Protein 6TWZ (pdb70)

Organism: Homo sapiens (NCBI:txid9606)

Structure (mmCIF, N/CA/C/O backbone):
data_6TWZ
#
_entry.id   6TWZ
#
_cell.length_a   178.580
_cell.length_b   107.420
_cell.length_c   79.600
_cell.angle_alpha   90.000
_cell.angle_beta   109.289
_cell.angle_gamma   90.000
#
_symmetry.space_group_name_H-M   'C 1 2 1'
#
loop_
_entity.id
_entity.type
_entity.pdbx_description
1 polymer '14-3-3 protein sigma'
2 polymer 'phosphorylated 16E6 peptide'
3 non-polymer 'D(-)-TARTARIC ACID'
4 non-polymer 2-[3-(2-HYDROXY-1,1-DIHYDROXYMETHYL-ETHYLAMINO)-PROPYLAMINO]-2-HYDROXYMETHYL-PROPANE-1,3-DIOL
#
loop_
_atom_site.group_PDB
_atom_site.id
_atom_site.type_symbol
_atom_site.label_atom_id
_atom_site.label_alt_id
_atom_site.label_comp_id
_atom_site.label_asym_id
_atom_site.label_entity_id
_atom_site.label_seq_id
_atom_site.pdbx_PDB_ins_code
_atom_site.Cartn_x
_atom_site.Cartn_y
_atom_site.Cartn_z
_atom_site.occupancy
_atom_site.B_iso_or_equiv
_atom_site.auth_seq_id
_atom_site.auth_comp_id
_atom_site.auth_asym_id
_atom_site.auth_atom_id
_atom_site.pdbx_PDB_model_num
ATOM 1 N N . PRO A 1 2 ? -89.74100 2.59800 1.70700 1.000 161.10667 -1 PRO A N 1
ATOM 2 C CA . PRO A 1 2 ? -89.68300 2.58700 3.17100 1.000 161.87389 -1 PRO A CA 1
ATOM 3 C C . PRO A 1 2 ? -88.40300 1.96400 3.73700 1.000 180.23399 -1 PRO A C 1
ATOM 4 O O . PRO A 1 2 ? -88.20600 2.00100 4.95100 1.000 173.19127 -1 PRO A O 1
ATOM 8 N N . HIS A 1 3 ? -87.55200 1.39900 2.88100 1.000 211.34724 0 HIS A N 1
ATOM 9 C CA . HIS A 1 3 ? -86.26600 0.86800 3.31200 1.000 209.10048 0 HIS A CA 1
ATOM 10 C C . HIS A 1 3 ? -85.10000 1.76400 2.90600 1.000 206.93168 0 HIS A C 1
ATOM 11 O O . HIS A 1 3 ? -83.94400 1.32400 2.94700 1.000 204.77235 0 HIS A O 1
ATOM 13 N N . MET A 1 4 ? -85.38200 3.01700 2.53500 1.000 202.15627 1 MET A N 1
ATOM 14 C CA . MET A 1 4 ? -84.36000 4.02000 2.28600 1.000 186.92991 1 MET A CA 1
ATOM 15 C C . MET A 1 4 ? -84.38200 5.11200 3.34000 1.000 165.91239 1 MET A C 1
ATOM 16 O O . MET A 1 4 ? -83.40000 5.84800 3.47700 1.000 160.72446 1 MET A O 1
ATOM 18 N N . GLU A 1 5 ? -85.49500 5.23700 4.06800 1.000 149.26153 2 GLU A N 1
ATOM 19 C CA . GLU A 1 5 ? -85.55700 6.10300 5.23700 1.000 134.91287 2 GLU A CA 1
ATOM 20 C C . GLU A 1 5 ? -84.79900 5.51400 6.42300 1.000 131.77458 2 GLU A C 1
ATOM 21 O O . GLU A 1 5 ? -84.23200 6.26500 7.22500 1.000 134.34775 2 GLU A O 1
ATOM 27 N N . ARG A 1 6 ? -84.77500 4.18100 6.54900 1.000 121.17597 3 ARG A N 1
ATOM 28 C CA . ARG A 1 6 ? -84.12400 3.55400 7.69800 1.000 114.12620 3 ARG A CA 1
ATOM 29 C C . ARG A 1 6 ? -82.64900 3.93000 7.78700 1.000 112.23279 3 ARG A C 1
ATOM 30 O O . ARG A 1 6 ? -82.12300 4.13700 8.88600 1.000 109.55394 3 ARG A O 1
ATOM 38 N N . ALA A 1 7 ? -81.96300 4.01900 6.64400 1.000 112.63870 4 ALA A N 1
ATOM 39 C CA . ALA A 1 7 ? -80.55700 4.41200 6.66600 1.000 116.18808 4 ALA A CA 1
ATOM 40 C C . ALA A 1 7 ? -80.38200 5.85600 7.11600 1.000 116.16559 4 ALA A C 1
ATOM 41 O O . ALA A 1 7 ? -79.38500 6.18300 7.76900 1.000 119.80451 4 ALA A O 1
ATOM 43 N N . SER A 1 8 ? -81.33200 6.73100 6.77500 1.000 114.86436 5 SER A N 1
ATOM 44 C CA . SER A 1 8 ? -81.25100 8.12300 7.20300 1.000 114.64368 5 SER A CA 1
ATOM 45 C C . SER A 1 8 ? -81.50000 8.27200 8.69800 1.000 108.09675 5 SER A C 1
ATOM 46 O O . SER A 1 8 ? -80.92300 9.16000 9.33500 1.000 102.13433 5 SER A O 1
ATOM 49 N N . LEU A 1 9 ? -82.35700 7.42500 9.27200 1.000 105.69532 6 LEU A N 1
ATOM 50 C CA . LEU A 1 9 ? -82.63700 7.50800 10.70200 1.000 101.74916 6 LEU A CA 1
ATOM 51 C C . LEU A 1 9 ? -81.41900 7.12200 11.53200 1.000 91.06540 6 LEU A C 1
ATOM 52 O O . LEU A 1 9 ? -81.14500 7.73900 12.56800 1.000 97.49247 6 LEU A O 1
ATOM 57 N N . ILE A 1 10 ? -80.67700 6.10500 11.09400 1.000 90.23405 7 ILE A N 1
ATOM 58 C CA . ILE A 1 10 ? -79.46600 5.71800 11.80500 1.000 93.29866 7 ILE A CA 1
ATOM 59 C C . ILE A 1 10 ? -78.38900 6.78100 11.62400 1.000 95.72452 7 ILE A C 1
ATOM 60 O O . ILE A 1 10 ? -77.60200 7.04300 12.54200 1.000 94.18479 7 ILE A O 1
ATOM 65 N N . GLN A 1 11 ? -78.34500 7.42300 10.45500 1.000 91.79736 8 GLN A N 1
ATOM 66 C CA . GLN A 1 11 ? -77.37300 8.48700 10.22600 1.000 102.24476 8 GLN A CA 1
ATOM 67 C C . GLN A 1 11 ? -77.62400 9.67000 11.15500 1.000 90.66859 8 GLN A C 1
ATOM 68 O O . GLN A 1 11 ? -76.68100 10.24600 11.71300 1.000 89.47545 8 GLN A O 1
ATOM 74 N N . LYS A 1 12 ? -78.89200 10.05100 11.32800 1.000 90.62954 9 LYS A N 1
ATOM 75 C CA . LYS A 1 12 ? -79.20800 11.17800 12.19900 1.000 96.48385 9 LYS A CA 1
ATOM 76 C C . LYS A 1 12 ? -79.04300 10.82000 13.66800 1.000 94.34565 9 LYS A C 1
ATOM 77 O O . LYS A 1 12 ? -78.80500 11.70700 14.49400 1.000 96.38022 9 LYS A O 1
ATOM 83 N N . ALA A 1 13 ? -79.16500 9.53700 14.01000 1.000 92.54681 10 ALA A N 1
ATOM 84 C CA . ALA A 1 13 ? -78.91200 9.11400 15.38300 1.000 90.64283 10 ALA A CA 1
ATOM 85 C C . ALA A 1 13 ? -77.43900 9.26300 15.74000 1.000 100.60253 10 ALA A C 1
ATOM 86 O O . ALA A 1 13 ? -77.10300 9.68000 16.85500 1.000 104.03549 10 ALA A O 1
ATOM 88 N N . LYS A 1 14 ? -76.54700 8.92500 14.80500 1.000 98.47715 11 LYS A N 1
ATOM 89 C CA . LYS A 1 14 ? -75.12000 9.11800 15.04000 1.000 99.99486 11 LYS A CA 1
ATOM 90 C C . LYS A 1 14 ? -74.77600 10.59800 15.15300 1.000 95.07983 11 LYS A C 1
ATOM 91 O O . LYS A 1 14 ? -73.93300 10.98600 15.97000 1.000 87.47466 11 LYS A O 1
ATOM 97 N N . LEU A 1 15 ? -75.42400 11.43800 14.34200 1.000 97.12140 12 LEU A N 1
ATOM 98 C CA . LEU A 1 15 ? -75.20400 12.87700 14.43300 1.000 85.58836 12 LEU A CA 1
ATOM 99 C C . LEU A 1 15 ? -75.71600 13.43000 15.75600 1.000 83.37960 12 LEU A C 1
ATOM 100 O O . LEU A 1 15 ? -75.05900 14.27000 16.38100 1.000 83.58914 12 LEU A O 1
ATOM 105 N N . ALA A 1 16 ? -76.89400 12.97600 16.19300 1.000 86.68309 13 ALA A N 1
ATOM 106 C CA . ALA A 1 16 ? -77.42900 13.41600 17.47700 1.000 79.43899 13 ALA A CA 1
ATOM 107 C C . ALA A 1 16 ? -76.53800 12.98100 18.63100 1.000 79.22168 13 ALA A C 1
ATOM 108 O O . ALA A 1 16 ? -76.45600 13.67900 19.64900 1.000 76.70906 13 ALA A O 1
ATOM 110 N N . GLU A 1 17 ? -75.86100 11.83900 18.49400 1.000 79.79252 14 GLU A N 1
ATOM 111 C CA . GLU A 1 17 ? -74.94700 11.39800 19.54200 1.000 87.54474 14 GLU A CA 1
ATOM 112 C C . GLU A 1 17 ? -73.71400 12.29100 19.60400 1.000 93.30476 14 GLU A C 1
ATOM 113 O O . GLU A 1 17 ? -73.23000 12.61500 20.69500 1.000 92.18158 14 GLU A O 1
ATOM 119 N N . GLN A 1 18 ? -73.19100 12.69800 18.44400 1.000 93.25880 15 GLN A N 1
ATOM 120 C CA . GLN A 1 18 ? -72.07700 13.64100 18.42900 1.000 91.21890 15 GLN A CA 1
ATOM 121 C C . GLN A 1 18 ? -72.48900 14.98000 19.02600 1.000 90.57439 15 GLN A C 1
ATOM 122 O O . GLN A 1 18 ? -71.69100 15.64200 19.69900 1.000 95.94461 15 GLN A O 1
ATOM 128 N N . ALA A 1 19 ? -73.73200 15.39400 18.79000 1.000 84.37807 16 ALA A N 1
ATOM 129 C CA . ALA A 1 19 ? -74.25800 16.64100 19.32600 1.000 87.04569 16 ALA A CA 1
ATOM 130 C C . ALA A 1 19 ? -74.86000 16.47500 20.71400 1.000 81.65481 16 ALA A C 1
ATOM 131 O O . ALA A 1 19 ? -75.40300 17.44300 21.25700 1.000 74.43938 16 ALA A O 1
ATOM 133 N N . GLU A 1 20 ? -74.78400 15.27300 21.28900 1.000 77.83478 17 GLU A N 1
ATOM 134 C CA . GLU A 1 20 ? -75.31100 14.98600 22.62400 1.000 80.30337 17 GLU A CA 1
ATOM 135 C C . GLU A 1 20 ? -76.79300 15.34200 22.73300 1.000 79.76812 17 GLU A C 1
ATOM 136 O O . GLU A 1 20 ? -77.26000 15.83800 23.76000 1.000 83.30373 17 GLU A O 1
ATOM 142 N N . ARG A 1 21 ? -77.54000 15.08800 21.65700 1.000 74.77784 18 ARG A N 1
ATOM 143 C CA . ARG A 1 21 ? -78.99100 15.27300 21.64000 1.000 72.61781 18 ARG A CA 1
ATOM 144 C C . ARG A 1 21 ? -79.63900 13.89500 21.74400 1.000 72.60207 18 ARG A C 1
ATOM 145 O O . ARG A 1 21 ? -80.08900 13.30800 20.76000 1.000 73.04874 18 ARG A O 1
ATOM 153 N N . TYR A 1 22 ? -79.69000 13.38100 22.97300 1.000 73.86065 19 TYR A N 1
ATOM 154 C CA . TYR A 1 22 ? -80.07300 11.99000 23.18500 1.000 60.67617 19 TYR A CA 1
ATOM 155 C C . TYR A 1 22 ? -81.57700 11.76900 23.08400 1.000 64.05203 19 TYR A C 1
ATOM 156 O O . TYR A 1 22 ? -82.00900 10.65700 22.76300 1.000 77.78579 19 TYR A O 1
ATOM 165 N N . GLU A 1 23 ? -82.38900 12.79400 23.35500 1.000 63.69915 20 GLU A N 1
ATOM 166 C CA . GLU A 1 23 ? -83.82400 12.65500 23.12400 1.000 75.43934 20 GLU A CA 1
ATOM 167 C C . GLU A 1 23 ? -84.13100 12.57200 21.63300 1.000 75.47381 20 GLU A C 1
ATOM 168 O O . GLU A 1 23 ? -84.98900 11.78700 21.21300 1.000 67.61839 20 GLU A O 1
ATOM 174 N N . ASP A 1 24 ? -83.43700 13.37000 20.81900 1.000 73.31505 21 ASP A N 1
ATOM 175 C CA . ASP A 1 24 ? -83.53700 13.21000 19.37300 1.000 80.34381 21 ASP A CA 1
ATOM 176 C C . ASP A 1 24 ? -82.94700 11.87700 18.93200 1.000 86.92427 21 ASP A C 1
ATOM 177 O O . ASP A 1 24 ? -83.51800 11.19100 18.07600 1.000 97.75730 21 ASP A O 1
ATOM 182 N N . MET A 1 25 ? -81.79800 11.50400 19.50400 1.000 83.95950 22 MET A N 1
ATOM 183 C CA . MET A 1 25 ? -81.17500 10.22500 19.17800 1.000 74.30284 22 MET A CA 1
ATOM 184 C C . MET A 1 25 ? -82.12000 9.06500 19.46300 1.000 79.62457 22 MET A C 1
ATOM 185 O O . MET A 1 25 ? -82.23700 8.13600 18.65600 1.000 90.89961 22 MET A O 1
ATOM 190 N N . ALA A 1 26 ? -82.79900 9.09900 20.61300 1.000 73.62908 23 ALA A N 1
ATOM 191 C CA . ALA A 1 26 ? -83.75500 8.04600 20.93800 1.000 64.85748 23 ALA A CA 1
ATOM 192 C C . ALA A 1 26 ? -84.91800 8.04100 19.95500 1.000 83.48925 23 ALA A C 1
ATOM 193 O O . ALA A 1 26 ? -85.38800 6.97400 19.54300 1.000 85.21986 23 ALA A O 1
ATOM 195 N N . ALA A 1 27 ? -85.40500 9.22600 19.57800 1.000 83.20705 24 ALA A N 1
ATOM 196 C CA . ALA A 1 27 ? -86.48200 9.30600 18.59600 1.000 87.73658 24 ALA A CA 1
ATOM 197 C C . ALA A 1 27 ? -86.03700 8.75000 17.24800 1.000 86.66930 24 ALA A C 1
ATOM 198 O O . ALA A 1 27 ? -86.80700 8.06300 16.56600 1.000 87.89696 24 ALA A O 1
ATOM 200 N N . PHE A 1 28 ? -84.79800 9.04500 16.84200 1.000 78.80160 25 PHE A N 1
ATOM 201 C CA . PHE A 1 28 ? -84.28100 8.50200 15.58900 1.000 92.63627 25 PHE A CA 1
ATOM 202 C C . PHE A 1 28 ? -84.14800 6.98600 15.65600 1.000 100.78761 25 PHE A C 1
ATOM 203 O O . PHE A 1 28 ? -84.50100 6.28300 14.70200 1.000 85.00019 25 PHE A O 1
ATOM 211 N N . MET A 1 29 ? -83.64400 6.46300 16.77600 1.000 93.86722 26 MET A N 1
ATOM 212 C CA . MET A 1 29 ? -83.50300 5.01800 16.91500 1.000 91.94056 26 MET A CA 1
ATOM 213 C C . MET A 1 29 ? -84.85500 4.33100 17.04900 1.000 92.06088 26 MET A C 1
ATOM 214 O O . MET A 1 29 ? -85.02000 3.20100 16.57700 1.000 99.12571 26 MET A O 1
ATOM 219 N N . LYS A 1 30 ? -85.82200 4.98200 17.70000 1.000 76.71889 27 LYS A N 1
ATOM 220 C CA . LYS A 1 30 ? -87.17000 4.42600 17.75900 1.000 79.06052 27 LYS A CA 1
ATOM 221 C C . LYS A 1 30 ? -87.75500 4.25700 16.36300 1.000 100.22569 27 LYS A C 1
ATOM 222 O O . LYS A 1 30 ? -88.36200 3.22500 16.05500 1.000 110.86270 27 LYS A O 1
ATOM 228 N N . GLY A 1 31 ? -87.57800 5.26200 15.50100 1.000 94.27914 28 GLY A N 1
ATOM 229 C CA . GLY A 1 31 ? -88.04700 5.14500 14.13200 1.000 97.86394 28 GLY A CA 1
ATOM 230 C C . GLY A 1 31 ? -87.30200 4.10000 13.32600 1.000 106.14680 28 GLY A C 1
ATOM 231 O O . GLY A 1 31 ? -87.87600 3.48400 12.42200 1.000 116.88555 28 GLY A O 1
ATOM 232 N N . ALA A 1 32 ? -86.02000 3.89000 13.63000 1.000 104.70295 29 ALA A N 1
ATOM 233 C CA . ALA A 1 32 ? -85.25100 2.87000 12.92400 1.000 105.67378 29 ALA A CA 1
ATOM 234 C C . ALA A 1 32 ? -85.71200 1.46800 13.30200 1.000 105.91884 29 ALA A C 1
ATOM 235 O O . ALA A 1 32 ? -85.78300 0.57900 12.44500 1.000 112.91264 29 ALA A O 1
ATOM 237 N N . VAL A 1 33 ? -86.02200 1.25000 14.58200 1.000 98.02780 30 VAL A N 1
ATOM 238 C CA . VAL A 1 33 ? -86.51900 -0.05200 15.01800 1.000 94.30094 30 VAL A CA 1
ATOM 239 C C . VAL A 1 33 ? -87.88300 -0.34000 14.40400 1.000 101.17237 30 VAL A C 1
ATOM 240 O O . VAL A 1 33 ? -88.14700 -1.45600 13.93900 1.000 105.42861 30 VAL A O 1
ATOM 244 N N . GLU A 1 34 ? -88.76500 0.66100 14.38100 1.000 100.20739 31 GLU A N 1
ATOM 245 C CA . GLU A 1 34 ? -90.10700 0.48700 13.83700 1.000 111.25561 31 GLU A CA 1
ATOM 246 C C . GLU A 1 34 ? -90.11100 0.14500 12.35100 1.000 125.18338 31 GLU A C 1
ATOM 247 O O . GLU A 1 34 ? -91.16400 -0.23500 11.82600 1.000 127.52641 31 GLU A O 1
ATOM 253 N N . LYS A 1 35 ? -88.97400 0.27500 11.66000 1.000 132.28617 32 LYS A N 1
ATOM 254 C CA . LYS A 1 35 ? -88.90000 -0.14100 10.26400 1.000 135.47725 32 LYS A CA 1
ATOM 255 C C . LYS A 1 35 ? -89.07100 -1.64500 10.09700 1.000 132.45162 32 LYS A C 1
ATOM 256 O O . LYS A 1 35 ? -89.42700 -2.09700 9.00400 1.000 132.53866 32 LYS A O 1
ATOM 262 N N . GLY A 1 36 ? -88.82800 -2.42800 11.14900 1.000 129.22908 33 GLY A N 1
ATOM 263 C CA . GLY A 1 36 ? -89.05900 -3.85300 11.13500 1.000 120.85469 33 GLY A CA 1
ATOM 264 C C . GLY A 1 36 ? -87.81200 -4.70400 11.00000 1.000 119.66018 33 GLY A C 1
ATOM 265 O O . GLY A 1 36 ? -87.87300 -5.90900 11.27200 1.000 123.23545 33 GLY A O 1
ATOM 266 N N . GLU A 1 37 ? -86.69000 -4.11900 10.59100 1.000 118.49157 34 GLU A N 1
ATOM 267 C CA . GLU A 1 37 ? -85.47000 -4.89000 10.41900 1.000 116.90694 34 GLU A CA 1
ATOM 268 C C . GLU A 1 37 ? -84.75200 -5.07800 11.75100 1.000 101.70471 34 GLU A C 1
ATOM 269 O O . GLU A 1 37 ? -84.93400 -4.31400 12.70400 1.000 99.18941 34 GLU A O 1
ATOM 275 N N . GLU A 1 38 ? -83.92800 -6.12100 11.80700 1.000 101.30467 35 GLU A N 1
ATOM 276 C CA . GLU A 1 38 ? -83.12700 -6.39400 12.98900 1.000 95.90012 35 GLU A CA 1
ATOM 277 C C . GLU A 1 38 ? -82.05000 -5.32600 13.16100 1.000 104.34143 35 GLU A C 1
ATOM 278 O O . GLU A 1 38 ? -81.62900 -4.66800 12.20600 1.000 108.81420 35 GLU A O 1
ATOM 284 N N . LEU A 1 39 ? -81.60100 -5.16300 14.40200 1.000 93.56870 36 LEU A N 1
ATOM 285 C CA . LEU A 1 39 ? -80.52000 -4.24300 14.72100 1.000 91.88823 36 LEU A CA 1
ATOM 286 C C . LEU A 1 39 ? -79.20700 -5.00300 14.84300 1.000 88.12768 36 LEU A C 1
ATOM 287 O O . LEU A 1 39 ? -79.16500 -6.10700 15.39500 1.000 95.84561 36 LEU A O 1
ATOM 292 N N . SER A 1 40 ? -78.13600 -4.40200 14.33500 1.000 84.48131 37 SER A N 1
ATOM 293 C CA . SER A 1 40 ? -76.80500 -4.96100 14.50200 1.000 84.15539 37 SER A CA 1
ATOM 294 C C . SER A 1 40 ? -76.27800 -4.61400 15.89200 1.000 92.34850 37 SER A C 1
ATOM 295 O O . SER A 1 40 ? -76.95500 -3.97300 16.70100 1.000 98.31423 37 SER A O 1
ATOM 298 N N . CYS A 1 41 ? -75.05000 -5.05100 16.18100 1.000 94.07906 38 CYS A N 1
ATOM 299 C CA . CYS A 1 41 ? -74.43400 -4.71400 17.46100 1.000 99.17878 38 CYS A CA 1
ATOM 300 C C . CYS A 1 41 ? -74.27700 -3.20500 17.61500 1.000 100.10532 38 CYS A C 1
ATOM 301 O O . CYS A 1 41 ? -74.51100 -2.65600 18.69800 1.000 99.02823 38 CYS A O 1
ATOM 304 N N . GLU A 1 42 ? -73.87700 -2.51900 16.54100 1.000 97.17474 39 GLU A N 1
ATOM 305 C CA . GLU A 1 42 ? -73.80200 -1.06200 16.57300 1.000 99.45626 39 GLU A CA 1
ATOM 306 C C . GLU A 1 42 ? -75.17800 -0.44600 16.79600 1.000 103.78048 39 GLU A C 1
ATOM 307 O O . GLU A 1 42 ? -75.35500 0.40800 17.67200 1.000 105.46563 39 GLU A O 1
ATOM 313 N N . GLU A 1 43 ? -76.17000 -0.86800 16.00400 1.000 100.15276 40 GLU A N 1
ATOM 314 C CA . GLU A 1 43 ? -77.50600 -0.29400 16.12600 1.000 94.83451 40 GLU A CA 1
ATOM 315 C C . GLU A 1 43 ? -78.15300 -0.64600 17.45900 1.000 98.85023 40 GLU A C 1
ATOM 316 O O . GLU A 1 43 ? -78.98400 0.11900 17.96200 1.000 94.62276 40 GLU A O 1
ATOM 322 N N . ARG A 1 44 ? -77.79900 -1.79500 18.04000 1.000 92.85051 41 ARG A N 1
ATOM 323 C CA . ARG A 1 44 ? -78.28200 -2.12100 19.37700 1.000 78.36060 41 ARG A CA 1
ATOM 324 C C . ARG A 1 44 ? -77.76300 -1.12200 20.40200 1.000 74.27901 41 ARG A C 1
ATOM 325 O O . ARG A 1 44 ? -78.51000 -0.67300 21.28000 1.000 73.49396 41 ARG A O 1
ATOM 333 N N . ASN A 1 45 ? -76.48200 -0.76100 20.30400 1.000 76.49098 42 ASN A N 1
ATOM 334 C CA . ASN A 1 45 ? -75.89500 0.15500 21.27500 1.000 83.98226 42 ASN A CA 1
ATOM 335 C C . ASN A 1 45 ? -76.40000 1.57800 21.07500 1.000 82.72469 42 ASN A C 1
ATOM 336 O O . ASN A 1 45 ? -76.61000 2.30500 22.05100 1.000 87.59079 42 ASN A O 1
ATOM 341 N N . LEU A 1 46 ? -76.60300 1.99200 19.82100 1.000 74.63344 43 LEU A N 1
ATOM 342 C CA . LEU A 1 46 ? -77.17100 3.31300 19.57000 1.000 66.66560 43 LEU A CA 1
ATOM 343 C C . LEU A 1 46 ? -78.54200 3.45100 20.21900 1.000 62.59267 43 LEU A C 1
ATOM 344 O O . LEU A 1 46 ? -78.85500 4.48700 20.81600 1.000 87.57289 43 LEU A O 1
ATOM 349 N N . LEU A 1 47 ? -79.37200 2.41200 20.11300 1.000 73.10105 44 LEU A N 1
ATOM 350 C CA . LEU A 1 47 ? -80.67700 2.43300 20.76400 1.000 74.60990 44 LEU A CA 1
ATOM 351 C C . LEU A 1 47 ? -80.54500 2.46900 22.28100 1.000 72.49840 44 LEU A C 1
ATOM 352 O O . LEU A 1 47 ? -81.25800 3.22000 22.95700 1.000 73.46356 44 LEU A O 1
ATOM 357 N N . SER A 1 48 ? -79.64300 1.65900 22.83700 1.000 68.72483 45 SER A N 1
ATOM 358 C CA . SER A 1 48 ? -79.52200 1.57500 24.28800 1.000 70.85850 45 SER A CA 1
ATOM 359 C C . SER A 1 48 ? -78.87400 2.82800 24.86800 1.000 69.21122 45 SER A C 1
ATOM 360 O O . SER A 1 48 ? -79.33700 3.36400 25.88200 1.000 67.05223 45 SER A O 1
ATOM 363 N N . VAL A 1 49 ? -77.79200 3.30400 24.24300 1.000 62.48701 46 VAL A N 1
ATOM 364 C CA . VAL A 1 49 ? -77.11500 4.50800 24.72400 1.000 62.58475 46 VAL A CA 1
ATOM 365 C C . VAL A 1 49 ? -78.06800 5.69700 24.71800 1.000 66.64312 46 VAL A C 1
ATOM 366 O O . VAL A 1 49 ? -78.08900 6.50100 25.65800 1.000 62.30259 46 VAL A O 1
ATOM 370 N N . ALA A 1 50 ? -78.86700 5.82800 23.65600 1.000 67.82713 47 ALA A N 1
ATOM 371 C CA . ALA A 1 50 ? -79.78400 6.95800 23.54000 1.000 71.20375 47 ALA A CA 1
ATOM 372 C C . ALA A 1 50 ? -80.76100 7.00200 24.70900 1.000 77.42903 47 ALA A C 1
ATOM 373 O O . ALA A 1 50 ? -80.87000 8.01900 25.40400 1.000 78.52636 47 ALA A O 1
ATOM 375 N N . TYR A 1 51 ? -81.48100 5.90200 24.94200 1.000 53.91949 48 TYR A N 1
ATOM 376 C CA . TYR A 1 51 ? -82.51900 5.91500 25.96600 1.000 61.23748 48 TYR A CA 1
ATOM 377 C C . TYR A 1 51 ? -81.93900 5.88900 27.37500 1.000 62.11578 48 TYR A C 1
ATOM 378 O O . TYR A 1 51 ? -82.57500 6.39200 28.30700 1.000 77.76902 48 TYR A O 1
ATOM 387 N N . LYS A 1 52 ? -80.74300 5.32200 27.55600 1.000 51.49989 49 LYS A N 1
ATOM 388 C CA . LYS A 1 52 ? -80.14300 5.31200 28.88800 1.000 61.97114 49 LYS A CA 1
ATOM 389 C C . LYS A 1 52 ? -79.78500 6.72300 29.34100 1.000 67.43631 49 LYS A C 1
ATOM 390 O O . LYS A 1 52 ? -79.93500 7.05800 30.52200 1.000 63.29364 49 LYS A O 1
ATOM 396 N N . ASN A 1 53 ? -79.30700 7.56300 28.42000 1.000 61.25239 50 ASN A N 1
ATOM 397 C CA . ASN A 1 53 ? -79.02700 8.95200 28.76900 1.000 58.03226 50 ASN A CA 1
ATOM 398 C C . ASN A 1 53 ? -80.31000 9.70900 29.08200 1.000 65.85291 50 ASN A C 1
ATOM 399 O O . ASN A 1 53 ? -80.35200 10.50600 30.02700 1.000 71.78711 50 ASN A O 1
ATOM 404 N N . VAL A 1 54 ? -81.36600 9.47400 28.29900 1.000 63.40848 51 VAL A N 1
ATOM 405 C CA . VAL A 1 54 ? -82.62700 10.17700 28.51600 1.000 62.42602 51 VAL A CA 1
ATOM 406 C C . VAL A 1 54 ? -83.21500 9.80400 29.87100 1.000 75.07836 51 VAL A C 1
ATOM 407 O O . VAL A 1 54 ? -83.50500 10.67200 30.70300 1.000 81.03457 51 VAL A O 1
ATOM 411 N N . VAL A 1 55 ? -83.39700 8.50400 30.11600 1.000 73.77383 52 VAL A N 1
ATOM 412 C CA . VAL A 1 55 ? -83.96100 8.08500 31.39400 1.000 74.49713 52 VAL A CA 1
ATOM 413 C C . VAL A 1 55 ? -82.96000 8.31200 32.52000 1.000 64.66625 52 VAL A C 1
ATOM 414 O O . VAL A 1 55 ? -83.35200 8.50600 33.67700 1.000 68.03507 52 VAL A O 1
ATOM 418 N N . GLY A 1 56 ? -81.66200 8.31300 32.20800 1.000 60.72814 53 GLY A N 1
ATOM 419 C CA . GLY A 1 56 ? -80.66300 8.53600 33.24000 1.000 65.51911 53 GLY A CA 1
ATOM 420 C C . GLY A 1 56 ? -80.74200 9.92900 33.83500 1.000 65.85100 53 GLY A C 1
ATOM 421 O O . GLY A 1 56 ? -80.60200 10.10400 35.04900 1.000 72.62959 53 GLY A O 1
ATOM 422 N N . GLY A 1 57 ? -80.96600 10.93700 32.99200 1.000 62.64050 54 GLY A N 1
ATOM 423 C CA . GLY A 1 57 ? -81.14700 12.28400 33.50000 1.000 57.96103 54 GLY A CA 1
ATOM 424 C C . GLY A 1 57 ? -82.46500 12.46700 34.22100 1.000 64.45608 54 GLY A C 1
ATOM 425 O O . GLY A 1 57 ? -82.55600 13.25900 35.16400 1.000 67.05054 54 GLY A O 1
ATOM 426 N N . GLN A 1 58 ? -83.50200 11.74400 33.79300 1.000 57.60013 55 GLN A N 1
ATOM 427 C CA . GLN A 1 58 ? -84.78600 11.81800 34.48200 1.000 57.41035 55 GLN A CA 1
ATOM 428 C C . GLN A 1 58 ? -84.72400 11.13000 35.83900 1.000 60.66507 55 GLN A C 1
ATOM 429 O O . GLN A 1 58 ? -85.34300 11.59400 36.80400 1.000 72.19708 55 GLN A O 1
ATOM 435 N N . ARG A 1 59 ? -83.98600 10.02100 35.93400 1.000 66.14156 56 ARG A N 1
ATOM 436 C CA . ARG A 1 59 ? -83.82000 9.35500 37.22200 1.000 75.03968 56 ARG A CA 1
ATOM 437 C C . ARG A 1 59 ? -83.05000 10.23100 38.20100 1.000 69.32277 56 ARG A C 1
ATOM 438 O O . ARG A 1 59 ? -83.42200 10.33400 39.37600 1.000 75.07165 56 ARG A O 1
ATOM 446 N N . ALA A 1 60 ? -81.97300 10.86900 37.73500 1.000 62.47514 57 ALA A N 1
ATOM 447 C CA . ALA A 1 60 ? -81.19800 11.74200 38.60900 1.000 51.27396 57 ALA A CA 1
ATOM 448 C C . ALA A 1 60 ? -82.03800 12.91500 39.09600 1.000 60.43693 57 ALA A C 1
ATOM 449 O O . ALA A 1 60 ? -81.92800 13.32800 40.25700 1.000 65.66120 57 ALA A O 1
ATOM 451 N N . ALA A 1 61 ? -82.89100 13.45800 38.22500 1.000 57.84608 58 ALA A N 1
ATOM 452 C CA . ALA A 1 61 ? -83.79100 14.52700 38.64200 1.000 58.72893 58 ALA A CA 1
ATOM 453 C C . ALA A 1 61 ? -84.83000 14.01600 39.63100 1.000 60.62758 58 ALA A C 1
ATOM 454 O O . ALA A 1 61 ? -85.16400 14.70600 40.60100 1.000 73.47679 58 ALA A O 1
ATOM 456 N N . TRP A 1 62 ? -85.35600 12.81100 39.39800 1.000 52.80544 59 TRP A N 1
ATOM 457 C CA . TRP A 1 62 ? -86.34500 12.24300 40.30900 1.000 58.50560 59 TRP A CA 1
ATOM 458 C C . TRP A 1 62 ? -85.75000 12.02000 41.69400 1.000 64.58509 59 TRP A C 1
ATOM 459 O O . TRP A 1 62 ? -86.41600 12.25500 42.70900 1.000 66.56846 59 TRP A O 1
ATOM 470 N N . ARG A 1 63 ? -84.49800 11.55600 41.75700 1.000 70.03527 60 ARG A N 1
ATOM 471 C CA . ARG A 1 63 ? -83.85900 11.32700 43.04900 1.000 69.67117 60 ARG A CA 1
ATOM 472 C C . ARG A 1 63 ? -83.63700 12.63600 43.79800 1.000 76.04094 60 ARG A C 1
ATOM 473 O O . ARG A 1 63 ? -83.78100 12.68700 45.02500 1.000 82.95526 60 ARG A O 1
ATOM 481 N N . VAL A 1 64 ? -83.28500 13.70400 43.07800 1.000 81.76446 61 VAL A N 1
ATOM 482 C CA . VAL A 1 64 ? -83.08600 15.00300 43.71500 1.000 64.48133 61 VAL A CA 1
ATOM 483 C C . VAL A 1 64 ? -84.39900 15.52500 44.28600 1.000 66.15553 61 VAL A C 1
ATOM 484 O O . VAL A 1 64 ? -84.46200 15.96900 45.43800 1.000 77.53725 61 VAL A O 1
ATOM 488 N N . LEU A 1 65 ? -85.46800 15.47700 43.48800 1.000 63.11699 62 LEU A N 1
ATOM 489 C CA . LEU A 1 65 ? -86.76100 15.97300 43.94900 1.000 66.98024 62 LEU A CA 1
ATOM 490 C C . LEU A 1 65 ? -87.34000 15.11300 45.06600 1.000 76.72671 62 LEU A C 1
ATOM 491 O O . LEU A 1 65 ? -88.03300 15.63400 45.94700 1.000 84.09339 62 LEU A O 1
ATOM 496 N N . SER A 1 66 ? -87.06900 13.80500 45.05200 1.000 86.65517 63 SER A N 1
ATOM 497 C CA . SER A 1 66 ? -87.60000 12.93200 46.09500 1.000 89.94547 63 SER A CA 1
ATOM 498 C C . SER A 1 66 ? -86.91200 13.18000 47.43200 1.000 91.33322 63 SER A C 1
ATOM 499 O O . SER A 1 66 ? -87.56300 13.15700 48.48300 1.000 90.01068 63 SER A O 1
ATOM 502 N N . SER A 1 67 ? -85.59600 13.40300 47.41500 1.000 90.65371 64 SER A N 1
ATOM 503 C CA . SER A 1 67 ? -84.88500 13.71900 48.64900 1.000 96.54095 64 SER A CA 1
ATOM 504 C C . SER A 1 67 ? -85.37000 15.03800 49.23800 1.000 105.80460 64 SER A C 1
ATOM 505 O O . SER A 1 67 ? -85.50500 15.16900 50.46100 1.000 115.61572 64 SER A O 1
ATOM 508 N N . ILE A 1 68 ? -85.63400 16.02700 48.38200 1.000 100.78486 65 ILE A N 1
ATOM 509 C CA . ILE A 1 68 ? -86.17900 17.29600 48.85300 1.000 94.94661 65 ILE A CA 1
ATOM 510 C C . ILE A 1 68 ? -87.57800 17.09500 49.42200 1.000 97.32897 65 ILE A C 1
ATOM 511 O O . ILE A 1 68 ? -87.94700 17.70900 50.43200 1.000 106.82545 65 ILE A O 1
ATOM 516 N N . GLU A 1 69 ? -88.37500 16.22800 48.79100 1.000 95.70686 66 GLU A N 1
ATOM 517 C CA . GLU A 1 69 ? -89.72700 15.97400 49.27800 1.000 107.97180 66 GLU A CA 1
ATOM 518 C C . GLU A 1 69 ? -89.70200 15.29100 50.64000 1.000 122.56722 66 GLU A C 1
ATOM 519 O O . GLU A 1 69 ? -90.56700 15.54800 51.48500 1.000 129.82899 66 GLU A O 1
ATOM 525 N N . GLN A 1 70 ? -88.72400 14.41000 50.86600 1.000 128.53169 67 GLN A N 1
ATOM 526 C CA . GLN A 1 70 ? -88.60800 13.75500 52.16400 1.000 138.88326 67 GLN A CA 1
ATOM 527 C C . GLN A 1 70 ? -88.26900 14.76100 53.25600 1.000 141.06900 67 GLN A C 1
ATOM 528 O O . GLN A 1 70 ? -88.81500 14.69300 54.36300 1.000 151.58166 67 GLN A O 1
ATOM 534 N N . LYS A 1 71 ? -87.36500 15.69700 52.96300 1.000 137.48167 68 LYS A N 1
ATOM 535 C CA . LYS A 1 71 ? -87.01100 16.71900 53.94200 1.000 136.54029 68 LYS A CA 1
ATOM 536 C C . LYS A 1 71 ? -88.15400 17.70400 54.15400 1.000 145.30350 68 LYS A C 1
ATOM 537 O O . LYS A 1 71 ? -88.38300 18.16100 55.28000 1.000 149.46607 68 LYS A O 1
ATOM 543 N N . SER A 1 72 ? -88.88100 18.04700 53.08600 1.000 156.62492 69 SER A N 1
ATOM 544 C CA . SER A 1 72 ? -89.97400 19.00400 53.22500 1.000 170.95500 69 SER A CA 1
ATOM 545 C C . SER A 1 72 ? -91.14100 18.42300 54.01100 1.000 182.29174 69 SER A C 1
ATOM 546 O O . SER A 1 72 ? -91.90100 19.17800 54.63000 1.000 193.22601 69 SER A O 1
ATOM 549 N N . ASN A 1 73 ? -91.30900 17.10100 54.00200 1.000 167.30869 70 ASN A N 1
ATOM 550 C CA . ASN A 1 73 ? -92.34800 16.47100 54.80500 1.000 158.86417 70 ASN A CA 1
ATOM 551 C C . ASN A 1 73 ? -91.83200 16.05100 56.17200 1.000 159.56172 70 ASN A C 1
ATOM 552 O O . ASN A 1 73 ? -92.58100 15.45700 56.95500 1.000 157.63840 70 ASN A O 1
ATOM 557 N N . GLU A 1 74 ? -90.56700 16.34900 56.46100 1.000 160.80131 71 GLU A N 1
ATOM 558 C CA . GLU A 1 74 ? -89.91400 16.11900 57.74200 1.000 168.05853 71 GLU A CA 1
ATOM 559 C C . GLU A 1 74 ? -89.69700 17.40600 58.51900 1.000 173.96808 71 GLU A C 1
ATOM 560 O O . GLU A 1 74 ? -90.02100 17.48500 59.70800 1.000 178.63435 71 GLU A O 1
ATOM 566 N N . GLU A 1 75 ? -89.13100 18.41400 57.85000 1.000 174.01417 72 GLU A N 1
ATOM 567 C CA . GLU A 1 75 ? -88.73700 19.66000 58.49900 1.000 175.39348 72 GLU A CA 1
ATOM 568 C C . GLU A 1 75 ? -89.93700 20.39600 59.08400 1.000 179.00954 72 GLU A C 1
ATOM 569 O O . GLU A 1 75 ? -89.92400 20.79800 60.25400 1.000 172.43410 72 GLU A O 1
ATOM 575 N N . GLY A 1 76 ? -90.98100 20.59100 58.28300 1.000 182.85858 73 GLY A N 1
ATOM 576 C CA . GLY A 1 76 ? -92.14500 21.33700 58.72000 1.000 193.92135 73 GLY A CA 1
ATOM 577 C C . GLY A 1 76 ? -92.66400 22.26100 57.63900 1.000 196.18568 73 GLY A C 1
ATOM 578 O O . GLY A 1 76 ? -93.60900 23.02500 57.85700 1.000 199.22420 73 GLY A O 1
ATOM 579 N N . SER A 1 77 ? -92.04500 22.19500 56.46200 1.000 200.76797 74 SER A N 1
ATOM 580 C CA . SER A 1 77 ? -92.46100 23.00800 55.32400 1.000 203.71996 74 SER A CA 1
ATOM 581 C C . SER A 1 77 ? -93.80600 22.51100 54.80700 1.000 206.28402 74 SER A C 1
ATOM 582 O O . SER A 1 77 ? -93.90000 21.40700 54.26000 1.000 204.06618 74 SER A O 1
ATOM 584 N N . GLU A 1 78 ? -94.84900 23.32400 54.98000 1.000 204.34746 75 GLU A N 1
ATOM 585 C CA . GLU A 1 78 ? -96.19600 22.99900 54.52300 1.000 196.88678 75 GLU A CA 1
ATOM 586 C C . GLU A 1 78 ? -96.48900 23.54800 53.13200 1.000 199.26568 75 GLU A C 1
ATOM 587 O O . GLU A 1 78 ? -96.95000 22.80700 52.25900 1.000 189.83316 75 GLU A O 1
ATOM 589 N N . GLU A 1 79 ? -96.22900 24.83800 52.90600 1.000 219.73618 76 GLU A N 1
ATOM 590 C CA . GLU A 1 79 ? -96.46100 25.42500 51.59200 1.000 221.70481 76 GLU A CA 1
ATOM 591 C C . GLU A 1 79 ? -95.43800 24.96700 50.55800 1.000 217.11664 76 GLU A C 1
ATOM 592 O O . GLU A 1 79 ? -95.70700 25.07000 49.35700 1.000 224.15067 76 GLU A O 1
ATOM 594 N N . LYS A 1 80 ? -94.27300 24.47600 50.99300 1.000 203.09425 77 LYS A N 1
ATOM 595 C CA . LYS A 1 80 ? -93.28300 23.94500 50.05900 1.000 185.48462 77 LYS A CA 1
ATOM 596 C C . LYS A 1 80 ? -93.69800 22.58600 49.51400 1.000 188.37665 77 LYS A C 1
ATOM 597 O O . LYS A 1 80 ? -93.21400 22.17600 48.45100 1.000 179.80347 77 LYS A O 1
ATOM 599 N N . GLY A 1 81 ? -94.59000 21.90100 50.23100 1.000 206.18370 78 GLY A N 1
ATOM 600 C CA . GLY A 1 81 ? -95.06500 20.56600 49.94200 1.000 205.29222 78 GLY A CA 1
ATOM 601 C C . GLY A 1 81 ? -95.71800 20.40200 48.58000 1.000 196.45500 78 GLY A C 1
ATOM 602 O O . GLY A 1 81 ? -95.41100 19.46200 47.83800 1.000 197.79306 78 GLY A O 1
ATOM 603 N N . PRO A 1 82 ? -96.66400 21.28700 48.23700 1.000 153.67101 79 PRO A N 1
ATOM 604 C CA . PRO A 1 82 ? -97.35100 21.12800 46.94300 1.000 135.24501 79 PRO A CA 1
ATOM 605 C C . PRO A 1 82 ? -96.44000 21.33800 45.74500 1.000 131.90724 79 PRO A C 1
ATOM 606 O O . PRO A 1 82 ? -96.53500 20.57400 44.77600 1.000 124.44566 79 PRO A O 1
ATOM 610 N N . GLU A 1 83 ? -95.57400 22.35700 45.76000 1.000 123.08987 80 GLU A N 1
ATOM 611 C CA . GLU A 1 83 ? -94.70200 22.57800 44.60900 1.000 120.13053 80 GLU A CA 1
ATOM 612 C C . GLU A 1 83 ? -93.80400 21.37200 44.35700 1.000 105.26955 80 GLU A C 1
ATOM 613 O O . GLU A 1 83 ? -93.63500 20.94200 43.20900 1.000 108.58719 80 GLU A O 1
ATOM 619 N N . VAL A 1 84 ? -93.22000 20.81400 45.42100 1.000 98.01547 81 VAL A N 1
ATOM 620 C CA . VAL A 1 84 ? -92.31100 19.68100 45.27000 1.000 85.86750 81 VAL A CA 1
ATOM 621 C C . VAL A 1 84 ? -93.06500 18.43600 44.82400 1.000 77.04147 81 VAL A C 1
ATOM 622 O O . VAL A 1 84 ? -92.61400 17.70900 43.93000 1.000 73.94279 81 VAL A O 1
ATOM 626 N N . ARG A 1 85 ? -94.22300 18.16900 45.43500 1.000 84.10116 82 ARG A N 1
ATOM 627 C CA . ARG A 1 85 ? -94.99500 16.98700 45.06500 1.000 87.00319 82 ARG A CA 1
ATOM 628 C C . ARG A 1 85 ? -95.45900 17.06200 43.61600 1.000 93.59683 82 ARG A C 1
ATOM 629 O O . ARG A 1 85 ? -95.38500 16.07100 42.88100 1.000 103.42700 82 ARG A O 1
ATOM 637 N N . GLU A 1 86 ? -95.93800 18.23200 43.18700 1.000 93.34200 83 GLU A N 1
ATOM 638 C CA . GLU A 1 86 ? -96.41000 18.38100 41.81400 1.000 97.68167 83 GLU A CA 1
ATOM 639 C C . GLU A 1 86 ? -95.27300 18.21900 40.81300 1.000 90.10845 83 GLU A C 1
ATOM 640 O O . GLU A 1 86 ? -95.42700 17.53200 39.79600 1.000 92.00059 83 GLU A O 1
ATOM 646 N N . TYR A 1 87 ? -94.12300 18.83900 41.08600 1.000 84.12761 84 TYR A N 1
ATOM 647 C CA . TYR A 1 87 ? -93.01700 18.79800 40.13500 1.000 80.77666 84 TYR A CA 1
ATOM 648 C C . TYR A 1 87 ? -92.34800 17.42900 40.11000 1.000 88.04457 84 TYR A C 1
ATOM 649 O O . TYR A 1 87 ? -91.93300 16.95700 39.04500 1.000 96.54438 84 TYR A O 1
ATOM 658 N N . ARG A 1 88 ? -92.23200 16.77700 41.26800 1.000 85.81030 85 ARG A N 1
ATOM 659 C CA . ARG A 1 88 ? -91.68700 15.42400 41.29100 1.000 76.96212 85 ARG A CA 1
ATOM 660 C C . ARG A 1 88 ? -92.60100 14.45800 40.54800 1.000 71.83510 85 ARG A C 1
ATOM 661 O O . ARG A 1 88 ? -92.12800 13.55600 39.84800 1.000 65.58536 85 ARG A O 1
ATOM 669 N N . GLU A 1 89 ? -93.91700 14.63900 40.68300 1.000 72.19655 86 GLU A N 1
ATOM 670 C CA . GLU A 1 89 ? -94.86100 13.77700 39.98100 1.000 77.01677 86 GLU A CA 1
ATOM 671 C C . GLU A 1 89 ? -94.82700 14.00900 38.47600 1.000 87.82930 86 GLU A C 1
ATOM 672 O O . GLU A 1 89 ? -95.04400 13.06800 37.70300 1.000 92.37643 86 GLU A O 1
ATOM 678 N N . LYS A 1 90 ? -94.56700 15.24300 38.03900 1.000 97.32215 87 LYS A N 1
ATOM 679 C CA . LYS A 1 90 ? -94.45700 15.50100 36.60600 1.000 96.67692 87 LYS A CA 1
ATOM 680 C C . LYS A 1 90 ? -93.21600 14.83400 36.02700 1.000 93.60352 87 LYS A C 1
ATOM 681 O O . LYS A 1 90 ? -93.27100 14.23800 34.94400 1.000 91.79040 87 LYS A O 1
ATOM 687 N N . VAL A 1 91 ? -92.08700 14.92600 36.73400 1.000 75.36076 88 VAL A N 1
ATOM 688 C CA . VAL A 1 91 ? -90.88100 14.22400 36.31000 1.000 75.66340 88 VAL A CA 1
ATOM 689 C C . VAL A 1 91 ? -91.08800 12.71700 36.39100 1.000 78.39067 88 VAL A C 1
ATOM 690 O O . VAL A 1 91 ? -90.60500 11.96200 35.53800 1.000 80.34300 88 VAL A O 1
ATOM 694 N N . GLU A 1 92 ? -91.81600 12.25800 37.41200 1.000 75.26696 89 GLU A N 1
ATOM 695 C CA . GLU A 1 92 ? -92.11800 10.83500 37.53300 1.000 72.11797 89 GLU A CA 1
ATOM 696 C C . GLU A 1 92 ? -92.94300 10.34400 36.34900 1.000 81.70398 89 GLU A C 1
ATOM 697 O O . GLU A 1 92 ? -92.77400 9.20700 35.89400 1.000 92.23277 89 GLU A O 1
ATOM 703 N N . THR A 1 93 ? -93.83500 11.19200 35.83200 1.000 81.83815 90 THR A N 1
ATOM 704 C CA . THR A 1 93 ? -94.65400 10.80200 34.68800 1.000 81.70430 90 THR A CA 1
ATOM 705 C C . THR A 1 93 ? -93.82400 10.72900 33.41300 1.000 86.19009 90 THR A C 1
ATOM 706 O O . THR A 1 93 ? -93.98900 9.80300 32.61000 1.000 93.34684 90 THR A O 1
ATOM 710 N N . GLU A 1 94 ? -92.92900 11.69900 33.20800 1.000 84.63866 91 GLU A N 1
ATOM 711 C CA . GLU A 1 94 ? -92.06700 11.67200 32.03100 1.000 81.49940 91 GLU A CA 1
ATOM 712 C C . GLU A 1 94 ? -91.17500 10.43700 32.03100 1.000 77.63644 91 GLU A C 1
ATOM 713 O O . GLU A 1 94 ? -90.96800 9.81100 30.98500 1.000 77.31748 91 GLU A O 1
ATOM 719 N N . LEU A 1 95 ? -90.63900 10.07300 33.19800 1.000 74.48015 92 LEU A N 1
ATOM 720 C CA . LEU A 1 95 ? -89.79900 8.88400 33.29700 1.000 73.16667 92 LEU A CA 1
ATOM 721 C C . LEU A 1 95 ? -90.59200 7.62600 32.96600 1.000 72.08155 92 LEU A C 1
ATOM 722 O O . LEU A 1 95 ? -90.12200 6.75700 32.22200 1.000 76.55338 92 LEU A O 1
ATOM 727 N N . GLN A 1 96 ? -91.80300 7.51300 33.51500 1.000 66.46186 93 GLN A N 1
ATOM 728 C CA . GLN A 1 96 ? -92.64400 6.35600 33.23200 1.000 64.86250 93 GLN A CA 1
ATOM 729 C C . GLN A 1 96 ? -93.03700 6.30600 31.76200 1.000 82.55868 93 GLN A C 1
ATOM 730 O O . GLN A 1 96 ? -93.15100 5.22100 31.17800 1.000 86.86296 93 GLN A O 1
ATOM 736 N N . GLY A 1 97 ? -93.25800 7.46900 31.14700 1.000 87.22723 94 GLY A N 1
ATOM 737 C CA . GLY A 1 97 ? -93.58000 7.49500 29.73000 1.000 94.49777 94 GLY A CA 1
ATOM 738 C C . GLY A 1 97 ? -92.43900 7.00400 28.85900 1.000 89.11803 94 GLY A C 1
ATOM 739 O O . GLY A 1 97 ? -92.66400 6.33000 27.84900 1.000 98.70816 94 GLY A O 1
ATOM 740 N N . VAL A 1 98 ? -91.20200 7.33500 29.23300 1.000 81.28270 95 VAL A N 1
ATOM 741 C CA . VAL A 1 98 ? -90.04500 6.88100 28.46700 1.000 80.08739 95 VAL A CA 1
ATOM 742 C C . VAL A 1 98 ? -89.86400 5.37400 28.60400 1.000 81.49550 95 VAL A C 1
ATOM 743 O O . VAL A 1 98 ? -89.59400 4.67600 27.61800 1.000 83.32043 95 VAL A O 1
ATOM 747 N N . CYS A 1 99 ? -90.00900 4.84700 29.82200 1.000 75.16363 96 CYS A N 1
ATOM 748 C CA . CYS A 1 99 ? -89.85900 3.41000 30.03300 1.000 64.33878 96 CYS A CA 1
ATOM 749 C C . CYS A 1 99 ? -90.91600 2.62500 29.26700 1.000 70.21670 96 CYS A C 1
ATOM 750 O O . CYS A 1 99 ? -90.63200 1.54900 28.72800 1.000 77.72497 96 CYS A O 1
ATOM 753 N N . ASP A 1 100 ? -92.14500 3.14500 29.21100 1.000 72.15671 97 ASP A N 1
ATOM 754 C CA . ASP A 1 100 ? -93.19000 2.48000 28.44100 1.000 71.72974 97 ASP A CA 1
ATOM 755 C C . ASP A 1 100 ? -92.85100 2.44600 26.95700 1.000 79.35325 97 ASP A C 1
ATOM 756 O O . ASP A 1 100 ? -93.21500 1.49300 26.25900 1.000 99.73898 97 ASP A O 1
ATOM 761 N N . THR A 1 101 ? -92.16300 3.47500 26.45700 1.000 71.41426 98 THR A N 1
ATOM 762 C CA . THR A 1 101 ? -91.74300 3.47100 25.06000 1.000 81.00932 98 THR A CA 1
ATOM 763 C C . THR A 1 101 ? -90.66800 2.42000 24.81100 1.000 89.89722 98 THR A C 1
ATOM 764 O O . THR A 1 101 ? -90.72400 1.69200 23.81100 1.000 101.57535 98 THR A O 1
ATOM 768 N N . VAL A 1 102 ? -89.68200 2.32600 25.70600 1.000 77.37978 99 VAL A N 1
ATOM 769 C CA . VAL A 1 102 ? -88.62600 1.32600 25.55600 1.000 71.96523 99 VAL A CA 1
ATOM 770 C C . VAL A 1 102 ? -89.20900 -0.07900 25.64500 1.000 77.24156 99 VAL A C 1
ATOM 771 O O . VAL A 1 102 ? -88.97000 -0.92600 24.77600 1.000 86.65175 99 VAL A O 1
ATOM 775 N N . LEU A 1 103 ? -89.97600 -0.34700 26.70400 1.000 74.74955 100 LEU A N 1
ATOM 776 C CA . LEU A 1 103 ? -90.59800 -1.65800 26.85900 1.000 70.11080 100 LEU A CA 1
ATOM 777 C C . LEU A 1 103 ? -91.56000 -1.96300 25.71800 1.000 79.54898 100 LEU A C 1
ATOM 778 O O . LEU A 1 103 ? -91.76600 -3.13300 25.37600 1.000 90.21560 100 LEU A O 1
ATOM 783 N N . GLY A 1 104 ? -92.15800 -0.93000 25.11900 1.000 77.19077 101 GLY A N 1
ATOM 784 C CA . GLY A 1 104 ? -93.00800 -1.15300 23.96100 1.000 80.99925 101 GLY A CA 1
ATOM 785 C C . GLY A 1 104 ? -92.23000 -1.61100 22.74100 1.000 93.03270 101 GLY A C 1
ATOM 786 O O . GLY A 1 104 ? -92.66400 -2.51600 22.02200 1.000 104.63824 101 GLY A O 1
ATOM 787 N N . LEU A 1 105 ? -91.07600 -0.99000 22.48600 1.000 95.23679 102 LEU A N 1
ATOM 788 C CA . LEU A 1 105 ? -90.24000 -1.41000 21.36500 1.000 99.03856 102 LEU A CA 1
ATOM 789 C C . LEU A 1 105 ? -89.69000 -2.81500 21.58000 1.000 101.48552 102 LEU A C 1
ATOM 790 O O . LEU A 1 105 ? -89.54400 -3.58500 20.62300 1.000 103.90913 102 LEU A O 1
ATOM 795 N N . LEU A 1 106 ? -89.37300 -3.16200 22.82900 1.000 91.80424 103 LEU A N 1
ATOM 796 C CA . LEU A 1 106 ? -88.79700 -4.47100 23.11600 1.000 84.12547 103 LEU A CA 1
ATOM 797 C C . LEU A 1 106 ? -89.80700 -5.58600 22.86600 1.000 89.55301 103 LEU A C 1
ATOM 798 O O . LEU A 1 106 ? -89.50200 -6.57500 22.19000 1.000 82.36997 103 LEU A O 1
ATOM 803 N N . ASP A 1 107 ? -91.02000 -5.43900 23.40100 1.000 88.89291 104 ASP A N 1
ATOM 804 C CA . ASP A 1 107 ? -92.00500 -6.51000 23.31700 1.000 94.67875 104 ASP A CA 1
ATOM 805 C C . ASP A 1 107 ? -92.62000 -6.63200 21.92800 1.000 107.17131 104 ASP A C 1
ATOM 806 O O . ASP A 1 107 ? -93.07800 -7.71700 21.55500 1.000 128.78985 104 ASP A O 1
ATOM 811 N N . SER A 1 108 ? -92.63900 -5.55000 21.14900 1.000 98.61741 105 SER A N 1
ATOM 812 C CA . SER A 1 108 ? -93.33900 -5.54400 19.87200 1.000 107.42210 105 SER A CA 1
ATOM 813 C C . SER A 1 108 ? -92.42400 -5.66800 18.65900 1.000 111.32467 105 SER A C 1
ATOM 814 O O . SER A 1 108 ? -92.93000 -5.84600 17.54500 1.000 108.19474 105 SER A O 1
ATOM 817 N N . HIS A 1 109 ? -91.10500 -5.58400 18.83200 1.000 110.63415 106 HIS A N 1
ATOM 818 C CA . HIS A 1 109 ? -90.21100 -5.62800 17.67900 1.000 110.07986 106 HIS A CA 1
ATOM 819 C C . HIS A 1 109 ? -89.02800 -6.50700 18.07100 1.000 102.83095 106 HIS A C 1
ATOM 820 O O . HIS A 1 109 ? -88.84200 -7.59400 17.51300 1.000 107.50169 106 HIS A O 1
ATOM 827 N N . LEU A 1 110 ? -88.22200 -6.04100 19.02400 1.000 99.63033 107 LEU A N 1
ATOM 828 C CA . LEU A 1 110 ? -86.83800 -6.47200 19.19500 1.000 87.87709 107 LEU A CA 1
ATOM 829 C C . LEU A 1 110 ? -86.74100 -7.88800 19.75000 1.000 92.66266 107 LEU A C 1
ATOM 830 O O . LEU A 1 110 ? -86.06400 -8.74400 19.17000 1.000 98.88516 107 LEU A O 1
ATOM 835 N N . ILE A 1 111 ? -87.40100 -8.14600 20.88100 1.000 93.36784 108 ILE A N 1
ATOM 836 C CA . ILE A 1 111 ? -87.26100 -9.43600 21.55100 1.000 101.98017 108 ILE A CA 1
ATOM 837 C C . ILE A 1 111 ? -87.79300 -10.56300 20.67400 1.000 116.33177 108 ILE A C 1
ATOM 838 O O . ILE A 1 111 ? -87.22200 -11.66100 20.63800 1.000 126.57621 108 ILE A O 1
ATOM 843 N N . LYS A 1 112 ? -88.88600 -10.31200 19.94900 1.000 123.87698 109 LYS A N 1
ATOM 844 C CA . LYS A 1 112 ? -89.48200 -11.35200 19.11400 1.000 135.29082 109 LYS A CA 1
ATOM 845 C C . LYS A 1 112 ? -88.52700 -11.80800 18.01600 1.000 127.05255 109 LYS A C 1
ATOM 846 O O . LYS A 1 112 ? -88.10800 -12.97100 17.98400 1.000 108.20689 109 LYS A O 1
ATOM 852 N N . GLU A 1 113 ? -88.16000 -10.89900 17.11100 1.000 121.19574 110 GLU A N 1
ATOM 853 C CA . GLU A 1 113 ? -87.28400 -11.23900 15.98900 1.000 127.18761 110 GLU A CA 1
ATOM 854 C C . GLU A 1 113 ? -85.82500 -10.96000 16.36400 1.000 125.57568 110 GLU A C 1
ATOM 855 O O . GLU A 1 113 ? -85.15400 -10.07500 15.82700 1.000 122.39477 110 GLU A O 1
ATOM 861 N N . ALA A 1 114 ? -85.33700 -11.74200 17.32200 1.000 136.51050 111 ALA A N 1
ATOM 862 C CA . ALA A 1 114 ? -83.94200 -11.69700 17.74600 1.000 130.93709 111 ALA A CA 1
ATOM 863 C C . ALA A 1 114 ? -83.25000 -12.94600 17.21800 1.000 140.29343 111 ALA A C 1
ATOM 864 O O . ALA A 1 114 ? -83.60200 -14.06600 17.60400 1.000 142.52884 111 ALA A O 1
ATOM 866 N N . GLY A 1 115 ? -82.26500 -12.75100 16.34400 1.000 133.74643 112 GLY A N 1
ATOM 867 C CA . GLY A 1 115 ? -81.63600 -13.85700 15.65000 1.000 133.06970 112 GLY A CA 1
ATOM 868 C C . GLY A 1 115 ? -80.74200 -14.74000 16.49500 1.000 124.34228 112 GLY A C 1
ATOM 869 O O . GLY A 1 115 ? -80.96000 -15.95300 16.56900 1.000 126.36307 112 GLY A O 1
ATOM 870 N N . ASP A 1 116 ? -79.73900 -14.15500 17.13900 1.000 111.78514 113 ASP A N 1
ATOM 871 C CA . ASP A 1 116 ? -78.76800 -14.92200 17.90300 1.000 106.43374 113 ASP A CA 1
ATOM 872 C C . ASP A 1 116 ? -79.02700 -14.78600 19.40000 1.000 101.25517 113 ASP A C 1
ATOM 873 O O . ASP A 1 116 ? -79.87100 -14.00600 19.84700 1.000 100.82771 113 ASP A O 1
ATOM 878 N N . ALA A 1 117 ? -78.28000 -15.57100 20.17900 1.000 96.82659 114 ALA A N 1
ATOM 879 C CA . ALA A 1 117 ? -78.41700 -15.51900 21.63000 1.000 84.93928 114 ALA A CA 1
ATOM 880 C C . ALA A 1 117 ? -77.89600 -14.20900 22.19800 1.000 80.64665 114 ALA A C 1
ATOM 881 O O . ALA A 1 117 ? -78.42900 -13.71300 23.19600 1.000 78.08095 114 ALA A O 1
ATOM 883 N N . GLU A 1 118 ? -76.85300 -13.64800 21.58500 1.000 84.99071 115 GLU A N 1
ATOM 884 C CA . GLU A 1 118 ? -76.24900 -12.42500 22.10100 1.000 76.69234 115 GLU A CA 1
ATOM 885 C C . GLU A 1 118 ? -77.24900 -11.27400 22.09900 1.000 74.37662 115 GLU A C 1
ATOM 886 O O . GLU A 1 118 ? -77.36400 -10.53600 23.08400 1.000 71.32033 115 GLU A O 1
ATOM 892 N N . SER A 1 119 ? -77.98400 -11.10700 20.99700 1.000 76.24730 116 SER A N 1
ATOM 893 C CA . SER A 1 119 ? -78.98700 -10.04700 20.93000 1.000 76.99232 116 SER A CA 1
ATOM 894 C C . SER A 1 119 ? -80.16200 -10.32300 21.86100 1.000 75.67771 116 SER A C 1
ATOM 895 O O . SER A 1 119 ? -80.70800 -9.39400 22.46700 1.000 84.42834 116 SER A O 1
ATOM 898 N N . ARG A 1 120 ? -80.57000 -11.58900 21.98700 1.000 76.67593 117 ARG A N 1
ATOM 899 C CA . ARG A 1 120 ? -81.71000 -11.90800 22.84200 1.000 84.41462 117 ARG A CA 1
ATOM 900 C C . ARG A 1 120 ? -81.39300 -11.64000 24.30800 1.000 83.36397 117 ARG A C 1
ATOM 901 O O . ARG A 1 120 ? -82.26300 -11.19300 25.06400 1.000 88.85821 117 ARG A O 1
ATOM 909 N N . VAL A 1 121 ? -80.15600 -11.90900 24.73000 1.000 82.08826 118 VAL A N 1
ATOM 910 C CA . VAL A 1 121 ? -79.75000 -11.56700 26.09000 1.000 83.94976 118 VAL A CA 1
ATOM 911 C C . VAL A 1 121 ? -79.67500 -10.05400 26.25500 1.000 86.15830 118 VAL A C 1
ATOM 912 O O . VAL A 1 121 ? -80.05700 -9.50900 27.29800 1.000 87.18256 118 VAL A O 1
ATOM 916 N N . PHE A 1 122 ? -79.18400 -9.35400 25.23000 1.000 84.64778 119 PHE A N 1
ATOM 917 C CA . PHE A 1 122 ? -79.10200 -7.89800 25.28400 1.000 68.19433 119 PHE A CA 1
ATOM 918 C C . PHE A 1 122 ? -80.48300 -7.27700 25.46400 1.000 66.75467 119 PHE A C 1
ATOM 919 O O . PHE A 1 122 ? -80.67800 -6.39900 26.31200 1.000 61.14289 119 PHE A O 1
ATOM 927 N N . TYR A 1 123 ? -81.45700 -7.72100 24.66600 1.000 68.61113 120 TYR A N 1
ATOM 928 C CA . TYR A 1 123 ? -82.79500 -7.14000 24.73600 1.000 66.17989 120 TYR A CA 1
ATOM 929 C C . TYR A 1 123 ? -83.50900 -7.52400 26.02600 1.000 65.93786 120 TYR A C 1
ATOM 930 O O . TYR A 1 123 ? -84.19000 -6.68900 26.63400 1.000 73.26970 120 TYR A O 1
ATOM 939 N N . LEU A 1 124 ? -83.37100 -8.77900 26.46000 1.000 67.48364 121 LEU A N 1
ATOM 940 C CA . LEU A 1 124 ? -84.00100 -9.19200 27.71000 1.000 67.84411 121 LEU A CA 1
ATOM 941 C C . LEU A 1 124 ? -83.38800 -8.48100 28.90900 1.000 64.92440 121 LEU A C 1
ATOM 942 O O . LEU A 1 124 ? -84.09000 -8.20200 29.88700 1.000 67.41293 121 LEU A O 1
ATOM 947 N N . LYS A 1 125 ? -82.09000 -8.17500 28.85200 1.000 63.01518 122 LYS A N 1
ATOM 948 C CA . LYS A 1 125 ? -81.47900 -7.38100 29.91200 1.000 68.85625 122 LYS A CA 1
ATOM 949 C C . LYS A 1 125 ? -82.05200 -5.96800 29.93300 1.000 73.76783 122 LYS A C 1
ATOM 950 O O . LYS A 1 125 ? -82.26700 -5.39500 31.00800 1.000 70.02824 122 LYS A O 1
ATOM 956 N N . MET A 1 126 ? -82.29900 -5.38700 28.75500 1.000 70.50048 123 MET A N 1
ATOM 957 C CA . MET A 1 126 ? -82.94700 -4.08100 28.69400 1.000 62.86258 123 MET A CA 1
ATOM 958 C C . MET A 1 126 ? -84.34500 -4.12500 29.29700 1.000 64.24638 123 MET A C 1
ATOM 959 O O . MET A 1 126 ? -84.73800 -3.21400 30.03400 1.000 67.63663 123 MET A O 1
ATOM 964 N N . LYS A 1 127 ? -85.11500 -5.17100 28.98400 1.000 66.39862 124 LYS A N 1
ATOM 965 C CA . LYS A 1 127 ? -86.46700 -5.28100 29.52400 1.000 67.10461 124 LYS A CA 1
ATOM 966 C C . LYS A 1 127 ? -86.44700 -5.32200 31.04600 1.000 73.17269 124 LYS A C 1
ATOM 967 O O . LYS A 1 127 ? -87.27400 -4.68000 31.70300 1.000 78.93028 124 LYS A O 1
ATOM 973 N N . GLY A 1 128 ? -85.51200 -6.07600 31.62600 1.000 69.28544 125 GLY A N 1
ATOM 974 C CA . GLY A 1 128 ? -85.37800 -6.07800 33.07300 1.000 70.82233 125 GLY A CA 1
ATOM 975 C C . GLY A 1 128 ? -84.91900 -4.73800 33.61500 1.000 67.66772 125 GLY A C 1
ATOM 976 O O . GLY A 1 128 ? -85.33900 -4.32000 34.69800 1.000 70.27650 125 GLY A O 1
ATOM 977 N N . ASP A 1 129 ? -84.05100 -4.04600 32.87400 1.000 58.23727 126 ASP A N 1
ATOM 978 C CA . ASP A 1 129 ? -83.54600 -2.75500 33.33200 1.000 61.27219 126 ASP A CA 1
ATOM 979 C C . ASP A 1 129 ? -84.65900 -1.71600 33.39900 1.000 61.95190 126 ASP A C 1
ATOM 980 O O . ASP A 1 129 ? -84.80500 -1.01300 34.40600 1.000 59.75688 126 ASP A O 1
ATOM 985 N N . TYR A 1 130 ? -85.45200 -1.59800 32.33400 1.000 66.58812 127 TYR A N 1
ATOM 986 C CA . TYR A 1 130 ? -86.47500 -0.56300 32.28500 1.000 70.53406 127 TYR A CA 1
ATOM 987 C C . TYR A 1 130 ? -87.71800 -0.91700 33.09000 1.000 75.23374 127 TYR A C 1
ATOM 988 O O . TYR A 1 130 ? -88.49000 -0.01700 33.43500 1.000 78.04292 127 TYR A O 1
ATOM 997 N N . TYR A 1 131 ? -87.93100 -2.19700 33.40100 1.000 75.68993 128 TYR A N 1
ATOM 998 C CA . TYR A 1 131 ? -88.90300 -2.53300 34.43600 1.000 79.82784 128 TYR A CA 1
ATOM 999 C C . TYR A 1 131 ? -88.36700 -2.17300 35.81600 1.000 84.61910 128 TYR A C 1
ATOM 1000 O O . TYR A 1 131 ? -89.12100 -1.71500 36.68200 1.000 86.79123 128 TYR A O 1
ATOM 1009 N N . ARG A 1 132 ? -87.06200 -2.36000 36.03200 1.000 60.00524 129 ARG A N 1
ATOM 1010 C CA . ARG A 1 132 ? -86.46100 -1.97300 37.30300 1.000 59.37477 129 ARG A CA 1
ATOM 1011 C C . ARG A 1 132 ? -86.53800 -0.46600 37.50900 1.000 71.59197 129 ARG A C 1
ATOM 1012 O O . ARG A 1 132 ? -86.74600 0.00600 38.63400 1.000 77.70031 129 ARG A O 1
ATOM 1020 N N . TYR A 1 133 ? -86.37600 0.30800 36.43300 1.000 73.90133 130 TYR A N 1
ATOM 1021 C CA . TYR A 1 133 ? -86.50300 1.75900 36.54000 1.000 76.22078 130 TYR A CA 1
ATOM 1022 C C . TYR A 1 133 ? -87.93100 2.16400 36.88800 1.000 78.98032 130 TYR A C 1
ATOM 1023 O O . TYR A 1 133 ? -88.14400 3.13800 37.61900 1.000 84.46358 130 TYR A O 1
ATOM 1032 N N . LEU A 1 134 ? -88.92200 1.43100 36.37400 1.000 72.98005 131 LEU A N 1
ATOM 1033 C CA . LEU A 1 134 ? -90.30500 1.69700 36.75600 1.000 68.27351 131 LEU A CA 1
ATOM 1034 C C . LEU A 1 134 ? -90.54900 1.35200 38.21900 1.000 81.41127 131 LEU A C 1
ATOM 1035 O O . LEU A 1 134 ? -91.27600 2.06600 38.91900 1.000 87.00590 131 LEU A O 1
ATOM 1040 N N . ALA A 1 135 ? -89.95200 0.25800 38.69700 1.000 77.73828 132 ALA A N 1
ATOM 1041 C CA . ALA A 1 135 ? -90.10800 -0.13200 40.09300 1.000 75.14366 132 ALA A CA 1
ATOM 1042 C C . ALA A 1 135 ? -89.45500 0.85900 41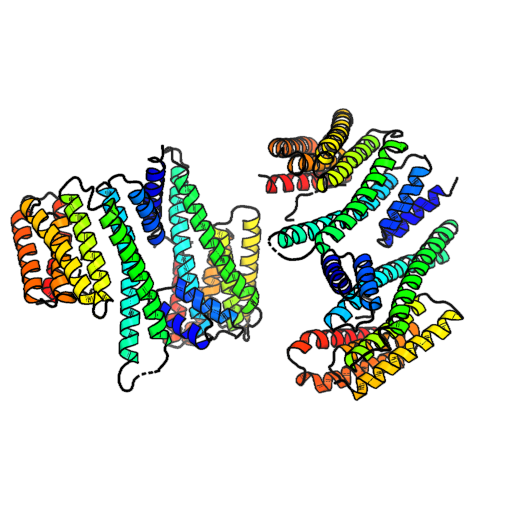.04600 1.000 79.68486 132 ALA A C 1
ATOM 1043 O O . ALA A 1 135 ? -89.84200 0.91900 42.21800 1.000 85.62674 132 ALA A O 1
ATOM 1045 N N . GLU A 1 136 ? -88.47000 1.62700 40.57400 1.000 85.04235 133 GLU A N 1
ATOM 1046 C CA . GLU A 1 136 ? -87.84400 2.63600 41.42200 1.000 79.20740 133 GLU A CA 1
ATOM 1047 C C . GLU A 1 136 ? -88.82400 3.73700 41.80500 1.000 76.53697 133 GLU A C 1
ATOM 1048 O O . GLU A 1 136 ? -88.69000 4.34200 42.87500 1.000 78.27100 133 GLU A O 1
ATOM 1054 N N . VAL A 1 137 ? -89.81000 4.01400 40.95200 1.000 78.95585 134 VAL A N 1
ATOM 1055 C CA . VAL A 1 137 ? -90.79500 5.05800 41.21800 1.000 80.94915 134 VAL A CA 1
ATOM 1056 C C . VAL A 1 137 ? -92.18400 4.50400 41.50000 1.000 87.38734 134 VAL A C 1
ATOM 1057 O O . VAL A 1 137 ? -93.05600 5.26800 41.94500 1.000 97.10223 134 VAL A O 1
ATOM 1061 N N . ALA A 1 138 ? -92.42300 3.21800 41.25700 1.000 88.87522 135 ALA A N 1
ATOM 1062 C CA . ALA A 1 138 ? -93.73300 2.63400 41.50000 1.000 96.04365 135 ALA A CA 1
ATOM 1063 C C . ALA A 1 138 ? -94.00700 2.53500 43.00000 1.000 99.40559 135 ALA A C 1
ATOM 1064 O O . ALA A 1 138 ? -93.09400 2.55800 43.83000 1.000 96.52741 135 ALA A O 1
ATOM 1066 N N . THR A 1 139 ? -95.29200 2.41400 43.34400 1.000 106.96797 136 THR A N 1
ATOM 1067 C CA . THR A 1 139 ? -95.71100 2.48700 44.74000 1.000 117.13747 136 THR A CA 1
ATOM 1068 C C . THR A 1 139 ? -96.34500 1.19100 45.23400 1.000 115.49759 136 THR A C 1
ATOM 1069 O O . THR A 1 139 ? -95.70400 0.42500 45.96200 1.000 116.26972 136 THR A O 1
ATOM 1073 N N . GLY A 1 140 ? -97.59200 0.92700 44.85000 1.000 115.81970 137 GLY A N 1
ATOM 1074 C CA . GLY A 1 140 ? -98.33000 -0.16500 45.45600 1.000 120.88925 137 GLY A CA 1
ATOM 1075 C C . GLY A 1 140 ? -98.66800 -1.32700 44.54600 1.000 131.37555 137 GLY A C 1
ATOM 1076 O O . GLY A 1 140 ? -97.80500 -2.15700 44.24400 1.000 122.88587 137 GLY A O 1
ATOM 1077 N N . ASP A 1 141 ? -99.93200 -1.39800 44.11400 1.000 150.73631 138 ASP A N 1
ATOM 1078 C CA . ASP A 1 141 ? -100.38700 -2.52200 43.30000 1.000 154.84811 138 ASP A CA 1
ATOM 1079 C C . ASP A 1 141 ? -99.56200 -2.66200 42.02800 1.000 146.71812 138 ASP A C 1
ATOM 1080 O O . ASP A 1 141 ? -99.19500 -3.77600 41.63500 1.000 142.20707 138 ASP A O 1
ATOM 1085 N N . ASP A 1 142 ? -99.26600 -1.54200 41.36700 1.000 146.98143 139 ASP A N 1
ATOM 1086 C CA . ASP A 1 142 ? -98.46800 -1.59600 40.14800 1.000 134.54464 139 ASP A CA 1
ATOM 1087 C C . ASP A 1 142 ? -97.05600 -2.09200 40.44100 1.000 118.11494 139 ASP A C 1
ATOM 1088 O O . ASP A 1 142 ? -96.48300 -2.85600 39.65500 1.000 118.94603 139 ASP A O 1
ATOM 1093 N N . LYS A 1 143 ? -96.47900 -1.65600 41.56400 1.000 105.43976 140 LYS A N 1
ATOM 1094 C CA . LYS A 1 143 ? -95.09400 -1.99000 41.88800 1.000 91.60331 140 LYS A CA 1
ATOM 1095 C C . LYS A 1 143 ? -94.88100 -3.49600 41.97000 1.000 100.71731 140 LYS A C 1
ATOM 1096 O O . LYS A 1 143 ? -93.92700 -4.03200 41.39700 1.000 99.61040 140 LYS A O 1
ATOM 1102 N N . LYS A 1 144 ? -95.75900 -4.19300 42.69700 1.000 116.51893 141 LYS A N 1
ATOM 1103 C CA . LYS A 1 144 ? -95.54900 -5.61400 42.95600 1.000 110.59101 141 LYS A CA 1
ATOM 1104 C C . LYS A 1 144 ? -95.56000 -6.42400 41.66400 1.000 102.21712 141 LYS A C 1
ATOM 1105 O O . LYS A 1 144 ? -94.80200 -7.39200 41.52400 1.000 98.39065 141 LYS A O 1
ATOM 1111 N N . ARG A 1 145 ? -96.41000 -6.04400 40.70500 1.000 102.81578 142 ARG A N 1
ATOM 1112 C CA . ARG A 1 145 ? -96.41700 -6.72600 39.41300 1.000 92.05971 142 ARG A CA 1
ATOM 1113 C C . ARG A 1 145 ? -95.19900 -6.36300 38.57400 1.000 86.19587 142 ARG A C 1
ATOM 1114 O O . ARG A 1 145 ? -94.72100 -7.18900 37.79000 1.000 84.14550 142 ARG A O 1
ATOM 1122 N N . ILE A 1 146 ? -94.68500 -5.14200 38.72600 1.000 91.74862 143 ILE A N 1
ATOM 1123 C CA . ILE A 1 146 ? -93.52700 -4.71600 37.94700 1.000 79.05801 143 ILE A CA 1
ATOM 1124 C C . ILE A 1 146 ? -92.27500 -5.45500 38.39900 1.000 79.07656 143 ILE A C 1
ATOM 1125 O O . ILE A 1 146 ? -91.43700 -5.84700 37.57700 1.000 72.60678 143 ILE A O 1
ATOM 1130 N N . ILE A 1 147 ? -92.12600 -5.65800 39.70900 1.000 83.68235 144 ILE A N 1
ATOM 1131 C CA . ILE A 1 147 ? -90.96300 -6.37700 40.22300 1.000 81.83297 144 ILE A CA 1
ATOM 1132 C C . ILE A 1 147 ? -90.94100 -7.80000 39.67800 1.000 83.79277 144 ILE A C 1
ATOM 1133 O O . ILE A 1 147 ? -89.87500 -8.35000 39.37300 1.000 79.83596 144 ILE A O 1
ATOM 1138 N N . ASP A 1 148 ? -92.11900 -8.41400 39.53800 1.000 92.40917 145 ASP A N 1
ATOM 1139 C CA . ASP A 1 148 ? -92.19800 -9.75800 38.97500 1.000 95.73426 145 ASP A CA 1
ATOM 1140 C C . ASP A 1 148 ? -91.83300 -9.76300 37.49400 1.000 87.94655 145 ASP A C 1
ATOM 1141 O O . ASP A 1 148 ? -91.22000 -10.71800 37.00400 1.000 93.98742 145 ASP A O 1
ATOM 1146 N N . SER A 1 149 ? -92.20800 -8.70800 36.76600 1.000 78.36979 146 SER A N 1
ATOM 1147 C CA . SER A 1 149 ? -91.88600 -8.63700 35.34300 1.000 73.86964 146 SER A CA 1
ATOM 1148 C C . SER A 1 149 ? -90.39100 -8.45100 35.11700 1.000 77.65738 146 SER A C 1
ATOM 1149 O O . SER A 1 149 ? -89.83300 -8.99200 34.15500 1.000 84.17126 146 SER A O 1
ATOM 1152 N N . ALA A 1 150 ? -89.72700 -7.69000 35.98900 1.000 83.07934 147 ALA A N 1
ATOM 1153 C CA . ALA A 1 150 ? -88.28500 -7.50800 35.85400 1.000 73.45391 147 ALA A CA 1
ATOM 1154 C C . ALA A 1 150 ? -87.53500 -8.80000 36.14800 1.000 72.47875 147 ALA A C 1
ATOM 1155 O O . ALA A 1 150 ? -86.58700 -9.14900 35.43400 1.000 79.00451 147 ALA A O 1
ATOM 1157 N N . ARG A 1 151 ? -87.94300 -9.52400 37.19400 1.000 67.54163 148 ARG A N 1
ATOM 1158 C CA . ARG A 1 151 ? -87.29000 -10.78900 37.51600 1.000 71.74618 148 ARG A CA 1
ATOM 1159 C C . ARG A 1 151 ? -87.45200 -11.79700 36.38500 1.000 78.46840 148 ARG A C 1
ATOM 1160 O O . ARG A 1 151 ? -86.51300 -12.53400 36.06300 1.000 82.03354 148 ARG A O 1
ATOM 1168 N N . SER A 1 152 ? -88.63400 -11.83700 35.76500 1.000 82.32497 149 SER A N 1
ATOM 1169 C CA . SER A 1 152 ? -88.86000 -12.77000 34.66500 1.000 73.91367 149 SER A CA 1
ATOM 1170 C C . SER A 1 152 ? -87.96300 -12.44900 33.47700 1.000 74.28105 149 SER A C 1
ATOM 1171 O O . SER A 1 152 ? -87.37800 -13.35300 32.86900 1.000 70.99659 149 SER A O 1
ATOM 1174 N N . ALA A 1 153 ? -87.85000 -11.16600 33.12500 1.000 80.27726 150 ALA A N 1
ATOM 1175 C CA . ALA A 1 153 ? -86.98000 -10.77600 32.02000 1.000 74.57091 150 ALA A CA 1
ATOM 1176 C C . ALA A 1 153 ? -85.51400 -11.02000 32.35900 1.000 75.58282 150 ALA A C 1
ATOM 1177 O O . ALA A 1 153 ? -84.75100 -11.51400 31.52100 1.000 78.46717 150 ALA A O 1
ATOM 1179 N N . TYR A 1 154 ? -85.10400 -10.67300 33.58200 1.000 71.69361 151 TYR A N 1
ATOM 1180 C CA . TYR A 1 154 ? -83.72600 -10.90500 34.00600 1.000 66.33950 151 TYR A CA 1
ATOM 1181 C C . TYR A 1 154 ? -83.39500 -12.39200 34.03400 1.000 67.28812 151 TYR A C 1
ATOM 1182 O O . TYR A 1 154 ? -82.33600 -12.81400 33.55500 1.000 66.71436 151 TYR A O 1
ATOM 1191 N N . GLN A 1 155 ? -84.29100 -13.20400 34.60100 1.000 65.05448 152 GLN A N 1
ATOM 1192 C CA . GLN A 1 155 ? -84.00800 -14.62900 34.75000 1.000 70.29086 152 GLN A CA 1
ATOM 1193 C C . GLN A 1 155 ? -83.89800 -15.32200 33.39800 1.000 76.49735 152 GLN A C 1
ATOM 1194 O O . GLN A 1 155 ? -83.03500 -16.18800 33.21000 1.000 88.81754 152 GLN A O 1
ATOM 1200 N N . GLU A 1 156 ? -84.76500 -14.96400 32.44700 1.000 74.81423 153 GLU A N 1
ATOM 1201 C CA . GLU A 1 156 ? -84.69500 -15.57500 31.12400 1.000 71.53237 153 GLU A CA 1
ATOM 1202 C C . GLU A 1 156 ? -83.37100 -15.26200 30.44200 1.000 75.26389 153 GLU A C 1
ATOM 1203 O O . GLU A 1 156 ? -82.81700 -16.10500 29.72700 1.000 77.68004 153 GLU A O 1
ATOM 1209 N N . ALA A 1 157 ? -82.84200 -14.05500 30.65600 1.000 76.17668 154 ALA A N 1
ATOM 1210 C CA . ALA A 1 157 ? -81.54400 -13.71100 30.08700 1.000 77.91504 154 ALA A CA 1
ATOM 1211 C C . ALA A 1 157 ? -80.41500 -14.44000 30.80600 1.000 76.49752 154 ALA A C 1
ATOM 1212 O O . ALA A 1 157 ? -79.41500 -14.81500 30.18100 1.000 79.07633 154 ALA A O 1
ATOM 1214 N N . MET A 1 158 ? -80.55200 -14.64500 32.11800 1.000 74.18553 155 MET A N 1
ATOM 1215 C CA . MET A 1 158 ? -79.54400 -15.39500 32.86100 1.000 64.13881 155 MET A CA 1
ATOM 1216 C C . MET A 1 158 ? -79.44800 -16.83200 32.36400 1.000 77.63516 155 MET A C 1
ATOM 1217 O O . MET A 1 158 ? -78.34700 -17.37800 32.22700 1.000 73.41460 155 MET A O 1
ATOM 1222 N N . ASP A 1 159 ? -80.59300 -17.46000 32.08400 1.000 79.07114 156 ASP A N 1
ATOM 1223 C CA . ASP A 1 159 ? -80.58800 -18.84600 31.62700 1.000 74.31748 156 ASP A CA 1
ATOM 1224 C C . ASP A 1 159 ? -79.95700 -18.97300 30.24700 1.000 74.03934 156 ASP A C 1
ATOM 1225 O O . ASP A 1 159 ? -79.19900 -19.91500 29.99000 1.000 78.72187 156 ASP A O 1
ATOM 1230 N N . ILE A 1 160 ? -80.26700 -18.04300 29.34200 1.000 75.98832 157 ILE A N 1
ATOM 1231 C CA . ILE A 1 160 ? -79.69400 -18.09600 28.00000 1.000 73.30441 157 ILE A CA 1
ATOM 1232 C C . ILE A 1 160 ? -78.19100 -17.85100 28.05200 1.000 70.62336 157 ILE A C 1
ATOM 1233 O O . ILE A 1 160 ? -77.40700 -18.57300 27.42700 1.000 76.66697 157 ILE A O 1
ATOM 1238 N N . SER A 1 161 ? -77.76600 -16.83300 28.80500 1.000 69.24933 158 SER A N 1
ATOM 1239 C CA . SER A 1 161 ? -76.34400 -16.51300 28.87500 1.000 76.79743 158 SER A CA 1
ATOM 1240 C C . SER A 1 161 ? -75.54100 -17.62300 29.54500 1.000 68.93555 158 SER A C 1
ATOM 1241 O O . SER A 1 161 ? -74.38700 -17.86000 29.17100 1.000 68.28742 158 SER A O 1
ATOM 1244 N N . ALA A 1 162 ? -76.12900 -18.31900 30.52100 1.000 66.78006 159 ALA A N 1
ATOM 1245 C CA . ALA A 1 162 ? -75.39500 -19.37000 31.21900 1.000 72.45134 159 ALA A CA 1
ATOM 1246 C C . ALA A 1 162 ? -75.06300 -20.53300 30.29200 1.000 78.11629 159 ALA A C 1
ATOM 1247 O O . ALA A 1 162 ? -74.00300 -21.15600 30.42300 1.000 84.77655 159 ALA A O 1
ATOM 1249 N N . ALA A 1 163 ? -75.95500 -20.84300 29.35200 1.000 67.98599 160 ALA A N 1
ATOM 1250 C CA . ALA A 1 163 ? -75.76200 -21.96000 28.43800 1.000 71.35719 160 ALA A CA 1
ATOM 1251 C C . ALA A 1 163 ? -75.12700 -21.55800 27.11300 1.000 84.10213 160 ALA A C 1
ATOM 1252 O O . ALA A 1 163 ? -74.72200 -22.44100 26.34900 1.000 83.92713 160 ALA A O 1
ATOM 1254 N N . ALA A 1 164 ? -75.03400 -20.26100 26.81700 1.000 76.99560 161 ALA A N 1
ATOM 1255 C CA . ALA A 1 164 ? -74.60100 -19.80300 25.50600 1.000 67.45258 161 ALA A CA 1
ATOM 1256 C C . ALA A 1 164 ? -73.42000 -18.84600 25.53300 1.000 73.38642 161 ALA A C 1
ATOM 1257 O O . ALA A 1 164 ? -72.91100 -18.49700 24.46100 1.000 70.52886 161 ALA A O 1
ATOM 1259 N N . MET A 1 165 ? -72.96500 -18.42100 26.70400 1.000 79.84095 162 MET A N 1
ATOM 1260 C CA . MET A 1 165 ? -71.93700 -17.40000 26.80400 1.000 75.87689 162 MET A CA 1
ATOM 1261 C C . MET A 1 165 ? -70.87900 -17.82600 27.80800 1.000 71.73569 162 MET A C 1
ATOM 1262 O O . MET A 1 165 ? -71.19000 -18.48500 28.80600 1.000 74.80681 162 MET A O 1
ATOM 1267 N N . PRO A 1 166 ? -69.61600 -17.47000 27.56500 1.000 70.78876 163 PRO A N 1
ATOM 1268 C CA . PRO A 1 166 ? -68.59100 -17.71300 28.57300 1.000 64.69585 163 PRO A CA 1
ATOM 1269 C C . PRO A 1 166 ? -68.78600 -16.78400 29.75800 1.000 72.21203 163 PRO A C 1
ATOM 1270 O O . PRO A 1 166 ? -69.37400 -15.69800 29.62100 1.000 82.97877 163 PRO A O 1
ATOM 1274 N N . PRO A 1 167 ? -68.31100 -17.17000 30.94600 1.000 73.15849 164 PRO A N 1
ATOM 1275 C CA . PRO A 1 167 ? -68.51500 -16.31800 32.13100 1.000 73.26367 164 PRO A CA 1
ATOM 1276 C C . PRO A 1 167 ? -67.77900 -14.99000 32.07100 1.000 78.07918 164 PRO A C 1
ATOM 1277 O O . PRO A 1 167 ? -68.01400 -14.13700 32.93700 1.000 75.64135 164 PRO A O 1
ATOM 1281 N N . THR A 1 168 ? -66.89900 -14.78900 31.09400 1.000 83.82731 165 THR A N 1
ATOM 1282 C CA . THR A 1 168 ? -66.20600 -13.52200 30.91300 1.000 79.72801 165 THR A CA 1
ATOM 1283 C C . THR A 1 168 ? -66.90000 -12.59900 29.91800 1.000 80.49761 165 THR A C 1
ATOM 1284 O O . THR A 1 168 ? -66.43800 -11.47000 29.72200 1.000 84.94301 165 THR A O 1
ATOM 1288 N N . ASN A 1 169 ? -67.97300 -13.05500 29.27900 1.000 73.61121 166 ASN A N 1
ATOM 1289 C CA . ASN A 1 169 ? -68.68200 -12.25100 28.29100 1.000 75.66313 166 ASN A CA 1
ATOM 1290 C C . ASN A 1 169 ? -69.21600 -10.98000 28.94300 1.000 79.18228 166 ASN A C 1
ATOM 1291 O O . ASN A 1 169 ? -69.94600 -11.06700 29.94200 1.000 87.46177 166 ASN A O 1
ATOM 1296 N N . PRO A 1 170 ? -68.88100 -9.79400 28.42600 1.000 77.98574 167 PRO A N 1
ATOM 1297 C CA . PRO A 1 170 ? -69.31900 -8.55400 29.09000 1.000 71.08986 167 PRO A CA 1
ATOM 1298 C C . PRO A 1 170 ? -70.82600 -8.40800 29.19000 1.000 65.67009 167 PRO A C 1
ATOM 1299 O O . PRO A 1 170 ? -71.31400 -7.77600 30.13600 1.000 67.73621 167 PRO A O 1
ATOM 1303 N N . ILE A 1 171 ? -71.58300 -8.97200 28.24700 1.000 55.46135 168 ILE A N 1
ATOM 1304 C CA . ILE A 1 171 ? -73.03700 -8.89500 28.33000 1.000 55.09837 168 ILE A CA 1
ATOM 1305 C C . ILE A 1 171 ? -73.55300 -9.75100 29.47800 1.000 58.98378 168 ILE A C 1
ATOM 1306 O O . ILE A 1 171 ? -74.45100 -9.34000 30.22300 1.000 61.70197 168 ILE A O 1
ATOM 1311 N N . ARG A 1 172 ? -72.98800 -10.94800 29.64900 1.000 66.63573 169 ARG A N 1
ATOM 1312 C CA . ARG A 1 172 ? -73.37700 -11.79200 30.77300 1.000 58.90647 169 ARG A CA 1
ATOM 1313 C C . ARG A 1 172 ? -72.97600 -11.15900 32.10000 1.000 61.84039 169 ARG A C 1
ATOM 1314 O O . ARG A 1 172 ? -73.72400 -11.23800 33.08200 1.000 59.64999 169 ARG A O 1
ATOM 1322 N N . LEU A 1 173 ? -71.80400 -10.51900 32.14500 1.000 63.63114 170 LEU A N 1
ATOM 1323 C CA . LEU A 1 173 ? -71.35700 -9.86400 33.37100 1.000 63.04823 170 LEU A CA 1
ATOM 1324 C C . LEU A 1 173 ? -72.25100 -8.68100 33.72100 1.000 65.32679 170 LEU A C 1
ATOM 1325 O O . LEU A 1 173 ? -72.74000 -8.57300 34.85200 1.000 65.49291 170 LEU A O 1
ATOM 1330 N N . GLY A 1 174 ? -72.47300 -7.77900 32.76100 1.000 57.48139 171 GLY A N 1
ATOM 1331 C CA . GLY A 1 174 ? -73.33800 -6.63900 33.01100 1.000 53.31324 171 GLY A CA 1
ATOM 1332 C C . GLY A 1 174 ? -74.76200 -7.03600 33.34000 1.000 58.00395 171 GLY A C 1
ATOM 1333 O O . GLY A 1 174 ? -75.44000 -6.35200 34.11200 1.000 61.34099 171 GLY A O 1
ATOM 1334 N N . LEU A 1 175 ? -75.23900 -8.13700 32.75600 1.000 56.11025 172 LEU A N 1
ATOM 1335 C CA . LEU A 1 175 ? -76.56100 -8.64900 33.10200 1.000 52.68720 172 LEU A CA 1
ATOM 1336 C C . LEU A 1 175 ? -76.62400 -9.04700 34.57100 1.000 59.99176 172 LEU A C 1
ATOM 1337 O O . LEU A 1 175 ? -77.54800 -8.65800 35.29500 1.000 67.85849 172 LEU A O 1
ATOM 1342 N N . ALA A 1 176 ? -75.64800 -9.83600 35.02700 1.000 58.51965 173 ALA A N 1
ATOM 1343 C CA . ALA A 1 176 ? -75.62400 -10.25100 36.42500 1.000 61.12291 173 ALA A CA 1
ATOM 1344 C C . ALA A 1 176 ? -75.39100 -9.07100 37.36100 1.000 63.72842 173 ALA A C 1
ATOM 1345 O O . ALA A 1 176 ? -75.91700 -9.05800 38.48000 1.000 62.12436 173 ALA A O 1
ATOM 1347 N N . LEU A 1 177 ? -74.60500 -8.08200 36.93100 1.000 64.04447 174 LEU A N 1
ATOM 1348 C CA . LEU A 1 177 ? -74.40300 -6.89200 37.74900 1.000 60.27693 174 LEU A CA 1
ATOM 1349 C C . LEU A 1 177 ? -75.72200 -6.16700 37.98800 1.000 64.10906 174 LEU A C 1
ATOM 1350 O O . LEU A 1 177 ? -76.06100 -5.82700 39.12700 1.000 72.96236 174 LEU A O 1
ATOM 1355 N N . ASN A 1 178 ? -76.48400 -5.92700 36.91800 1.000 52.90099 175 ASN A N 1
ATOM 1356 C CA . ASN A 1 178 ? -77.76800 -5.25100 37.06400 1.000 51.16528 175 ASN A CA 1
ATOM 1357 C C . ASN A 1 178 ? -78.78700 -6.12500 37.78300 1.000 63.51044 175 ASN A C 1
ATOM 1358 O O . ASN A 1 178 ? -79.63500 -5.60600 38.51900 1.000 76.05043 175 ASN A O 1
ATOM 1363 N N . PHE A 1 179 ? -78.72100 -7.44500 37.59000 1.000 59.89230 176 PHE A N 1
ATOM 1364 C CA . PHE A 1 179 ? -79.64200 -8.33800 38.28600 1.000 63.15658 176 PHE A CA 1
ATOM 1365 C C . PHE A 1 179 ? -79.36400 -8.35400 39.78400 1.000 69.53819 176 PHE A C 1
ATOM 1366 O O . PHE A 1 179 ? -80.29900 -8.38700 40.59300 1.000 72.17328 176 PHE A O 1
ATOM 1374 N N . SER A 1 180 ? -78.08800 -8.33000 40.17400 1.000 68.69358 177 SER A N 1
ATOM 1375 C CA . SER A 1 180 ? -77.76000 -8.29000 41.59600 1.000 77.04466 177 SER A CA 1
ATOM 1376 C C . SER A 1 180 ? -78.24100 -6.99000 42.22900 1.000 79.43405 177 SER A C 1
ATOM 1377 O O . SER A 1 180 ? -78.71900 -6.98500 43.36900 1.000 79.68958 177 SER A O 1
ATOM 1380 N N . VAL A 1 181 ? -78.14100 -5.87900 41.49800 1.000 58.08561 178 VAL A N 1
ATOM 1381 C CA . VAL A 1 181 ? -78.68600 -4.62100 41.99900 1.000 74.53925 178 VAL A CA 1
ATOM 1382 C C . VAL A 1 181 ? -80.20100 -4.72000 42.13200 1.000 80.63289 178 VAL A C 1
ATOM 1383 O O . VAL A 1 181 ? -80.79100 -4.20200 43.08800 1.000 83.26247 178 VAL A O 1
ATOM 1387 N N . PHE A 1 182 ? -80.85300 -5.39900 41.18300 1.000 76.29655 179 PHE A N 1
ATOM 1388 C CA . PHE A 1 182 ? -82.28900 -5.64000 41.29300 1.000 72.77367 179 PHE A CA 1
ATOM 1389 C C . PHE A 1 182 ? -82.62700 -6.39400 42.57300 1.000 82.47587 179 PHE A C 1
ATOM 1390 O O . PHE A 1 182 ? -83.58600 -6.04600 43.27300 1.000 89.73523 179 PHE A O 1
ATOM 1398 N N . HIS A 1 183 ? -81.85400 -7.43500 42.89200 1.000 75.87088 180 HIS A N 1
ATOM 1399 C CA . HIS A 1 183 ? -82.08100 -8.17700 44.12900 1.000 73.40205 180 HIS A CA 1
ATOM 1400 C C . HIS A 1 183 ? -81.87700 -7.29200 45.35300 1.000 81.24530 180 HIS A C 1
ATOM 1401 O O . HIS A 1 183 ? -82.65800 -7.35300 46.31000 1.000 80.46518 180 HIS A O 1
ATOM 1408 N N . TYR A 1 184 ? -80.82700 -6.46800 45.34400 1.000 81.60476 181 TYR A N 1
ATOM 1409 C CA . TYR A 1 184 ? -80.50000 -5.66700 46.52000 1.000 88.28371 181 TYR A CA 1
ATOM 1410 C C . TYR A 1 184 ? -81.49200 -4.52500 46.71300 1.000 90.55439 181 TYR A C 1
ATOM 1411 O O . TYR A 1 184 ? -82.05500 -4.35600 47.80100 1.000 100.17428 181 TYR A O 1
ATOM 1420 N N . GLU A 1 185 ? -81.71900 -3.72700 45.66800 1.000 82.13516 182 GLU A N 1
ATOM 1421 C CA . GLU A 1 185 ? -82.52300 -2.51800 45.81400 1.000 86.17718 182 GLU A CA 1
ATOM 1422 C C . GLU A 1 185 ? -84.01600 -2.80800 45.72300 1.000 99.09985 182 GLU A C 1
ATOM 1423 O O . GLU A 1 185 ? -84.79500 -2.35600 46.56900 1.000 113.69762 182 GLU A O 1
ATOM 1429 N N . ILE A 1 186 ? -84.43200 -3.55500 44.70500 1.000 94.66218 183 ILE A N 1
ATOM 1430 C CA . ILE A 1 186 ? -85.85100 -3.67400 44.38300 1.000 87.39199 183 ILE A CA 1
ATOM 1431 C C . ILE A 1 186 ? -86.48100 -4.87800 45.06800 1.000 93.79941 183 ILE A C 1
ATOM 1432 O O . ILE A 1 186 ? -87.49700 -4.75200 45.75800 1.000 92.43245 183 ILE A O 1
ATOM 1437 N N . ALA A 1 187 ? -85.89400 -6.06100 44.89500 1.000 97.60110 184 ALA A N 1
ATOM 1438 C CA . ALA A 1 187 ? -86.46200 -7.27700 45.46100 1.000 104.47817 184 ALA A CA 1
ATOM 1439 C C . ALA A 1 187 ? -86.19100 -7.42600 46.95100 1.000 114.71284 184 ALA A C 1
ATOM 1440 O O . ALA A 1 187 ? -86.74400 -8.34200 47.57100 1.000 117.17147 184 ALA A O 1
ATOM 1442 N N . ASN A 1 188 ? -85.36000 -6.55700 47.53300 1.000 126.33626 185 ASN A N 1
ATOM 1443 C CA . ASN A 1 188 ? -85.04200 -6.59600 48.96100 1.000 126.39753 185 ASN A CA 1
ATOM 1444 C C . ASN A 1 188 ? -84.44100 -7.94400 49.35300 1.000 118.66703 185 ASN A C 1
ATOM 1445 O O . ASN A 1 188 ? -84.77200 -8.51600 50.39300 1.000 128.04489 185 ASN A O 1
ATOM 1450 N N . SER A 1 189 ? -83.54500 -8.45700 48.50500 1.000 101.23314 186 SER A N 1
ATOM 1451 C CA . SER A 1 189 ? -82.86700 -9.73200 48.72400 1.000 96.60961 186 SER A CA 1
ATOM 1452 C C . SER A 1 189 ? -81.36300 -9.48500 48.70900 1.000 92.36072 186 SER A C 1
ATOM 1453 O O . SER A 1 189 ? -80.68200 -9.79200 47.71800 1.000 89.34181 186 SER A O 1
ATOM 1456 N N . PRO A 1 190 ? -80.80800 -8.92900 49.79000 1.000 98.94639 187 PRO A N 1
ATOM 1457 C CA . PRO A 1 190 ? -79.36400 -8.65200 49.79800 1.000 106.44148 187 PRO A CA 1
ATOM 1458 C C . PRO A 1 190 ? -78.51300 -9.90800 49.77400 1.000 109.11482 187 PRO A C 1
ATOM 1459 O O . PRO A 1 190 ? -77.39900 -9.87300 49.23600 1.000 82.08408 187 PRO A O 1
ATOM 1463 N N . GLU A 1 191 ? -78.99700 -11.01500 50.34600 1.000 136.43086 188 GLU A N 1
ATOM 1464 C CA . GLU A 1 191 ? -78.22800 -12.25600 50.31600 1.000 144.54322 188 GLU A CA 1
ATOM 1465 C C . GLU A 1 191 ? -78.15300 -12.82700 48.90400 1.000 128.59475 188 GLU A C 1
ATOM 1466 O O . GLU A 1 191 ? -77.10400 -13.33400 48.49100 1.000 128.52660 188 GLU A O 1
ATOM 1472 N N . GLU A 1 192 ? -79.25100 -12.75300 48.14700 1.000 98.57684 189 GLU A N 1
ATOM 1473 C CA . GLU A 1 192 ? -79.21200 -13.17400 46.75100 1.000 91.26566 189 GLU A CA 1
ATOM 1474 C C . GLU A 1 192 ? -78.39900 -12.20700 45.90300 1.000 91.07337 189 GLU A C 1
ATOM 1475 O O . GLU A 1 192 ? -77.72600 -12.62800 44.95500 1.000 91.02194 189 GLU A O 1
ATOM 1481 N N . ALA A 1 193 ? -78.44500 -10.91400 46.23200 1.000 87.89028 190 ALA A N 1
ATOM 1482 C CA . ALA A 1 193 ? -77.66800 -9.92400 45.49600 1.000 78.99680 190 ALA A CA 1
ATOM 1483 C C . ALA A 1 193 ? -76.17400 -10.16600 45.66300 1.000 86.95983 190 ALA A C 1
ATOM 1484 O O . ALA A 1 193 ? -75.41200 -10.13800 44.69000 1.000 82.08935 190 ALA A O 1
ATOM 1486 N N . ILE A 1 194 ? -75.73800 -10.40100 46.90100 1.000 94.42202 191 ILE A N 1
ATOM 1487 C CA . ILE A 1 194 ? -74.32400 -10.64500 47.15800 1.000 93.64308 191 ILE A CA 1
ATOM 1488 C C . ILE A 1 194 ? -73.90500 -11.99800 46.59500 1.000 102.68898 191 ILE A C 1
ATOM 1489 O O . ILE A 1 194 ? -72.81900 -12.13500 46.02100 1.000 107.31526 191 ILE A O 1
ATOM 1494 N N . SER A 1 195 ? -74.76100 -13.01400 46.74100 1.000 96.99874 192 SER A N 1
ATOM 1495 C CA . SER A 1 195 ? -74.44800 -14.33500 46.20300 1.000 98.71383 192 SER A CA 1
ATOM 1496 C C . SER A 1 195 ? -74.29000 -14.29400 44.68800 1.000 95.77935 192 SER A C 1
ATOM 1497 O O . SER A 1 195 ? -73.35800 -14.89200 44.13800 1.000 102.26320 192 SER A O 1
ATOM 1500 N N . LEU A 1 196 ? -75.19500 -13.59800 43.99400 1.000 86.39755 193 LEU A N 1
ATOM 1501 C CA . LEU A 1 196 ? -75.07400 -13.48100 42.54400 1.000 76.24323 193 LEU A CA 1
ATOM 1502 C C . LEU A 1 196 ? -73.82200 -12.70400 42.16300 1.000 77.64190 193 LEU A C 1
ATOM 1503 O O . LEU A 1 196 ? -73.10800 -13.08200 41.22700 1.000 83.31331 193 LEU A O 1
ATOM 1508 N N . ALA A 1 197 ? -73.53700 -11.61500 42.88000 1.000 72.49277 194 ALA A N 1
ATOM 1509 C CA . ALA A 1 197 ? -72.34300 -10.83300 42.58300 1.000 77.60383 194 ALA A CA 1
ATOM 1510 C C . ALA A 1 197 ? -71.08300 -11.62600 42.90400 1.000 83.80137 194 ALA A C 1
ATOM 1511 O O . ALA A 1 197 ? -70.08800 -11.54500 42.17500 1.000 89.06078 194 ALA A O 1
ATOM 1513 N N . LYS A 1 198 ? -71.11000 -12.39800 43.99400 1.000 87.03023 195 LYS A N 1
ATOM 1514 C CA . LYS A 1 198 ? -69.97200 -13.24700 44.33000 1.000 91.70256 195 LYS A CA 1
ATOM 1515 C C . LYS A 1 198 ? -69.75100 -14.30500 43.25700 1.000 89.53009 195 LYS A C 1
ATOM 1516 O O . LYS A 1 198 ? -68.64300 -14.44800 42.72700 1.000 74.69069 195 LYS A O 1
ATOM 1522 N N . THR A 1 199 ? -70.80600 -15.05400 42.91900 1.000 92.60286 196 THR A N 1
ATOM 1523 C CA . THR A 1 199 ? -70.69000 -16.10400 41.91100 1.000 94.17961 196 THR A CA 1
ATOM 1524 C C . THR A 1 199 ? -70.27100 -15.53800 40.56000 1.000 92.91583 196 THR A C 1
ATOM 1525 O O . THR A 1 199 ? -69.42700 -16.12200 39.86900 1.000 85.25173 196 THR A O 1
ATOM 1529 N N . THR A 1 200 ? -70.85400 -14.40300 40.16400 1.000 91.82619 197 THR A N 1
ATOM 1530 C CA . THR A 1 200 ? -70.48800 -13.79400 38.88900 1.000 91.05106 197 THR A CA 1
ATOM 1531 C C . THR A 1 200 ? -69.01600 -13.40800 38.87300 1.000 93.59656 197 THR A C 1
ATOM 1532 O O . THR A 1 200 ? -68.31600 -13.63700 37.88000 1.000 94.18891 197 THR A O 1
ATOM 1536 N N . PHE A 1 201 ? -68.52900 -12.82100 39.96700 1.000 92.07010 198 PHE A N 1
ATOM 1537 C CA . PHE A 1 201 ? -67.11600 -12.47300 40.03700 1.000 101.05621 198 PHE A CA 1
ATOM 1538 C C . PHE A 1 201 ? -66.24600 -13.72500 40.07900 1.000 112.45960 198 PHE A C 1
ATOM 1539 O O . PHE A 1 201 ? -65.22000 -13.79200 39.39500 1.000 117.64434 198 PHE A O 1
ATOM 1547 N N . ASP A 1 202 ? -66.65300 -14.69800 40.89900 1.000 108.85568 199 ASP A N 1
ATOM 1548 C CA . ASP A 1 202 ? -65.88500 -15.95900 41.09300 1.000 115.57381 199 ASP A CA 1
ATOM 1549 C C . ASP A 1 202 ? -65.71600 -16.71400 39.76900 1.000 104.50741 199 ASP A C 1
ATOM 1550 O O . ASP A 1 202 ? -64.56600 -17.05400 39.42900 1.000 110.66770 199 ASP A O 1
ATOM 1555 N N . GLU A 1 203 ? -66.81900 -16.96300 39.05600 1.000 87.35281 200 GLU A N 1
ATOM 1556 C CA . GLU A 1 203 ? -66.78000 -17.72600 37.81400 1.000 80.98989 200 GLU A CA 1
ATOM 1557 C C . GLU A 1 203 ? -66.04000 -16.96300 36.72400 1.000 82.71127 200 GLU A C 1
ATOM 1558 O O . GLU A 1 203 ? -65.31000 -17.56000 35.92400 1.000 93.90207 200 GLU A O 1
ATOM 1564 N N . ALA A 1 204 ? -66.21100 -15.64000 36.67600 1.000 88.36683 201 ALA A N 1
ATOM 1565 C CA . ALA A 1 204 ? -65.43700 -14.84300 35.73200 1.000 99.13215 201 ALA A CA 1
ATOM 1566 C C . ALA A 1 204 ? -63.96900 -14.78500 36.13200 1.000 93.14406 201 ALA A C 1
ATOM 1567 O O . ALA A 1 204 ? -63.09300 -14.73000 35.26100 1.000 91.15775 201 ALA A O 1
ATOM 1569 N N . MET A 1 205 ? -63.68400 -14.79100 37.43700 1.000 91.32579 202 MET A N 1
ATOM 1570 C CA . MET A 1 205 ? -62.29900 -14.74000 37.89500 1.000 98.29979 202 MET A CA 1
ATOM 1571 C C . MET A 1 205 ? -61.54200 -16.00200 37.50300 1.000 106.99920 202 MET A C 1
ATOM 1572 O O . MET A 1 205 ? -60.35800 -15.93900 37.15400 1.000 113.18071 202 MET A O 1
ATOM 1577 N N . ALA A 1 206 ? -62.20700 -17.15900 37.56600 1.000 107.27472 203 ALA A N 1
ATOM 1578 C CA . ALA A 1 206 ? -61.53500 -18.41500 37.25200 1.000 102.15669 203 ALA A CA 1
ATOM 1579 C C . ALA A 1 206 ? -61.06200 -18.43400 35.80700 1.000 95.96285 203 ALA A C 1
ATOM 1580 O O . ALA A 1 206 ? -60.03700 -19.05100 35.49500 1.000 92.43911 203 ALA A O 1
ATOM 1582 N N . ASP A 1 207 ? -61.79800 -17.77300 34.91300 1.000 89.14767 204 ASP A N 1
ATOM 1583 C CA . ASP A 1 207 ? -61.50100 -17.76000 33.48900 1.000 97.10257 204 ASP A CA 1
ATOM 1584 C C . ASP A 1 207 ? -60.89000 -16.43900 33.02600 1.000 111.68542 204 ASP A C 1
ATOM 1585 O O . ASP A 1 207 ? -60.94600 -16.13000 31.83100 1.000 119.31151 204 ASP A O 1
ATOM 1590 N N . LEU A 1 208 ? -60.31200 -15.64800 33.94000 1.000 117.52759 205 LEU A N 1
ATOM 1591 C CA . LEU A 1 208 ? -59.77600 -14.35300 33.52500 1.000 118.76110 205 LEU A CA 1
ATOM 1592 C C . LEU A 1 208 ? -58.54900 -14.48900 32.63700 1.000 127.85635 205 LEU A C 1
ATOM 1593 O O . LEU A 1 208 ? -58.36700 -13.68200 31.72000 1.000 130.58263 205 LEU A O 1
ATOM 1598 N N . HIS A 1 209 ? -57.70900 -15.49900 32.86800 1.000 121.96387 206 HIS A N 1
ATOM 1599 C CA . HIS A 1 209 ? -56.50200 -15.62400 32.06000 1.000 112.92674 206 HIS A CA 1
ATOM 1600 C C . HIS A 1 209 ? -56.82200 -16.03800 30.63100 1.000 120.99566 206 HIS A C 1
ATOM 1601 O O . HIS A 1 209 ? -56.00200 -15.82100 29.73200 1.000 122.06941 206 HIS A O 1
ATOM 1608 N N . THR A 1 210 ? -58.00000 -16.61800 30.41200 1.000 126.77807 207 THR A N 1
ATOM 1609 C CA . THR A 1 210 ? -58.47400 -17.09000 29.11800 1.000 125.81339 207 THR A CA 1
ATOM 1610 C C . THR A 1 210 ? -59.16700 -16.00800 28.29600 1.000 125.74307 207 THR A C 1
ATOM 1611 O O . THR A 1 210 ? -59.60400 -16.29400 27.17700 1.000 131.03997 207 THR A O 1
ATOM 1615 N N . LEU A 1 211 ? -59.28500 -14.78800 28.81600 1.000 124.62016 208 LEU A N 1
ATOM 1616 C CA . LEU A 1 211 ? -60.05300 -13.75000 28.14300 1.000 114.07257 208 LEU A CA 1
ATOM 1617 C C . LEU A 1 211 ? -59.39100 -13.37600 26.82100 1.000 121.47365 208 LEU A C 1
ATOM 1618 O O . LEU A 1 211 ? -58.19000 -13.57000 26.62000 1.000 131.45830 208 LEU A O 1
ATOM 1623 N N . SER A 1 212 ? -60.18900 -12.82700 25.90800 1.000 120.78593 209 SER A N 1
ATOM 1624 C CA . SER A 1 212 ? -59.61700 -12.37300 24.65100 1.000 136.52489 209 SER A CA 1
ATOM 1625 C C . SER A 1 212 ? -59.09600 -10.94500 24.78600 1.000 146.28439 209 SER A C 1
ATOM 1626 O O . SER A 1 212 ? -59.50500 -10.18500 25.66700 1.000 150.25431 209 SER A O 1
ATOM 1629 N N . GLU A 1 213 ? -58.18500 -10.58900 23.87600 1.000 144.41508 210 GLU A N 1
ATOM 1630 C CA . GLU A 1 213 ? -57.45400 -9.32800 23.98700 1.000 136.9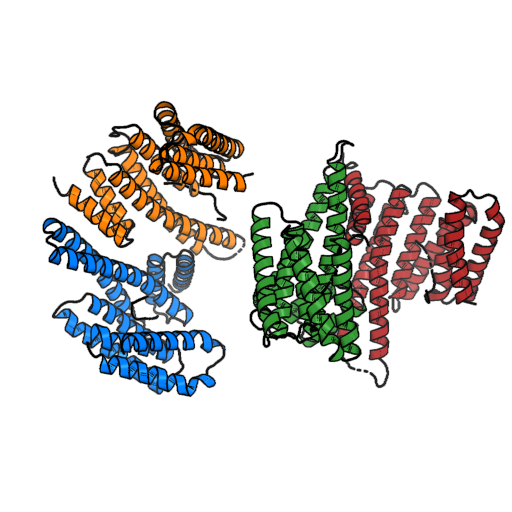9889 210 GLU A CA 1
ATOM 1631 C C . GLU A 1 213 ? -58.37200 -8.11100 23.94700 1.000 136.20818 210 GLU A C 1
ATOM 1632 O O . GLU A 1 213 ? -58.23500 -7.19100 24.76200 1.000 130.10308 210 GLU A O 1
ATOM 1638 N N . ASP A 1 214 ? -59.31700 -8.08500 23.00900 1.000 139.88014 211 ASP A N 1
ATOM 1639 C CA . ASP A 1 214 ? -60.22100 -6.94900 22.87100 1.000 140.16753 211 ASP A CA 1
ATOM 1640 C C . ASP A 1 214 ? -61.34900 -6.95700 23.89300 1.000 132.52437 211 ASP A C 1
ATOM 1641 O O . ASP A 1 214 ? -62.04900 -5.94900 24.03100 1.000 137.42138 211 ASP A O 1
ATOM 1646 N N . SER A 1 215 ? -61.54500 -8.06600 24.59500 1.000 125.55954 212 SER A N 1
ATOM 1647 C CA . SER A 1 215 ? -62.53400 -8.16700 25.65600 1.000 115.96992 212 SER A CA 1
ATOM 1648 C C . SER A 1 215 ? -61.98800 -7.75000 27.01800 1.000 108.61517 212 SER A C 1
ATOM 1649 O O . SER A 1 215 ? -62.77300 -7.62600 27.96500 1.000 101.87519 212 SER A O 1
ATOM 1652 N N . TYR A 1 216 ? -60.67000 -7.54500 27.14100 1.000 102.32858 213 TYR A N 1
ATOM 1653 C CA . TYR A 1 216 ? -60.08200 -7.13700 28.41600 1.000 97.29189 213 TYR A CA 1
ATOM 1654 C C . TYR A 1 216 ? -60.74200 -5.88200 28.97600 1.000 108.14455 213 TYR A C 1
ATOM 1655 O O . TYR A 1 216 ? -61.18900 -5.86400 30.12900 1.000 110.99505 213 TYR A O 1
ATOM 1664 N N . LYS A 1 217 ? -60.81200 -4.81800 28.17000 1.000 111.75739 214 LYS A N 1
ATOM 1665 C CA . LYS A 1 217 ? -61.23300 -3.52100 28.69500 1.000 119.94740 214 LYS A CA 1
ATOM 1666 C C . LYS A 1 217 ? -62.68200 -3.52900 29.17000 1.000 113.89070 214 LYS A C 1
ATOM 1667 O O . LYS A 1 217 ? -63.00900 -2.90600 30.18700 1.000 106.05054 214 LYS A O 1
ATOM 1673 N N . ASP A 1 218 ? -63.56700 -4.22400 28.45500 1.000 112.96517 215 ASP A N 1
ATOM 1674 C CA . ASP A 1 218 ? -64.97200 -4.22900 28.85300 1.000 109.09260 215 ASP A CA 1
ATOM 1675 C C . ASP A 1 218 ? -65.23600 -5.16700 30.02600 1.000 99.32124 215 ASP A C 1
ATOM 1676 O O . ASP A 1 218 ? -66.04700 -4.85100 30.90400 1.000 90.96081 215 ASP A O 1
ATOM 1681 N N . SER A 1 219 ? -64.56000 -6.31700 30.06200 1.000 102.32020 216 SER A N 1
ATOM 1682 C CA . SER A 1 219 ? -64.82700 -7.30000 31.10800 1.000 92.81791 216 SER A CA 1
ATOM 1683 C C . SER A 1 219 ? -64.25400 -6.86200 32.45100 1.000 83.59606 216 SER A C 1
ATOM 1684 O O . SER A 1 219 ? -64.94200 -6.92300 33.47700 1.000 84.86923 216 SER A O 1
ATOM 1687 N N . THR A 1 220 ? -62.99300 -6.42200 32.47000 1.000 77.32964 217 THR A N 1
ATOM 1688 C CA . THR A 1 220 ? -62.38800 -6.02200 33.73600 1.000 74.38838 217 THR A CA 1
ATOM 1689 C C . THR A 1 220 ? -63.08100 -4.80300 34.32800 1.000 82.54685 217 THR A C 1
ATOM 1690 O O . THR A 1 220 ? -63.05100 -4.60600 35.54700 1.000 89.12444 217 THR A O 1
ATOM 1694 N N . LEU A 1 221 ? -63.71200 -3.98000 33.48900 1.000 87.07806 218 LEU A N 1
ATOM 1695 C CA . LEU A 1 221 ? -64.47400 -2.84500 33.99800 1.000 94.33255 218 LEU A CA 1
ATOM 1696 C C . LEU A 1 221 ? -65.67800 -3.30800 34.80800 1.000 89.80322 218 LEU A C 1
ATOM 1697 O O . LEU A 1 221 ? -65.92400 -2.81300 35.91400 1.000 97.70625 218 LEU A O 1
ATOM 1702 N N . ILE A 1 222 ? -66.43400 -4.27200 34.27600 1.000 74.55541 219 ILE A N 1
ATOM 1703 C CA . ILE A 1 222 ? -67.62800 -4.74100 34.97000 1.000 74.33064 219 ILE A CA 1
ATOM 1704 C C . ILE A 1 222 ? -67.26300 -5.52400 36.22300 1.000 75.49966 219 ILE A C 1
ATOM 1705 O O . ILE A 1 222 ? -67.97600 -5.45900 37.23200 1.000 74.09048 219 ILE A O 1
ATOM 1710 N N . MET A 1 223 ? -66.15700 -6.27000 36.19200 1.000 77.92840 220 MET A N 1
ATOM 1711 C CA . MET A 1 223 ? -65.71500 -6.96900 37.39300 1.000 82.25235 220 MET A CA 1
ATOM 1712 C C . MET A 1 223 ? -65.36300 -5.98800 38.50500 1.000 87.41899 220 MET A C 1
ATOM 1713 O O . MET A 1 223 ? -65.54800 -6.29800 39.68800 1.000 96.96414 220 MET A O 1
ATOM 1718 N N . GLN A 1 224 ? -64.84800 -4.80700 38.14800 1.000 82.46400 221 GLN A N 1
ATOM 1719 C CA . GLN A 1 224 ? -64.60100 -3.77700 39.15200 1.000 84.78949 221 GLN A CA 1
ATOM 1720 C C . GLN A 1 224 ? -65.90700 -3.28100 39.75300 1.000 78.09090 221 GLN A C 1
ATOM 1721 O O . GLN A 1 224 ? -65.99200 -3.03900 40.96300 1.000 71.33411 221 GLN A O 1
ATOM 1727 N N . LEU A 1 225 ? -66.93800 -3.12900 38.91800 1.000 69.54699 222 LEU A N 1
ATOM 1728 C CA . LEU A 1 225 ? -68.24500 -2.70700 39.40800 1.000 67.83384 222 LEU A CA 1
ATOM 1729 C C . LEU A 1 225 ? -68.85400 -3.76200 40.32300 1.000 77.45849 222 LEU A C 1
ATOM 1730 O O . LEU A 1 225 ? -69.48100 -3.42800 41.33500 1.000 77.81395 222 LEU A O 1
ATOM 1735 N N . LEU A 1 226 ? -68.68800 -5.04000 39.97400 1.000 76.87260 223 LEU A N 1
ATOM 1736 C CA . LEU A 1 226 ? -69.11200 -6.12000 40.86000 1.000 75.17312 223 LEU A CA 1
ATOM 1737 C C . LEU A 1 226 ? -68.40000 -6.03500 42.20500 1.000 87.07528 223 LEU A C 1
ATOM 1738 O O . LEU A 1 226 ? -69.02600 -6.17500 43.26300 1.000 91.54677 223 LEU A O 1
ATOM 1743 N N . ARG A 1 227 ? -67.08400 -5.80700 42.18300 1.000 84.46736 224 ARG A N 1
ATOM 1744 C CA . ARG A 1 227 ? -66.33600 -5.68600 43.43000 1.000 87.29310 224 ARG A CA 1
ATOM 1745 C C . ARG A 1 227 ? -66.71600 -4.42600 44.19500 1.000 91.89977 224 ARG A C 1
ATOM 1746 O O . ARG A 1 227 ? -66.72800 -4.43300 45.43100 1.000 96.92277 224 ARG A O 1
ATOM 1754 N N . ASP A 1 228 ? -67.04000 -3.34400 43.48400 1.000 88.23169 225 ASP A N 1
ATOM 1755 C CA . ASP A 1 228 ? -67.43700 -2.11100 44.15400 1.000 87.00093 225 ASP A CA 1
ATOM 1756 C C . ASP A 1 228 ? -68.74900 -2.29300 44.90700 1.000 87.07213 225 ASP A C 1
ATOM 1757 O O . ASP A 1 228 ? -68.87900 -1.86400 46.06000 1.000 100.41858 225 ASP A O 1
ATOM 1762 N N . ASN A 1 229 ? -69.73700 -2.92900 44.27200 1.000 80.45142 226 ASN A N 1
ATOM 1763 C CA . ASN A 1 229 ? -71.00800 -3.16700 44.95000 1.000 84.98899 226 ASN A CA 1
ATOM 1764 C C . ASN A 1 229 ? -70.84000 -4.14800 46.10400 1.000 93.94789 226 ASN A C 1
ATOM 1765 O O . ASN A 1 229 ? -71.44000 -3.96700 47.17100 1.000 95.54106 226 ASN A O 1
ATOM 1770 N N . LEU A 1 230 ? -70.02700 -5.19000 45.91200 1.000 92.31119 227 LEU A N 1
ATOM 1771 C CA . LEU A 1 230 ? -69.75300 -6.12400 47.00000 1.000 93.00575 227 LEU A CA 1
ATOM 1772 C C . LEU A 1 230 ? -69.07100 -5.42000 48.16600 1.000 97.89738 227 LEU A C 1
ATOM 1773 O O . LEU A 1 230 ? -69.36500 -5.70800 49.33200 1.000 102.72469 227 LEU A O 1
ATOM 1778 N N . THR A 1 231 ? -68.15500 -4.49500 47.87000 1.000 95.11606 228 THR A N 1
ATOM 1779 C CA . THR A 1 231 ? -67.53400 -3.70500 48.92700 1.000 99.22613 228 THR A CA 1
ATOM 1780 C C . THR A 1 231 ? -68.56600 -2.83700 49.63600 1.000 95.63133 228 THR A C 1
ATOM 1781 O O . THR A 1 231 ? -68.48900 -2.63100 50.85300 1.000 99.22744 228 THR A O 1
ATOM 1785 N N . LEU A 1 232 ? -69.54800 -2.32800 48.89000 1.000 93.96296 229 LEU A N 1
ATOM 1786 C CA . LEU A 1 232 ? -70.57700 -1.47700 49.47600 1.000 96.98188 229 LEU A CA 1
ATOM 1787 C C . LEU A 1 232 ? -71.59700 -2.28700 50.27000 1.000 104.36990 229 LEU A C 1
ATOM 1788 O O . LEU A 1 232 ? -72.08400 -1.82800 51.30900 1.000 106.31363 229 LEU A O 1
ATOM 1793 N N . TRP A 1 233 ? -71.92900 -3.49000 49.80000 1.000 114.19268 230 TRP A N 1
ATOM 1794 C CA . TRP A 1 233 ? -72.98200 -4.29100 50.41100 1.000 116.06317 230 TRP A CA 1
ATOM 1795 C C . TRP A 1 233 ? -72.49300 -5.16100 51.56000 1.000 119.18019 230 TRP A C 1
ATOM 1796 O O . TRP A 1 233 ? -73.31700 -5.63500 52.35100 1.000 110.61422 230 TRP A O 1
ATOM 1807 N N . THR A 1 234 ? -71.18800 -5.38100 51.67600 1.000 126.21008 231 THR A N 1
ATOM 1808 C CA . THR A 1 234 ? -70.65000 -6.22900 52.73400 1.000 132.36165 231 THR A CA 1
ATOM 1809 C C . THR A 1 234 ? -69.76300 -5.43100 53.68300 1.000 146.52039 231 THR A C 1
ATOM 1810 O O . THR A 1 234 ? -69.47400 -5.86800 54.79700 1.000 154.64948 231 THR A O 1
ATOM 1815 N N . HIS B 1 3 ? -102.09600 35.45400 42.11700 1.000 142.29415 0 HIS B N 1
ATOM 1816 C CA . HIS B 1 3 ? -102.05700 35.86500 43.51600 1.000 147.17612 0 HIS B CA 1
ATOM 1817 C C . HIS B 1 3 ? -100.80000 35.32900 44.18800 1.000 143.46177 0 HIS B C 1
ATOM 1818 O O . HIS B 1 3 ? -99.76700 35.99700 44.20400 1.000 134.39299 0 HIS B O 1
ATOM 1825 N N . MET B 1 4 ? -100.87800 34.12100 44.74500 1.000 139.87885 1 MET B N 1
ATOM 1826 C CA . MET B 1 4 ? -99.69300 33.48700 45.30000 1.000 127.53336 1 MET B CA 1
ATOM 1827 C C . MET B 1 4 ? -99.25900 32.26800 44.49800 1.000 127.07387 1 MET B C 1
ATOM 1828 O O . MET B 1 4 ? -98.54900 31.40500 45.02600 1.000 118.60767 1 MET B O 1
ATOM 1830 N N . GLU B 1 5 ? -99.66900 32.17700 43.23100 1.000 127.36290 2 GLU B N 1
ATOM 1831 C CA . GLU B 1 5 ? -99.09300 31.16700 42.35600 1.000 124.18381 2 GLU B CA 1
ATOM 1832 C C . GLU B 1 5 ? -97.71600 31.59700 41.86200 1.000 115.34148 2 GLU B C 1
ATOM 1833 O O . GLU B 1 5 ? -96.87100 30.74600 41.56200 1.000 124.08874 2 GLU B O 1
ATOM 1839 N N . ARG B 1 6 ? -97.47600 32.91300 41.78100 1.000 104.41001 3 ARG B N 1
ATOM 1840 C CA . ARG B 1 6 ? -96.18300 33.41600 41.32500 1.000 94.84121 3 ARG B CA 1
ATOM 1841 C C . ARG B 1 6 ? -95.04800 32.90000 42.19600 1.000 89.93093 3 ARG B C 1
ATOM 1842 O O . ARG B 1 6 ? -93.96300 32.58600 41.69300 1.000 83.96096 3 ARG B O 1
ATOM 1850 N N . ALA B 1 7 ? -95.27700 32.80700 43.50800 1.000 88.16966 4 ALA B N 1
ATOM 1851 C CA . ALA B 1 7 ? -94.25400 32.26800 44.39400 1.000 98.25747 4 ALA B CA 1
ATOM 1852 C C . ALA B 1 7 ? -94.00000 30.79200 44.11500 1.000 99.64927 4 ALA B C 1
ATOM 1853 O O . ALA B 1 7 ? -92.86600 30.32100 44.25900 1.000 96.87310 4 ALA B O 1
ATOM 1855 N N . SER B 1 8 ? -95.03700 30.05300 43.71000 1.000 99.72354 5 SER B N 1
ATOM 1856 C CA . SER B 1 8 ? -94.86200 28.64200 43.38700 1.000 89.87725 5 SER B CA 1
ATOM 1857 C C . SER B 1 8 ? -94.05900 28.45200 42.10600 1.000 84.60565 5 SER B C 1
ATOM 1858 O O . SER B 1 8 ? -93.29800 27.48400 41.99300 1.000 78.02974 5 SER B O 1
ATOM 1861 N N . LEU B 1 9 ? -94.21300 29.35700 41.13600 1.000 84.24629 6 LEU B N 1
ATOM 1862 C CA . LEU B 1 9 ? -93.45700 29.24500 39.89300 1.000 81.56927 6 LEU B CA 1
ATOM 1863 C C . LEU B 1 9 ? -91.97100 29.48300 40.13000 1.000 90.51992 6 LEU B C 1
ATOM 1864 O O . LEU B 1 9 ? -91.12400 28.80400 39.53800 1.000 91.68814 6 LEU B O 1
ATOM 1869 N N . ILE B 1 10 ? -91.63700 30.44500 40.99200 1.000 96.14131 7 ILE B N 1
ATOM 1870 C CA . ILE B 1 10 ? -90.23600 30.70300 41.30800 1.000 84.12528 7 ILE B CA 1
ATOM 1871 C C . ILE B 1 10 ? -89.66400 29.57400 42.15600 1.000 90.78080 7 ILE B C 1
ATOM 1872 O O . ILE B 1 10 ? -88.49900 29.18800 41.99900 1.000 79.49916 7 ILE B O 1
ATOM 1877 N N . GLN B 1 11 ? -90.48000 29.01100 43.05000 1.000 70.62752 8 GLN B N 1
ATOM 1878 C CA . GLN B 1 11 ? -90.02200 27.89200 43.86500 1.000 71.51486 8 GLN B CA 1
ATOM 1879 C C . GLN B 1 11 ? -89.72100 26.67100 43.00600 1.000 76.65594 8 GLN B C 1
ATOM 1880 O O . GLN B 1 11 ? -88.71700 25.98200 43.22200 1.000 71.87285 8 GLN B O 1
ATOM 1886 N N . LYS B 1 12 ? -90.58100 26.38500 42.02300 1.000 65.77268 9 LYS B N 1
ATOM 1887 C CA . LYS B 1 12 ? -90.33600 25.23800 41.15500 1.000 79.25124 9 LYS B CA 1
ATOM 1888 C C . LYS B 1 12 ? -89.16900 25.49200 40.21200 1.000 76.10466 9 LYS B C 1
ATOM 1889 O O . LYS B 1 12 ? -88.52400 24.54100 39.75900 1.000 81.87436 9 LYS B O 1
ATOM 1895 N N . ALA B 1 13 ? -88.88100 26.75800 39.90800 1.000 72.67775 10 ALA B N 1
ATOM 1896 C CA . ALA B 1 13 ? -87.70200 27.06200 39.10600 1.000 68.41636 10 ALA B CA 1
ATOM 1897 C C . ALA B 1 13 ? -86.42700 26.73500 39.87400 1.000 70.98111 10 ALA B C 1
ATOM 1898 O O . ALA B 1 13 ? -85.46700 26.20800 39.30000 1.000 68.98623 10 ALA B O 1
ATOM 1900 N N . LYS B 1 14 ? -86.40800 27.03100 41.17700 1.000 74.15360 11 LYS B N 1
ATOM 1901 C CA . LYS B 1 14 ? -85.26100 26.67200 42.00500 1.000 73.19002 11 LYS B CA 1
ATOM 1902 C C . LYS B 1 14 ? -85.10700 25.16000 42.11000 1.000 72.86441 11 LYS B C 1
ATOM 1903 O O . LYS B 1 14 ? -83.98200 24.64700 42.13900 1.000 77.94462 11 LYS B O 1
ATOM 1909 N N . LEU B 1 15 ? -86.22400 24.43100 42.17600 1.000 66.04573 12 LEU B N 1
ATOM 1910 C CA . LEU B 1 15 ? -86.15200 22.97300 42.18700 1.000 74.27884 12 LEU B CA 1
ATOM 1911 C C . LEU B 1 15 ? -85.61500 22.44000 40.86600 1.000 74.85711 12 LEU B C 1
ATOM 1912 O O . LEU B 1 15 ? -84.79900 21.51200 40.85100 1.000 69.51425 12 LEU B O 1
ATOM 1917 N N . ALA B 1 16 ? -86.07000 23.01000 39.74800 1.000 79.22560 13 ALA B N 1
ATOM 1918 C CA . ALA B 1 16 ? -85.56000 22.59300 38.44700 1.000 73.47947 13 ALA B CA 1
ATOM 1919 C C . ALA B 1 16 ? -84.07400 22.89000 38.31300 1.000 69.66123 13 ALA B C 1
ATOM 1920 O O . ALA B 1 16 ? -83.35100 22.14700 37.63900 1.000 72.10212 13 ALA B O 1
ATOM 1922 N N . GLU B 1 17 ? -83.59900 23.96000 38.95300 1.000 69.95591 14 GLU B N 1
ATOM 1923 C CA . GLU B 1 17 ? -82.17300 24.26600 38.91600 1.000 70.29677 14 GLU B CA 1
ATOM 1924 C C . GLU B 1 17 ? -81.37400 23.25600 39.72800 1.000 70.07760 14 GLU B C 1
ATOM 1925 O O . GLU B 1 17 ? -80.28100 22.84700 39.31800 1.000 73.46746 14 GLU B O 1
ATOM 1931 N N . GLN B 1 18 ? -81.90100 22.84800 40.88500 1.000 70.07176 15 GLN B N 1
ATOM 1932 C CA . GLN B 1 18 ? -81.23600 21.82200 41.68100 1.000 73.57671 15 GLN B CA 1
ATOM 1933 C C . GLN B 1 18 ? -81.18000 20.49600 40.93300 1.000 72.01756 15 GLN B C 1
ATOM 1934 O O . GLN B 1 18 ? -80.19500 19.75500 41.03600 1.000 79.36769 15 GLN B O 1
ATOM 1940 N N . ALA B 1 19 ? -82.22700 20.17900 40.17600 1.000 73.54009 16 ALA B N 1
ATOM 1941 C CA . ALA B 1 19 ? -82.29100 18.94800 39.40000 1.000 71.82843 16 ALA B CA 1
ATOM 1942 C C . ALA B 1 19 ? -81.68700 19.09000 38.00900 1.000 73.82966 16 ALA B C 1
ATOM 1943 O O . ALA B 1 19 ? -81.74200 18.13300 37.22800 1.000 72.97279 16 ALA B O 1
ATOM 1945 N N . GLU B 1 20 ? -81.11900 20.25300 37.68500 1.000 67.22761 17 GLU B N 1
ATOM 1946 C CA . GLU B 1 20 ? -80.51900 20.51000 36.37400 1.000 65.70193 17 GLU B CA 1
ATOM 1947 C C . GLU B 1 20 ? -81.52100 20.27500 35.24500 1.000 66.92719 17 GLU B C 1
ATOM 1948 O O . GLU B 1 20 ? -81.17800 19.75800 34.18000 1.000 65.19674 17 GLU B O 1
ATOM 1954 N N . ARG B 1 21 ? -82.77600 20.65300 35.48900 1.000 66.71295 18 ARG B N 1
ATOM 1955 C CA . ARG B 1 21 ? -83.82600 20.61700 34.47300 1.000 59.60914 18 ARG B CA 1
ATOM 1956 C C . ARG B 1 21 ? -84.04800 22.05200 34.00600 1.000 60.37805 18 ARG B C 1
ATOM 1957 O O . ARG B 1 21 ? -84.99000 22.73400 34.41000 1.000 61.28556 18 ARG B O 1
ATOM 1965 N N . TYR B 1 22 ? -83.15300 22.51100 33.12900 1.000 58.93272 19 TYR B N 1
ATOM 1966 C CA . TYR B 1 22 ? -83.11300 23.92800 32.78400 1.000 56.19822 19 TYR B CA 1
ATOM 1967 C C . TYR B 1 22 ? -84.21400 24.32700 31.81100 1.000 69.43244 19 TYR B C 1
ATOM 1968 O O . TYR B 1 22 ? -84.62100 25.49400 31.79500 1.000 82.64858 19 TYR B O 1
ATOM 1977 N N . GLU B 1 23 ? -84.70800 23.39400 30.99400 1.000 76.71727 20 GLU B N 1
ATOM 1978 C CA . GLU B 1 23 ? -85.86800 23.70600 30.16500 1.000 71.59334 20 GLU B CA 1
ATOM 1979 C C . GLU B 1 23 ? -87.11900 23.87100 31.01800 1.000 68.18827 20 GLU B C 1
ATOM 1980 O O . GLU B 1 23 ? -87.94800 24.74900 30.75200 1.000 64.05301 20 GLU B O 1
ATOM 1986 N N . ASP B 1 24 ? -87.26800 23.04000 32.05400 1.000 79.79447 21 ASP B N 1
ATOM 1987 C CA . ASP B 1 24 ? -88.34400 23.24100 33.01900 1.000 80.94929 21 ASP B CA 1
ATOM 1988 C C . ASP B 1 24 ? -88.15300 24.54600 33.78000 1.000 81.23307 21 ASP B C 1
ATOM 1989 O O . ASP B 1 24 ? -89.11700 25.28200 34.02200 1.000 83.50120 21 ASP B O 1
ATOM 1994 N N . MET B 1 25 ? -86.91200 24.83800 34.17900 1.000 84.04048 22 MET B N 1
ATOM 1995 C CA . MET B 1 25 ? -86.61300 26.07700 34.89100 1.000 81.39524 22 MET B CA 1
ATOM 1996 C C . MET B 1 25 ? -87.01700 27.30100 34.07700 1.000 82.29673 22 MET B C 1
ATOM 1997 O O . MET B 1 25 ? -87.59400 28.25200 34.61700 1.000 75.33229 22 MET B O 1
ATOM 2002 N N . ALA B 1 26 ? -86.71100 27.29900 32.77600 1.000 86.64086 23 ALA B N 1
ATOM 2003 C CA . ALA B 1 26 ? -87.07000 28.43000 31.92600 1.000 80.38333 23 ALA B CA 1
ATOM 2004 C C . ALA B 1 26 ? -88.58200 28.59400 31.82400 1.000 91.28569 23 ALA B C 1
ATOM 2005 O O . ALA B 1 26 ? -89.09200 29.72000 31.84100 1.000 98.00321 23 ALA B O 1
ATOM 2007 N N . ALA B 1 27 ? -89.31500 27.48300 31.70200 1.000 86.94050 24 ALA B N 1
ATOM 2008 C CA . ALA B 1 27 ? -90.77100 27.56400 31.63600 1.000 76.09080 24 ALA B CA 1
ATOM 2009 C C . ALA B 1 27 ? -91.34900 28.1450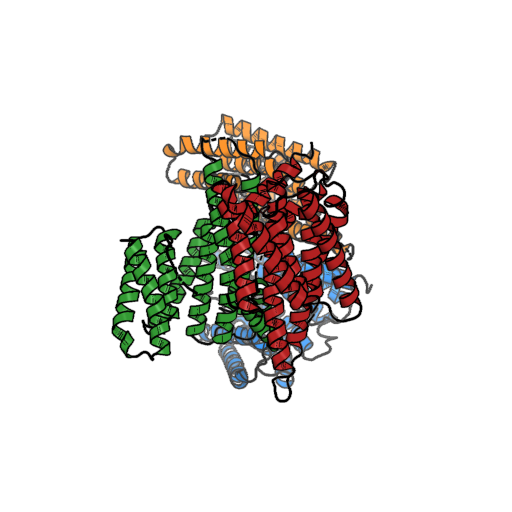0 32.92100 1.000 80.17118 24 ALA B C 1
ATOM 2010 O O . ALA B 1 27 ? -92.29500 28.94100 32.88000 1.000 79.67761 24 ALA B O 1
ATOM 2012 N N . PHE B 1 28 ? -90.79700 27.75500 34.07200 1.000 72.68074 25 PHE B N 1
ATOM 2013 C CA . PHE B 1 28 ? -91.26300 28.30800 35.33900 1.000 78.17330 25 PHE B CA 1
ATOM 2014 C C . PHE B 1 28 ? -90.97500 29.80100 35.42600 1.000 73.14574 25 PHE B C 1
ATOM 2015 O O . PHE B 1 28 ? -91.82500 30.58000 35.87300 1.000 71.90451 25 PHE B O 1
ATOM 2023 N N . MET B 1 29 ? -89.78200 30.21900 34.99900 1.000 71.38353 26 MET B N 1
ATOM 2024 C CA . MET B 1 29 ? -89.44800 31.63900 35.03200 1.000 81.32725 26 MET B CA 1
ATOM 2025 C C . MET B 1 29 ? -90.24700 32.41700 33.99500 1.000 83.29726 26 MET B C 1
ATOM 2026 O O . MET B 1 29 ? -90.61900 33.57300 34.23300 1.000 78.99723 26 MET B O 1
ATOM 2031 N N . LYS B 1 30 ? -90.51500 31.80600 32.83800 1.000 68.58763 27 LYS B N 1
ATOM 2032 C CA . LYS B 1 30 ? -91.37500 32.45100 31.85100 1.000 70.50485 27 LYS B CA 1
ATOM 2033 C C . LYS B 1 30 ? -92.75900 32.71200 32.42900 1.000 72.79031 27 LYS B C 1
ATOM 2034 O O . LYS B 1 30 ? -93.32900 33.79100 32.23500 1.000 77.93923 27 LYS B O 1
ATOM 2040 N N . GLY B 1 31 ? -93.31300 31.73600 33.15300 1.000 81.25525 28 GLY B N 1
ATOM 2041 C CA . GLY B 1 31 ? -94.59600 31.94200 33.80100 1.000 79.53145 28 GLY B CA 1
ATOM 2042 C C . GLY B 1 31 ? -94.54600 32.97800 34.90600 1.000 82.62098 28 GLY B C 1
ATOM 2043 O O . GLY B 1 31 ? -95.53500 33.67300 35.15300 1.000 91.62106 28 GLY B O 1
ATOM 2044 N N . ALA B 1 32 ? -93.40400 33.09300 35.58900 1.000 81.21905 29 ALA B N 1
ATOM 2045 C CA . ALA B 1 32 ? -93.26900 34.11100 36.62600 1.000 83.35564 29 ALA B CA 1
ATOM 2046 C C . ALA B 1 32 ? -93.20600 35.50700 36.01900 1.000 91.84172 29 ALA B C 1
ATOM 2047 O O . ALA B 1 32 ? -93.79400 36.45200 36.55800 1.000 93.91975 29 ALA B O 1
ATOM 2049 N N . VAL B 1 33 ? -92.49400 35.65600 34.90000 1.000 86.83086 30 VAL B N 1
ATOM 2050 C CA . VAL B 1 33 ? -92.43600 36.94700 34.22200 1.000 85.25097 30 VAL B CA 1
ATOM 2051 C C . VAL B 1 33 ? -93.80300 37.32000 33.66300 1.000 95.77655 30 VAL B C 1
ATOM 2052 O O . VAL B 1 33 ? -94.24100 38.47200 33.77300 1.000 110.91834 30 VAL B O 1
ATOM 2056 N N . GLU B 1 34 ? -94.50300 36.35500 33.06000 1.000 88.27661 31 GLU B N 1
ATOM 2057 C CA . GLU B 1 34 ? -95.81700 36.62200 32.48700 1.000 88.16033 31 GLU B CA 1
ATOM 2058 C C . GLU B 1 34 ? -96.84600 37.04000 33.53000 1.000 88.60929 31 GLU B C 1
ATOM 2059 O O . GLU B 1 34 ? -97.91500 37.53300 33.15400 1.000 90.86083 31 GLU B O 1
ATOM 2065 N N . LYS B 1 35 ? -96.55900 36.85500 34.82200 1.000 89.57859 32 LYS B N 1
ATOM 2066 C CA . LYS B 1 35 ? -97.46600 37.33400 35.85900 1.000 95.80360 32 LYS B CA 1
ATOM 2067 C C . LYS B 1 35 ? -97.54500 38.85400 35.89900 1.000 106.27604 32 LYS B C 1
ATOM 2068 O O . LYS B 1 35 ? -98.52400 39.39600 36.42300 1.000 112.03290 32 LYS B O 1
ATOM 2074 N N . GLY B 1 36 ? -96.54100 39.55200 35.36700 1.000 109.38252 33 GLY B N 1
ATOM 2075 C CA . GLY B 1 36 ? -96.56900 40.99100 35.24300 1.000 112.72216 33 GLY B CA 1
ATOM 2076 C C . GLY B 1 36 ? -95.74100 41.74300 36.26400 1.000 113.70842 33 GLY B C 1
ATOM 2077 O O . GLY B 1 36 ? -95.46700 42.93200 36.06000 1.000 121.03814 33 GLY B O 1
ATOM 2078 N N . GLU B 1 37 ? -95.33300 41.09300 37.35000 1.000 115.25253 34 GLU B N 1
ATOM 2079 C CA . GLU B 1 37 ? -94.57000 41.78300 38.37700 1.000 118.40320 34 GLU B CA 1
ATOM 2080 C C . GLU B 1 37 ? -93.09200 41.85200 38.00100 1.000 113.56183 34 GLU B C 1
ATOM 2081 O O . GLU B 1 37 ? -92.58100 41.04600 37.21800 1.000 103.10660 34 GLU B O 1
ATOM 2087 N N . GLU B 1 38 ? -92.40500 42.83800 38.57400 1.000 109.61950 35 GLU B N 1
ATOM 2088 C CA . GLU B 1 38 ? -90.97600 42.98900 38.34800 1.000 98.20041 35 GLU B CA 1
ATOM 2089 C C . GLU B 1 38 ? -90.20500 41.85000 39.00800 1.000 93.24143 35 GLU B C 1
ATOM 2090 O O . GLU B 1 38 ? -90.65300 41.23900 39.98200 1.000 90.47814 35 GLU B O 1
ATOM 2096 N N . LEU B 1 39 ? -89.01700 41.58400 38.47200 1.000 90.52409 36 LEU B N 1
ATOM 2097 C CA . LEU B 1 39 ? -88.12200 40.56700 39.00500 1.000 77.28343 36 LEU B CA 1
ATOM 2098 C C . LEU B 1 39 ? -87.05700 41.20700 39.88300 1.000 78.86047 36 LEU B C 1
ATOM 2099 O O . LEU B 1 39 ? -86.56300 42.29800 39.58400 1.000 82.90662 36 LEU B O 1
ATOM 2104 N N . SER B 1 40 ? -86.70800 40.52300 40.96900 1.000 80.51020 37 SER B N 1
ATOM 2105 C CA . SER B 1 40 ? -85.61700 40.96100 41.82300 1.000 84.35979 37 SER B CA 1
ATOM 2106 C C . SER B 1 40 ? -84.28100 40.56700 41.19700 1.000 84.20396 37 SER B C 1
ATOM 2107 O O . SER B 1 40 ? -84.22000 39.97900 40.11300 1.000 88.11761 37 SER B O 1
ATOM 2110 N N . CYS B 1 41 ? -83.18800 40.90200 41.88700 1.000 93.36551 38 CYS B N 1
ATOM 2111 C CA . CYS B 1 41 ? -81.86600 40.51200 41.40600 1.000 92.78128 38 CYS B CA 1
ATOM 2112 C C . CYS B 1 41 ? -81.73000 38.99600 41.33700 1.000 86.87078 38 CYS B C 1
ATOM 2113 O O . CYS B 1 41 ? -81.16100 38.45800 40.37900 1.000 79.54799 38 CYS B O 1
ATOM 2116 N N . GLU B 1 42 ? -82.24500 38.29100 42.34600 1.000 79.16904 39 GLU B N 1
ATOM 2117 C CA . GLU B 1 42 ? -82.25100 36.83200 42.31200 1.000 63.24286 39 GLU B CA 1
ATOM 2118 C C . GLU B 1 42 ? -83.08100 36.32000 41.14200 1.000 62.64120 39 GLU B C 1
ATOM 2119 O O . GLU B 1 42 ? -82.62700 35.47200 40.36500 1.000 69.21213 39 GLU B O 1
ATOM 2125 N N . GLU B 1 43 ? -84.30800 36.82800 41.00400 1.000 65.08895 40 GLU B N 1
ATOM 2126 C CA . GLU B 1 43 ? -85.19300 36.36400 39.94100 1.000 64.90858 40 GLU B CA 1
ATOM 2127 C C . GLU B 1 43 ? -84.66800 36.74200 38.56000 1.000 68.86186 40 GLU B C 1
ATOM 2128 O O . GLU B 1 43 ? -84.94000 36.03600 37.58300 1.000 63.31472 40 GLU B O 1
ATOM 2134 N N . ARG B 1 44 ? -83.91800 37.84300 38.45600 1.000 75.39266 41 ARG B N 1
ATOM 2135 C CA . ARG B 1 44 ? -83.27400 38.18000 37.19000 1.000 74.74754 41 ARG B CA 1
ATOM 2136 C C . ARG B 1 44 ? -82.27100 37.10800 36.78000 1.000 79.18938 41 ARG B C 1
ATOM 2137 O O . ARG B 1 44 ? -82.21400 36.71300 35.60900 1.000 70.80523 41 ARG B O 1
ATOM 2145 N N . ASN B 1 45 ? -81.47500 36.62100 37.73300 1.000 81.84077 42 ASN B N 1
ATOM 2146 C CA . ASN B 1 45 ? -80.46600 35.61900 37.40900 1.000 74.72469 42 ASN B CA 1
ATOM 2147 C C . ASN B 1 45 ? -81.09400 34.25600 37.14300 1.000 75.50454 42 ASN B C 1
ATOM 2148 O O . ASN B 1 45 ? -80.62500 33.51400 36.27400 1.000 74.57153 42 ASN B O 1
ATOM 2153 N N . LEU B 1 46 ? -82.15300 33.90800 37.88100 1.000 71.87468 43 LEU B N 1
ATOM 2154 C CA . LEU B 1 46 ? -82.84500 32.64700 37.62600 1.000 64.71743 43 LEU B CA 1
ATOM 2155 C C . LEU B 1 46 ? -83.37900 32.58500 36.20100 1.000 67.54226 43 LEU B C 1
ATOM 2156 O O . LEU B 1 46 ? -83.26200 31.55300 35.53000 1.000 82.04781 43 LEU B O 1
ATOM 2161 N N . LEU B 1 47 ? -83.97000 33.68200 35.72100 1.000 62.12647 44 LEU B N 1
ATOM 2162 C CA . LEU B 1 47 ? -84.45200 33.71700 34.34500 1.000 71.63690 44 LEU B CA 1
ATOM 2163 C C . LEU B 1 47 ? -83.30300 33.61200 33.35100 1.000 72.14561 44 LEU B C 1
ATOM 2164 O O . LEU B 1 47 ? -83.39500 32.88200 32.35600 1.000 72.42657 44 LEU B O 1
ATOM 2169 N N . SER B 1 48 ? -82.20800 34.33000 33.60500 1.000 67.03356 45 SER B N 1
ATOM 2170 C CA . SER B 1 48 ? -81.09700 34.33400 32.66000 1.000 69.66142 45 SER B CA 1
ATOM 2171 C C . SER B 1 48 ? -80.36000 33.00000 32.66200 1.000 61.05368 45 SER B C 1
ATOM 2172 O O . SER B 1 48 ? -80.03000 32.46800 31.59600 1.000 59.24317 45 SER B O 1
ATOM 2175 N N . VAL B 1 49 ? -80.09300 32.44600 33.84800 1.000 61.59477 46 VAL B N 1
ATOM 2176 C CA . VAL B 1 49 ? -79.39600 31.16400 33.93700 1.000 60.99636 46 VAL B CA 1
ATOM 2177 C C . VAL B 1 49 ? -80.17400 30.07600 33.20600 1.000 63.41000 46 VAL B C 1
ATOM 2178 O O . VAL B 1 49 ? -79.59400 29.25000 32.49000 1.000 60.26325 46 VAL B O 1
ATOM 2182 N N . ALA B 1 50 ? -81.49800 30.05800 33.37500 1.000 62.18863 47 ALA B N 1
ATOM 2183 C CA . ALA B 1 50 ? -82.32300 29.03000 32.74700 1.000 54.23140 47 ALA B CA 1
ATOM 2184 C C . ALA B 1 50 ? -82.17900 29.05500 31.23000 1.000 56.10567 47 ALA B C 1
ATOM 2185 O O . ALA B 1 50 ? -81.84200 28.04200 30.60600 1.000 64.41290 47 ALA B O 1
ATOM 2187 N N . TYR B 1 51 ? -82.42600 30.21200 30.61400 1.000 59.07236 48 TYR B N 1
ATOM 2188 C CA . TYR B 1 51 ? -82.41700 30.26900 29.15600 1.000 63.81462 48 TYR B CA 1
ATOM 2189 C C . TYR B 1 51 ? -81.00400 30.21700 28.58800 1.000 69.55104 48 TYR B C 1
ATOM 2190 O O . TYR B 1 51 ? -80.81700 29.75800 27.45600 1.000 76.30009 48 TYR B O 1
ATOM 2199 N N . LYS B 1 52 ? -80.00100 30.67400 29.34300 1.000 61.85780 49 LYS B N 1
ATOM 2200 C CA . LYS B 1 52 ? -78.62900 30.57700 28.85400 1.000 64.15585 49 LYS B CA 1
ATOM 2201 C C . LYS B 1 52 ? -78.19300 29.12200 28.74900 1.000 69.25464 49 LYS B C 1
ATOM 2202 O O . LYS B 1 52 ? -77.47500 28.74800 27.81400 1.000 70.31753 49 LYS B O 1
ATOM 2208 N N . ASN B 1 53 ? -78.61100 28.28900 29.70500 1.000 56.25833 50 ASN B N 1
ATOM 2209 C CA . ASN B 1 53 ? -78.31300 26.86400 29.62700 1.000 54.52918 50 ASN B CA 1
ATOM 2210 C C . ASN B 1 53 ? -79.05900 26.20900 28.47100 1.000 63.90477 50 ASN B C 1
ATOM 2211 O O . ASN B 1 53 ? -78.49400 25.37400 27.75400 1.000 64.35952 50 ASN B O 1
ATOM 2216 N N . VAL B 1 54 ? -80.32800 26.57800 28.27300 1.000 66.06958 51 VAL B N 1
ATOM 2217 C CA . VAL B 1 54 ? -81.12800 25.97400 27.21000 1.000 50.73590 51 VAL B CA 1
ATOM 2218 C C . VAL B 1 54 ? -80.54400 26.31400 25.84400 1.000 58.37080 51 VAL B C 1
ATOM 2219 O O . VAL B 1 54 ? -80.26900 25.42600 25.02900 1.000 70.81110 51 VAL B O 1
ATOM 2223 N N . VAL B 1 55 ? -80.35300 27.60700 25.57100 1.000 56.34941 52 VAL B N 1
ATOM 2224 C CA . VAL B 1 55 ? -79.81000 28.00800 24.27700 1.000 52.76024 52 VAL B CA 1
ATOM 2225 C C . VAL B 1 55 ? -78.34400 27.60900 24.16100 1.000 60.85596 52 VAL B C 1
ATOM 2226 O O . VAL B 1 55 ? -77.83500 27.41100 23.05100 1.000 59.57825 52 VAL B O 1
ATOM 2230 N N . GLY B 1 56 ? -77.64500 27.47100 25.29200 1.000 58.67801 53 GLY B N 1
ATOM 2231 C CA . GLY B 1 56 ? -76.24000 27.09700 25.24300 1.000 65.68188 53 GLY B CA 1
ATOM 2232 C C . GLY B 1 56 ? -76.02000 25.70700 24.68000 1.000 67.35824 53 GLY B C 1
ATOM 2233 O O . GLY B 1 56 ? -75.08600 25.48000 23.90700 1.000 82.98088 53 GLY B O 1
ATOM 2234 N N . GLY B 1 57 ? -76.87500 24.75500 25.06000 1.000 66.01506 54 GLY B N 1
ATOM 2235 C CA . GLY B 1 57 ? -76.77900 23.42200 24.49300 1.000 67.29970 54 GLY B CA 1
ATOM 2236 C C . GLY B 1 57 ? -77.21200 23.36700 23.04300 1.000 87.37995 54 GLY B C 1
ATOM 2237 O O . GLY B 1 57 ? -76.69100 22.56000 22.26700 1.000 94.73099 54 GLY B O 1
ATOM 2238 N N . GLN B 1 58 ? -78.16300 24.21900 22.65700 1.000 87.12365 55 GLN B N 1
ATOM 2239 C CA . GLN B 1 58 ? -78.59000 24.27000 21.26300 1.000 87.43804 55 GLN B CA 1
ATOM 2240 C C . GLN B 1 58 ? -77.51100 24.88300 20.38000 1.000 88.79677 55 GLN B C 1
ATOM 2241 O O . GLN B 1 58 ? -77.32200 24.45600 19.23400 1.000 102.71805 55 GLN B O 1
ATOM 2247 N N . ARG B 1 59 ? -76.79500 25.88700 20.89200 1.000 77.05179 56 ARG B N 1
ATOM 2248 C CA . ARG B 1 59 ? -75.68600 26.46400 20.14000 1.000 69.49268 56 ARG B CA 1
ATOM 2249 C C . ARG B 1 59 ? -74.55800 25.45400 19.96200 1.000 73.59391 56 ARG B C 1
ATOM 2250 O O . ARG B 1 59 ? -73.99100 25.33400 18.87000 1.000 75.43919 56 ARG B O 1
ATOM 2258 N N . ALA B 1 60 ? -74.21800 24.72300 21.02700 1.000 74.14669 57 ALA B N 1
ATOM 2259 C CA . ALA B 1 60 ? -73.16200 23.72000 20.93300 1.000 76.83941 57 ALA B CA 1
ATOM 2260 C C . ALA B 1 60 ? -73.54000 22.60700 19.96300 1.000 81.35118 57 ALA B C 1
ATOM 2261 O O . ALA B 1 60 ? -72.69200 22.11600 19.20800 1.000 69.05224 57 ALA B O 1
ATOM 2263 N N . ALA B 1 61 ? -74.81200 22.20000 19.96500 1.000 85.15041 58 ALA B N 1
ATOM 2264 C CA . ALA B 1 61 ? -75.26800 21.19400 19.01200 1.000 88.51178 58 ALA B CA 1
ATOM 2265 C C . ALA B 1 61 ? -75.24500 21.73500 17.58800 1.000 95.03606 58 ALA B C 1
ATOM 2266 O O . ALA B 1 61 ? -74.88500 21.01400 16.65000 1.000 100.62575 58 ALA B O 1
ATOM 2268 N N . TRP B 1 62 ? -75.63500 23.00000 17.40900 1.000 87.10158 59 TRP B N 1
ATOM 2269 C CA . TRP B 1 62 ? -75.62400 23.60300 16.08000 1.000 79.65623 59 TRP B CA 1
ATOM 2270 C C . TRP B 1 62 ? -74.21100 23.66700 15.51400 1.000 83.28082 59 TRP B C 1
ATOM 2271 O O . TRP B 1 62 ? -73.99800 23.40800 14.32400 1.000 83.05512 59 TRP B O 1
ATOM 2282 N N . ARG B 1 63 ? -73.23000 24.01100 16.35300 1.000 78.02746 60 ARG B N 1
ATOM 2283 C CA . ARG B 1 63 ? -71.84800 24.08700 15.88800 1.000 75.39482 60 ARG B CA 1
ATOM 2284 C C . ARG B 1 63 ? -71.31500 22.71300 15.50000 1.000 86.61774 60 ARG B C 1
ATOM 2285 O O . ARG B 1 63 ? -70.55300 22.58800 14.53400 1.000 96.25300 60 ARG B O 1
ATOM 2293 N N . VAL B 1 64 ? -71.69700 21.67100 16.24300 1.000 91.37643 61 VAL B N 1
ATOM 2294 C CA . VAL B 1 64 ? -71.26500 20.31700 15.90300 1.000 81.53541 61 VAL B CA 1
ATOM 2295 C C . VAL B 1 64 ? -71.85400 19.90000 14.56100 1.000 86.62698 61 VAL B C 1
ATOM 2296 O O . VAL B 1 64 ? -71.15100 19.37900 13.68700 1.000 89.99083 61 VAL B O 1
ATOM 2300 N N . LEU B 1 65 ? -73.15700 20.12400 14.37900 1.000 84.92425 62 LEU B N 1
ATOM 2301 C CA . LEU B 1 65 ? -73.80300 19.76400 13.12200 1.000 89.48775 62 LEU B CA 1
ATOM 2302 C C . LEU B 1 65 ? -73.30900 20.62600 11.96700 1.000 105.64868 62 LEU B C 1
ATOM 2303 O O . LEU B 1 65 ? -73.24500 20.15100 10.82700 1.000 110.64011 62 LEU B O 1
ATOM 2308 N N . SER B 1 66 ? -72.95600 21.88600 12.23600 1.000 103.12001 63 SER B N 1
ATOM 2309 C CA . SER B 1 66 ? -72.47300 22.75900 11.17000 1.000 91.97953 63 SER B CA 1
ATOM 2310 C C . SER B 1 66 ? -71.08600 22.34500 10.69700 1.000 97.91327 63 SER B C 1
ATOM 2311 O O . SER B 1 66 ? -70.80100 22.37500 9.49400 1.000 105.92224 63 SER B O 1
ATOM 2314 N N . SER B 1 67 ? -70.20600 21.96400 11.62700 1.000 93.06475 64 SER B N 1
ATOM 2315 C CA . SER B 1 67 ? -68.88600 21.48200 11.23300 1.000 96.71240 64 SER B CA 1
ATOM 2316 C C . SER B 1 67 ? -68.99300 20.19200 10.43000 1.000 106.60533 64 SER B C 1
ATOM 2317 O O . SER B 1 67 ? -68.25100 19.99000 9.46100 1.000 112.51301 64 SER B O 1
ATOM 2320 N N . ILE B 1 68 ? -69.90800 19.30300 10.82400 1.000 105.18804 65 ILE B N 1
ATOM 2321 C CA . ILE B 1 68 ? -70.13300 18.07600 10.06800 1.000 112.95376 65 ILE B CA 1
ATOM 2322 C C . ILE B 1 68 ? -70.69800 18.39600 8.68900 1.000 117.98938 65 ILE B C 1
ATOM 2323 O O . ILE B 1 68 ? -70.33400 17.76300 7.69100 1.000 120.46385 65 ILE B O 1
ATOM 2328 N N . GLU B 1 69 ? -71.58600 19.39100 8.60800 1.000 126.14292 66 GLU B N 1
ATOM 2329 C CA . GLU B 1 69 ? -72.17000 19.76500 7.32300 1.000 131.68786 66 GLU B CA 1
ATOM 2330 C C . GLU B 1 69 ? -71.11600 20.34000 6.38500 1.000 133.26044 66 GLU B C 1
ATOM 2331 O O . GLU B 1 69 ? -71.18000 20.13100 5.16800 1.000 141.07628 66 GLU B O 1
ATOM 2337 N N . GLN B 1 70 ? -70.14800 21.08000 6.93000 1.000 130.09345 67 GLN B N 1
ATOM 2338 C CA . GLN B 1 70 ? -69.07300 21.61900 6.10400 1.000 138.13580 67 GLN B CA 1
ATOM 2339 C C . GLN B 1 70 ? -68.21300 20.50000 5.53100 1.000 146.73289 67 GLN B C 1
ATOM 2340 O O . GLN B 1 70 ? -67.80300 20.55700 4.36500 1.000 164.94031 67 GLN B O 1
ATOM 2346 N N . LYS B 1 71 ? -67.92500 19.47800 6.33900 1.000 138.04806 68 LYS B N 1
ATOM 2347 C CA . LYS B 1 71 ? -67.13500 18.34800 5.86300 1.000 147.49832 68 LYS B CA 1
ATOM 2348 C C . LYS B 1 71 ? -67.91400 17.52200 4.84600 1.000 158.90502 68 LYS B C 1
ATOM 2349 O O . LYS B 1 71 ? -67.34000 17.01900 3.87300 1.000 167.05769 68 LYS B O 1
ATOM 2355 N N . SER B 1 72 ? -69.22400 17.37000 5.05900 1.000 160.28721 69 SER B N 1
ATOM 2356 C CA . SER B 1 72 ? -70.06300 16.59800 4.14900 1.000 172.15288 69 SER B CA 1
ATOM 2357 C C . SER B 1 72 ? -70.25100 17.28100 2.80000 1.000 181.26819 69 SER B C 1
ATOM 2358 O O . SER B 1 72 ? -70.57900 16.60300 1.82000 1.000 183.26490 69 SER B O 1
ATOM 2361 N N . ASN B 1 73 ? -70.05500 18.59600 2.72300 1.000 134.64731 70 ASN B N 1
ATOM 2362 C CA . ASN B 1 73 ? -70.21400 19.33000 1.47600 1.000 136.45591 70 ASN B CA 1
ATOM 2363 C C . ASN B 1 73 ? -68.93900 19.36400 0.64500 1.000 144.79947 70 ASN B C 1
ATOM 2364 O O . ASN B 1 73 ? -68.88800 20.07600 -0.36300 1.000 142.73547 70 ASN B O 1
ATOM 2369 N N . GLU B 1 74 ? -67.91300 18.62200 1.04500 1.000 156.62177 71 GLU B N 1
ATOM 2370 C CA . GLU B 1 74 ? -66.67800 18.54700 0.27600 1.000 163.24165 71 GLU B CA 1
ATOM 2371 C C . GLU B 1 74 ? -66.58000 17.22400 -0.47900 1.000 163.68301 71 GLU B C 1
ATOM 2372 O O . GLU B 1 74 ? -65.54700 16.90700 -1.06900 1.000 167.19885 71 GLU B O 1
ATOM 2378 N N . GLU B 1 79 ? -69.35300 12.81500 -0.44300 1.000 135.43780 76 GLU B N 1
ATOM 2379 C CA . GLU B 1 79 ? -70.64100 12.99300 -1.10300 1.000 132.58325 76 GLU B CA 1
ATOM 2380 C C . GLU B 1 79 ? -71.73700 12.18000 -0.42800 1.000 139.60809 76 GLU B C 1
ATOM 2381 O O . GLU B 1 79 ? -72.06800 11.07400 -0.86200 1.000 142.82297 76 GLU B O 1
ATOM 2387 N N . LYS B 1 80 ? -72.30300 12.74200 0.63300 1.000 140.02990 77 LYS B N 1
ATOM 2388 C CA . LYS B 1 80 ? -73.43400 12.14500 1.31800 1.000 141.83782 77 LYS B CA 1
ATOM 2389 C C . LYS B 1 80 ? -74.72700 12.87400 0.94000 1.000 137.20921 77 LYS B C 1
ATOM 2390 O O . LYS B 1 80 ? -74.79400 13.57400 -0.08100 1.000 134.67342 77 LYS B O 1
ATOM 2392 N N . GLY B 1 81 ? -75.78000 12.65100 1.72300 1.000 132.13411 78 GLY B N 1
ATOM 2393 C CA . GLY B 1 81 ? -77.10200 13.14800 1.42100 1.000 118.91052 78 GLY B CA 1
ATOM 2394 C C . GLY B 1 81 ? -77.56900 14.38500 2.17200 1.000 113.41139 78 GLY B C 1
ATOM 2395 O O . GLY B 1 81 ? -76.79000 15.16200 2.73600 1.000 115.77110 78 GLY B O 1
ATOM 2396 N N . PRO B 1 82 ? -78.89200 14.57400 2.18000 1.000 104.61809 79 PRO B N 1
ATOM 2397 C CA . PRO B 1 82 ? -79.49500 15.70600 2.89600 1.000 99.22328 79 PRO B CA 1
ATOM 2398 C C . PRO B 1 82 ? -79.51300 15.58000 4.41000 1.000 96.65243 79 PRO B C 1
ATOM 2399 O O . PRO B 1 82 ? -79.75500 16.59000 5.08400 1.000 102.95568 79 PRO B O 1
ATOM 2403 N N . GLU B 1 83 ? -79.28900 14.38100 4.95400 1.000 127.45190 80 GLU B N 1
ATOM 2404 C CA . GLU B 1 83 ? -79.55900 14.10900 6.36500 1.000 117.34812 80 GLU B CA 1
ATOM 2405 C C . GLU B 1 83 ? -78.91500 15.12000 7.30200 1.000 111.07712 80 GLU B C 1
ATOM 2406 O O . GLU B 1 83 ? -79.53400 15.54400 8.28700 1.000 102.84116 80 GLU B O 1
ATOM 2412 N N . VAL B 1 84 ? -77.66300 15.49200 7.03500 1.000 110.58311 81 VAL B N 1
ATOM 2413 C CA . VAL B 1 84 ? -76.97000 16.41100 7.93200 1.000 105.36692 81 VAL B CA 1
ATOM 2414 C C . VAL B 1 84 ? -77.62100 17.78500 7.89500 1.000 109.09033 81 VAL B C 1
ATOM 2415 O O . VAL B 1 84 ? -77.82400 18.41800 8.93800 1.000 109.45827 81 VAL B O 1
ATOM 2419 N N . ARG B 1 85 ? -77.94900 18.27200 6.69600 1.000 110.16782 82 ARG B N 1
ATOM 2420 C CA . ARG B 1 85 ? -78.57700 19.58200 6.57700 1.000 118.93083 82 ARG B CA 1
ATOM 2421 C C . ARG B 1 85 ? -79.94700 19.60000 7.24000 1.000 121.28464 82 ARG B C 1
ATOM 2422 O O . ARG B 1 85 ? -80.30800 20.57400 7.91000 1.000 116.61915 82 ARG B O 1
ATOM 2430 N N . GLU B 1 86 ? -80.72900 18.53400 7.04900 1.000 122.57938 83 GLU B N 1
ATOM 2431 C CA . GLU B 1 86 ? -82.08200 18.49400 7.59500 1.000 115.93588 83 GLU B CA 1
ATOM 2432 C C . GLU B 1 86 ? -82.06900 18.54600 9.11700 1.000 117.57661 83 GLU B C 1
ATOM 2433 O O . GLU B 1 86 ? -82.86700 19.26900 9.72600 1.000 99.29243 83 GLU B O 1
ATOM 2439 N N . TYR B 1 87 ? -81.17300 17.78800 9.75100 1.000 118.66246 84 TYR B N 1
ATOM 2440 C CA . TYR B 1 87 ? -81.13600 17.77300 11.20900 1.000 108.79540 84 TYR B CA 1
ATOM 2441 C C . TYR B 1 87 ? -80.55700 19.07100 11.75700 1.000 106.05982 84 TYR B C 1
ATOM 2442 O O . TYR B 1 87 ? -80.98200 19.54800 12.81600 1.000 108.39983 84 TYR B O 1
ATOM 2451 N N . ARG B 1 88 ? -79.58300 19.65200 11.05400 1.000 101.50915 85 ARG B N 1
ATOM 2452 C CA . ARG B 1 88 ? -79.03900 20.93900 11.47300 1.000 90.09318 85 ARG B CA 1
ATOM 2453 C C . ARG B 1 88 ? -80.10600 22.02600 11.41800 1.000 90.91709 85 ARG B C 1
ATOM 2454 O O . ARG B 1 88 ? -80.15100 22.90900 12.28200 1.000 90.39137 85 ARG B O 1
ATOM 2462 N N . GLU B 1 89 ? -80.97500 21.97800 10.40500 1.000 95.10405 86 GLU B N 1
ATOM 2463 C CA . GLU B 1 89 ? -82.04800 22.96100 10.29900 1.000 96.78389 86 GLU B CA 1
ATOM 2464 C C . GLU B 1 89 ? -83.09300 22.78100 11.39400 1.000 103.04886 86 GLU B C 1
ATOM 2465 O O . GLU B 1 89 ? -83.68400 23.76800 11.84800 1.000 103.16312 86 GLU B O 1
ATOM 2471 N N . LYS B 1 90 ? -83.33900 21.54200 11.82800 1.000 99.20741 87 LYS B N 1
ATOM 2472 C CA . LYS B 1 90 ? -84.29900 21.31900 12.90500 1.000 101.55419 87 LYS B CA 1
ATOM 2473 C C . LYS B 1 90 ? -83.78100 21.87000 14.22800 1.000 103.57364 87 LYS B C 1
ATOM 2474 O O . LYS B 1 90 ? -84.53500 22.49400 14.98400 1.000 115.40448 87 LYS B O 1
ATOM 2480 N N . VAL B 1 91 ? -82.50000 21.64500 14.52800 1.000 94.82674 88 VAL B N 1
ATOM 2481 C CA . VAL B 1 91 ? -81.90200 22.23300 15.72300 1.000 89.38736 88 VAL B CA 1
ATOM 2482 C C . VAL B 1 91 ? -81.87100 23.75100 15.60000 1.000 79.21487 88 VAL B C 1
ATOM 2483 O O . VAL B 1 91 ? -82.07600 24.47600 16.58100 1.000 79.79458 88 VAL B O 1
ATOM 2487 N N . GLU B 1 92 ? -81.62900 24.25400 14.38700 1.000 82.77244 89 GLU B N 1
ATOM 2488 C CA . GLU B 1 92 ? -81.64700 25.69400 14.15400 1.000 97.42059 89 GLU B CA 1
ATOM 2489 C C . GLU B 1 92 ? -83.01600 26.29200 14.45100 1.000 101.47860 89 GLU B C 1
ATOM 2490 O O . GLU B 1 92 ? -83.10600 27.42900 14.92800 1.000 112.49310 89 GLU B O 1
ATOM 2496 N N . THR B 1 93 ? -84.08900 25.54400 14.18300 1.000 96.41136 90 THR B N 1
ATOM 2497 C CA . THR B 1 93 ? -85.43200 26.05000 14.44900 1.000 87.81874 90 THR B CA 1
ATOM 2498 C C . THR B 1 93 ? -85.71700 26.11300 15.94400 1.000 83.43277 90 THR B C 1
ATOM 2499 O O . THR B 1 93 ? -86.30100 27.09000 16.42800 1.000 103.08493 90 THR B O 1
ATOM 2503 N N . GLU B 1 94 ? -85.31900 25.08000 16.69200 1.000 92.79875 91 GLU B N 1
ATOM 2504 C CA . GLU B 1 94 ? -85.51600 25.10000 18.13800 1.000 92.42823 91 GLU B CA 1
ATOM 2505 C C . GLU B 1 94 ? -84.74600 26.24400 18.78200 1.000 94.36096 91 GLU B C 1
ATOM 2506 O O . GLU B 1 94 ? -85.24900 26.90100 19.70100 1.000 103.06630 91 GLU B O 1
ATOM 2512 N N . LEU B 1 95 ? -83.52000 26.49400 18.31400 1.000 95.02930 92 LEU B N 1
ATOM 2513 C CA . LEU B 1 95 ? -82.73200 27.60000 18.84800 1.000 90.93826 92 LEU B CA 1
ATOM 2514 C C . LEU B 1 95 ? -83.41300 28.93400 18.57600 1.000 86.05498 92 LEU B C 1
ATOM 2515 O O . LEU B 1 95 ? -83.48200 29.79800 19.45900 1.000 82.34358 92 LEU B O 1
ATOM 2520 N N . GLN B 1 96 ? -83.92200 29.11900 17.35700 1.000 78.56810 93 GLN B N 1
ATOM 2521 C CA . GLN B 1 96 ? -84.61900 30.35500 17.02400 1.000 84.12985 93 GLN B CA 1
ATOM 2522 C C . GLN B 1 96 ? -85.88700 30.51400 17.85300 1.000 82.61960 93 GLN B C 1
ATOM 2523 O O . GLN B 1 96 ? -86.24100 31.63000 18.25000 1.000 92.98675 93 GLN B O 1
ATOM 2529 N N . GLY B 1 97 ? -86.58000 29.40900 18.13000 1.000 82.41448 94 GLY B N 1
ATOM 2530 C CA . GLY B 1 97 ? -87.76800 29.48500 18.96500 1.000 79.83763 94 GLY B CA 1
ATOM 2531 C C . GLY B 1 97 ? -87.45600 29.91400 20.38500 1.000 85.66918 94 GLY B C 1
ATOM 2532 O O . GLY B 1 97 ? -88.22100 30.66000 21.00100 1.000 89.52696 94 GLY B O 1
ATOM 2533 N N . VAL B 1 98 ? -86.32700 29.44800 20.92600 1.000 73.10929 95 VAL B N 1
ATOM 2534 C CA . VAL B 1 98 ? -85.93200 29.85000 22.27200 1.000 79.21286 95 VAL B CA 1
ATOM 2535 C C . VAL B 1 98 ? -85.54900 31.32400 22.29500 1.000 86.73984 95 VAL B C 1
ATOM 2536 O O . VAL B 1 98 ? -85.94600 32.06900 23.19900 1.000 89.16287 95 VAL B O 1
ATOM 2540 N N . CYS B 1 99 ? -84.77600 31.76900 21.30100 1.000 77.81162 96 CYS B N 1
ATOM 2541 C CA . CYS B 1 99 ? -84.39200 33.17500 21.23900 1.000 76.82056 96 CYS B CA 1
ATOM 2542 C C . CYS B 1 99 ? -85.60700 34.07000 21.03600 1.000 93.44153 96 CYS B C 1
ATOM 2543 O O . CYS B 1 99 ? -85.69700 35.15100 21.63000 1.000 100.00204 96 CYS B O 1
ATOM 2546 N N . ASP B 1 100 ? -86.55500 33.63700 20.19900 1.000 96.19836 97 ASP B N 1
ATOM 2547 C CA . ASP B 1 100 ? -87.77300 34.41500 20.00000 1.000 89.82138 97 ASP B CA 1
ATOM 2548 C C . ASP B 1 100 ? -88.59800 34.49600 21.27600 1.000 92.50713 97 ASP B C 1
ATOM 2549 O O . ASP B 1 100 ? -89.26600 35.50700 21.52100 1.000 97.91427 97 ASP B O 1
ATOM 2554 N N . THR B 1 101 ? -88.57100 33.44300 22.09500 1.000 88.57444 98 THR B N 1
ATOM 2555 C CA . THR B 1 101 ? -89.28300 33.47700 23.36700 1.000 83.22209 98 THR B CA 1
ATOM 2556 C C . THR B 1 101 ? -88.62800 34.45400 24.33700 1.000 85.02842 98 THR B C 1
ATOM 2557 O O . THR B 1 101 ? -89.31900 35.23600 25.00200 1.000 88.25087 98 THR B O 1
ATOM 2561 N N . VAL B 1 102 ? -87.29500 34.42600 24.42800 1.000 77.16194 99 VAL B N 1
ATOM 2562 C CA . VAL B 1 102 ? -86.58400 35.33900 25.32100 1.000 67.13627 99 VAL B CA 1
ATOM 2563 C C . VAL B 1 102 ? -86.78900 36.78300 24.88000 1.000 75.21706 99 VAL B C 1
ATOM 2564 O O . VAL B 1 102 ? -87.17700 37.64500 25.67800 1.000 90.68715 99 VAL B O 1
ATOM 2568 N N . LEU B 1 103 ? -86.52500 37.06900 23.60200 1.000 73.75337 100 LEU B N 1
ATOM 2569 C CA . LEU B 1 103 ? -86.72000 38.42300 23.09200 1.000 77.83352 100 LEU B CA 1
ATOM 2570 C C . LEU B 1 103 ? -88.17500 38.86000 23.20400 1.000 86.65796 100 LEU B C 1
ATOM 2571 O O . LEU B 1 103 ? -88.45400 40.05700 23.34100 1.000 101.05303 100 LEU B O 1
ATOM 2576 N N . GLY B 1 104 ? -89.11200 37.91200 23.15400 1.000 80.96579 101 GLY B N 1
ATOM 2577 C CA . GLY B 1 104 ? -90.50800 38.25900 23.36000 1.000 92.30325 101 GLY B CA 1
ATOM 2578 C C . GLY B 1 104 ? -90.79200 38.69900 24.78300 1.000 99.80774 101 GLY B C 1
ATOM 2579 O O . GLY B 1 104 ? -91.52000 39.66900 25.01000 1.000 114.35540 101 GLY B O 1
ATOM 2580 N N . LEU B 1 105 ? -90.22300 37.99300 25.76300 1.000 98.84218 102 LEU B N 1
ATOM 2581 C CA . LEU B 1 105 ? -90.40600 38.37900 27.15800 1.000 99.69246 102 LEU B CA 1
ATOM 2582 C C . LEU B 1 105 ? -89.75600 39.72600 27.45100 1.000 92.26715 102 LEU B C 1
ATOM 2583 O O . LEU B 1 105 ? -90.28200 40.51500 28.24400 1.000 101.28222 102 LEU B O 1
ATOM 2588 N N . LEU B 1 106 ? -88.61200 40.00400 26.82300 1.000 79.82256 103 LEU B N 1
ATOM 2589 C CA . LEU B 1 106 ? -87.89900 41.25000 27.09100 1.000 82.08342 103 LEU B CA 1
ATOM 2590 C C . LEU B 1 106 ? -88.67300 42.45900 26.57700 1.000 87.55476 103 LEU B C 1
ATOM 2591 O O . LEU B 1 106 ? -88.86000 43.44200 27.30300 1.000 91.42552 103 LEU B O 1
ATOM 2596 N N . ASP B 1 107 ? -89.13500 42.40500 25.32500 1.000 87.34191 104 ASP B N 1
ATOM 2597 C CA . ASP B 1 107 ? -89.76800 43.57500 24.72500 1.000 103.52070 104 ASP B CA 1
ATOM 2598 C C . ASP B 1 107 ? -91.17200 43.81200 25.26500 1.000 107.85337 104 ASP B C 1
ATOM 2599 O O . ASP B 1 107 ? -91.65500 44.95000 25.24300 1.000 124.01141 104 ASP B O 1
ATOM 2604 N N . SER B 1 108 ? -91.84100 42.76900 25.75200 1.000 93.67782 105 SER B N 1
ATOM 2605 C CA . SER B 1 108 ? -93.23400 42.88400 26.16000 1.000 99.36521 105 SER B CA 1
ATOM 2606 C C . SER B 1 108 ? -93.42700 42.96700 27.66900 1.000 101.14588 105 SER B C 1
ATOM 2607 O O . SER B 1 108 ? -94.54700 43.23800 28.11500 1.000 106.26610 105 SER B O 1
ATOM 2610 N N . HIS B 1 109 ? -92.37900 42.75000 28.46500 1.000 99.02336 106 HIS B N 1
ATOM 2611 C CA . HIS B 1 109 ? -92.53900 42.75400 29.91500 1.000 100.27883 106 HIS B CA 1
ATOM 2612 C C . HIS B 1 109 ? -91.34800 43.46200 30.55300 1.000 95.86801 106 HIS B C 1
ATOM 2613 O O . HIS B 1 109 ? -91.51300 44.48700 31.22100 1.000 109.67065 106 HIS B O 1
ATOM 2620 N N . LEU B 1 110 ? -90.14500 42.92000 30.35600 1.000 86.55366 107 LEU B N 1
ATOM 2621 C CA . LEU B 1 110 ? -89.01100 43.21200 31.22700 1.000 88.94286 107 LEU B CA 1
ATOM 2622 C C . LEU B 1 110 ? -88.41300 44.58900 30.95900 1.000 91.70079 107 LEU B C 1
ATOM 2623 O O . LEU B 1 110 ? -88.26900 45.39700 31.88300 1.000 87.40526 107 LEU B O 1
ATOM 2628 N N . ILE B 1 111 ? -88.04800 44.87100 29.70500 1.000 97.12163 108 ILE B N 1
ATOM 2629 C CA . ILE B 1 111 ? -87.35900 46.12300 29.40000 1.000 89.97324 108 ILE B CA 1
ATOM 2630 C C . ILE B 1 111 ? -88.26200 47.31400 29.69400 1.000 98.32307 108 ILE B C 1
ATOM 2631 O O . ILE B 1 111 ? -87.80900 48.34400 30.20900 1.000 99.66651 108 ILE B O 1
ATOM 2636 N N . LYS B 1 112 ? -89.55300 47.19000 29.37900 1.000 112.99650 109 LYS B N 1
ATOM 2637 C CA . LYS B 1 112 ? -90.50000 48.27100 29.64000 1.000 121.25541 109 LYS B CA 1
ATOM 2638 C C . LYS B 1 112 ? -90.61700 48.54500 31.13500 1.000 110.08134 109 LYS B C 1
ATOM 2639 O O . LYS B 1 112 ? -90.36400 49.66400 31.59700 1.000 102.19156 109 LYS B O 1
ATOM 2645 N N . GLU B 1 113 ? -90.98900 47.52600 31.90800 1.000 117.34069 110 GLU B N 1
ATOM 2646 C CA . GLU B 1 113 ? -91.15700 47.67000 33.35400 1.000 125.62398 110 GLU B CA 1
ATOM 2647 C C . GLU B 1 113 ? -89.82800 47.38500 34.06000 1.000 130.85283 110 GLU B C 1
ATOM 2648 O O . GLU B 1 113 ? -89.67200 46.43100 34.82400 1.000 150.35706 110 GLU B O 1
ATOM 2654 N N . ALA B 1 114 ? -88.84700 48.23800 33.77500 1.000 117.40316 111 ALA B N 1
ATOM 2655 C CA . ALA B 1 114 ? -87.53600 48.18100 34.41200 1.000 109.24287 111 ALA B CA 1
ATOM 2656 C C . ALA B 1 114 ? -87.38500 49.37500 35.34600 1.000 105.73753 111 ALA B C 1
ATOM 2657 O O . ALA B 1 114 ? -87.36500 50.52400 34.89100 1.000 110.70502 111 ALA B O 1
ATOM 2659 N N . GLY B 1 115 ? -87.27400 49.10200 36.64300 1.000 102.03047 112 GLY B N 1
ATOM 2660 C CA . GLY B 1 115 ? -87.23200 50.15500 37.63800 1.000 93.02720 112 GLY B CA 1
ATOM 2661 C C . GLY B 1 115 ? -85.92900 50.92600 37.70400 1.000 86.89867 112 GLY B C 1
ATOM 2662 O O . GLY B 1 115 ? -85.91700 52.15100 37.55600 1.000 87.95168 112 GLY B O 1
ATOM 2663 N N . ASP B 1 116 ? -84.82600 50.21900 37.92700 1.000 75.56211 113 ASP B N 1
ATOM 2664 C CA . ASP B 1 116 ? -83.51600 50.82100 38.12300 1.000 73.14606 113 ASP B CA 1
ATOM 2665 C C . ASP B 1 116 ? -82.64300 50.63000 36.88900 1.000 85.02643 113 ASP B C 1
ATOM 2666 O O . ASP B 1 116 ? -83.01000 49.94400 35.93200 1.000 82.80977 113 ASP B O 1
ATOM 2671 N N . ALA B 1 117 ? -81.46400 51.25800 36.92600 1.000 68.55860 114 ALA B N 1
ATOM 2672 C CA . ALA B 1 117 ? -80.51700 51.12200 35.82500 1.000 72.77883 114 ALA B CA 1
ATOM 2673 C C . ALA B 1 117 ? -79.93000 49.72100 35.75500 1.000 78.80458 114 ALA B C 1
ATOM 2674 O O . ALA B 1 117 ? -79.64500 49.22500 34.65900 1.000 78.72059 114 ALA B O 1
ATOM 2676 N N . GLU B 1 118 ? -79.72600 49.07800 36.90600 1.000 80.67480 115 GLU B N 1
ATOM 2677 C CA . GLU B 1 118 ? -79.11700 47.75200 36.92000 1.000 80.83408 115 GLU B CA 1
ATOM 2678 C C . GLU B 1 118 ? -79.97400 46.74500 36.16300 1.000 80.10756 115 GLU B C 1
ATOM 2679 O O . GLU B 1 118 ? -79.46300 45.96600 35.35000 1.000 87.18808 115 GLU B O 1
ATOM 2685 N N . SER B 1 119 ? -81.28400 46.74400 36.41500 1.000 76.48730 116 SER B N 1
ATOM 2686 C CA . SER B 1 119 ? -82.16300 45.83900 35.68200 1.000 67.02207 116 SER B CA 1
ATOM 2687 C C . SER B 1 119 ? -82.28300 46.24600 34.21700 1.000 67.59270 116 SER B C 1
ATOM 2688 O O . SER B 1 119 ? -82.34400 45.38300 33.33300 1.000 78.42723 116 SER B O 1
ATOM 2691 N N . ARG B 1 120 ? -82.31400 47.55300 33.93800 1.000 64.36844 117 ARG B N 1
ATOM 2692 C CA . ARG B 1 120 ? -82.47700 48.01000 32.56000 1.000 71.00903 117 ARG B CA 1
ATOM 2693 C C . ARG B 1 120 ? -81.25900 47.67900 31.70300 1.000 70.11996 117 ARG B C 1
ATOM 2694 O O . ARG B 1 120 ? -81.40400 47.31800 30.52900 1.000 66.37219 117 ARG B O 1
ATOM 2702 N N . VAL B 1 121 ? -80.05400 47.79900 32.26200 1.000 72.14072 118 VAL B N 1
ATOM 2703 C CA . VAL B 1 121 ? -78.86200 47.39100 31.52400 1.000 69.16835 118 VAL B CA 1
ATOM 2704 C C . VAL B 1 121 ? -78.82600 45.87500 31.37400 1.000 74.28642 118 VAL B C 1
ATOM 2705 O O . VAL B 1 121 ? -78.43900 45.34800 30.32400 1.000 74.60501 118 VAL B O 1
ATOM 2709 N N . PHE B 1 122 ? -79.23400 45.15300 32.42100 1.000 74.39322 119 PHE B N 1
ATOM 2710 C CA . PHE B 1 122 ? -79.26300 43.69400 32.36500 1.000 69.44885 119 PHE B CA 1
ATOM 2711 C C . PHE B 1 122 ? -80.17900 43.20500 31.24900 1.000 69.45847 119 PHE B C 1
ATOM 2712 O O . PHE B 1 122 ? -79.80500 42.32800 30.46100 1.000 73.73703 119 PHE B O 1
ATOM 2720 N N . TYR B 1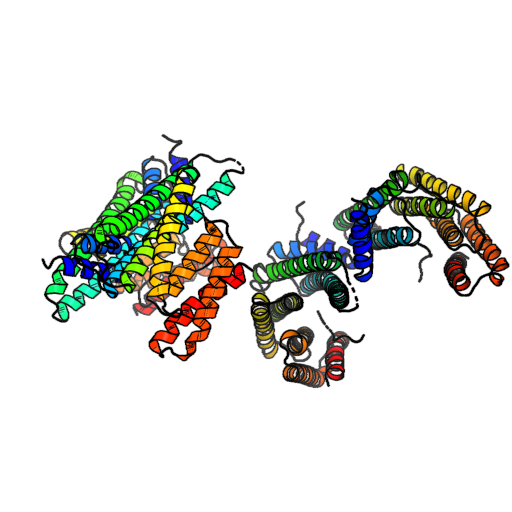 123 ? -81.39000 43.76400 31.16500 1.000 66.54853 120 TYR B N 1
ATOM 2721 C CA . TYR B 1 123 ? -82.34800 43.30600 30.16400 1.000 62.14005 120 TYR B CA 1
ATOM 2722 C C . TYR B 1 123 ? -81.91200 43.69600 28.75600 1.000 64.97785 120 TYR B C 1
ATOM 2723 O O . TYR B 1 123 ? -82.06200 42.90800 27.81500 1.000 59.61220 120 TYR B O 1
ATOM 2732 N N . LEU B 1 124 ? -81.38000 44.90900 28.58800 1.000 73.17999 121 LEU B N 1
ATOM 2733 C CA . LEU B 1 124 ? -80.88900 45.31600 27.27600 1.000 69.13527 121 LEU B CA 1
ATOM 2734 C C . LEU B 1 124 ? -79.67900 44.49500 26.85200 1.000 69.05075 121 LEU B C 1
ATOM 2735 O O . LEU B 1 124 ? -79.49500 44.24000 25.65600 1.000 71.24353 121 LEU B O 1
ATOM 2740 N N . LYS B 1 125 ? -78.84400 44.07600 27.80700 1.000 54.80321 122 LYS B N 1
ATOM 2741 C CA . LYS B 1 125 ? -77.74400 43.17700 27.47600 1.000 54.97573 122 LYS B CA 1
ATOM 2742 C C . LYS B 1 125 ? -78.26900 41.82300 27.01800 1.000 61.15507 122 LYS B C 1
ATOM 2743 O O . LYS B 1 125 ? -77.72600 41.22400 26.08200 1.000 67.57923 122 LYS B O 1
ATOM 2749 N N . MET B 1 126 ? -79.32700 41.32700 27.66700 1.000 58.24373 123 MET B N 1
ATOM 2750 C CA . MET B 1 126 ? -79.95500 40.08600 27.22500 1.000 64.81218 123 MET B CA 1
ATOM 2751 C C . MET B 1 126 ? -80.49500 40.22100 25.80900 1.000 68.04791 123 MET B C 1
ATOM 2752 O O . MET B 1 126 ? -80.35500 39.30200 24.99200 1.000 73.47836 123 MET B O 1
ATOM 2757 N N . LYS B 1 127 ? -81.12800 41.35700 25.50400 1.000 59.60141 124 LYS B N 1
ATOM 2758 C CA . LYS B 1 127 ? -81.65600 41.57400 24.16300 1.000 63.76826 124 LYS B CA 1
ATOM 2759 C C . LYS B 1 127 ? -80.54400 41.51100 23.12300 1.000 67.76741 124 LYS B C 1
ATOM 2760 O O . LYS B 1 127 ? -80.70500 40.88600 22.06800 1.000 75.72845 124 LYS B O 1
ATOM 2766 N N . GLY B 1 128 ? -79.40200 42.13700 23.41100 1.000 67.18041 125 GLY B N 1
ATOM 2767 C CA . GLY B 1 128 ? -78.27200 42.04800 22.50000 1.000 73.36665 125 GLY B CA 1
ATOM 2768 C C . GLY B 1 128 ? -77.69100 40.64800 22.41000 1.000 79.19929 125 GLY B C 1
ATOM 2769 O O . GLY B 1 128 ? -77.25100 40.21800 21.34100 1.000 87.02196 125 GLY B O 1
ATOM 2770 N N . ASP B 1 129 ? -77.67400 39.92100 23.53100 1.000 70.82098 126 ASP B N 1
ATOM 2771 C CA . ASP B 1 129 ? -77.11400 38.57200 23.53500 1.000 72.44113 126 ASP B CA 1
ATOM 2772 C C . ASP B 1 129 ? -77.93400 37.62200 22.67000 1.000 78.90614 126 ASP B C 1
ATOM 2773 O O . ASP B 1 129 ? -77.38300 36.89300 21.83700 1.000 63.98677 126 ASP B O 1
ATOM 2778 N N . TYR B 1 130 ? -79.25400 37.61000 22.85500 1.000 62.27891 127 TYR B N 1
ATOM 2779 C CA . TYR B 1 130 ? -80.08500 36.65800 22.13200 1.000 64.50059 127 TYR B CA 1
ATOM 2780 C C . TYR B 1 130 ? -80.35000 37.07500 20.69200 1.000 73.74784 127 TYR B C 1
ATOM 2781 O O . TYR B 1 130 ? -80.71700 36.22400 19.87500 1.000 86.24602 127 TYR B O 1
ATOM 2790 N N . TYR B 1 131 ? -80.17000 38.35400 20.35700 1.000 79.73467 128 TYR B N 1
ATOM 2791 C CA . TYR B 1 131 ? -80.09100 38.72100 18.94700 1.000 85.51971 128 TYR B CA 1
ATOM 2792 C C . TYR B 1 131 ? -78.77500 38.24500 18.34700 1.000 81.46457 128 TYR B C 1
ATOM 2793 O O . TYR B 1 131 ? -78.72900 37.82300 17.18600 1.000 80.39256 128 TYR B O 1
ATOM 2802 N N . ARG B 1 132 ? -77.69500 38.30100 19.13100 1.000 76.78255 129 ARG B N 1
ATOM 2803 C CA . ARG B 1 132 ? -76.40800 37.79500 18.66900 1.000 82.35573 129 ARG B CA 1
ATOM 2804 C C . ARG B 1 132 ? -76.46100 36.29100 18.42700 1.000 87.79799 129 ARG B C 1
ATOM 2805 O O . ARG B 1 132 ? -75.84200 35.78400 17.48300 1.000 86.62810 129 ARG B O 1
ATOM 2813 N N . TYR B 1 133 ? -77.19900 35.56000 19.26600 1.000 86.82190 130 TYR B N 1
ATOM 2814 C CA . TYR B 1 133 ? -77.35200 34.12500 19.04600 1.000 88.54542 130 TYR B CA 1
ATOM 2815 C C . TYR B 1 133 ? -78.12300 33.85000 17.76000 1.000 91.96931 130 TYR B C 1
ATOM 2816 O O . TYR B 1 133 ? -77.84000 32.87400 17.05600 1.000 101.90331 130 TYR B O 1
ATOM 2825 N N . LEU B 1 134 ? -79.10100 34.70000 17.43900 1.000 82.58088 131 LEU B N 1
ATOM 2826 C CA . LEU B 1 134 ? -79.80900 34.56900 16.17000 1.000 77.75917 131 LEU B CA 1
ATOM 2827 C C . LEU B 1 134 ? -78.89800 34.89300 14.99400 1.000 88.03105 131 LEU B C 1
ATOM 2828 O O . LEU B 1 134 ? -78.96800 34.23800 13.94800 1.000 106.92622 131 LEU B O 1
ATOM 2833 N N . ALA B 1 135 ? -78.04000 35.90400 15.14500 1.000 81.26214 132 ALA B N 1
ATOM 2834 C CA . ALA B 1 135 ? -77.11500 36.26600 14.07900 1.000 87.37279 132 ALA B CA 1
ATOM 2835 C C . ALA B 1 135 ? -76.07900 35.18100 13.82100 1.000 93.92339 132 ALA B C 1
ATOM 2836 O O . ALA B 1 135 ? -75.52600 35.12000 12.71700 1.000 88.95906 132 ALA B O 1
ATOM 2838 N N . GLU B 1 136 ? -75.80500 34.32700 14.81100 1.000 92.81951 133 GLU B N 1
ATOM 2839 C CA . GLU B 1 136 ? -74.86400 33.23100 14.60500 1.000 88.10930 133 GLU B CA 1
ATOM 2840 C C . GLU B 1 136 ? -75.37500 32.23700 13.57100 1.000 84.69153 133 GLU B C 1
ATOM 2841 O O . GLU B 1 136 ? -74.57600 31.58600 12.88900 1.000 88.75540 133 GLU B O 1
ATOM 2847 N N . VAL B 1 137 ? -76.69400 32.10700 13.43700 1.000 84.62668 134 VAL B N 1
ATOM 2848 C CA . VAL B 1 137 ? -77.28700 31.16800 12.48900 1.000 88.23935 134 VAL B CA 1
ATOM 2849 C C . VAL B 1 137 ? -77.95500 31.85900 11.31100 1.000 95.86788 134 VAL B C 1
ATOM 2850 O O . VAL B 1 137 ? -78.31700 31.17400 10.33900 1.000 95.59823 134 VAL B O 1
ATOM 2854 N N . ALA B 1 138 ? -78.13300 33.17800 11.35800 1.000 101.11898 135 ALA B N 1
ATOM 2855 C CA . ALA B 1 138 ? -78.77400 33.88500 10.26100 1.000 95.17828 135 ALA B CA 1
ATOM 2856 C C . ALA B 1 138 ? -77.86600 33.90000 9.03700 1.000 116.01446 135 ALA B C 1
ATOM 2857 O O . ALA B 1 138 ? -76.64800 33.72200 9.12500 1.000 108.13048 135 ALA B O 1
ATOM 2859 N N . THR B 1 139 ? -78.47800 34.11800 7.88000 1.000 129.36932 136 THR B N 1
ATOM 2860 C CA . THR B 1 139 ? -77.74600 33.97400 6.63100 1.000 138.98799 136 THR B CA 1
ATOM 2861 C C . THR B 1 139 ? -77.67200 35.28100 5.86500 1.000 142.07769 136 THR B C 1
ATOM 2862 O O . THR B 1 139 ? -76.62300 35.92700 5.81400 1.000 147.61138 136 THR B O 1
ATOM 2866 N N . GLY B 1 140 ? -78.77300 35.66500 5.24700 1.000 147.25898 137 GLY B N 1
ATOM 2867 C CA . GLY B 1 140 ? -78.72100 36.76500 4.31500 1.000 157.00659 137 GLY B CA 1
ATOM 2868 C C . GLY B 1 140 ? -79.50500 37.95800 4.79300 1.000 159.17417 137 GLY B C 1
ATOM 2869 O O . GLY B 1 140 ? -79.01800 38.76500 5.59300 1.000 147.65349 137 GLY B O 1
ATOM 2870 N N . ASP B 1 141 ? -80.72200 38.08000 4.25700 1.000 187.87290 138 ASP B N 1
ATOM 2871 C CA . ASP B 1 141 ? -81.56300 39.23300 4.55600 1.000 194.84433 138 ASP B CA 1
ATOM 2872 C C . ASP B 1 141 ? -81.77900 39.38900 6.05300 1.000 188.51858 138 ASP B C 1
ATOM 2873 O O . ASP B 1 141 ? -81.70000 40.50400 6.57800 1.000 193.17130 138 ASP B O 1
ATOM 2875 N N . ASP B 1 142 ? -82.03100 38.28300 6.76100 1.000 164.96426 139 ASP B N 1
ATOM 2876 C CA . ASP B 1 142 ? -82.22900 38.35000 8.20700 1.000 143.28092 139 ASP B CA 1
ATOM 2877 C C . ASP B 1 142 ? -80.97000 38.81300 8.93100 1.000 128.13603 139 ASP B C 1
ATOM 2878 O O . ASP B 1 142 ? -81.05400 39.55700 9.91500 1.000 119.48357 139 ASP B O 1
ATOM 2883 N N . LYS B 1 143 ? -79.79600 38.36000 8.47600 1.000 128.29215 140 LYS B N 1
ATOM 2884 C CA . LYS B 1 143 ? -78.56100 38.57100 9.23300 1.000 128.76947 140 LYS B CA 1
ATOM 2885 C C . LYS B 1 143 ? -78.30000 40.04800 9.50600 1.000 131.56619 140 LYS B C 1
ATOM 2886 O O . LYS B 1 143 ? -78.13700 40.45400 10.66200 1.000 130.98760 140 LYS B O 1
ATOM 2892 N N . LYS B 1 144 ? -78.27900 40.87200 8.45900 1.000 133.50965 141 LYS B N 1
ATOM 2893 C CA . LYS B 1 144 ? -78.00500 42.29000 8.66600 1.000 131.29935 141 LYS B CA 1
ATOM 2894 C C . LYS B 1 144 ? -79.11100 42.96700 9.46200 1.000 117.61419 141 LYS B C 1
ATOM 2895 O O . LYS B 1 144 ? -78.84200 43.90400 10.21900 1.000 99.49034 141 LYS B O 1
ATOM 2901 N N . ARG B 1 145 ? -80.35800 42.52600 9.29700 1.000 113.16997 142 ARG B N 1
ATOM 2902 C CA . ARG B 1 145 ? -81.43600 43.11700 10.07500 1.000 102.83939 142 ARG B CA 1
ATOM 2903 C C . ARG B 1 145 ? -81.34500 42.70200 11.54100 1.000 106.26585 142 ARG B C 1
ATOM 2904 O O . ARG B 1 145 ? -81.69600 43.48700 12.43300 1.000 99.15244 142 ARG B O 1
ATOM 2912 N N . ILE B 1 146 ? -80.87400 41.47800 11.80700 1.000 95.24127 143 ILE B N 1
ATOM 2913 C CA . ILE B 1 146 ? -80.71100 41.00300 13.17700 1.000 88.44719 143 ILE B CA 1
ATOM 2914 C C . ILE B 1 146 ? -79.51400 41.67300 13.84200 1.000 90.15014 143 ILE B C 1
ATOM 2915 O O . ILE B 1 146 ? -79.56600 42.03800 15.02200 1.000 90.59121 143 ILE B O 1
ATOM 2920 N N . ILE B 1 147 ? -78.41300 41.83600 13.10200 1.000 86.57571 144 ILE B N 1
ATOM 2921 C CA . ILE B 1 147 ? -77.21600 42.45600 13.66800 1.000 89.93291 144 ILE B CA 1
ATOM 2922 C C . ILE B 1 147 ? -77.50500 43.88600 14.10400 1.000 102.58262 144 ILE B C 1
ATOM 2923 O O . ILE B 1 147 ? -76.99200 44.35500 15.12800 1.000 110.45595 144 ILE B O 1
ATOM 2928 N N . ASP B 1 148 ? -78.34800 44.59600 13.35100 1.000 108.42550 145 ASP B N 1
ATOM 2929 C CA . ASP B 1 148 ? -78.69200 45.96400 13.72700 1.000 110.37850 145 ASP B CA 1
ATOM 2930 C C . ASP B 1 148 ? -79.48600 45.99700 15.02600 1.000 101.81011 145 ASP B C 1
ATOM 2931 O O . ASP B 1 148 ? -79.33500 46.92700 15.82700 1.000 102.15211 145 ASP B O 1
ATOM 2936 N N . SER B 1 149 ? -80.34100 44.99800 15.25000 1.000 93.74258 146 SER B N 1
ATOM 2937 C CA . SER B 1 149 ? -81.10900 44.95200 16.49000 1.000 85.32869 146 SER B CA 1
ATOM 2938 C C . SER B 1 149 ? -80.21100 44.66400 17.68600 1.000 85.82705 146 SER B C 1
ATOM 2939 O O . SER B 1 149 ? -80.43700 45.19200 18.78100 1.000 84.82795 146 SER B O 1
ATOM 2942 N N . ALA B 1 150 ? -79.18800 43.82700 17.49700 1.000 88.81777 147 ALA B N 1
ATOM 2943 C CA . ALA B 1 150 ? -78.25000 43.54600 18.57900 1.000 89.36532 147 ALA B CA 1
ATOM 2944 C C . ALA B 1 150 ? -77.39300 44.76400 18.90200 1.000 88.65623 147 ALA B C 1
ATOM 2945 O O . ALA B 1 150 ? -77.15000 45.06400 20.07700 1.000 80.68911 147 ALA B O 1
ATOM 2947 N N . ARG B 1 151 ? -76.91400 45.46800 17.87200 1.000 90.95848 148 ARG B N 1
ATOM 2948 C CA . ARG B 1 151 ? -76.10200 46.65900 18.10200 1.000 85.45831 148 ARG B CA 1
ATOM 2949 C C . ARG B 1 151 ? -76.89600 47.73800 18.82800 1.000 83.51932 148 ARG B C 1
ATOM 2950 O O . ARG B 1 151 ? -76.36800 48.41300 19.72000 1.000 73.93698 148 ARG B O 1
ATOM 2958 N N . SER B 1 152 ? -78.16600 47.91700 18.45800 1.000 85.81811 149 SER B N 1
ATOM 2959 C CA . SER B 1 152 ? -79.00100 48.91100 19.12700 1.000 83.69402 149 SER B CA 1
ATOM 2960 C C . SER B 1 152 ? -79.24400 48.53800 20.58500 1.000 85.92362 149 SER B C 1
ATOM 2961 O O . SER B 1 152 ? -79.18000 49.40000 21.47000 1.000 91.31062 149 SER B O 1
ATOM 2964 N N . ALA B 1 153 ? -79.53100 47.26200 20.85300 1.000 83.67973 150 ALA B N 1
ATOM 2965 C CA . ALA B 1 153 ? -79.75300 46.82700 22.22800 1.000 80.14016 150 ALA B CA 1
ATOM 2966 C C . ALA B 1 153 ? -78.48100 46.94700 23.05800 1.000 84.57186 150 ALA B C 1
ATOM 2967 O O . ALA B 1 153 ? -78.52600 47.39200 24.21100 1.000 86.94587 150 ALA B O 1
ATOM 2969 N N . TYR B 1 154 ? -77.34000 46.54600 22.49200 1.000 80.12370 151 TYR B N 1
ATOM 2970 C CA . TYR B 1 154 ? -76.07200 46.68600 23.20200 1.000 74.69937 151 TYR B CA 1
ATOM 2971 C C . TYR B 1 154 ? -75.75100 48.15200 23.46200 1.000 76.16839 151 TYR B C 1
ATOM 2972 O O . TYR B 1 154 ? -75.36300 48.52800 24.57400 1.000 69.49206 151 TYR B O 1
ATOM 2981 N N . GLN B 1 155 ? -75.91900 49.00100 22.44400 1.000 82.32974 152 GLN B N 1
ATOM 2982 C CA . GLN B 1 155 ? -75.55200 50.40700 22.58100 1.000 82.72494 152 GLN B CA 1
ATOM 2983 C C . GLN B 1 155 ? -76.42400 51.11400 23.61200 1.000 80.54784 152 GLN B C 1
ATOM 2984 O O . GLN B 1 155 ? -75.92600 51.93600 24.39100 1.000 62.91809 152 GLN B O 1
ATOM 2990 N N . GLU B 1 156 ? -77.72700 50.81900 23.62600 1.000 75.76196 153 GLU B N 1
ATOM 2991 C CA . GLU B 1 156 ? -78.60600 51.44000 24.61200 1.000 77.14994 153 GLU B CA 1
ATOM 2992 C C . GLU B 1 156 ? -78.20200 51.04700 26.02600 1.000 72.20435 153 GLU B C 1
ATOM 2993 O O . GLU B 1 156 ? -78.30100 51.85400 26.95700 1.000 78.68005 153 GLU B O 1
ATOM 2999 N N . ALA B 1 157 ? -77.74000 49.80700 26.20700 1.000 65.58948 154 ALA B N 1
ATOM 3000 C CA . ALA B 1 157 ? -77.24000 49.39600 27.51200 1.000 65.95011 154 ALA B CA 1
ATOM 3001 C C . ALA B 1 157 ? -75.90400 50.05800 27.81900 1.000 68.34442 154 ALA B C 1
ATOM 3002 O O . ALA B 1 157 ? -75.62000 50.37400 28.98000 1.000 67.95101 154 ALA B O 1
ATOM 3004 N N . MET B 1 158 ? -75.07300 50.26700 26.79400 1.000 73.46171 155 MET B N 1
ATOM 3005 C CA . MET B 1 158 ? -73.81200 50.97400 26.98600 1.000 71.04064 155 MET B CA 1
ATOM 3006 C C . MET B 1 158 ? -74.04900 52.40700 27.44600 1.000 80.58090 155 MET B C 1
ATOM 3007 O O . MET B 1 158 ? -73.33800 52.91100 28.32300 1.000 78.03204 155 MET B O 1
ATOM 3012 N N . ASP B 1 159 ? -75.04700 53.08000 26.86400 1.000 74.85319 156 ASP B N 1
ATOM 3013 C CA . ASP B 1 159 ? -75.32200 54.46700 27.22700 1.000 60.58154 156 ASP B CA 1
ATOM 3014 C C . ASP B 1 159 ? -75.83500 54.57800 28.65800 1.000 73.21687 156 ASP B C 1
ATOM 3015 O O . ASP B 1 159 ? -75.42100 55.47400 29.40300 1.000 80.23451 156 ASP B O 1
ATOM 3020 N N . ILE B 1 160 ? -76.73900 53.68100 29.05800 1.000 74.58816 157 ILE B N 1
ATOM 3021 C CA . ILE B 1 160 ? -77.26700 53.72000 30.41900 1.000 69.70978 157 ILE B CA 1
ATOM 3022 C C . ILE B 1 160 ? -76.17600 53.37900 31.42500 1.000 75.56500 157 ILE B C 1
ATOM 3023 O O . ILE B 1 160 ? -76.03800 54.04300 32.45900 1.000 87.19445 157 ILE B O 1
ATOM 3028 N N . SER B 1 161 ? -75.39100 52.33700 31.14700 1.000 66.26115 158 SER B N 1
ATOM 3029 C CA . SER B 1 161 ? -74.32500 51.95300 32.06600 1.000 68.11053 158 SER B CA 1
ATOM 3030 C C . SER B 1 161 ? -73.25500 53.03400 32.16400 1.000 70.89528 158 SER B C 1
ATOM 3031 O O . SER B 1 161 ? -72.65700 53.22100 33.22900 1.000 76.26103 158 SER B O 1
ATOM 3034 N N . ALA B 1 162 ? -72.99600 53.75000 31.06700 1.000 66.85603 159 ALA B N 1
ATOM 3035 C CA . ALA B 1 162 ? -71.98400 54.80100 31.08900 1.000 71.65305 159 ALA B CA 1
ATOM 3036 C C . ALA B 1 162 ? -72.39300 55.96400 31.98300 1.000 72.57755 159 ALA B C 1
ATOM 3037 O O . ALA B 1 162 ? -71.53500 56.59000 32.61600 1.000 71.54405 159 ALA B O 1
ATOM 3039 N N . ALA B 1 163 ? -73.68700 56.27400 32.04100 1.000 63.38618 160 ALA B N 1
ATOM 3040 C CA . ALA B 1 163 ? -74.17500 57.40300 32.81900 1.000 62.22756 160 ALA B CA 1
ATOM 3041 C C . ALA B 1 163 ? -74.62300 57.03000 34.22500 1.000 70.87893 160 ALA B C 1
ATOM 3042 O O . ALA B 1 163 ? -74.81300 57.92700 35.05300 1.000 82.74169 160 ALA B O 1
ATOM 3044 N N . ALA B 1 164 ? -74.79700 55.74300 34.52300 1.000 74.56658 161 ALA B N 1
ATOM 3045 C CA . ALA B 1 164 ? -75.37900 55.32900 35.79000 1.000 76.58929 161 ALA B CA 1
ATOM 3046 C C . ALA B 1 164 ? -74.53600 54.32900 36.56700 1.000 74.47342 161 ALA B C 1
ATOM 3047 O O . ALA B 1 164 ? -74.90000 53.99000 37.69900 1.000 66.90628 161 ALA B O 1
ATOM 3049 N N . MET B 1 165 ? -73.43000 53.85100 36.00900 1.000 77.11554 162 MET B N 1
ATOM 3050 C CA . MET B 1 165 ? -72.68100 52.77100 36.62600 1.000 67.94655 162 MET B CA 1
ATOM 3051 C C . MET B 1 165 ? -71.19300 53.08100 36.64500 1.000 71.08500 162 MET B C 1
ATOM 3052 O O . MET B 1 165 ? -70.67100 53.71900 35.72500 1.000 76.20244 162 MET B O 1
ATOM 3057 N N . PRO B 1 166 ? -70.48600 52.64200 37.68800 1.000 63.74417 163 PRO B N 1
ATOM 3058 C CA . PRO B 1 166 ? -69.03200 52.77300 37.68700 1.000 57.94759 163 PRO B CA 1
ATOM 3059 C C . PRO B 1 166 ? -68.41100 51.81400 36.68900 1.000 65.84807 163 PRO B C 1
ATOM 3060 O O . PRO B 1 166 ? -69.00700 50.77700 36.34900 1.000 66.43073 163 PRO B O 1
ATOM 3064 N N . PRO B 1 167 ? -67.21000 52.11900 36.18500 1.000 67.22472 164 PRO B N 1
ATOM 3065 C CA . PRO B 1 167 ? -66.57800 51.22900 35.19600 1.000 60.11587 164 PRO B CA 1
ATOM 3066 C C . PRO B 1 167 ? -66.18800 49.86700 35.74900 1.000 67.13808 164 PRO B C 1
ATOM 3067 O O . PRO B 1 167 ? -65.80100 48.99200 34.96300 1.000 69.12227 164 PRO B O 1
ATOM 3071 N N . THR B 1 168 ? -66.26500 49.66100 37.06300 1.000 70.88411 165 THR B N 1
ATOM 3072 C CA . THR B 1 168 ? -65.99000 48.36800 37.67500 1.000 74.49296 165 THR B CA 1
ATOM 3073 C C . THR B 1 168 ? -67.24600 47.53000 37.87600 1.000 76.05739 165 THR B C 1
ATOM 3074 O O . THR B 1 168 ? -67.14300 46.38600 38.33000 1.000 95.50217 165 THR B O 1
ATOM 3078 N N . ASN B 1 169 ? -68.41600 48.07400 37.56300 1.000 63.08204 166 ASN B N 1
ATOM 3079 C CA . ASN B 1 169 ? -69.67600 47.37200 37.76000 1.000 53.38750 166 ASN B CA 1
ATOM 3080 C C . ASN B 1 169 ? -69.69900 46.08600 36.94000 1.000 62.06494 166 ASN B C 1
ATOM 3081 O O . ASN B 1 169 ? -69.49400 46.13700 35.71800 1.000 65.75622 166 ASN B O 1
ATOM 3086 N N . PRO B 1 170 ? -69.93100 44.92500 37.56000 1.000 58.67021 167 PRO B N 1
ATOM 3087 C CA . PRO B 1 170 ? -69.89300 43.66500 36.79800 1.000 57.38436 167 PRO B CA 1
ATOM 3088 C C . PRO B 1 170 ? -70.90700 43.60000 35.67000 1.000 54.92431 167 PRO B C 1
ATOM 3089 O O . PRO B 1 170 ? -70.65800 42.91600 34.66800 1.000 65.70882 167 PRO B O 1
ATOM 3093 N N . ILE B 1 171 ? -72.04300 44.28700 35.79600 1.000 48.54302 168 ILE B N 1
ATOM 3094 C CA . ILE B 1 171 ? -73.01600 44.29800 34.70800 1.000 50.05820 168 ILE B CA 1
ATOM 3095 C C . ILE B 1 171 ? -72.47100 45.08300 33.52200 1.000 60.58660 168 ILE B C 1
ATOM 3096 O O . ILE B 1 171 ? -72.61300 44.66800 32.36600 1.000 66.33040 168 ILE B O 1
ATOM 3101 N N . ARG B 1 172 ? -71.83600 46.22600 33.79000 1.000 64.34912 169 ARG B N 1
ATOM 3102 C CA . ARG B 1 172 ? -71.21100 47.00100 32.72400 1.000 61.52292 169 ARG B CA 1
ATOM 3103 C C . ARG B 1 172 ? -70.03200 46.25300 32.11300 1.000 64.42171 169 ARG B C 1
ATOM 3104 O O . ARG B 1 172 ? -69.81300 46.31400 30.89800 1.000 67.71482 169 ARG B O 1
ATOM 3112 N N . LEU B 1 173 ? -69.25800 45.54900 32.94300 1.000 59.97965 170 LEU B N 1
ATOM 3113 C CA . LEU B 1 173 ? -68.12100 44.78500 32.43700 1.000 66.16814 170 LEU B CA 1
ATOM 3114 C C . LEU B 1 173 ? -68.58400 43.63400 31.55100 1.000 64.23625 170 LEU B C 1
ATOM 3115 O O . LEU B 1 173 ? -68.08900 43.46300 30.43000 1.000 60.45243 170 LEU B O 1
ATOM 3120 N N . GLY B 1 174 ? -69.52700 42.82700 32.04300 1.000 61.37627 171 GLY B N 1
ATOM 3121 C CA . GLY B 1 174 ? -70.04400 41.73100 31.24100 1.000 71.97292 171 GLY B CA 1
ATOM 3122 C C . GLY B 1 174 ? -70.72800 42.19800 29.97200 1.000 75.46015 171 GLY B C 1
ATOM 3123 O O . GLY B 1 174 ? -70.68900 41.50500 28.95100 1.000 74.96856 171 GLY B O 1
ATOM 3124 N N . LEU B 1 175 ? -71.36700 43.36900 30.01800 1.000 72.76315 172 LEU B N 1
ATOM 3125 C CA . LEU B 1 175 ? -71.95800 43.94600 28.81500 1.000 60.24767 172 LEU B CA 1
ATOM 3126 C C . LEU B 1 175 ? -70.89000 44.24300 27.77000 1.000 62.05678 172 LEU B C 1
ATOM 3127 O O . LEU B 1 175 ? -71.02700 43.87000 26.59900 1.000 63.49299 172 LEU B O 1
ATOM 3132 N N . ALA B 1 176 ? -69.81700 44.92700 28.17700 1.000 49.66589 173 ALA B N 1
ATOM 3133 C CA . ALA B 1 176 ? -68.74000 45.24200 27.24500 1.000 47.50943 173 ALA B CA 1
ATOM 3134 C C . ALA B 1 176 ? -68.02400 43.98800 26.76400 1.000 60.02085 173 ALA B C 1
ATOM 3135 O O . ALA B 1 176 ? -67.56600 43.94000 25.61700 1.000 59.14260 173 ALA B O 1
ATOM 3137 N N . LEU B 1 177 ? -67.91400 42.97100 27.62300 1.000 59.92048 174 LEU B N 1
ATOM 3138 C CA . LEU B 1 177 ? -67.29800 41.71500 27.20900 1.000 63.89563 174 LEU B CA 1
ATOM 3139 C C . LEU B 1 177 ? -68.07200 41.08000 26.06100 1.000 63.53891 174 LEU B C 1
ATOM 3140 O O . LEU B 1 177 ? -67.49000 40.69900 25.03900 1.000 66.37049 174 LEU B O 1
ATOM 3145 N N . ASN B 1 178 ? -69.39300 40.96500 26.21000 1.000 54.11088 175 ASN B N 1
ATOM 3146 C CA . ASN B 1 178 ? -70.20500 40.39100 25.14400 1.000 54.77667 175 ASN B CA 1
ATOM 3147 C C . ASN B 1 178 ? -70.27100 41.31100 23.93200 1.000 62.18860 175 ASN B C 1
ATOM 3148 O O . ASN B 1 178 ? -70.33800 40.83200 22.79500 1.000 65.15421 175 ASN B O 1
ATOM 3153 N N . PHE B 1 179 ? -70.24600 42.62800 24.15300 1.000 66.42311 176 PHE B N 1
ATOM 3154 C CA . PHE B 1 179 ? -70.28100 43.56300 23.03300 1.000 68.52954 176 PHE B CA 1
ATOM 3155 C C . PHE B 1 179 ? -69.00000 43.48500 22.21100 1.000 70.01280 176 PHE B C 1
ATOM 3156 O O . PHE B 1 179 ? -69.04400 43.55500 20.97700 1.000 64.48247 176 PHE B O 1
ATOM 3164 N N . SER B 1 180 ? -67.84800 43.34000 22.87300 1.000 66.32909 177 SER B N 1
ATOM 3165 C CA . SER B 1 180 ? -66.59500 43.20100 22.13700 1.000 69.45866 177 SER B CA 1
ATOM 3166 C C . SER B 1 180 ? -66.57300 41.90500 21.33600 1.000 72.60647 177 SER B C 1
ATOM 3167 O O . SER B 1 180 ? -66.06600 41.87400 20.20900 1.000 68.43108 177 SER B O 1
ATOM 3170 N N . VAL B 1 181 ? -67.12400 40.82700 21.89900 1.000 72.76772 178 VAL B N 1
ATOM 3171 C CA . VAL B 1 181 ? -67.24600 39.58200 21.14800 1.000 77.50632 178 VAL B CA 1
ATOM 3172 C C . VAL B 1 181 ? -68.19300 39.76800 19.96800 1.000 77.64153 178 VAL B C 1
ATOM 3173 O O . VAL B 1 181 ? -67.96200 39.23300 18.87600 1.000 78.66005 178 VAL B O 1
ATOM 3177 N N . PHE B 1 182 ? -69.26800 40.53700 20.16800 1.000 66.74865 179 PHE B N 1
ATOM 3178 C CA . PHE B 1 182 ? -70.16700 40.86600 19.06600 1.000 69.98766 179 PHE B CA 1
ATOM 3179 C C . PHE B 1 182 ? -69.42400 41.56500 17.93300 1.000 76.72474 179 PHE B C 1
ATOM 3180 O O . PHE B 1 182 ? -69.62100 41.23900 16.75700 1.000 81.35534 179 PHE B O 1
ATOM 3188 N N . HIS B 1 183 ? -68.56600 42.53300 18.26900 1.000 77.85132 180 HIS B N 1
ATOM 3189 C CA . HIS B 1 183 ? -67.78500 43.22200 17.24500 1.000 85.30916 180 HIS B CA 1
ATOM 3190 C C . HIS B 1 183 ? -66.84700 42.26600 16.51800 1.000 89.03435 180 HIS B C 1
ATOM 3191 O O . HIS B 1 183 ? -66.71000 42.33300 15.29100 1.000 108.15669 180 HIS B O 1
ATOM 3198 N N . TYR B 1 184 ? -66.19000 41.37100 17.25900 1.000 76.51297 181 TYR B N 1
ATOM 3199 C CA . TYR B 1 184 ? -65.18500 40.50000 16.65800 1.000 75.91509 181 TYR B CA 1
ATOM 3200 C C . TYR B 1 184 ? -65.82700 39.43800 15.77200 1.000 81.43654 181 TYR B C 1
ATOM 3201 O O . TYR B 1 184 ? -65.43300 39.26000 14.61300 1.000 71.67332 181 TYR B O 1
ATOM 3210 N N . GLU B 1 185 ? -66.81800 38.71700 16.30100 1.000 84.92830 182 GLU B N 1
ATOM 3211 C CA . GLU B 1 185 ? -67.39100 37.58800 15.57400 1.000 86.55182 182 GLU B CA 1
ATOM 3212 C C . GLU B 1 185 ? -68.44600 38.03500 14.57000 1.000 87.55360 182 GLU B C 1
ATOM 3213 O O . GLU B 1 185 ? -68.41400 37.63100 13.40200 1.000 102.11761 182 GLU B O 1
ATOM 3219 N N . ILE B 1 186 ? -69.38900 38.86300 15.00700 1.000 78.20471 183 ILE B N 1
ATOM 3220 C CA . ILE B 1 186 ? -70.58500 39.14400 14.21900 1.000 87.14637 183 ILE B CA 1
ATOM 3221 C C . ILE B 1 186 ? -70.41800 40.39400 13.36400 1.000 103.35326 183 ILE B C 1
ATOM 3222 O O . ILE B 1 186 ? -70.63400 40.36100 12.15000 1.000 103.90543 183 ILE B O 1
ATOM 3227 N N . ALA B 1 187 ? -70.02700 41.51200 13.97600 1.000 110.57607 184 ALA B N 1
ATOM 3228 C CA . ALA B 1 187 ? -69.93600 42.78000 13.26300 1.000 111.15725 184 ALA B CA 1
ATOM 3229 C C . ALA B 1 187 ? -68.69700 42.89800 12.38700 1.000 111.54203 184 ALA B C 1
ATOM 3230 O O . ALA B 1 187 ? -68.59500 43.86700 11.62700 1.000 118.79019 184 ALA B O 1
ATOM 3232 N N . ASN B 1 188 ? -67.76400 41.94800 12.47400 1.000 112.76997 185 ASN B N 1
ATOM 3233 C CA . ASN B 1 188 ? -66.54800 41.95400 11.65800 1.000 115.90527 185 ASN B CA 1
ATOM 3234 C C . ASN B 1 188 ? -65.74200 43.23400 11.87400 1.000 108.80807 185 ASN B C 1
ATOM 3235 O O . ASN B 1 188 ? -65.20500 43.82100 10.93300 1.000 115.30465 185 ASN B O 1
ATOM 3240 N N . SER B 1 189 ? -65.65800 43.67300 13.13300 1.000 96.31328 186 SER B N 1
ATOM 3241 C CA . SER B 1 189 ? -64.91100 44.86800 13.52200 1.000 92.09669 186 SER B CA 1
ATOM 3242 C C . SER B 1 189 ? -63.90600 44.47100 14.59700 1.000 91.41956 186 SER B C 1
ATOM 3243 O O . SER B 1 189 ? -64.11400 44.74900 15.78800 1.000 94.85638 186 SER B O 1
ATOM 3246 N N . PRO B 1 190 ? -62.80400 43.81700 14.21800 1.000 93.83439 187 PRO B N 1
ATOM 3247 C CA . PRO B 1 190 ? -61.83800 43.38300 15.23900 1.000 100.39638 187 PRO B CA 1
ATOM 3248 C C . PRO B 1 190 ? -61.12400 44.53200 15.92900 1.000 106.38084 187 PRO B C 1
ATOM 3249 O O . PRO B 1 190 ? -60.80300 44.41600 17.11800 1.000 82.70329 187 PRO B O 1
ATOM 3253 N N . GLU B 1 191 ? -60.87100 45.64200 15.22900 1.000 132.27425 188 GLU B N 1
ATOM 3254 C CA . GLU B 1 191 ? -60.22900 46.78200 15.87600 1.000 137.34609 188 GLU B CA 1
ATOM 3255 C C . GLU B 1 191 ? -61.16900 47.44100 16.87800 1.000 124.29169 188 GLU B C 1
ATOM 3256 O O . GLU B 1 191 ? -60.73500 47.87800 17.94900 1.000 117.81870 188 GLU B O 1
ATOM 3262 N N . GLU B 1 192 ? -62.46100 47.52000 16.54800 1.000 103.95187 189 GLU B N 1
ATOM 3263 C CA . GLU B 1 192 ? -63.43300 48.03100 17.50600 1.000 91.93148 189 GLU B CA 1
ATOM 3264 C C . GLU B 1 192 ? -63.62000 47.06400 18.66700 1.000 81.79232 189 GLU B C 1
ATOM 3265 O O . GLU B 1 192 ? -63.85600 47.49500 19.80200 1.000 83.58618 189 GLU B O 1
ATOM 3271 N N . ALA B 1 193 ? -63.52100 45.75900 18.40200 1.000 72.64775 190 ALA B N 1
ATOM 3272 C CA . ALA B 1 193 ? -63.62700 44.76900 19.46800 1.000 63.73601 190 ALA B CA 1
ATOM 3273 C C . ALA B 1 193 ? -62.47200 44.90700 20.45100 1.000 80.71118 190 ALA B C 1
ATOM 3274 O O . ALA B 1 193 ? -62.67000 44.89000 21.67200 1.000 81.98930 190 ALA B O 1
ATOM 3276 N N . ILE B 1 194 ? -61.25300 45.04200 19.92800 1.000 88.82979 191 ILE B N 1
ATOM 3277 C CA . ILE B 1 194 ? -60.07900 45.18700 20.78200 1.000 91.77361 191 ILE B CA 1
ATOM 3278 C C . ILE B 1 194 ? -60.08900 46.54100 21.48100 1.000 99.48438 191 ILE B C 1
ATOM 3279 O O . ILE B 1 194 ? -59.73300 46.64700 22.66100 1.000 101.89905 191 ILE B O 1
ATOM 3284 N N . SER B 1 195 ? -60.50000 47.59400 20.76900 1.000 93.64589 192 SER B N 1
ATOM 3285 C CA . SER B 1 195 ? -60.57400 48.92000 21.37800 1.000 91.42822 192 SER B CA 1
ATOM 3286 C C . SER B 1 195 ? -61.54500 48.93400 22.55100 1.000 83.16830 192 SER B C 1
ATOM 3287 O O . SER B 1 195 ? -61.25300 49.51500 23.60300 1.000 88.43554 192 SER B O 1
ATOM 3290 N N . LEU B 1 196 ? -62.71100 48.30600 22.38500 1.000 78.56347 193 LEU B N 1
ATOM 3291 C CA . LEU B 1 196 ? -63.68100 48.24200 23.47300 1.000 80.78561 193 LEU B CA 1
ATOM 3292 C C . LEU B 1 196 ? -63.15000 47.42600 24.64500 1.000 79.62249 193 LEU B C 1
ATOM 3293 O O . LEU B 1 196 ? -63.33200 47.80800 25.80700 1.000 77.82705 193 LEU B O 1
ATOM 3298 N N . ALA B 1 197 ? -62.49300 46.29800 24.36200 1.000 69.04024 194 ALA B N 1
ATOM 3299 C CA . ALA B 1 197 ? -61.98900 45.44900 25.43500 1.000 71.39249 194 ALA B CA 1
ATOM 3300 C C . ALA B 1 197 ? -60.85900 46.12400 26.20500 1.000 81.41149 194 ALA B C 1
ATOM 3301 O O . ALA B 1 197 ? -60.79200 46.01800 27.43500 1.000 90.50883 194 ALA B O 1
ATOM 3303 N N . LYS B 1 198 ? -59.95900 46.82100 25.50500 1.000 83.24905 195 LYS B N 1
ATOM 3304 C CA . LYS B 1 198 ? -58.88800 47.54000 26.19000 1.000 91.04233 195 LYS B CA 1
ATOM 3305 C C . LYS B 1 198 ? -59.44500 48.66200 27.05700 1.000 98.99477 195 LYS B C 1
ATOM 3306 O O . LYS B 1 198 ? -59.09400 48.78300 28.23700 1.000 103.59836 195 LYS B O 1
ATOM 3312 N N . THR B 1 199 ? -60.30700 49.50500 26.48100 1.000 87.60872 196 THR B N 1
ATOM 3313 C CA . THR B 1 199 ? -60.87300 50.61900 27.23500 1.000 71.27077 196 THR B CA 1
ATOM 3314 C C . THR B 1 199 ? -61.64100 50.12600 28.45400 1.000 67.22671 196 THR B C 1
ATOM 3315 O O . THR B 1 199 ? -61.52100 50.69500 29.54600 1.000 64.29935 196 THR B O 1
ATOM 3319 N N . THR B 1 200 ? -62.43700 49.06800 28.28800 1.000 71.53084 197 THR B N 1
ATOM 3320 C CA . THR B 1 200 ? -63.17800 48.51900 29.41900 1.000 77.07475 197 THR B CA 1
ATOM 3321 C C . THR B 1 200 ? -62.23500 47.98100 30.49000 1.000 80.80942 197 THR B C 1
ATOM 3322 O O . THR B 1 200 ? -62.45900 48.19100 31.68800 1.000 88.74223 197 THR B O 1
ATOM 3326 N N . PHE B 1 201 ? -61.17700 47.28200 30.07700 1.000 74.61052 198 PHE B N 1
ATOM 3327 C CA . PHE B 1 201 ? -60.21200 46.75000 31.03500 1.000 76.26942 198 PHE B CA 1
ATOM 3328 C C . PHE B 1 201 ? -59.44800 47.87000 31.73200 1.000 81.45964 198 PHE B C 1
ATOM 3329 O O . PHE B 1 201 ? -59.26800 47.84300 32.95500 1.000 88.86924 198 PHE B O 1
ATOM 3337 N N . ASP B 1 202 ? -58.98400 48.86000 30.96500 1.000 83.62452 199 ASP B N 1
ATOM 3338 C CA . ASP B 1 202 ? -58.17100 49.93100 31.53700 1.000 81.45898 199 ASP B CA 1
ATOM 3339 C C . ASP B 1 202 ? -58.97300 50.77700 32.51900 1.000 88.72424 199 ASP B C 1
ATOM 3340 O O . ASP B 1 202 ? -58.52200 51.03700 33.64100 1.000 87.28921 199 ASP B O 1
ATOM 3345 N N . GLU B 1 203 ? -60.16100 51.22800 32.11000 1.000 87.16771 200 GLU B N 1
ATOM 3346 C CA . GLU B 1 203 ? -60.96500 52.08300 32.97700 1.000 84.63841 200 GLU B CA 1
ATOM 3347 C C . GLU B 1 203 ? -61.38800 51.34800 34.24300 1.000 79.12982 200 GLU B C 1
ATOM 3348 O O . GLU B 1 203 ? -61.44000 51.94200 35.32600 1.000 88.16942 200 GLU B O 1
ATOM 3354 N N . ALA B 1 204 ? -61.69200 50.05300 34.12900 1.000 79.60979 201 ALA B N 1
ATOM 3355 C CA . ALA B 1 204 ? -61.99800 49.27300 35.32300 1.000 85.12586 201 ALA B CA 1
ATOM 3356 C C . ALA B 1 204 ? -60.75900 49.07900 36.18500 1.000 83.84934 201 ALA B C 1
ATOM 3357 O O . ALA B 1 204 ? -60.86100 49.02100 37.41500 1.000 86.68217 201 ALA B O 1
ATOM 3359 N N . MET B 1 205 ? -59.58500 48.97600 35.55700 1.000 78.96725 202 MET B N 1
ATOM 3360 C CA . MET B 1 205 ? -58.34800 48.80400 36.30900 1.000 79.23708 202 MET B CA 1
ATOM 3361 C C . MET B 1 205 ? -58.04500 50.03300 37.15700 1.000 88.46860 202 MET B C 1
ATOM 3362 O O . MET B 1 205 ? -57.53900 49.91400 38.27900 1.000 88.23516 202 MET B O 1
ATOM 3367 N N . ALA B 1 206 ? -58.34600 51.22400 36.63100 1.000 92.49352 203 ALA B N 1
ATOM 3368 C CA . ALA B 1 206 ? -58.01200 52.46100 37.33000 1.000 85.84815 203 ALA B CA 1
ATOM 3369 C C . ALA B 1 206 ? -58.74600 52.58800 38.65800 1.000 88.94208 203 ALA B C 1
ATOM 3370 O O . ALA B 1 206 ? -58.19900 53.15200 39.61200 1.000 92.01983 203 ALA B O 1
ATOM 3372 N N . ASP B 1 207 ? -59.97400 52.07600 38.74600 1.000 79.47603 204 ASP B N 1
ATOM 3373 C CA . ASP B 1 207 ? -60.80200 52.24700 39.93300 1.000 87.35157 204 ASP B CA 1
ATOM 3374 C C . ASP B 1 207 ? -60.88500 50.98400 40.78300 1.000 88.73742 204 ASP B C 1
ATOM 3375 O O . ASP B 1 207 ? -61.80800 50.85000 41.59400 1.000 93.53657 204 ASP B O 1
ATOM 3380 N N . LEU B 1 208 ? -59.93500 50.06000 40.62300 1.000 87.96037 205 LEU B N 1
ATOM 3381 C CA . LEU B 1 208 ? -59.99600 48.80600 41.36600 1.000 79.93032 205 LEU B CA 1
ATOM 3382 C C . LEU B 1 208 ? -59.73300 49.01300 42.85200 1.000 83.14202 205 LEU B C 1
ATOM 3383 O O . LEU B 1 208 ? -60.25300 48.25800 43.68100 1.000 83.52278 205 LEU B O 1
ATOM 3388 N N . HIS B 1 209 ? -58.93600 50.02500 43.20600 1.000 84.95899 206 HIS B N 1
ATOM 3389 C CA . HIS B 1 209 ? -58.56100 50.23500 44.59900 1.000 90.05434 206 HIS B CA 1
ATOM 3390 C C . HIS B 1 209 ? -59.72800 50.69900 45.46100 1.000 90.90695 206 HIS B C 1
ATOM 3391 O O . HIS B 1 209 ? -59.66400 50.57000 46.68900 1.000 96.26376 206 HIS B O 1
ATOM 3398 N N . THR B 1 210 ? -60.78600 51.23300 44.85300 1.000 88.15352 207 THR B N 1
ATOM 3399 C CA . THR B 1 210 ? -61.92900 51.73400 45.60300 1.000 95.38635 207 THR B CA 1
ATOM 3400 C C . THR B 1 210 ? -62.92900 50.64300 45.95800 1.000 97.69616 207 THR B C 1
ATOM 3401 O O . THR B 1 210 ? -63.86400 50.90700 46.72200 1.000 82.11949 207 THR B O 1
ATOM 3405 N N . LEU B 1 211 ? -62.75200 49.43700 45.43000 1.000 112.10722 208 LEU B N 1
ATOM 3406 C CA . LEU B 1 211 ? -63.71700 48.36300 45.59500 1.000 112.31627 208 LEU B CA 1
ATOM 3407 C C . LEU B 1 211 ? -63.61700 47.73300 46.98400 1.000 118.16101 208 LEU B C 1
ATOM 3408 O O . LEU B 1 211 ? -62.57800 47.78400 47.64900 1.000 126.23220 208 LEU B O 1
ATOM 3413 N N . SER B 1 212 ? -64.72300 47.13700 47.42000 1.000 113.20930 209 SER B N 1
ATOM 3414 C CA . SER B 1 212 ? -64.75700 46.35000 48.64400 1.000 113.21706 209 SER B CA 1
ATOM 3415 C C . SER B 1 212 ? -64.43400 44.89000 48.33300 1.000 117.10435 209 SER B C 1
ATOM 3416 O O . SER B 1 212 ? -64.45100 44.45900 47.17800 1.000 118.16359 209 SER B O 1
ATOM 3419 N N . GLU B 1 213 ? -64.12300 44.13100 49.38900 1.000 119.32315 210 GLU B N 1
ATOM 3420 C CA . GLU B 1 213 ? -63.67800 42.75100 49.20700 1.000 130.22426 210 GLU B CA 1
ATOM 3421 C C . GLU B 1 213 ? -64.70900 41.91400 48.45100 1.000 135.19956 210 GLU B C 1
ATOM 3422 O O . GLU B 1 213 ? -64.34600 41.10100 47.59200 1.000 128.58310 210 GLU B O 1
ATOM 3428 N N . ASP B 1 214 ? -65.99800 42.09300 48.75500 1.000 150.59259 211 ASP B N 1
ATOM 3429 C CA . ASP B 1 214 ? -67.03000 41.31300 48.08000 1.000 146.88740 211 ASP B CA 1
ATOM 3430 C C . ASP B 1 214 ? -67.33700 41.81100 46.67200 1.000 129.85581 211 ASP B C 1
ATOM 3431 O O . ASP B 1 214 ? -67.88200 41.04900 45.86700 1.000 134.21515 211 ASP B O 1
ATOM 3436 N N . SER B 1 215 ? -66.99400 43.05600 46.35100 1.000 109.46398 212 SER B N 1
ATOM 3437 C CA . SER B 1 215 ? -67.15200 43.55900 44.99200 1.000 95.62289 212 SER B CA 1
ATOM 3438 C C . SER B 1 215 ? -65.89200 43.39800 44.15500 1.000 102.48698 212 SER B C 1
ATOM 3439 O O . SER B 1 215 ? -65.97800 43.35600 42.92200 1.000 100.31628 212 SER B O 1
ATOM 3442 N N . TYR B 1 216 ? -64.73300 43.31200 44.80800 1.000 105.78495 213 TYR B N 1
ATOM 3443 C CA . TYR B 1 216 ? -63.46500 43.14800 44.10500 1.000 97.50808 213 TYR B CA 1
ATOM 3444 C C . TYR B 1 216 ? -63.45300 41.86400 43.27800 1.000 96.04386 213 TYR B C 1
ATOM 3445 O O . TYR B 1 216 ? -63.08200 41.87400 42.09800 1.000 87.05412 213 TYR B O 1
ATOM 3454 N N . LYS B 1 217 ? -63.85000 40.74200 43.89100 1.000 106.77814 214 LYS B N 1
ATOM 3455 C CA . LYS B 1 217 ? -63.74500 39.43900 43.23800 1.000 109.19067 214 LYS B CA 1
ATOM 3456 C C . LYS B 1 217 ? -64.59900 39.36000 41.97900 1.000 102.14210 214 LYS B C 1
ATOM 3457 O O . LYS B 1 217 ? -64.20900 38.71000 41.00200 1.000 99.43393 214 LYS B O 1
ATOM 3463 N N . ASP B 1 218 ? -65.76100 40.01300 41.98300 1.000 100.81457 215 ASP B N 1
ATOM 3464 C CA . ASP B 1 218 ? -66.66100 39.93100 40.83700 1.000 101.92189 215 ASP B CA 1
ATOM 3465 C C . ASP B 1 218 ? -66.14300 40.75000 39.66200 1.000 95.76294 215 ASP B C 1
ATOM 3466 O O . ASP B 1 218 ? -66.31000 40.35500 38.50200 1.000 96.78452 215 ASP B O 1
ATOM 3471 N N . SER B 1 219 ? -65.51000 41.89100 39.94100 1.000 89.87869 216 SER B N 1
ATOM 3472 C CA . SER B 1 219 ? -65.01600 42.74500 38.86500 1.000 80.02497 216 SER B CA 1
ATOM 3473 C C . SER B 1 219 ? -63.79200 42.13200 38.19600 1.000 76.44628 216 SER B C 1
ATOM 3474 O O . SER B 1 219 ? -63.71200 42.06800 36.96400 1.000 74.88848 216 SER B O 1
ATOM 3477 N N . THR B 1 220 ? -62.82500 41.67400 38.99600 1.000 80.30387 217 THR B N 1
ATOM 3478 C CA . THR B 1 220 ? -61.60900 41.08200 38.44900 1.000 74.52157 217 THR B CA 1
ATOM 3479 C C . THR B 1 220 ? -61.87700 39.78400 37.69800 1.000 74.96089 217 THR B C 1
ATOM 3480 O O . THR B 1 220 ? -61.07100 39.40200 36.84300 1.000 73.21146 217 THR B O 1
ATOM 3484 N N . LEU B 1 221 ? -62.97800 39.09300 38.00300 1.000 80.95925 218 LEU B N 1
ATOM 3485 C CA . LEU B 1 221 ? -63.32000 37.88600 37.25900 1.000 90.79592 218 LEU B CA 1
ATOM 3486 C C . LEU B 1 221 ? -63.60300 38.20900 35.79700 1.000 98.02337 218 LEU B C 1
ATOM 3487 O O . LEU B 1 221 ? -63.08600 37.54700 34.88900 1.000 109.59657 218 LEU B O 1
ATOM 3492 N N . ILE B 1 222 ? -64.42100 39.23400 35.55000 1.000 88.04754 219 ILE B N 1
ATOM 3493 C CA . ILE B 1 222 ? -64.73700 39.61500 34.17800 1.000 78.60492 219 ILE B CA 1
ATOM 3494 C C . ILE B 1 222 ? -63.54300 40.28500 33.50900 1.000 82.37551 219 ILE B C 1
ATOM 3495 O O . ILE B 1 222 ? -63.34100 40.13900 32.29700 1.000 87.86762 219 ILE B O 1
ATOM 3500 N N . MET B 1 223 ? -62.73400 41.02600 34.27300 1.000 78.81914 220 MET B N 1
ATOM 3501 C CA . MET B 1 223 ? -61.54300 41.64600 33.69900 1.000 77.35251 220 MET B CA 1
ATOM 3502 C C . MET B 1 223 ? -60.57500 40.60900 33.14900 1.000 77.01912 220 MET B C 1
ATOM 3503 O O . MET B 1 223 ? -59.89800 40.86200 32.14600 1.000 73.48765 220 MET B O 1
ATOM 3508 N N . GLN B 1 224 ? -60.48800 39.44200 33.79100 1.000 79.72629 221 GLN B N 1
ATOM 3509 C CA . GLN B 1 224 ? -59.65300 38.37600 33.25100 1.000 75.91457 221 GLN B CA 1
ATOM 3510 C C . GLN B 1 224 ? -60.21800 37.84600 31.93900 1.000 69.87367 221 GLN B C 1
ATOM 3511 O O . GLN B 1 224 ? -59.46100 37.55000 31.00700 1.000 84.14723 221 GLN B O 1
ATOM 3517 N N . LEU B 1 225 ? -61.54600 37.73300 31.84000 1.000 62.87987 222 LEU B N 1
ATOM 3518 C CA . LEU B 1 225 ? -62.15700 37.28900 30.59000 1.000 70.28224 222 LEU B CA 1
ATOM 3519 C C . LEU B 1 225 ? -61.93200 38.30000 29.47300 1.000 70.99738 222 LEU B C 1
ATOM 3520 O O . LEU B 1 225 ? -61.66900 37.91700 28.32700 1.000 71.64045 222 LEU B O 1
ATOM 3525 N N . LEU B 1 226 ? -62.03600 39.59500 29.78500 1.000 77.32422 223 LEU B N 1
ATOM 3526 C CA . LEU B 1 226 ? -61.69700 40.62200 28.80500 1.000 72.56260 223 LEU B CA 1
ATOM 3527 C C . LEU B 1 226 ? -60.25400 40.47700 28.34700 1.000 77.07508 223 LEU B C 1
ATOM 3528 O O . LEU B 1 226 ? -59.95600 40.53700 27.14900 1.000 81.56494 223 LEU B O 1
ATOM 3533 N N . ARG B 1 227 ? -59.36800 40.22100 29.30500 1.000 74.81977 224 ARG B N 1
ATOM 3534 C CA . ARG B 1 227 ? -57.91900 40.09400 29.01900 1.000 79.35750 224 ARG B CA 1
ATOM 3535 C C . ARG B 1 227 ? -57.65100 38.79200 28.27700 1.000 83.54224 224 ARG B C 1
ATOM 3536 O O . ARG B 1 227 ? -56.69400 38.74600 27.52500 1.000 92.15177 224 ARG B O 1
ATOM 3544 N N . ASP B 1 228 ? -58.45100 37.76700 28.52500 1.000 79.43514 225 ASP B N 1
ATOM 3545 C CA . ASP B 1 228 ? -58.29100 36.49900 27.82100 1.000 73.11438 225 ASP B CA 1
ATOM 3546 C C . ASP B 1 228 ? -58.62600 36.64600 26.34300 1.000 75.04903 225 ASP B C 1
ATOM 3547 O O . ASP B 1 228 ? -57.90800 36.12700 25.48100 1.000 83.62783 225 ASP B O 1
ATOM 3552 N N . ASN B 1 229 ? -59.71700 37.34900 26.02900 1.000 74.65917 226 ASN B N 1
ATOM 3553 C CA . ASN B 1 229 ? -60.08000 37.55800 24.63200 1.000 81.18623 226 ASN B CA 1
ATOM 3554 C C . ASN B 1 229 ? -59.04800 38.42400 23.91900 1.000 92.23079 226 ASN B C 1
ATOM 3555 O O . ASN B 1 229 ? -58.73100 38.18300 22.74800 1.000 99.63973 226 ASN B O 1
ATOM 3560 N N . LEU B 1 230 ? -58.51800 39.44000 24.60500 1.000 84.89724 227 LEU B N 1
ATOM 3561 C CA . LEU B 1 230 ? -57.47700 40.27500 24.01100 1.000 87.08218 227 LEU B CA 1
ATOM 3562 C C . LEU B 1 230 ? -56.23500 39.45900 23.67300 1.000 90.39537 227 LEU B C 1
ATOM 3563 O O . LEU B 1 230 ? -55.60600 39.67700 22.63100 1.000 98.59715 227 LEU B O 1
ATOM 3568 N N . THR B 1 231 ? -55.86500 38.51600 24.54400 1.000 92.79803 228 THR B N 1
ATOM 3569 C CA . THR B 1 231 ? -54.73900 37.63600 24.24700 1.000 96.67914 228 THR B CA 1
ATOM 3570 C C . THR B 1 231 ? -55.02600 36.77300 23.02400 1.000 102.09220 228 THR B C 1
ATOM 3571 O O . THR B 1 231 ? -54.12600 36.49300 22.22400 1.000 113.44769 228 THR B O 1
ATOM 3575 N N . LEU B 1 232 ? -56.28100 36.35400 22.85800 1.000 92.86993 229 LEU B N 1
ATOM 3576 C CA . LEU B 1 232 ? -56.65400 35.52500 21.71800 1.000 91.27438 229 LEU B CA 1
ATOM 3577 C C . LEU B 1 232 ? -56.74600 36.34600 20.43600 1.000 100.14479 229 LEU B C 1
ATOM 3578 O O . LEU B 1 232 ? -56.40000 35.85600 19.35500 1.000 116.29025 229 LEU B O 1
ATOM 3583 N N . TRP B 1 233 ? -57.20500 37.59400 20.53900 1.000 90.91258 230 TRP B N 1
ATOM 3584 C CA . TRP B 1 233 ? -57.46200 38.42000 19.36800 1.000 93.73670 230 TRP B CA 1
ATOM 3585 C C . TRP B 1 233 ? -56.23700 39.18100 18.87800 1.000 104.44513 230 TRP B C 1
ATOM 3586 O O . TRP B 1 233 ? -56.23600 39.65200 17.73500 1.000 113.28264 230 TRP B O 1
ATOM 3597 N N . THR B 1 234 ? -55.20200 39.31100 19.70100 1.000 112.93175 231 THR B N 1
ATOM 3598 C CA . THR B 1 234 ? -54.00600 40.04500 19.30200 1.000 123.40438 231 THR B CA 1
ATOM 3599 C C . THR B 1 234 ? -52.78900 39.12800 19.24900 1.000 134.25234 231 THR B C 1
ATOM 3600 O O . THR B 1 234 ? -51.77200 39.45900 18.63900 1.000 141.94828 231 THR B O 1
ATOM 3605 N N . PRO C 1 2 ? -46.56200 2.17300 0.19800 1.000 156.48887 -1 PRO C N 1
ATOM 3606 C CA . PRO C 1 2 ? -45.95800 0.83600 0.20000 1.000 154.30252 -1 PRO C CA 1
ATOM 3607 C C . PRO C 1 2 ? -45.77900 0.26300 1.60800 1.000 146.77170 -1 PRO C C 1
ATOM 3608 O O . PRO C 1 2 ? -44.98800 0.78000 2.39900 1.000 144.86214 -1 PRO C O 1
ATOM 3612 N N . HIS C 1 3 ? -46.51400 -0.80400 1.90600 1.000 142.40317 0 HIS C N 1
ATOM 3613 C CA . HIS C 1 3 ? -46.43300 -1.44300 3.21300 1.000 134.23136 0 HIS C CA 1
ATOM 3614 C C . HIS C 1 3 ? -45.07700 -2.11300 3.41600 1.000 135.53830 0 HIS C C 1
ATOM 3615 O O . HIS C 1 3 ? -44.57300 -2.80800 2.53000 1.000 138.06264 0 HIS C O 1
ATOM 3622 N N . MET C 1 4 ? -44.46100 -1.86100 4.57500 1.000 128.86014 1 MET C N 1
ATOM 3623 C CA . MET C 1 4 ? -43.23100 -2.53400 4.97600 1.000 122.79600 1 MET C CA 1
ATOM 3624 C C . MET C 1 4 ? -43.43200 -3.32600 6.26200 1.000 119.83693 1 MET C C 1
ATOM 3625 O O . MET C 1 4 ? -44.23200 -2.94900 7.12300 1.000 127.17284 1 MET C O 1
ATOM 3630 N N . GLU C 1 5 ? -42.70300 -4.43400 6.37900 1.000 106.94025 2 GLU C N 1
ATOM 3631 C CA . GLU C 1 5 ? -42.64600 -5.16700 7.63700 1.000 95.72760 2 GLU C CA 1
ATOM 3632 C C . GLU C 1 5 ? -41.80300 -4.39600 8.65200 1.000 89.49616 2 GLU C C 1
ATOM 3633 O O . GLU C 1 5 ? -40.91100 -3.62400 8.28900 1.000 91.45699 2 GLU C O 1
ATOM 3639 N N . ARG C 1 6 ? -42.10100 -4.60600 9.94100 1.000 84.10310 3 ARG C N 1
ATOM 3640 C CA . ARG C 1 6 ? -41.34200 -3.94300 11.00100 1.000 71.18500 3 ARG C CA 1
ATOM 3641 C C . ARG C 1 6 ? -39.85700 -4.27400 10.91600 1.000 70.39874 3 ARG C C 1
ATOM 3642 O O . ARG C 1 6 ? -39.00600 -3.41200 11.16600 1.000 73.09810 3 ARG C O 1
ATOM 3650 N N . ALA C 1 7 ? -39.52600 -5.52000 10.57000 1.000 74.77845 4 ALA C N 1
ATOM 3651 C CA . ALA C 1 7 ? -38.12300 -5.88900 10.42200 1.000 73.59628 4 ALA C CA 1
ATOM 3652 C C . ALA C 1 7 ? -37.47800 -5.16100 9.25300 1.000 68.04797 4 ALA C C 1
ATOM 3653 O O . ALA C 1 7 ? -36.28800 -4.82900 9.31200 1.000 64.41542 4 ALA C O 1
ATOM 3655 N N . SER C 1 8 ? -38.24000 -4.90600 8.18600 1.000 70.39304 5 SER C N 1
ATOM 3656 C CA . SER C 1 8 ? -37.69800 -4.17000 7.04900 1.000 68.97086 5 SER C CA 1
ATOM 3657 C C . SER C 1 8 ? -37.48900 -2.69600 7.37400 1.000 70.15021 5 SER C C 1
ATOM 3658 O O . SER C 1 8 ? -36.53800 -2.08400 6.87500 1.000 67.19136 5 SER C O 1
ATOM 3661 N N . LEU C 1 9 ? -38.35900 -2.11000 8.20100 1.000 69.85484 6 LEU C N 1
ATOM 3662 C CA . LEU C 1 9 ? -38.19900 -0.70600 8.56700 1.000 55.33776 6 LEU C CA 1
ATOM 3663 C C . LEU C 1 9 ? -36.96500 -0.49800 9.43400 1.000 61.91861 6 LEU C C 1
ATOM 3664 O O . LEU C 1 9 ? -36.23600 0.48600 9.26500 1.000 65.04635 6 LEU C O 1
ATOM 3669 N N . ILE C 1 10 ? -36.71100 -1.41600 10.36700 1.000 66.38602 7 ILE C N 1
ATOM 3670 C CA . ILE C 1 10 ? -35.50800 -1.31800 11.18300 1.000 69.37080 7 ILE C CA 1
ATOM 3671 C C . ILE C 1 10 ? -34.27900 -1.61900 10.33900 1.000 73.20490 7 ILE C C 1
ATOM 3672 O O . ILE C 1 10 ? -33.21300 -1.02500 10.54100 1.000 64.19724 7 ILE C O 1
ATOM 3677 N N . GLN C 1 11 ? -34.41600 -2.51800 9.36200 1.000 83.63629 8 GLN C N 1
ATOM 3678 C CA . GLN C 1 11 ? -33.30400 -2.83600 8.47300 1.000 84.16386 8 GLN C CA 1
ATOM 3679 C C . GLN C 1 11 ? -32.88400 -1.61300 7.66500 1.000 74.73116 8 GLN C C 1
ATOM 3680 O O . GLN C 1 11 ? -31.68700 -1.32600 7.53200 1.000 65.20877 8 GLN C O 1
ATOM 3686 N N . LYS C 1 12 ? -33.85500 -0.87600 7.12100 1.000 66.68459 9 LYS C N 1
ATOM 3687 C CA . LYS C 1 12 ? -33.54600 0.33800 6.37500 1.000 66.24230 9 LYS C CA 1
ATOM 3688 C C . LYS C 1 12 ? -33.15500 1.49800 7.27800 1.000 67.76063 9 LYS C C 1
ATOM 3689 O O . LYS C 1 12 ? -32.44700 2.40300 6.82700 1.000 68.66097 9 LYS C O 1
ATOM 3695 N N . ALA C 1 13 ? -33.59900 1.48900 8.53400 1.000 65.99190 10 ALA C N 1
ATOM 3696 C CA . ALA C 1 13 ? -33.18100 2.52800 9.46800 1.000 57.26749 10 ALA C CA 1
ATOM 3697 C C . ALA C 1 13 ? -31.69400 2.42200 9.78100 1.000 60.89501 10 ALA C C 1
ATOM 3698 O O . ALA C 1 13 ? -31.00100 3.44100 9.88100 1.000 64.65867 10 ALA C O 1
ATOM 3700 N N . LYS C 1 14 ? -31.18700 1.19700 9.93700 1.000 62.58582 11 LYS C N 1
ATOM 3701 C CA . LYS C 1 14 ? -29.75400 1.01600 10.14400 1.000 52.50076 11 LYS C CA 1
ATOM 3702 C C . LYS C 1 14 ? -28.96900 1.44700 8.91400 1.000 58.83991 11 LYS C C 1
ATOM 3703 O O . LYS C 1 14 ? -27.87300 2.00600 9.03400 1.000 71.55155 11 LYS C O 1
ATOM 3709 N N . LEU C 1 15 ? -29.51300 1.19000 7.72200 1.000 59.43512 12 LEU C N 1
ATOM 3710 C CA . LEU C 1 15 ? -28.86800 1.65500 6.49900 1.000 60.57957 12 LEU C CA 1
ATOM 3711 C C . LEU C 1 15 ? -28.87900 3.17500 6.41700 1.000 60.68935 12 LEU C C 1
ATOM 3712 O O . LEU C 1 15 ? -27.88000 3.78900 6.02500 1.000 56.67616 12 LEU C O 1
ATOM 3717 N N . ALA C 1 16 ? -30.00300 3.79800 6.78100 1.000 61.10749 13 ALA C N 1
ATOM 3718 C CA . ALA C 1 16 ? -30.08000 5.25400 6.76800 1.000 57.11053 13 ALA C CA 1
ATOM 3719 C C . ALA C 1 16 ? -29.09500 5.87600 7.74800 1.000 63.21640 13 ALA C C 1
ATOM 3720 O O . ALA C 1 16 ? -28.58400 6.97400 7.50000 1.000 77.34182 13 ALA C O 1
ATOM 3722 N N . GLU C 1 17 ? -28.81200 5.19400 8.85900 1.000 54.44196 14 GLU C N 1
ATOM 3723 C CA . GLU C 1 17 ? -27.82000 5.70500 9.79800 1.000 40.36913 14 GLU C CA 1
ATOM 3724 C C . GLU C 1 17 ? -26.41500 5.60200 9.21900 1.000 62.24617 14 GLU C C 1
ATOM 3725 O O . GLU C 1 17 ? -25.59200 6.50500 9.40900 1.000 71.33824 14 GLU C O 1
ATOM 3731 N N . GLN C 1 18 ? -26.12200 4.50600 8.51400 1.000 59.63277 15 GLN C N 1
ATOM 3732 C CA . GLN C 1 18 ? -24.82500 4.37000 7.85800 1.000 57.27928 15 GLN C CA 1
ATOM 3733 C C . GLN C 1 18 ? -24.63000 5.44400 6.79500 1.000 65.40277 15 GLN C C 1
ATOM 3734 O O . GLN C 1 18 ? -23.51700 5.94600 6.60400 1.000 71.56203 15 GLN C O 1
ATOM 3740 N N . ALA C 1 19 ? -25.70000 5.80600 6.09300 1.000 53.90845 16 ALA C N 1
ATOM 3741 C CA . ALA C 1 19 ? -25.64400 6.83300 5.06400 1.000 56.08294 16 ALA C CA 1
ATOM 3742 C C . ALA C 1 19 ? -25.86500 8.23300 5.61800 1.000 64.31643 16 ALA C C 1
ATOM 3743 O O . ALA C 1 19 ? -25.90900 9.19000 4.83800 1.000 72.21304 16 ALA C O 1
ATOM 3745 N N . GLU C 1 20 ? -26.01000 8.36900 6.93700 1.000 60.67597 17 GLU C N 1
ATOM 3746 C CA . GLU C 1 20 ? -26.23300 9.66300 7.58400 1.000 58.00540 17 GLU C CA 1
ATOM 3747 C C . GLU C 1 20 ? -27.45400 10.37000 7.00000 1.000 60.78369 17 GLU C C 1
ATOM 3748 O O . GLU C 1 20 ? -27.46800 11.58900 6.82500 1.000 72.29417 17 GLU C O 1
ATOM 3754 N N . ARG C 1 21 ? -28.48800 9.58800 6.69000 1.000 53.50423 18 ARG C N 1
ATOM 3755 C CA . ARG C 1 21 ? -29.76700 10.11300 6.22000 1.000 50.03734 18 ARG C CA 1
ATOM 3756 C C . ARG C 1 21 ? -30.73500 10.05400 7.39700 1.000 55.04102 18 ARG C C 1
ATOM 3757 O O . ARG C 1 21 ? -31.57000 9.15600 7.51500 1.000 52.59567 18 ARG C O 1
ATOM 3765 N N . TYR C 1 22 ? -30.60900 11.04200 8.28600 1.000 41.53691 19 TYR C N 1
ATOM 3766 C CA . TYR C 1 22 ? -31.30600 10.98500 9.56400 1.000 45.80449 19 TYR C CA 1
ATOM 3767 C C . TYR C 1 22 ? -32.78200 11.33600 9.43600 1.000 50.44831 19 TYR C C 1
ATOM 3768 O O . TYR C 1 22 ? -33.58900 10.89200 10.26000 1.000 56.83641 19 TYR C O 1
ATOM 3777 N N . GLU C 1 23 ? -33.15800 12.12300 8.42700 1.000 47.57306 20 GLU C N 1
ATOM 3778 C CA . GLU C 1 23 ? -34.58000 12.33000 8.17600 1.000 56.92526 20 GLU C CA 1
ATOM 3779 C C . GLU C 1 23 ? -35.23000 11.04900 7.67000 1.000 60.29093 20 GLU C C 1
ATOM 3780 O O . GLU C 1 23 ? -36.35100 10.71400 8.07200 1.000 63.27140 20 GLU C O 1
ATOM 3786 N N . ASP C 1 24 ? -34.53200 10.31000 6.80300 1.000 58.67778 21 ASP C N 1
ATOM 3787 C CA . ASP C 1 24 ? -35.00900 8.99200 6.39500 1.000 60.34564 21 ASP C CA 1
ATOM 3788 C C . ASP C 1 24 ? -35.00000 8.02000 7.56700 1.000 63.53807 21 ASP C C 1
ATOM 3789 O O . ASP C 1 24 ? -35.95300 7.25300 7.75200 1.000 66.48170 21 ASP C O 1
ATOM 3794 N N . MET C 1 25 ? -33.92800 8.03700 8.36400 1.000 59.09298 22 MET C N 1
ATOM 3795 C CA . MET C 1 25 ? -33.83300 7.15400 9.52200 1.000 51.08976 22 MET C CA 1
ATOM 3796 C C . MET C 1 25 ? -34.98900 7.37600 10.48900 1.000 63.75072 22 MET C C 1
ATOM 3797 O O . MET C 1 25 ? -35.57600 6.41300 10.99600 1.000 79.67827 22 MET C O 1
ATOM 3802 N N . ALA C 1 26 ? -35.33100 8.63900 10.75800 1.000 63.47571 23 ALA C N 1
ATOM 3803 C CA . ALA C 1 26 ? -36.43600 8.92400 11.66700 1.000 61.41305 23 ALA C CA 1
ATOM 3804 C C . ALA C 1 26 ? -37.75800 8.41200 11.11000 1.000 53.79517 23 ALA C C 1
ATOM 3805 O O . ALA C 1 26 ? -38.57300 7.84800 11.85000 1.000 52.28788 23 ALA C O 1
ATOM 3807 N N . ALA C 1 27 ? -37.98500 8.59100 9.80600 1.000 53.79070 24 ALA C N 1
ATOM 3808 C CA . ALA C 1 27 ? -39.22000 8.10700 9.20000 1.000 55.43347 24 ALA C CA 1
ATOM 3809 C C . ALA C 1 27 ? -39.33000 6.59200 9.30200 1.000 61.48883 24 ALA C C 1
ATOM 3810 O O . ALA C 1 27 ? -40.41100 6.05700 9.57600 1.000 68.99552 24 ALA C O 1
ATOM 3812 N N . PHE C 1 28 ? -38.22000 5.88100 9.09000 1.000 57.28396 25 PHE C N 1
ATOM 3813 C CA . PHE C 1 28 ? -38.24000 4.42900 9.22400 1.000 51.15501 25 PHE C CA 1
ATOM 3814 C C . PHE C 1 28 ? -38.52400 4.01200 10.66100 1.000 57.41525 25 PHE C C 1
ATOM 3815 O O . PHE C 1 28 ? -39.32100 3.09800 10.90200 1.000 74.18416 25 PHE C O 1
ATOM 3823 N N . MET C 1 29 ? -37.89300 4.67800 11.63000 1.000 47.51861 26 MET C N 1
ATOM 3824 C CA . MET C 1 29 ? -38.13400 4.34100 13.02900 1.000 50.48185 26 MET C CA 1
ATOM 3825 C C . MET C 1 29 ? -39.53200 4.75000 13.47000 1.000 57.74548 26 MET C C 1
ATOM 3826 O O . MET C 1 29 ? -40.14100 4.06700 14.30000 1.000 63.08403 26 MET C O 1
ATOM 3831 N N . LYS C 1 30 ? -40.04700 5.86300 12.94200 1.000 60.29622 27 LYS C N 1
ATOM 3832 C CA . LYS C 1 30 ? -41.42000 6.25400 13.24300 1.000 59.38349 27 LYS C CA 1
ATOM 3833 C C . LYS C 1 30 ? -42.40400 5.18000 12.79800 1.000 64.27233 27 LYS C C 1
ATOM 3834 O O . LYS C 1 30 ? -43.34200 4.84200 13.53000 1.000 66.05851 27 LYS C O 1
ATOM 3840 N N . GLY C 1 31 ? -42.20200 4.62900 11.59900 1.000 63.59894 28 GLY C N 1
ATOM 3841 C CA . GLY C 1 31 ? -43.04900 3.54300 11.13900 1.000 62.48093 28 GLY C CA 1
ATOM 3842 C C . GLY C 1 31 ? -42.87900 2.27500 11.95000 1.000 67.57702 28 GLY C C 1
ATOM 3843 O O . GLY C 1 31 ? -43.82900 1.50400 12.10700 1.000 74.06629 28 GLY C O 1
ATOM 3844 N N . ALA C 1 32 ? -41.67400 2.04100 12.47700 1.000 70.42057 29 ALA C N 1
ATOM 3845 C CA . ALA C 1 32 ? -41.45300 0.86400 13.31100 1.000 70.49296 29 ALA C CA 1
ATOM 3846 C C . ALA C 1 32 ? -42.17400 0.99400 14.64700 1.000 75.12930 29 ALA C C 1
ATOM 3847 O O . ALA C 1 32 ? -42.73900 0.01600 15.15100 1.000 76.63908 29 ALA C O 1
ATOM 3849 N N . VAL C 1 33 ? -42.16700 2.19300 15.23400 1.000 64.64931 30 VAL C N 1
ATOM 3850 C CA . VAL C 1 33 ? -42.88700 2.40800 16.48500 1.000 64.84562 30 VAL C CA 1
ATOM 3851 C C . VAL C 1 33 ? -44.38600 2.25400 16.26800 1.000 68.75870 30 VAL C C 1
ATOM 3852 O O . VAL C 1 33 ? -45.08600 1.63800 17.08100 1.000 77.88203 30 VAL C O 1
ATOM 3856 N N . GLU C 1 34 ? -44.90300 2.80700 15.16900 1.000 66.66227 31 GLU C N 1
ATOM 3857 C CA . GLU C 1 34 ? -46.32700 2.72100 14.86900 1.000 67.67635 31 GLU C CA 1
ATOM 3858 C C . GLU C 1 34 ? -46.80000 1.29100 14.63400 1.000 65.51891 31 GLU C C 1
ATOM 3859 O O . GLU C 1 34 ? -48.01400 1.05900 14.60800 1.000 66.53514 31 GLU C O 1
ATOM 3865 N N . LYS C 1 35 ? -45.88500 0.33300 14.45800 1.000 67.43866 32 LYS C N 1
ATOM 3866 C CA . LYS C 1 35 ? -46.28200 -1.06500 14.32500 1.000 72.17068 32 LYS C CA 1
ATOM 3867 C C . LYS C 1 35 ? -46.88900 -1.62300 15.60600 1.000 79.84430 32 LYS C C 1
ATOM 3868 O O . LYS C 1 35 ? -47.61200 -2.62300 15.54700 1.000 98.41993 32 LYS C O 1
ATOM 3874 N N . GLY C 1 36 ? -46.61000 -1.01100 16.75800 1.000 75.15341 33 GLY C N 1
ATOM 3875 C CA . GLY C 1 36 ? -47.22300 -1.38800 18.01000 1.000 79.14302 33 GLY C CA 1
ATOM 3876 C C . GLY C 1 36 ? -46.34400 -2.19700 18.94300 1.000 77.15669 33 GLY C C 1
ATOM 3877 O O . GLY C 1 36 ? -46.67600 -2.31800 20.12800 1.000 71.41194 33 GLY C O 1
ATOM 3878 N N . GLU C 1 37 ? -45.24600 -2.76100 18.44800 1.000 80.80645 34 GLU C N 1
ATOM 3879 C CA . GLU C 1 37 ? -44.37400 -3.56200 19.29300 1.000 87.49144 34 GLU C CA 1
ATOM 3880 C C . GLU C 1 37 ? -43.40600 -2.67900 20.07700 1.000 80.93153 34 GLU C C 1
ATOM 3881 O O . GLU C 1 37 ? -43.11800 -1.53700 19.70700 1.000 65.40413 34 GLU C O 1
ATOM 3887 N N . GLU C 1 38 ? -42.90600 -3.23300 21.18000 1.000 83.31456 35 GLU C N 1
ATOM 3888 C CA . GLU C 1 38 ? -41.92900 -2.54800 22.01000 1.000 61.91324 35 GLU C CA 1
ATOM 3889 C C . GLU C 1 38 ? -40.60100 -2.40800 21.27200 1.000 68.54093 35 GLU C C 1
ATOM 3890 O O . GLU C 1 38 ? -40.28600 -3.16500 20.34900 1.000 79.56511 35 GLU C O 1
ATOM 3896 N N . LEU C 1 39 ? -39.81800 -1.41800 21.68700 1.000 62.50274 36 LEU C N 1
ATOM 3897 C CA . LEU C 1 39 ? -38.48400 -1.20500 21.14800 1.000 63.56830 36 LEU C CA 1
ATOM 3898 C C . LEU C 1 39 ? -37.45300 -1.80000 22.09800 1.000 69.06915 36 LEU C C 1
ATOM 3899 O O . LEU C 1 39 ? -37.58900 -1.70100 23.32100 1.000 79.67834 36 LEU C O 1
ATOM 3904 N N . SER C 1 40 ? -36.42300 -2.42000 21.53100 1.000 58.74831 37 SER C N 1
ATOM 3905 C CA . SER C 1 40 ? -35.32100 -2.92400 22.33300 1.000 55.72223 37 SER C CA 1
ATOM 3906 C C . SER C 1 40 ? -34.36800 -1.78400 22.68200 1.000 69.61608 37 SER C C 1
ATOM 3907 O O . SER C 1 40 ? -34.56800 -0.62900 22.29700 1.000 71.74519 37 SER C O 1
ATOM 3910 N N . CYS C 1 41 ? -33.30900 -2.11600 23.42500 1.000 76.15387 38 CYS C N 1
ATOM 3911 C CA . CYS C 1 41 ? -32.29100 -1.12000 23.74100 1.000 76.41628 38 CYS C CA 1
ATOM 3912 C C . CYS C 1 41 ? -31.61900 -0.60200 22.47500 1.000 77.52540 38 CYS C C 1
ATOM 3913 O O . CYS C 1 41 ? -31.36800 0.60100 22.34300 1.000 85.08679 38 CYS C O 1
ATOM 3916 N N . GLU C 1 42 ? -31.31900 -1.50100 21.53600 1.000 71.06629 39 GLU C N 1
ATOM 3917 C CA . GLU C 1 42 ? -30.76700 -1.08900 20.25000 1.000 54.45664 39 GLU C CA 1
ATOM 3918 C C . GLU C 1 42 ? -31.75500 -0.21300 19.48900 1.000 61.06781 39 GLU C C 1
ATOM 3919 O O . GLU C 1 42 ? -31.40400 0.87000 19.00900 1.000 73.74235 39 GLU C O 1
ATOM 3925 N N . GLU C 1 43 ? -33.00200 -0.67500 19.36600 1.000 58.04497 40 GLU C N 1
ATOM 3926 C CA . GLU C 1 43 ? -34.00500 0.07100 18.61200 1.000 60.11730 40 GLU C CA 1
ATOM 3927 C C . GLU C 1 43 ? -34.37300 1.38600 19.29000 1.000 61.63854 40 GLU C C 1
ATOM 3928 O O . GLU C 1 43 ? -34.75700 2.34200 18.60700 1.000 53.80730 40 GLU C O 1
ATOM 3934 N N . ARG C 1 44 ? -34.26800 1.45800 20.62000 1.000 64.60634 41 ARG C N 1
ATOM 3935 C CA . ARG C 1 44 ? -34.51600 2.72200 21.30700 1.000 62.12718 41 ARG C CA 1
ATOM 3936 C C . ARG C 1 44 ? -33.51400 3.78500 20.87600 1.000 66.44289 41 ARG C C 1
ATOM 3937 O O . ARG C 1 44 ? -33.88400 4.94100 20.64000 1.000 60.04531 41 ARG C O 1
ATOM 3945 N N . ASN C 1 45 ? -32.23900 3.41000 20.76600 1.000 62.87232 42 ASN C N 1
ATOM 3946 C CA . ASN C 1 45 ? -31.22200 4.38100 20.38200 1.000 66.43838 42 ASN C CA 1
ATOM 3947 C C . ASN C 1 45 ? -31.34200 4.76500 18.91500 1.000 67.04677 42 ASN C C 1
ATOM 3948 O O . ASN C 1 45 ? -31.08700 5.92000 18.56100 1.000 73.42222 42 ASN C O 1
ATOM 3953 N N . LEU C 1 46 ? -31.72800 3.82000 18.05300 1.000 62.86143 43 LEU C N 1
ATOM 3954 C CA . LEU C 1 46 ? -31.95600 4.15700 16.65100 1.000 57.76315 43 LEU C CA 1
ATOM 3955 C C . LEU C 1 46 ? -33.01200 5.24700 16.51800 1.000 59.96677 43 LEU C C 1
ATOM 3956 O O . LEU C 1 46 ? -32.84200 6.19800 15.74600 1.000 60.59146 43 LEU C O 1
ATOM 3961 N N . LEU C 1 47 ? -34.10400 5.13500 17.27800 1.000 55.35368 44 LEU C N 1
ATOM 3962 C CA . LEU C 1 47 ? -35.12900 6.17400 17.25900 1.000 51.01871 44 LEU C CA 1
ATOM 3963 C C . LEU C 1 47 ? -34.59100 7.48900 17.80700 1.000 58.53222 44 LEU C C 1
ATOM 3964 O O . LEU C 1 47 ? -34.85200 8.55800 17.24300 1.000 51.47064 44 LEU C O 1
ATOM 3969 N N . SER C 1 48 ? -33.83300 7.42900 18.90300 1.000 61.14813 45 SER C N 1
ATOM 3970 C CA . SER C 1 48 ? -33.34700 8.65300 19.52900 1.000 55.02924 45 SER C CA 1
ATOM 3971 C C . SER C 1 48 ? -32.27400 9.32200 18.67900 1.000 56.88684 45 SER C C 1
ATOM 3972 O O . SER C 1 48 ? -32.30100 10.54300 18.49000 1.000 63.05635 45 SER C O 1
ATOM 3975 N N . VAL C 1 49 ? -31.32300 8.54100 18.15700 1.000 50.22863 46 VAL C N 1
ATOM 3976 C CA . VAL C 1 49 ? -30.26600 9.10700 17.31900 1.000 43.08939 46 VAL C CA 1
ATOM 3977 C C . VAL C 1 49 ? -30.86100 9.79700 16.09900 1.000 51.36706 46 VAL C C 1
ATOM 3978 O O . VAL C 1 49 ? -30.43700 10.89700 15.72200 1.000 55.93140 46 VAL C O 1
ATOM 3982 N N . ALA C 1 50 ? -31.85100 9.16500 15.46600 1.000 51.19945 47 ALA C N 1
ATOM 3983 C CA . ALA C 1 50 ? -32.45200 9.72300 14.25900 1.000 50.69988 47 ALA C CA 1
ATOM 3984 C C . ALA C 1 50 ? -33.04600 11.10000 14.52500 1.000 47.15190 47 ALA C C 1
ATOM 3985 O O . ALA C 1 50 ? -32.70600 12.08100 13.85400 1.000 57.05411 47 ALA C O 1
ATOM 3987 N N . TYR C 1 51 ? -33.93900 11.19200 15.51100 1.000 45.41236 48 TYR C N 1
ATOM 3988 C CA . TYR C 1 51 ? -34.63000 12.45100 15.75100 1.000 47.92649 48 TYR C CA 1
ATOM 3989 C C . TYR C 1 51 ? -33.72500 13.47900 16.41500 1.000 61.02620 48 TYR C C 1
ATOM 3990 O O . TYR C 1 51 ? -33.94300 14.68400 16.25100 1.000 70.33601 48 TYR C O 1
ATOM 3999 N N . LYS C 1 52 ? -32.71000 13.03900 17.16100 1.000 56.97939 49 LYS C N 1
ATOM 4000 C CA . LYS C 1 52 ? -31.80000 14.00100 17.77400 1.000 47.74892 49 LYS C CA 1
ATOM 4001 C C . LYS C 1 52 ? -30.99100 14.73500 16.70900 1.000 50.07423 49 LYS C C 1
ATOM 4002 O O . LYS C 1 52 ? -30.72000 15.93300 16.84300 1.000 54.63976 49 LYS C O 1
ATOM 4008 N N . ASN C 1 53 ? -30.58500 14.02500 15.65200 1.000 49.28236 50 ASN C N 1
ATOM 4009 C CA . ASN C 1 53 ? -29.87900 14.67000 14.54700 1.000 44.12887 50 ASN C CA 1
ATOM 4010 C C . ASN C 1 53 ? -30.79200 15.61100 13.77200 1.000 53.64347 50 ASN C C 1
ATOM 4011 O O . ASN C 1 53 ? -30.37400 16.70900 13.38500 1.000 58.56941 50 ASN C O 1
ATOM 4016 N N . VAL C 1 54 ? -32.03500 15.19400 13.52600 1.000 46.56038 51 VAL C N 1
ATOM 4017 C CA . VAL C 1 54 ? -32.95700 16.01500 12.74300 1.000 50.19155 51 VAL C CA 1
ATOM 4018 C C . VAL C 1 54 ? -33.25300 17.32200 13.46800 1.000 59.71712 51 VAL C C 1
ATOM 4019 O O . VAL C 1 54 ? -33.05800 18.41500 12.92300 1.000 58.96562 51 VAL C O 1
ATOM 4023 N N . VAL C 1 55 ? -33.71800 17.22800 14.71500 1.000 58.68647 52 VAL C N 1
ATOM 4024 C CA . VAL C 1 55 ? -34.04200 18.44100 15.45700 1.000 49.10479 52 VAL C CA 1
ATOM 4025 C C . VAL C 1 55 ? -32.77200 19.20200 15.81500 1.000 57.35483 52 VAL C C 1
ATOM 4026 O O . VAL C 1 55 ? -32.80300 20.42700 15.98200 1.000 62.93778 52 VAL C O 1
ATOM 4030 N N . GLY C 1 56 ? -31.63700 18.50600 15.91500 1.000 58.90937 53 GLY C N 1
ATOM 4031 C CA . GLY C 1 56 ? -30.39400 19.18100 16.25200 1.000 49.13302 53 GLY C CA 1
ATOM 4032 C C . GLY C 1 56 ? -29.95800 20.16700 15.18600 1.000 54.40983 53 GLY C C 1
ATOM 4033 O O . GLY C 1 56 ? -29.48300 21.26200 15.49700 1.000 64.97962 53 GLY C O 1
ATOM 4034 N N . GLY C 1 57 ? -30.11100 19.79400 13.91400 1.000 49.40532 54 GLY C N 1
ATOM 4035 C CA . GLY C 1 57 ? -29.79500 20.71800 12.84000 1.000 41.24534 54 GLY C CA 1
ATOM 4036 C C . GLY C 1 57 ? -30.79400 21.85000 12.72000 1.000 50.81513 54 GLY C C 1
ATOM 4037 O O . GLY C 1 57 ? -30.43200 22.96200 12.32600 1.000 52.08641 54 GLY C O 1
ATOM 4038 N N . GLN C 1 58 ? -32.06000 21.58600 13.05200 1.000 55.35922 55 GLN C N 1
ATOM 4039 C CA . GLN C 1 58 ? -33.06300 22.64600 13.03100 1.000 63.61501 55 GLN C CA 1
ATOM 4040 C C . GLN C 1 58 ? -32.83800 23.63400 14.16700 1.000 66.47760 55 GLN C C 1
ATOM 4041 O O . GLN C 1 58 ? -33.04100 24.84200 13.99800 1.000 75.94583 55 GLN C O 1
ATOM 4047 N N . ARG C 1 59 ? -32.41200 23.13900 15.33200 1.000 51.31932 56 ARG C N 1
ATOM 4048 C CA . ARG C 1 59 ? -32.10100 24.02600 16.44700 1.000 49.55853 56 ARG C CA 1
ATOM 4049 C C . ARG C 1 59 ? -30.90900 24.92000 16.12600 1.000 58.17702 56 ARG C C 1
ATOM 4050 O O . ARG C 1 59 ? -30.93100 26.12200 16.41800 1.000 54.36479 56 ARG C O 1
ATOM 4058 N N . ALA C 1 60 ? -29.85500 24.34900 15.53400 1.000 50.38325 57 ALA C N 1
ATOM 4059 C CA . ALA C 1 60 ? -28.69300 25.14900 15.16200 1.000 61.15572 57 ALA C CA 1
ATOM 4060 C C . ALA C 1 60 ? -29.05800 26.19000 14.11100 1.000 69.26169 57 ALA C C 1
ATOM 4061 O O . ALA C 1 60 ? -28.55600 27.32000 14.14300 1.000 71.67116 57 ALA C O 1
ATOM 4063 N N . ALA C 1 61 ? -29.93100 25.82500 13.16900 1.000 58.05728 58 ALA C N 1
ATOM 4064 C CA . ALA C 1 61 ? -30.39600 26.78900 12.17900 1.000 53.05278 58 ALA C CA 1
ATOM 4065 C C . ALA C 1 61 ? -31.24900 27.87100 12.82600 1.000 63.96885 58 ALA C C 1
ATOM 4066 O O . ALA C 1 61 ? -31.14900 29.04900 12.46500 1.000 76.07144 58 ALA C O 1
ATOM 4068 N N . TRP C 1 62 ? -32.09800 27.48800 13.78300 1.000 65.34155 59 TRP C N 1
ATOM 4069 C CA . TRP C 1 62 ? -32.93700 28.46400 14.46900 1.000 63.20170 59 TRP C CA 1
ATOM 4070 C C . TRP C 1 62 ? -32.10100 29.47800 15.24100 1.000 71.47628 59 TRP C C 1
ATOM 4071 O O . TRP C 1 62 ? -32.40700 30.67500 15.23700 1.000 82.72320 59 TRP C O 1
ATOM 4082 N N . ARG C 1 63 ? -31.04000 29.01800 15.91000 1.000 70.97832 60 ARG C N 1
ATOM 4083 C CA . ARG C 1 63 ? -30.20300 29.93200 16.68200 1.000 70.73291 60 ARG C CA 1
ATOM 4084 C C . ARG C 1 63 ? -29.45700 30.91000 15.77900 1.000 71.55492 60 ARG C C 1
ATOM 4085 O O . ARG C 1 63 ? -29.29600 32.08500 16.13100 1.000 73.51103 60 ARG C O 1
ATOM 4093 N N . VAL C 1 64 ? -28.99300 30.44800 14.61700 1.000 58.22869 61 VAL C N 1
ATOM 4094 C CA . VAL C 1 64 ? -28.31100 31.34400 13.68700 1.000 58.64955 61 VAL C CA 1
ATOM 4095 C C . VAL C 1 64 ? -29.27900 32.39500 13.15800 1.000 60.01073 61 VAL C C 1
ATOM 4096 O O . VAL C 1 64 ? -28.97500 33.59300 13.14600 1.000 66.21608 61 VAL C O 1
ATOM 4100 N N . LEU C 1 65 ? -30.46500 31.96200 12.72200 1.000 71.17225 62 LEU C N 1
ATOM 4101 C CA . LEU C 1 65 ? -31.44600 32.90800 12.20200 1.000 69.30422 62 LEU C CA 1
ATOM 4102 C C . LEU C 1 65 ? -31.96600 33.83500 13.29100 1.000 72.48229 62 LEU C C 1
ATOM 4103 O O . LEU C 1 65 ? -32.27800 34.99800 13.01500 1.000 85.72530 62 LEU C O 1
ATOM 4108 N N . SER C 1 66 ? -32.05600 33.34700 14.53000 1.000 65.68313 63 SER C N 1
ATOM 4109 C CA . SER C 1 66 ? -32.53600 34.19100 15.61800 1.000 70.83844 63 SER C CA 1
ATOM 4110 C C . SER C 1 66 ? -31.51300 35.26200 15.97500 1.000 74.91346 63 SER C C 1
ATOM 4111 O O . SER C 1 66 ? -31.87900 36.41000 16.25400 1.000 82.42790 63 SER C O 1
ATOM 4114 N N . SER C 1 67 ? -30.22600 34.90600 15.97300 1.000 73.73667 64 SER C N 1
ATOM 4115 C CA . SER C 1 67 ? -29.18300 35.89100 16.24000 1.000 77.67964 64 SER C CA 1
ATOM 4116 C C . SER C 1 67 ? -29.14800 36.96900 15.16200 1.000 84.18113 64 SER C C 1
ATOM 4117 O O . SER C 1 67 ? -28.94500 38.15100 15.46200 1.000 83.31294 64 SER C O 1
ATOM 4120 N N . ILE C 1 68 ? -29.33900 36.57800 13.90000 1.000 82.77710 65 ILE C N 1
ATOM 4121 C CA . ILE C 1 68 ? -29.38600 37.55100 12.81200 1.000 84.50084 65 ILE C CA 1
ATOM 4122 C C . ILE C 1 68 ? -30.59900 38.46200 12.96100 1.000 87.90357 65 ILE C C 1
ATOM 4123 O O . ILE C 1 68 ? -30.52600 39.66600 12.68600 1.000 87.28219 65 ILE C O 1
ATOM 4128 N N . GLU C 1 69 ? -31.73000 37.90800 13.40500 1.000 86.15344 66 GLU C N 1
ATOM 4129 C CA . GLU C 1 69 ? -32.93900 38.71200 13.55800 1.000 89.83309 66 GLU C CA 1
ATOM 4130 C C . GLU C 1 69 ? -32.77600 39.76500 14.64900 1.000 94.78004 66 GLU C C 1
ATOM 4131 O O . GLU C 1 69 ? -33.30600 40.87600 14.52900 1.000 100.09754 66 GLU C O 1
ATOM 4137 N N . GLN C 1 70 ? -32.05700 39.43400 15.72500 1.000 97.14262 67 GLN C N 1
ATOM 4138 C CA . GLN C 1 70 ? -31.83200 40.40700 16.79000 1.000 108.63780 67 GLN C CA 1
ATOM 4139 C C . GLN C 1 70 ? -30.98000 41.57400 16.30800 1.000 127.38294 67 GLN C C 1
ATOM 4140 O O . GLN C 1 70 ? -31.23700 42.72900 16.66700 1.000 149.08564 67 GLN C O 1
ATOM 4146 N N . LYS C 1 71 ? -29.95600 41.29200 15.50000 1.000 119.86461 68 LYS C N 1
ATOM 4147 C CA . LYS C 1 71 ? -29.10300 42.36000 14.99100 1.000 125.39880 68 LYS C CA 1
ATOM 4148 C C . LYS C 1 71 ? -29.85700 43.25000 14.01000 1.000 120.72438 68 LYS C C 1
ATOM 4149 O O . LYS C 1 71 ? -29.65000 44.46900 13.98500 1.000 107.71210 68 LYS C O 1
ATOM 4155 N N . SER C 1 72 ? -30.73200 42.66100 13.18900 1.000 140.93250 69 SER C N 1
ATOM 4156 C CA . SER C 1 72 ? -31.50500 43.46100 12.24500 1.000 148.62360 69 SER C CA 1
ATOM 4157 C C . SER C 1 72 ? -32.55000 44.31300 12.95500 1.000 155.39514 69 SER C C 1
ATOM 4158 O O . SER C 1 72 ? -32.95300 45.35800 12.43200 1.000 168.02569 69 SER C O 1
ATOM 4161 N N . ASN C 1 73 ? -32.98600 43.89800 14.14200 1.000 128.06266 70 ASN C N 1
ATOM 4162 C CA . ASN C 1 73 ? -33.93200 44.66100 14.94500 1.000 119.67627 70 ASN C CA 1
ATOM 4163 C C . ASN C 1 73 ? -33.22400 45.63700 15.87000 1.000 126.40448 70 ASN C C 1
ATOM 4164 O O . ASN C 1 73 ? -33.85600 46.20900 16.76500 1.000 119.96214 70 ASN C O 1
ATOM 4169 N N . GLU C 1 74 ? -31.93000 45.83700 15.66300 1.000 132.82365 71 GLU C N 1
ATOM 4170 C CA . GLU C 1 74 ? -31.12700 46.76300 16.43900 1.000 140.46546 71 GLU C CA 1
ATOM 4171 C C . GLU C 1 74 ? -30.99400 48.06100 15.64400 1.000 144.41294 71 GLU C C 1
ATOM 4172 O O . GLU C 1 74 ? -31.31800 48.12200 14.45500 1.000 136.30622 71 GLU C O 1
ATOM 4178 N N . GLU C 1 75 ? -30.52500 49.11400 16.31700 1.000 159.97430 72 GLU C N 1
ATOM 4179 C CA . GLU C 1 75 ? -30.54200 50.44100 15.70400 1.000 163.99555 72 GLU C CA 1
ATOM 4180 C C . GLU C 1 75 ? -29.70700 50.47800 14.42900 1.000 163.57352 72 GLU C C 1
ATOM 4181 O O . GLU C 1 75 ? -30.12100 51.07000 13.42500 1.000 160.17720 72 GLU C O 1
ATOM 4187 N N . GLY C 1 76 ? -28.54900 49.82900 14.43800 1.000 168.68338 73 GLY C N 1
ATOM 4188 C CA . GLY C 1 76 ? -27.71900 49.74200 13.25200 1.000 161.51020 73 GLY C CA 1
ATOM 4189 C C . GLY C 1 76 ? -27.49100 48.31200 12.80200 1.000 149.61650 73 GLY C C 1
ATOM 4190 O O . GLY C 1 76 ? -28.17100 47.81800 11.90300 1.000 139.65032 73 GLY C O 1
ATOM 4191 N N . GLU C 1 79 ? -32.44200 49.00600 10.07600 1.000 123.06427 76 GLU C N 1
ATOM 4192 C CA . GLU C 1 79 ? -33.08500 49.07700 8.76900 1.000 127.60130 76 GLU C CA 1
ATOM 4193 C C . GLU C 1 79 ? -32.88600 47.77900 7.99700 1.000 143.64729 76 GLU C C 1
ATOM 4194 O O . GLU C 1 79 ? -31.85000 47.57700 7.36300 1.000 145.61039 76 GLU C O 1
ATOM 4196 N N . LYS C 1 80 ? -33.88400 46.89800 8.05100 1.000 147.40797 77 LYS C N 1
ATOM 4197 C CA . LYS C 1 80 ? -33.79800 45.60700 7.38200 1.000 143.31696 77 LYS C CA 1
ATOM 4198 C C . LYS C 1 80 ? -35.20300 45.11100 7.07400 1.000 135.17457 77 LYS C C 1
ATOM 4199 O O . LYS C 1 80 ? -36.18700 45.58500 7.64500 1.000 135.03319 77 LYS C O 1
ATOM 4201 N N . GLY C 1 81 ? -35.27800 44.14900 6.15600 1.000 126.96177 78 GLY C N 1
ATOM 4202 C CA . GLY C 1 81 ? -36.53800 43.68000 5.62700 1.000 110.41484 78 GLY C CA 1
ATOM 4203 C C . GLY C 1 81 ? -37.15300 42.53400 6.40900 1.000 110.64438 78 GLY C C 1
ATOM 4204 O O . GLY C 1 81 ? -36.56500 42.00100 7.35600 1.000 107.08255 78 GLY C O 1
ATOM 4205 N N . PRO C 1 82 ? -38.36400 42.13000 6.00800 1.000 111.43085 79 PRO C N 1
ATOM 4206 C CA . PRO C 1 82 ? -39.06100 41.02700 6.69400 1.000 107.37618 79 PRO C CA 1
ATOM 4207 C C . PRO C 1 82 ? -38.48000 39.64000 6.43300 1.000 105.44102 79 PRO C C 1
ATOM 4208 O O . PRO C 1 82 ? -38.84600 38.70600 7.15700 1.000 112.22408 79 PRO C O 1
ATOM 4212 N N . GLU C 1 83 ? -37.62200 39.47000 5.41800 1.000 96.87803 80 GLU C N 1
ATOM 4213 C CA . GLU C 1 83 ? -37.17400 38.13700 5.00500 1.000 96.70738 80 GLU C CA 1
ATOM 4214 C C . GLU C 1 83 ? -36.62000 37.30800 6.16200 1.000 100.57288 80 GLU C C 1
ATOM 4215 O O . GLU C 1 83 ? -36.86400 36.09800 6.23500 1.000 102.55616 80 GLU C O 1
ATOM 4221 N N . VAL C 1 84 ? -35.86000 37.93000 7.06600 1.000 99.15282 81 VAL C N 1
ATOM 4222 C CA . VAL C 1 84 ? -35.26000 37.16400 8.15800 1.000 88.62833 81 VAL C CA 1
ATOM 4223 C C . VAL C 1 84 ? -36.33900 36.60400 9.07700 1.000 80.83499 81 VAL C C 1
ATOM 4224 O O . VAL C 1 84 ? -36.27800 35.44000 9.49100 1.000 85.93466 81 VAL C O 1
ATOM 4228 N N . ARG C 1 85 ? -37.34000 37.42000 9.41100 1.000 86.30742 82 ARG C N 1
ATOM 4229 C CA . ARG C 1 85 ? -38.42600 36.95800 10.27000 1.000 85.10734 82 ARG C CA 1
ATOM 4230 C C . ARG C 1 85 ? -39.21600 35.83100 9.61400 1.000 86.04038 82 ARG C C 1
ATOM 4231 O O . ARG C 1 85 ? -39.58200 34.85400 10.27700 1.000 80.98898 82 ARG C O 1
ATOM 4239 N N . GLU C 1 86 ? -39.49100 35.95000 8.31200 1.000 90.05811 83 GLU C N 1
ATOM 4240 C CA . GLU C 1 86 ? -40.26700 34.92300 7.62200 1.000 91.01962 83 GLU C CA 1
ATOM 4241 C C . GLU C 1 86 ? -39.53500 33.58500 7.60500 1.000 82.48082 83 GLU C C 1
ATOM 4242 O O . GLU C 1 86 ? -40.14000 32.53400 7.85100 1.000 73.85525 83 GLU C O 1
ATOM 4248 N N . TYR C 1 87 ? -38.23200 33.60200 7.31900 1.000 81.20605 84 TYR C N 1
ATOM 4249 C CA . TYR C 1 87 ? -37.48700 32.35200 7.21000 1.000 80.61014 84 TYR C CA 1
ATOM 4250 C C . TYR C 1 87 ? -37.25100 31.72000 8.57600 1.000 79.36972 84 TYR C C 1
ATOM 4251 O O . TYR C 1 87 ? -37.26300 30.49000 8.70500 1.000 79.78475 84 TYR C O 1
ATOM 4260 N N . ARG C 1 88 ? -37.02700 32.53900 9.60700 1.000 78.93806 85 ARG C N 1
ATOM 4261 C CA . ARG C 1 88 ? -36.87100 31.99300 10.95200 1.000 75.89564 85 ARG C CA 1
ATOM 4262 C C . ARG C 1 88 ? -38.15900 31.32800 11.42300 1.000 75.63412 85 ARG C C 1
ATOM 4263 O O . ARG C 1 88 ? -38.12100 30.29000 12.09400 1.000 74.03949 85 ARG C O 1
ATOM 4271 N N . GLU C 1 89 ? -39.31000 31.91300 11.08100 1.000 72.76190 86 GLU C N 1
ATOM 4272 C CA . GLU C 1 89 ? -40.58300 31.31400 11.46500 1.000 76.17532 86 GLU C CA 1
ATOM 4273 C C . GLU C 1 89 ? -40.83000 30.00400 10.72800 1.000 83.52343 86 GLU C C 1
ATOM 4274 O O . GLU C 1 89 ? -41.45900 29.09400 11.28000 1.000 84.72099 86 GLU C O 1
ATOM 4280 N N . LYS C 1 90 ? -40.35100 29.88900 9.48600 1.000 83.82968 87 LYS C N 1
ATOM 4281 C CA . LYS C 1 90 ? -40.49800 28.63200 8.75900 1.000 76.34392 87 LYS C CA 1
ATOM 4282 C C . LYS C 1 90 ? -39.65200 27.53400 9.38900 1.000 72.78128 87 LYS C C 1
ATOM 4283 O O . LYS C 1 90 ? -40.11600 26.39900 9.54700 1.000 78.74633 87 LYS C O 1
ATOM 4289 N N . VAL C 1 91 ? -38.40900 27.85400 9.75700 1.000 69.31517 88 VAL C N 1
ATOM 4290 C CA . VAL C 1 91 ? -37.56900 26.89200 10.46200 1.000 59.44390 88 VAL C CA 1
ATOM 4291 C C . VAL C 1 91 ? -38.14700 26.58800 11.83800 1.000 64.17399 88 VAL C C 1
ATOM 4292 O O . VAL C 1 91 ? -38.11800 25.44100 12.30000 1.000 73.50367 88 VAL C O 1
ATOM 4296 N N . GLU C 1 92 ? -38.69600 27.60500 12.50700 1.000 63.12818 89 GLU C N 1
ATOM 4297 C CA . GLU C 1 92 ? -39.33800 27.38100 13.79700 1.000 62.43836 89 GLU C CA 1
ATOM 4298 C C . GLU C 1 92 ? -40.53700 26.45200 13.66900 1.000 73.19783 89 GLU C C 1
ATOM 4299 O O . GLU C 1 92 ? -40.81200 25.66300 14.58000 1.000 81.02475 89 GLU C O 1
ATOM 4305 N N . THR C 1 93 ? -41.25800 26.52600 12.54700 1.000 75.01923 90 THR C N 1
ATOM 4306 C CA . THR C 1 93 ? -42.40900 25.65200 12.35000 1.000 72.80036 90 THR C CA 1
ATOM 4307 C C . THR C 1 93 ? -41.97300 24.21100 12.11500 1.000 80.16046 90 THR C C 1
ATOM 4308 O O . THR C 1 93 ? -42.57800 23.27800 12.65600 1.000 86.36478 90 THR C O 1
ATOM 4312 N N . GLU C 1 94 ? -40.92600 24.01100 11.30900 1.000 75.85281 91 GLU C N 1
ATOM 4313 C CA . GLU C 1 94 ? -40.41900 22.66300 11.07500 1.000 64.85870 91 GLU C CA 1
ATOM 4314 C C . GLU C 1 94 ? -39.91600 22.03500 12.36700 1.000 74.81812 91 GLU C C 1
ATOM 4315 O O . GLU C 1 94 ? -40.13700 20.84400 12.61500 1.000 87.68619 91 GLU C O 1
ATOM 4321 N N . LEU C 1 95 ? -39.23400 22.82200 13.20100 1.000 66.35678 92 LEU C N 1
ATOM 4322 C CA . LEU C 1 95 ? -38.74200 22.31500 14.47800 1.000 65.34725 92 LEU C CA 1
ATOM 4323 C C . LEU C 1 95 ? -39.89700 21.90100 15.38200 1.000 65.08345 92 LEU C C 1
ATOM 4324 O O . LEU C 1 95 ? -39.86400 20.83200 16.00200 1.000 60.41583 92 LEU C O 1
ATOM 4329 N N . GLN C 1 96 ? -40.93000 22.74100 15.47000 1.000 62.75554 93 GLN C N 1
ATOM 4330 C CA . GLN C 1 96 ? -42.08600 22.40500 16.29500 1.000 65.72613 93 GLN C CA 1
ATOM 4331 C C . GLN C 1 96 ? -42.82200 21.18600 15.75300 1.000 68.24147 93 GLN C C 1
ATOM 4332 O O . GLN C 1 96 ? -43.34100 20.37400 16.52800 1.000 69.02506 93 GLN C O 1
ATOM 4338 N N . GLY C 1 97 ? -42.88200 21.04200 14.42900 1.000 74.33005 94 GLY C N 1
ATOM 4339 C CA . GLY C 1 97 ? -43.52200 19.87000 13.85500 1.000 73.91334 94 GLY C CA 1
ATOM 4340 C C . GLY C 1 97 ? -42.78900 18.58400 14.18800 1.000 76.42795 94 GLY C C 1
ATOM 4341 O O . GLY C 1 97 ? -43.41200 17.54800 14.43500 1.000 70.84308 94 GLY C O 1
ATOM 4342 N N . VAL C 1 98 ? -41.45600 18.63400 14.20300 1.000 81.70026 95 VAL C N 1
ATOM 4343 C CA . VAL C 1 98 ? -40.67100 17.45500 14.55300 1.000 66.74311 95 VAL C CA 1
ATOM 4344 C C . VAL C 1 98 ? -40.84300 17.11300 16.02800 1.000 69.67481 95 VAL C C 1
ATOM 4345 O O . VAL C 1 98 ? -41.00900 15.94200 16.39200 1.000 71.02614 95 VAL C O 1
ATOM 4349 N N . CYS C 1 99 ? -40.80600 18.12400 16.90000 1.000 61.80003 96 CYS C N 1
ATOM 4350 C CA . CYS C 1 99 ? -40.97300 17.87200 18.32800 1.000 57.44908 96 CYS C CA 1
ATOM 4351 C C . CYS C 1 99 ? -42.35600 17.31200 18.63300 1.000 61.54795 96 CYS C C 1
ATOM 4352 O O . CYS C 1 99 ? -42.49700 16.40900 19.46600 1.000 74.44445 96 CYS C O 1
ATOM 4355 N N . ASP C 1 100 ? -43.39200 17.83100 17.96700 1.000 58.54575 97 ASP C N 1
ATOM 4356 C CA . ASP C 1 100 ? -44.73100 17.28200 18.15500 1.000 57.87272 97 ASP C CA 1
ATOM 4357 C C . ASP C 1 100 ? -44.81700 15.84600 17.65700 1.000 60.68577 97 ASP C C 1
ATOM 4358 O O . ASP C 1 100 ? -45.56900 15.04000 18.21600 1.000 67.17156 97 ASP C O 1
ATOM 4363 N N . THR C 1 101 ? -44.05000 15.50600 16.61800 1.000 49.90171 98 THR C N 1
ATOM 4364 C CA . THR C 1 101 ? -44.04100 14.13300 16.12800 1.000 55.46239 98 THR C CA 1
ATOM 4365 C C . THR C 1 101 ? -43.42200 13.19200 17.15400 1.000 62.21330 98 THR C C 1
ATOM 4366 O O . THR C 1 101 ? -43.96000 12.11000 17.41800 1.000 71.51031 98 THR C O 1
ATOM 4370 N N . VAL C 1 102 ? -42.29600 13.59300 17.74900 1.000 49.88437 99 VAL C N 1
ATOM 4371 C CA . VAL C 1 102 ? -41.66000 12.77100 18.77600 1.000 45.29239 99 VAL C CA 1
ATOM 4372 C C . VAL C 1 102 ? -42.57500 12.63900 19.98600 1.000 61.32173 99 VAL C C 1
ATOM 4373 O O . VAL C 1 102 ? -42.84500 11.53000 20.46600 1.000 63.12243 99 VAL C O 1
ATOM 4377 N N . LEU C 1 103 ? -43.06900 13.77100 20.49800 1.000 59.18087 100 LEU C N 1
ATOM 4378 C CA . LEU C 1 103 ? -43.97200 13.73400 21.64300 1.000 56.19721 100 LEU C CA 1
ATOM 4379 C C . LEU C 1 103 ? -45.24000 12.95300 21.32800 1.000 61.44378 100 LEU C C 1
ATOM 4380 O O . LEU C 1 103 ? -45.84600 12.36400 22.23000 1.000 63.06829 100 LEU C O 1
ATOM 4385 N N . GLY C 1 104 ? -45.65500 12.93500 20.06000 1.000 62.01254 101 GLY C N 1
ATOM 4386 C CA . GLY C 1 104 ? -46.79200 12.11400 19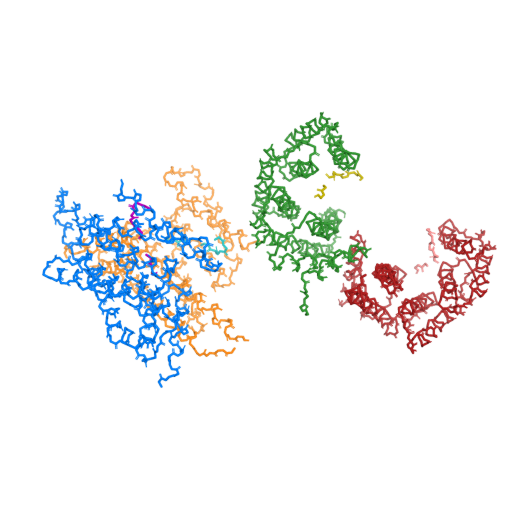.67900 1.000 61.30780 101 GLY C CA 1
ATOM 4387 C C . GLY C 1 104 ? -46.49100 10.63000 19.76800 1.000 65.45042 101 GLY C C 1
ATOM 4388 O O . GLY C 1 104 ? -47.31700 9.84800 20.24600 1.000 72.40112 101 GLY C O 1
ATOM 4389 N N . LEU C 1 105 ? -45.30500 10.22100 19.31000 1.000 65.27661 102 LEU C N 1
ATOM 4390 C CA . LEU C 1 105 ? -44.92200 8.81500 19.40100 1.000 69.41941 102 LEU C CA 1
ATOM 4391 C C . LEU C 1 105 ? -44.76700 8.37500 20.85100 1.000 76.90180 102 LEU C C 1
ATOM 4392 O O . LEU C 1 105 ? -45.11900 7.24300 21.20300 1.000 91.46245 102 LEU C O 1
ATOM 4397 N N . LEU C 1 106 ? -44.24600 9.25700 21.70500 1.000 68.80745 103 LEU C N 1
ATOM 4398 C CA . LEU C 1 106 ? -44.00600 8.89600 23.09800 1.000 67.65737 103 LEU C CA 1
ATOM 4399 C C . LEU C 1 106 ? -45.31400 8.69300 23.85500 1.000 71.40117 103 LEU C C 1
ATOM 4400 O O . LEU C 1 106 ? -45.48900 7.68800 24.55400 1.000 81.40285 103 LEU C O 1
ATOM 4405 N N . ASP C 1 107 ? -46.24800 9.64000 23.72900 1.000 64.43133 104 ASP C N 1
ATOM 4406 C CA . ASP C 1 107 ? -47.47100 9.57600 24.52300 1.000 78.95521 104 ASP C CA 1
ATOM 4407 C C . ASP C 1 107 ? -48.44000 8.51800 24.00800 1.000 82.46649 104 ASP C C 1
ATOM 4408 O O . ASP C 1 107 ? -49.26400 8.01200 24.77800 1.000 88.25478 104 ASP C O 1
ATOM 4413 N N . SER C 1 108 ? -48.36300 8.16800 22.72500 1.000 73.66555 105 SER C N 1
ATOM 4414 C CA . SER C 1 108 ? -49.33800 7.26800 22.12500 1.000 78.76302 105 SER C CA 1
ATOM 4415 C C . SER C 1 108 ? -48.82800 5.84300 21.94300 1.000 81.39018 105 SER C C 1
ATOM 4416 O O . SER C 1 108 ? -49.62400 4.96100 21.60200 1.000 82.61767 105 SER C O 1
ATOM 4419 N N . HIS C 1 109 ? -47.53800 5.58900 22.16100 1.000 78.77093 106 HIS C N 1
ATOM 4420 C CA . HIS C 1 109 ? -47.00200 4.25200 21.93700 1.000 71.25048 106 HIS C CA 1
ATOM 4421 C C . HIS C 1 109 ? -45.96700 3.84500 22.97900 1.000 69.97252 106 HIS C C 1
ATOM 4422 O O . HIS C 1 109 ? -46.09500 2.79300 23.61200 1.000 91.20981 106 HIS C O 1
ATOM 4429 N N . LEU C 1 110 ? -44.93900 4.67400 23.16600 1.000 63.96483 107 LEU C N 1
ATOM 4430 C CA . LEU C 1 110 ? -43.73500 4.22100 23.85500 1.000 63.41884 107 LEU C CA 1
ATOM 4431 C C . LEU C 1 110 ? -43.89500 4.23900 25.37200 1.000 71.38495 107 LEU C C 1
ATOM 4432 O O . LEU C 1 110 ? -43.64300 3.22800 26.03700 1.000 77.02039 107 LEU C O 1
ATOM 4437 N N . ILE C 1 111 ? -44.29500 5.38000 25.93900 1.000 63.74275 108 ILE C N 1
ATOM 4438 C CA . ILE C 1 111 ? -44.35400 5.50000 27.39400 1.000 74.01588 108 ILE C CA 1
ATOM 4439 C C . ILE C 1 111 ? -45.38300 4.53400 27.96900 1.000 85.77333 108 ILE C C 1
ATOM 4440 O O . ILE C 1 111 ? -45.16300 3.92400 29.02400 1.000 86.23797 108 ILE C O 1
ATOM 4445 N N . LYS C 1 112 ? -46.51600 4.37400 27.28400 1.000 96.43694 109 LYS C N 1
ATOM 4446 C CA . LYS C 1 112 ? -47.55500 3.46100 27.75400 1.000 108.89002 109 LYS C CA 1
ATOM 4447 C C . LYS C 1 112 ? -47.06100 2.01800 27.76300 1.000 103.40920 109 LYS C C 1
ATOM 4448 O O . LYS C 1 112 ? -47.05200 1.35700 28.80700 1.000 99.16835 109 LYS C O 1
ATOM 4454 N N . GLU C 1 113 ? -46.64300 1.51100 26.60400 1.000 98.84888 110 GLU C N 1
ATOM 4455 C CA . GLU C 1 113 ? -46.18100 0.12600 26.48400 1.000 101.93485 110 GLU C CA 1
ATOM 4456 C C . GLU C 1 113 ? -44.67300 0.03400 26.73300 1.000 105.15370 110 GLU C C 1
ATOM 4457 O O . GLU C 1 113 ? -43.88200 -0.32400 25.86200 1.000 117.14062 110 GLU C O 1
ATOM 4463 N N . ALA C 1 114 ? -44.28700 0.36600 27.96100 1.000 94.71212 111 ALA C N 1
ATOM 4464 C CA . ALA C 1 114 ? -42.90800 0.26300 28.42400 1.000 79.81992 111 ALA C CA 1
ATOM 4465 C C . ALA C 1 114 ? -42.81100 -0.88600 29.41800 1.000 90.31870 111 ALA C C 1
ATOM 4466 O O . ALA C 1 114 ? -43.45100 -0.85300 30.47400 1.000 98.43189 111 ALA C O 1
ATOM 4468 N N . GLY C 1 115 ? -42.01800 -1.90000 29.07800 1.000 94.90782 112 GLY C N 1
ATOM 4469 C CA . GLY C 1 115 ? -41.94500 -3.09600 29.89400 1.000 96.83483 112 GLY C CA 1
ATOM 4470 C C . GLY C 1 115 ? -41.21700 -2.91300 31.21000 1.000 98.95655 112 GLY C C 1
ATOM 4471 O O . GLY C 1 115 ? -41.78400 -3.16800 32.27600 1.000 113.35717 112 GLY C O 1
ATOM 4472 N N . ASP C 1 116 ? -39.96500 -2.47200 31.15400 1.000 86.53054 113 ASP C N 1
ATOM 4473 C CA . ASP C 1 116 ? -39.13200 -2.32800 32.33800 1.000 84.86184 113 ASP C CA 1
ATOM 4474 C C . ASP C 1 116 ? -38.97800 -0.85800 32.71200 1.000 71.76666 113 ASP C C 1
ATOM 4475 O O . ASP C 1 116 ? -39.41300 0.04600 31.99500 1.000 65.31878 113 ASP C O 1
ATOM 4480 N N . ALA C 1 117 ? -38.34200 -0.63200 33.86400 1.000 66.76126 114 ALA C N 1
ATOM 4481 C CA . ALA C 1 117 ? -38.10000 0.73100 34.32300 1.000 58.88152 114 ALA C CA 1
ATOM 4482 C C . ALA C 1 117 ? -37.07900 1.44800 33.45000 1.000 54.28343 114 ALA C C 1
ATOM 4483 O O . ALA C 1 117 ? -37.17200 2.66600 33.26600 1.000 62.42796 114 ALA C O 1
ATOM 4485 N N . GLU C 1 118 ? -36.09800 0.71400 32.91800 1.000 69.32316 115 GLU C N 1
ATOM 4486 C CA . GLU C 1 118 ? -35.04500 1.33100 32.11600 1.000 65.31727 115 GLU C CA 1
ATOM 4487 C C . GLU C 1 118 ? -35.62000 2.01300 30.87900 1.000 67.39733 115 GLU C C 1
ATOM 4488 O O . GLU C 1 118 ? -35.26000 3.15200 30.55900 1.000 60.11928 115 GLU C O 1
ATOM 4494 N N . SER C 1 119 ? -36.51800 1.32700 30.16800 1.000 66.48367 116 SER C N 1
ATOM 4495 C CA . SER C 1 119 ? -37.13800 1.92800 28.99100 1.000 64.33938 116 SER C CA 1
ATOM 4496 C C . SER C 1 119 ? -38.04700 3.08600 29.37800 1.000 62.33153 116 SER C C 1
ATOM 4497 O O . SER C 1 119 ? -38.13500 4.08200 28.65100 1.000 67.98095 116 SER C O 1
ATOM 4500 N N . ARG C 1 120 ? -38.73600 2.97200 30.51500 1.000 51.64470 117 ARG C N 1
ATOM 4501 C CA . ARG C 1 120 ? -39.63500 4.04000 30.93900 1.000 54.36708 117 ARG C CA 1
ATOM 4502 C C . ARG C 1 120 ? -38.86100 5.30900 31.27600 1.000 61.53522 117 ARG C C 1
ATOM 4503 O O . ARG C 1 120 ? -39.32300 6.41800 30.98400 1.000 60.14572 117 ARG C O 1
ATOM 4511 N N . VAL C 1 121 ? -37.67700 5.16800 31.87700 1.000 64.58326 118 VAL C N 1
ATOM 4512 C CA . VAL C 1 121 ? -36.83200 6.33200 32.12700 1.000 48.68774 118 VAL C CA 1
ATOM 4513 C C . VAL C 1 121 ? -36.31200 6.90200 30.81400 1.000 52.06812 118 VAL C C 1
ATOM 4514 O O . VAL C 1 121 ? -36.23700 8.12400 30.63700 1.000 62.54593 118 VAL C O 1
ATOM 4518 N N . PHE C 1 122 ? -35.95300 6.02800 29.87100 1.000 52.38288 119 PHE C N 1
ATOM 4519 C CA . PHE C 1 122 ? -35.47300 6.48300 28.57000 1.000 49.18360 119 PHE C CA 1
ATOM 4520 C C . PHE C 1 122 ? -36.52900 7.32100 27.85900 1.000 47.24003 119 PHE C C 1
ATOM 4521 O O . PHE C 1 122 ? -36.24200 8.41800 27.36700 1.000 47.27485 119 PHE C O 1
ATOM 4529 N N . TYR C 1 123 ? -37.76600 6.81900 27.80500 1.000 55.66364 120 TYR C N 1
ATOM 4530 C CA . TYR C 1 123 ? -38.82300 7.51700 27.07800 1.000 52.24889 120 TYR C CA 1
ATOM 4531 C C . TYR C 1 123 ? -39.24000 8.79700 27.79000 1.000 60.84091 120 TYR C C 1
ATOM 4532 O O . TYR C 1 123 ? -39.49600 9.81800 27.14000 1.000 59.92210 120 TYR C O 1
ATOM 4541 N N . LEU C 1 124 ? -39.31900 8.76300 29.12300 1.000 66.27872 121 LEU C N 1
ATOM 4542 C CA . LEU C 1 124 ? -39.67100 9.96700 29.86700 1.000 53.07051 121 LEU C CA 1
ATOM 4543 C C . LEU C 1 124 ? -38.60000 11.03900 29.72800 1.000 47.25456 121 LEU C C 1
ATOM 4544 O O . LEU C 1 124 ? -38.91700 12.23300 29.73000 1.000 63.84271 121 LEU C O 1
ATOM 4549 N N . LYS C 1 125 ? -37.33400 10.63700 29.60400 1.000 46.22611 122 LYS C N 1
ATOM 4550 C CA . LYS C 1 125 ? -36.27600 11.60500 29.34000 1.000 49.30375 122 LYS C CA 1
ATOM 4551 C C . LYS C 1 125 ? -36.43700 12.23600 27.96100 1.000 52.34334 122 LYS C C 1
ATOM 4552 O O . LYS C 1 125 ? -36.21700 13.44100 27.79500 1.000 57.12638 122 LYS C O 1
ATOM 4558 N N . MET C 1 126 ? -36.82100 11.43800 26.96100 1.000 45.14735 123 MET C N 1
ATOM 4559 C CA . MET C 1 126 ? -37.07400 11.98900 25.63300 1.000 52.11364 123 MET C CA 1
ATOM 4560 C C . MET C 1 126 ? -38.20200 13.01100 25.66200 1.000 57.72777 123 MET C C 1
ATOM 4561 O O . MET C 1 126 ? -38.10900 14.06500 25.02300 1.000 58.40662 123 MET C O 1
ATOM 4566 N N . LYS C 1 127 ? -39.28000 12.70900 26.39000 1.000 51.95715 124 LYS C N 1
ATOM 4567 C CA . LYS C 1 127 ? -40.40300 13.63700 26.47500 1.000 52.55524 124 LYS C CA 1
ATOM 4568 C C . LYS C 1 127 ? -39.97000 14.97300 27.06800 1.000 56.30336 124 LYS C C 1
ATOM 4569 O O . LYS C 1 127 ? -40.35500 16.03600 26.56800 1.000 53.94169 124 LYS C O 1
ATOM 4575 N N . GLY C 1 128 ? -39.15800 14.93900 28.12500 1.000 56.79307 125 GLY C N 1
ATOM 4576 C CA . GLY C 1 128 ? -38.64700 16.17800 28.68700 1.000 66.91358 125 GLY C CA 1
ATOM 4577 C C . GLY C 1 128 ? -37.71000 16.90700 27.74200 1.000 59.78112 125 GLY C C 1
ATOM 4578 O O . GLY C 1 128 ? -37.69900 18.14000 27.69500 1.000 71.67947 125 GLY C O 1
ATOM 4579 N N . ASP C 1 129 ? -36.91500 16.15800 26.97500 1.000 51.42398 126 ASP C N 1
ATOM 4580 C CA . ASP C 1 129 ? -35.97300 16.78100 26.04900 1.000 62.74919 126 ASP C CA 1
ATOM 4581 C C . ASP C 1 129 ? -36.70100 17.54700 24.95300 1.000 66.67856 126 ASP C C 1
ATOM 4582 O O . ASP C 1 129 ? -36.38200 18.70800 24.67200 1.000 74.34315 126 ASP C O 1
ATOM 4587 N N . TYR C 1 130 ? -37.68700 16.91300 24.32000 1.000 65.41901 127 TYR C N 1
ATOM 4588 C CA . TYR C 1 130 ? -38.36200 17.53900 23.19200 1.000 62.09904 127 TYR C CA 1
ATOM 4589 C C . TYR C 1 130 ? -39.38600 18.58200 23.61900 1.000 58.98583 127 TYR C C 1
ATOM 4590 O O . TYR C 1 130 ? -39.76000 19.42900 22.80100 1.000 59.02089 127 TYR C O 1
ATOM 4599 N N . TYR C 1 131 ? -39.84200 18.55100 24.87400 1.000 55.11353 128 TYR C N 1
ATOM 4600 C CA . TYR C 1 131 ? -40.55000 19.70900 25.41000 1.000 61.90829 128 TYR C CA 1
ATOM 4601 C C . TYR C 1 131 ? -39.58400 20.85800 25.66800 1.000 65.89340 128 TYR C C 1
ATOM 4602 O O . TYR C 1 131 ? -39.92700 22.02600 25.45300 1.000 75.14888 128 TYR C O 1
ATOM 4611 N N . ARG C 1 132 ? -38.36800 20.54300 26.12100 1.000 57.05072 129 ARG C N 1
ATOM 4612 C CA . ARG C 1 132 ? -37.35800 21.57800 26.31300 1.000 62.84158 129 ARG C CA 1
ATOM 4613 C C . ARG C 1 132 ? -36.97700 22.22200 24.98600 1.000 75.00743 129 ARG C C 1
ATOM 4614 O O . ARG C 1 132 ? -36.72200 23.43100 24.92400 1.000 87.85354 129 ARG C O 1
ATOM 4622 N N . TYR C 1 133 ? -36.93400 21.43100 23.91000 1.000 61.54226 130 TYR C N 1
ATOM 4623 C CA . TYR C 1 133 ? -36.66000 22.00200 22.59500 1.000 64.64990 130 TYR C CA 1
ATOM 4624 C C . TYR C 1 133 ? -37.78500 22.93200 22.16200 1.000 73.39819 130 TYR C C 1
ATOM 4625 O O . TYR C 1 133 ? -37.54100 23.94700 21.49800 1.000 77.54829 130 TYR C O 1
ATOM 4634 N N . LEU C 1 134 ? -39.02600 22.59700 22.52600 1.000 66.13737 131 LEU C N 1
ATOM 4635 C CA . LEU C 1 134 ? -40.14900 23.48900 22.25400 1.000 64.79310 131 LEU C CA 1
ATOM 4636 C C . LEU C 1 134 ? -40.05600 24.76100 23.08600 1.000 75.13528 131 LEU C C 1
ATOM 4637 O O . LEU C 1 134 ? -40.38100 25.85200 22.60200 1.000 78.62531 131 LEU C O 1
ATOM 4642 N N . ALA C 1 135 ? -39.62300 24.64100 24.34400 1.000 65.98214 132 ALA C N 1
ATOM 4643 C CA . ALA C 1 135 ? -39.49100 25.81000 25.20500 1.000 64.77290 132 ALA C CA 1
ATOM 4644 C C . ALA C 1 135 ? -38.40000 26.76200 24.73300 1.000 75.88562 132 ALA C C 1
ATOM 4645 O O . ALA C 1 135 ? -38.45700 27.95400 25.05300 1.000 78.22695 132 ALA C O 1
ATOM 4647 N N . GLU C 1 136 ? -37.41300 26.26700 23.98300 1.000 72.88506 133 GLU C N 1
ATOM 4648 C CA . GLU C 1 136 ? -36.37300 27.14500 23.45700 1.000 70.12387 133 GLU C CA 1
ATOM 4649 C C . GLU C 1 136 ? -36.93700 28.15200 22.46100 1.000 77.18763 133 GLU C C 1
ATOM 4650 O O . GLU C 1 136 ? -36.38400 29.24700 22.30500 1.000 63.35402 133 GLU C O 1
ATOM 4656 N N . VAL C 1 137 ? -38.02700 27.80100 21.78000 1.000 81.03123 134 VAL C N 1
ATOM 4657 C CA . VAL C 1 137 ? -38.63900 28.67300 20.78200 1.000 80.10845 134 VAL C CA 1
ATOM 4658 C C . VAL C 1 137 ? -39.98300 29.23300 21.22600 1.000 83.78165 134 VAL C C 1
ATOM 4659 O O . VAL C 1 137 ? -40.51900 30.12300 20.54400 1.000 71.28192 134 VAL C O 1
ATOM 4663 N N . ALA C 1 138 ? -40.54800 28.74500 22.32900 1.000 84.53258 135 ALA C N 1
ATOM 4664 C CA . ALA C 1 138 ? -41.84700 29.21000 22.79300 1.000 88.43550 135 ALA C CA 1
ATOM 4665 C C . ALA C 1 138 ? -41.76300 30.64500 23.30500 1.000 88.11684 135 ALA C C 1
ATOM 4666 O O . ALA C 1 138 ? -40.68900 31.15600 23.63800 1.000 77.80586 135 ALA C O 1
ATOM 4668 N N . THR C 1 139 ? -42.92300 31.29900 23.36600 1.000 104.94075 136 THR C N 1
ATOM 4669 C CA . THR C 1 139 ? -42.96400 32.72400 23.66800 1.000 120.15757 136 THR C CA 1
ATOM 4670 C C . THR C 1 139 ? -43.70400 33.02600 24.96500 1.000 127.38996 136 THR C C 1
ATOM 4671 O O . THR C 1 139 ? -43.07200 33.34900 25.97400 1.000 143.08428 136 THR C O 1
ATOM 4675 N N . GLY C 1 140 ? -45.03300 32.94400 24.95200 1.000 115.92200 137 GLY C N 1
ATOM 4676 C CA . GLY C 1 140 ? -45.80000 33.44400 26.07900 1.000 113.91765 137 GLY C CA 1
ATOM 4677 C C . GLY C 1 140 ? -46.55500 32.41000 26.88900 1.000 118.33724 137 GLY C C 1
ATOM 4678 O O . GLY C 1 140 ? -45.95300 31.68500 27.68700 1.000 124.15725 137 GLY C O 1
ATOM 4679 N N . ASP C 1 141 ? -47.87800 32.35300 26.70800 1.000 116.86338 138 ASP C N 1
ATOM 4680 C CA . ASP C 1 141 ? -48.70400 31.44100 27.49900 1.000 115.61729 138 ASP C CA 1
ATOM 4681 C C . ASP C 1 141 ? -48.27100 29.99300 27.31700 1.000 116.69107 138 ASP C C 1
ATOM 4682 O O . ASP C 1 141 ? -48.23000 29.22200 28.28400 1.000 114.76742 138 ASP C O 1
ATOM 4687 N N . ASP C 1 142 ? -47.95900 29.60300 26.08100 1.000 114.62785 139 ASP C N 1
ATOM 4688 C CA . ASP C 1 142 ? -47.50700 28.24200 25.82500 1.000 107.43214 139 ASP C CA 1
ATOM 4689 C C . ASP C 1 142 ? -46.19400 27.95400 26.54100 1.000 106.65753 139 ASP C C 1
ATOM 4690 O O . ASP C 1 142 ? -45.97100 26.83300 27.01300 1.000 111.08009 139 ASP C O 1
ATOM 4695 N N . LYS C 1 143 ? -45.31000 28.95200 26.61900 1.000 104.89829 140 LYS C N 1
ATOM 4696 C CA . LYS C 1 143 ? -43.96500 28.73000 27.14400 1.000 99.35783 140 LYS C CA 1
ATOM 4697 C C . LYS C 1 143 ? -44.00300 28.14700 28.55400 1.000 94.79024 140 LYS C C 1
ATOM 4698 O O . LYS C 1 143 ? -43.37600 27.11700 28.82300 1.000 90.19644 140 LYS C O 1
ATOM 4704 N N . LYS C 1 144 ? -44.74800 28.78100 29.46500 1.000 99.20312 141 LYS C N 1
ATOM 4705 C CA . LYS C 1 144 ? -44.80700 28.28000 30.83700 1.000 103.03405 141 LYS C CA 1
ATOM 4706 C C . LYS C 1 144 ? -45.46900 26.91000 30.93100 1.000 99.31235 141 LYS C C 1
ATOM 4707 O O . LYS C 1 144 ? -45.04000 26.07200 31.73400 1.000 108.57999 141 LYS C O 1
ATOM 4713 N N . ARG C 1 145 ? -46.49700 26.65000 30.12000 1.000 88.00122 142 ARG C N 1
ATOM 4714 C CA . ARG C 1 145 ? -47.09600 25.31800 30.13900 1.000 84.86272 142 ARG C CA 1
ATOM 4715 C C . ARG C 1 145 ? -46.18100 24.27400 29.51400 1.000 75.59157 142 ARG C C 1
ATOM 4716 O O . ARG C 1 145 ? -46.21000 23.10600 29.92100 1.000 77.73260 142 ARG C O 1
ATOM 4724 N N . ILE C 1 146 ? -45.36400 24.66700 28.53900 1.000 77.88321 143 ILE C N 1
ATOM 4725 C CA . ILE C 1 146 ? -44.42500 23.71900 27.95100 1.000 69.81248 143 ILE C CA 1
ATOM 4726 C C . ILE C 1 146 ? -43.32600 23.39100 28.95200 1.000 73.06239 143 ILE C C 1
ATOM 4727 O O . ILE C 1 146 ? -42.90400 22.23500 29.07800 1.000 76.18858 143 ILE C O 1
ATOM 4732 N N . ILE C 1 147 ? -42.85100 24.40300 29.68300 1.000 78.23519 144 ILE C N 1
ATOM 4733 C CA . ILE C 1 147 ? -41.81600 24.18400 30.69000 1.000 75.12040 144 ILE C CA 1
ATOM 4734 C C . ILE C 1 147 ? -42.32600 23.25800 31.78700 1.000 76.27302 144 ILE C C 1
ATOM 4735 O O . ILE C 1 147 ? -41.57900 22.42300 32.31200 1.000 89.29423 144 ILE C O 1
ATOM 4740 N N . ASP C 1 148 ? -43.60800 23.38000 32.14200 1.000 77.69895 145 ASP C N 1
ATOM 4741 C CA . ASP C 1 148 ? -44.17900 22.51100 33.16600 1.000 92.92510 145 ASP C CA 1
ATOM 4742 C C . ASP C 1 148 ? -44.23500 21.06400 32.69400 1.000 94.36692 145 ASP C C 1
ATOM 4743 O O . ASP C 1 148 ? -44.04000 20.13800 33.49000 1.000 101.87817 145 ASP C O 1
ATOM 4748 N N . SER C 1 149 ? -44.49800 20.84800 31.40300 1.000 79.56875 146 SER C N 1
ATOM 4749 C CA . SER C 1 149 ? -44.52800 19.48800 30.87800 1.000 73.70531 146 SER C CA 1
ATOM 4750 C C . SER C 1 149 ? -43.13600 18.87200 30.87900 1.000 78.34362 146 SER C C 1
ATOM 4751 O O . SER C 1 149 ? -42.98200 17.66800 31.11500 1.000 88.31298 146 SER C O 1
ATOM 4754 N N . ALA C 1 150 ? -42.10900 19.68300 30.61900 1.000 67.14913 147 ALA C N 1
ATOM 4755 C CA . ALA C 1 150 ? -40.73900 19.18400 30.67300 1.000 60.30385 147 ALA C CA 1
ATOM 4756 C C . ALA C 1 150 ? -40.33200 18.84900 32.10100 1.000 63.70496 147 ALA C C 1
ATOM 4757 O O . ALA C 1 150 ? -39.68100 17.82600 32.34300 1.000 66.76770 147 ALA C O 1
ATOM 4759 N N . ARG C 1 151 ? -40.70100 19.70200 33.06200 1.000 59.27312 148 ARG C N 1
ATOM 4760 C CA . ARG C 1 151 ? -40.37100 19.42900 34.45600 1.000 65.07530 148 ARG C CA 1
ATOM 4761 C C . ARG C 1 151 ? -41.02700 18.14000 34.93500 1.000 74.54594 148 ARG C C 1
ATOM 4762 O O . ARG C 1 151 ? -40.40800 17.35400 35.66100 1.000 74.91930 148 ARG C O 1
ATOM 4770 N N . SER C 1 152 ? -42.27900 17.90400 34.53300 1.000 75.08493 149 SER C N 1
ATOM 4771 C CA . SER C 1 152 ? -42.97500 16.68800 34.94400 1.000 71.64865 149 SER C CA 1
ATOM 4772 C C . SER C 1 152 ? -42.31600 15.44200 34.36300 1.000 71.40349 149 SER C C 1
ATOM 4773 O O . SER C 1 152 ? -42.13600 14.44200 35.06800 1.000 77.53558 149 SER C O 1
ATOM 4776 N N . ALA C 1 153 ? -41.95700 15.47800 33.07700 1.000 50.62692 150 ALA C N 1
ATOM 4777 C CA . ALA C 1 153 ? -41.31300 14.32100 32.46200 1.000 55.53958 150 ALA C CA 1
ATOM 4778 C C . ALA C 1 153 ? -39.93100 14.07300 33.05400 1.000 59.34437 150 ALA C C 1
ATOM 4779 O O . ALA C 1 153 ? -39.57000 12.92600 33.33900 1.000 66.42035 150 ALA C O 1
ATOM 4781 N N . TYR C 1 154 ? -39.14600 15.13500 33.24500 1.000 57.98338 151 TYR C N 1
ATOM 4782 C CA . TYR C 1 154 ? -37.82100 14.98400 33.83900 1.000 59.78437 151 TYR C CA 1
ATOM 4783 C C . TYR C 1 154 ? -37.91500 14.47000 35.27100 1.000 67.62152 151 TYR C C 1
ATOM 4784 O O . TYR C 1 154 ? -37.18200 13.55600 35.66500 1.000 77.21350 151 TYR C O 1
ATOM 4793 N N . GLN C 1 155 ? -38.81400 15.05300 36.07000 1.000 64.34700 152 GLN C N 1
ATOM 4794 C CA . GLN C 1 155 ? -38.91900 14.65800 37.47200 1.000 66.40101 152 GLN C CA 1
ATOM 4795 C C . GLN C 1 155 ? -39.39300 13.21700 37.60600 1.000 76.17818 152 GLN C C 1
ATOM 4796 O O . GLN C 1 155 ? -38.89700 12.47400 38.46100 1.000 80.06204 152 GLN C O 1
ATOM 4802 N N . GLU C 1 156 ? -40.35800 12.80700 36.77900 1.000 75.05860 153 GLU C N 1
ATOM 4803 C CA . GLU C 1 156 ? -40.82800 11.42700 36.83300 1.000 74.26528 153 GLU C CA 1
ATOM 4804 C C . GLU C 1 156 ? -39.71200 10.45600 36.47300 1.000 66.41222 153 GLU C C 1
ATOM 4805 O O . GLU C 1 156 ? -39.60600 9.37400 37.06100 1.000 67.80726 153 GLU C O 1
ATOM 4811 N N . ALA C 1 157 ? -38.85600 10.83400 35.52200 1.000 54.68616 154 ALA C N 1
ATOM 4812 C CA . ALA C 1 157 ? -37.72800 9.98000 35.17200 1.000 57.55159 154 ALA C CA 1
ATOM 4813 C C . ALA C 1 157 ? -36.67100 9.98700 36.27000 1.000 65.09625 154 ALA C C 1
ATOM 4814 O O . ALA C 1 157 ? -36.02600 8.96400 36.52300 1.000 68.18745 154 ALA C O 1
ATOM 4816 N N . MET C 1 158 ? -36.47600 11.13200 36.92800 1.000 63.27115 155 MET C N 1
ATOM 4817 C CA . MET C 1 158 ? -35.53600 11.19200 38.04300 1.000 64.55158 155 MET C CA 1
ATOM 4818 C C . MET C 1 158 ? -35.98400 10.30300 39.19700 1.000 75.09889 155 MET C C 1
ATOM 4819 O O . MET C 1 158 ? -35.16100 9.62600 39.82400 1.000 87.07063 155 MET C O 1
ATOM 4824 N N . ASP C 1 159 ? -37.28500 10.29600 39.49600 1.000 70.28753 156 ASP C N 1
ATOM 4825 C CA . ASP C 1 159 ? -37.78300 9.49200 40.60900 1.000 75.52702 156 ASP C CA 1
ATOM 4826 C C . ASP C 1 159 ? -37.64600 8.00100 40.32600 1.000 78.23618 156 ASP C C 1
ATOM 4827 O O . ASP C 1 159 ? -37.26500 7.23000 41.21400 1.000 80.45481 156 ASP C O 1
ATOM 4832 N N . ILE C 1 160 ? -37.96400 7.57200 39.10300 1.000 74.83109 157 ILE C N 1
ATOM 4833 C CA . ILE C 1 160 ? -37.83900 6.15800 38.76300 1.000 64.52165 157 ILE C CA 1
ATOM 4834 C C . ILE C 1 160 ? -36.37300 5.74200 38.74400 1.000 63.32299 157 ILE C C 1
ATOM 4835 O O . ILE C 1 160 ? -35.99500 4.71300 39.31500 1.000 67.99943 157 ILE C O 1
ATOM 4840 N N . SER C 1 161 ? -35.52100 6.54900 38.10600 1.000 66.60373 158 SER C N 1
ATOM 4841 C CA . SER C 1 161 ? -34.10600 6.20700 37.99900 1.000 66.84137 158 SER C CA 1
ATOM 4842 C C . SER C 1 161 ? -33.41300 6.19100 39.35700 1.000 66.03956 158 SER C C 1
ATOM 4843 O O . SER C 1 161 ? -32.48300 5.40300 39.56400 1.000 65.11812 158 SER C O 1
ATOM 4846 N N . ALA C 1 162 ? -33.84000 7.04600 40.29000 1.000 67.43505 159 ALA C N 1
ATOM 4847 C CA . ALA C 1 162 ? -33.19800 7.07900 41.60100 1.000 76.28627 159 ALA C CA 1
ATOM 4848 C C . ALA C 1 162 ? -33.41200 5.77900 42.36400 1.000 76.41667 159 ALA C C 1
ATOM 4849 O O . ALA C 1 162 ? -32.52300 5.34200 43.10500 1.000 86.52270 159 ALA C O 1
ATOM 4851 N N . ALA C 1 163 ? -34.57300 5.15400 42.19900 1.000 77.63536 160 ALA C N 1
ATOM 4852 C CA . ALA C 1 163 ? -34.90200 3.91900 42.89300 1.000 79.29477 160 ALA C CA 1
ATOM 4853 C C . ALA C 1 163 ? -34.58600 2.67300 42.07900 1.000 78.78153 160 ALA C C 1
ATOM 4854 O O . ALA C 1 163 ? -34.61100 1.57000 42.63500 1.000 78.11753 160 ALA C O 1
ATOM 4856 N N . ALA C 1 164 ? -34.27500 2.81700 40.78900 1.000 69.43364 161 ALA C N 1
ATOM 4857 C CA . ALA C 1 164 ? -34.14900 1.67400 39.89800 1.000 76.83312 161 ALA C CA 1
ATOM 4858 C C . ALA C 1 164 ? -32.80800 1.56300 39.18800 1.000 90.43371 161 ALA C C 1
ATOM 4859 O O . ALA C 1 164 ? -32.57200 0.55000 38.52000 1.000 106.63415 161 ALA C O 1
ATOM 4861 N N . MET C 1 165 ? -31.92400 2.54500 39.31500 1.000 71.92156 162 MET C N 1
ATOM 4862 C CA . MET C 1 165 ? -30.69000 2.54600 38.54500 1.000 65.72443 162 MET C CA 1
ATOM 4863 C C . MET C 1 165 ? -29.51600 2.89500 39.44400 1.000 62.73019 162 MET C C 1
ATOM 4864 O O . MET C 1 165 ? -29.66200 3.68700 40.38400 1.000 57.70157 162 MET C O 1
ATOM 4869 N N . PRO C 1 166 ? -28.34300 2.31100 39.18900 1.000 68.63057 163 PRO C N 1
ATOM 4870 C CA . PRO C 1 166 ? -27.14800 2.74400 39.90100 1.000 63.71217 163 PRO C CA 1
ATOM 4871 C C . PRO C 1 166 ? -26.72100 4.12500 39.42100 1.000 65.87820 163 PRO C C 1
ATOM 4872 O O . PRO C 1 166 ? -27.02600 4.51800 38.28500 1.000 67.28461 163 PRO C O 1
ATOM 4876 N N . PRO C 1 167 ? -26.01000 4.88700 40.25600 1.000 66.36908 164 PRO C N 1
ATOM 4877 C CA . PRO C 1 167 ? -25.62000 6.25000 39.85300 1.000 56.10450 164 PRO C CA 1
ATOM 4878 C C . PRO C 1 167 ? -24.64300 6.30200 38.68900 1.000 67.03991 164 PRO C C 1
ATOM 4879 O O . PRO C 1 167 ? -24.38700 7.39900 38.17500 1.000 63.79478 164 PRO C O 1
ATOM 4883 N N . THR C 1 168 ? -24.09700 5.16900 38.25300 1.000 77.49162 165 THR C N 1
ATOM 4884 C CA . THR C 1 168 ? -23.20500 5.13000 37.10200 1.000 77.68023 165 THR C CA 1
ATOM 4885 C C . THR C 1 168 ? -23.93300 4.83900 35.79600 1.000 74.55380 165 THR C C 1
ATOM 4886 O O . THR C 1 168 ? -23.30400 4.87200 34.73300 1.000 59.45850 165 THR C O 1
ATOM 4890 N N . ASN C 1 169 ? -25.23100 4.56100 35.85100 1.000 74.61436 166 ASN C N 1
ATOM 4891 C CA . ASN C 1 169 ? -26.00200 4.22600 34.66200 1.000 68.21834 166 ASN C CA 1
ATOM 4892 C C . ASN C 1 169 ? -25.98800 5.38900 33.67400 1.000 65.21998 166 ASN C C 1
ATOM 4893 O O . ASN C 1 169 ? -26.36200 6.51300 34.04700 1.000 67.43887 166 ASN C O 1
ATOM 4898 N N . PRO C 1 170 ? -25.56200 5.17400 32.42600 1.000 53.98294 167 PRO C N 1
ATOM 4899 C CA . PRO C 1 170 ? -25.48800 6.29300 31.47100 1.000 65.39712 167 PRO C CA 1
ATOM 4900 C C . PRO C 1 170 ? -26.82300 6.96500 31.20600 1.000 70.34366 167 PRO C C 1
ATOM 4901 O O . PRO C 1 170 ? -26.84600 8.16000 30.88400 1.000 77.76935 167 PRO C O 1
ATOM 4905 N N . ILE C 1 171 ? -27.93700 6.23900 31.32300 1.000 55.55078 168 ILE C N 1
ATOM 4906 C CA . ILE C 1 171 ? -29.24000 6.86800 31.13200 1.000 55.60214 168 ILE C CA 1
ATOM 4907 C C . ILE C 1 171 ? -29.53700 7.82900 32.27600 1.000 59.80529 168 ILE C C 1
ATOM 4908 O O . ILE C 1 171 ? -30.04200 8.93700 32.05900 1.000 57.51535 168 ILE C O 1
ATOM 4913 N N . ARG C 1 172 ? -29.22200 7.42400 33.50800 1.000 50.15905 169 ARG C N 1
ATOM 4914 C CA . ARG C 1 172 ? -29.40900 8.31000 34.65200 1.000 51.78175 169 ARG C CA 1
ATOM 4915 C C . ARG C 1 172 ? -28.47500 9.51200 34.57600 1.000 55.81298 169 ARG C C 1
ATOM 4916 O O . ARG C 1 172 ? -28.85800 10.62700 34.94800 1.000 47.38300 169 ARG C O 1
ATOM 4924 N N . LEU C 1 173 ? -27.24600 9.30400 34.09700 1.000 55.74253 170 LEU C N 1
ATOM 4925 C CA . LEU C 1 173 ? -26.29800 10.40800 33.97300 1.000 58.55245 170 LEU C CA 1
ATOM 4926 C C . LEU C 1 173 ? -26.76700 11.42200 32.93700 1.000 60.95838 170 LEU C C 1
ATOM 4927 O O . LEU C 1 173 ? -26.82800 12.62600 33.21500 1.000 59.19637 170 LEU C O 1
ATOM 4932 N N . GLY C 1 174 ? -27.09500 10.95400 31.73100 1.000 61.73823 171 GLY C N 1
ATOM 4933 C CA . GLY C 1 174 ? -27.58200 11.85700 30.70300 1.000 56.59877 171 GLY C CA 1
ATOM 4934 C C . GLY C 1 174 ? -28.89100 12.52900 31.06700 1.000 57.66370 171 GLY C C 1
ATOM 4935 O O . GLY C 1 174 ? -29.12900 13.67900 30.68800 1.000 69.38616 171 GLY C O 1
ATOM 4936 N N . LEU C 1 175 ? -29.75400 11.82800 31.80600 1.000 52.48754 172 LEU C N 1
ATOM 4937 C CA . LEU C 1 175 ? -30.99600 12.43500 32.27500 1.000 44.63401 172 LEU C CA 1
ATOM 4938 C C . LEU C 1 175 ? -30.71600 13.61400 33.19800 1.000 55.02215 172 LEU C C 1
ATOM 4939 O O . LEU C 1 175 ? -31.26600 14.70500 33.01500 1.000 65.82668 172 LEU C O 1
ATOM 4944 N N . ALA C 1 176 ? -29.86000 13.41000 34.20100 1.000 58.00819 173 ALA C N 1
ATOM 4945 C CA . ALA C 1 176 ? -29.53100 14.49500 35.11600 1.000 52.76534 173 ALA C CA 1
ATOM 4946 C C . ALA C 1 176 ? -28.78100 15.61600 34.40900 1.000 56.85850 173 ALA C C 1
ATOM 4947 O O . ALA C 1 176 ? -28.96100 16.79200 34.74900 1.000 49.25892 173 ALA C O 1
ATOM 4949 N N . LEU C 1 177 ? -27.94500 15.27700 33.42400 1.000 62.97075 174 LEU C N 1
ATOM 4950 C CA . LEU C 1 177 ? -27.25000 16.30400 32.65400 1.000 51.01287 174 LEU C CA 1
ATOM 4951 C C . LEU C 1 177 ? -28.24200 17.19900 31.92300 1.000 55.65137 174 LEU C C 1
ATOM 4952 O O . LEU C 1 177 ? -28.14800 18.43000 31.98400 1.000 55.68634 174 LEU C O 1
ATOM 4957 N N . ASN C 1 178 ? -29.20400 16.59400 31.22100 1.000 48.12699 175 ASN C N 1
ATOM 4958 C CA . ASN C 1 178 ? -30.20500 17.38200 30.51000 1.000 52.32236 175 ASN C CA 1
ATOM 4959 C C . ASN C 1 178 ? -31.14300 18.10200 31.47000 1.000 59.56855 175 ASN C C 1
ATOM 4960 O O . ASN C 1 178 ? -31.60700 19.20700 31.16700 1.000 58.48133 175 ASN C O 1
ATOM 4965 N N . PHE C 1 179 ? -31.43800 17.49800 32.62300 1.000 58.44767 176 PHE C N 1
ATOM 4966 C CA . PHE C 1 179 ? -32.29800 18.15700 33.60100 1.000 58.70967 176 PHE C CA 1
ATOM 4967 C C . PHE C 1 179 ? -31.60600 19.37200 34.21100 1.000 64.72039 176 PHE C C 1
ATOM 4968 O O . PHE C 1 179 ? -32.24500 20.40500 34.44300 1.000 77.10670 176 PHE C O 1
ATOM 4976 N N . SER C 1 180 ? -30.30200 19.26800 34.48300 1.000 53.47904 177 SER C N 1
ATOM 4977 C CA . SER C 1 180 ? -29.57200 20.41600 35.01400 1.000 56.16051 177 SER C CA 1
ATOM 4978 C C . SER C 1 180 ? -29.50800 21.54500 33.99300 1.000 60.62852 177 SER C C 1
ATOM 4979 O O . SER C 1 180 ? -29.60900 22.72300 34.35500 1.000 77.35538 177 SER C O 1
ATOM 4982 N N . VAL C 1 181 ? -29.34800 21.20700 32.71100 1.000 48.42330 178 VAL C N 1
ATOM 4983 C CA . VAL C 1 181 ? -29.38600 22.22700 31.66800 1.000 49.60158 178 VAL C CA 1
ATOM 4984 C C . VAL C 1 181 ? -30.76900 22.86100 31.60400 1.000 63.20671 178 VAL C C 1
ATOM 4985 O O . VAL C 1 181 ? -30.90600 24.07200 31.38900 1.000 69.97305 178 VAL C O 1
ATOM 4989 N N . PHE C 1 182 ? -31.81500 22.05100 31.79200 1.000 68.06657 179 PHE C N 1
ATOM 4990 C CA . PHE C 1 182 ? -33.16700 22.59200 31.88300 1.000 69.82774 179 PHE C CA 1
ATOM 4991 C C . PHE C 1 182 ? -33.27600 23.60300 33.01900 1.000 77.19659 179 PHE C C 1
ATOM 4992 O O . PHE C 1 182 ? -33.88200 24.66800 32.85500 1.000 82.31938 179 PHE C O 1
ATOM 5000 N N . HIS C 1 183 ? -32.70300 23.28000 34.18200 1.000 72.92510 180 HIS C N 1
ATOM 5001 C CA . HIS C 1 183 ? -32.70700 24.22100 35.29800 1.000 77.66532 180 HIS C CA 1
ATOM 5002 C C . HIS C 1 183 ? -31.94400 25.49400 34.95300 1.000 77.15980 180 HIS C C 1
ATOM 5003 O O . HIS C 1 183 ? -32.39400 26.60100 35.27000 1.000 88.52941 180 HIS C O 1
ATOM 5010 N N . TYR C 1 184 ? -30.78400 25.35900 34.30700 1.000 71.41162 181 TYR C N 1
ATOM 5011 C CA . TYR C 1 184 ? -29.95000 26.52600 34.04000 1.000 74.43179 181 TYR C CA 1
ATOM 5012 C C . TYR C 1 184 ? -30.55100 27.40400 32.94700 1.000 69.63256 181 TYR C C 1
ATOM 5013 O O . TYR C 1 184 ? -30.73200 28.61100 33.13800 1.000 69.64034 181 TYR C O 1
ATOM 5022 N N . GLU C 1 185 ? -30.87100 26.81300 31.79300 1.000 65.46789 182 GLU C N 1
ATOM 5023 C CA . GLU C 1 185 ? -31.31400 27.60200 30.64600 1.000 64.73290 182 GLU C CA 1
ATOM 5024 C C . GLU C 1 185 ? -32.80400 27.91400 30.70400 1.000 77.50230 182 GLU C C 1
ATOM 5025 O O . GLU C 1 185 ? -33.21200 29.06300 30.50700 1.000 87.69551 182 GLU C O 1
ATOM 5031 N N . ILE C 1 186 ? -33.62900 26.90600 30.96300 1.000 73.51604 183 ILE C N 1
ATOM 5032 C CA . ILE C 1 186 ? -35.07200 27.04600 30.79300 1.000 66.22249 183 ILE C CA 1
ATOM 5033 C C . ILE C 1 186 ? -35.74100 27.49400 32.08300 1.000 69.55420 183 ILE C C 1
ATOM 5034 O O . ILE C 1 186 ? -36.49300 28.47200 32.09600 1.000 83.66985 183 ILE C O 1
ATOM 5039 N N . ALA C 1 187 ? -35.48900 26.78800 33.18600 1.000 86.02718 184 ALA C N 1
ATOM 5040 C CA . ALA C 1 187 ? -36.11800 27.12800 34.45500 1.000 88.94899 184 ALA C CA 1
ATOM 5041 C C . ALA C 1 187 ? -35.45600 28.31300 35.14600 1.000 88.10093 184 ALA C C 1
ATOM 5042 O O . ALA C 1 187 ? -35.99900 28.80600 36.14000 1.000 97.48372 184 ALA C O 1
ATOM 5044 N N . ASN C 1 188 ? -34.30600 28.77100 34.64500 1.000 99.32656 185 ASN C N 1
ATOM 5045 C CA . ASN C 1 188 ? -33.59600 29.93000 35.19200 1.000 107.30155 185 ASN C CA 1
ATOM 5046 C C . ASN C 1 188 ? -33.26600 29.73900 36.67200 1.000 105.91386 185 ASN C C 1
ATOM 5047 O O . ASN C 1 188 ? -33.40200 30.65700 37.48400 1.000 112.08335 185 ASN C O 1
ATOM 5052 N N . SER C 1 189 ? -32.82700 28.52800 37.02700 1.000 96.60093 186 SER C N 1
ATOM 5053 C CA . SER C 1 189 ? -32.44500 28.16700 38.39200 1.000 76.83574 186 SER C CA 1
ATOM 5054 C C . SER C 1 189 ? -31.01100 27.65000 38.35700 1.000 89.75750 186 SER C C 1
ATOM 5055 O O . SER C 1 189 ? -30.77700 26.43200 38.40300 1.000 91.95067 186 SER C O 1
ATOM 5058 N N . PRO C 1 190 ? -30.02400 28.54600 38.27200 1.000 87.04701 187 PRO C N 1
ATOM 5059 C CA . PRO C 1 190 ? -28.62900 28.08500 38.17800 1.000 84.15577 187 PRO C CA 1
ATOM 5060 C C . PRO C 1 190 ? -28.13600 27.37100 39.42500 1.000 83.39759 187 PRO C C 1
ATOM 5061 O O . PRO C 1 190 ? -27.27000 26.49500 39.31400 1.000 81.30041 187 PRO C O 1
ATOM 5065 N N . GLU C 1 191 ? -28.65200 27.71500 40.60700 1.000 89.57439 188 GLU C N 1
ATOM 5066 C CA . GLU C 1 191 ? -28.21800 27.02900 41.82000 1.000 100.06411 188 GLU C CA 1
ATOM 5067 C C . GLU C 1 191 ? -28.68200 25.57700 41.82800 1.000 91.74332 188 GLU C C 1
ATOM 5068 O O . GLU C 1 191 ? -27.94100 24.68600 42.25900 1.000 82.56819 188 GLU C O 1
ATOM 5074 N N . GLU C 1 192 ? -29.90100 25.31600 41.34900 1.000 95.29249 189 GLU C N 1
ATOM 5075 C CA . GLU C 1 192 ? -30.36100 23.93800 41.22000 1.000 83.13482 189 GLU C CA 1
ATOM 5076 C C . GLU C 1 192 ? -29.61500 23.20400 40.11500 1.000 78.82953 189 GLU C C 1
ATOM 5077 O O . GLU C 1 192 ? -29.37200 21.99700 40.22700 1.000 81.26964 189 GLU C O 1
ATOM 5083 N N . ALA C 1 193 ? -29.24300 23.91400 39.04800 1.000 78.13706 190 ALA C N 1
ATOM 5084 C CA . ALA C 1 193 ? -28.49800 23.29100 37.95900 1.000 71.79274 190 ALA C CA 1
ATOM 5085 C C . ALA C 1 193 ? -27.13800 22.80400 38.43700 1.000 73.16342 190 ALA C C 1
ATOM 5086 O O . ALA C 1 193 ? -26.72100 21.68100 38.13000 1.000 73.76376 190 ALA C O 1
ATOM 5088 N N . ILE C 1 194 ? -26.43000 23.64200 39.19500 1.000 79.26017 191 ILE C N 1
ATOM 5089 C CA . ILE C 1 194 ? -25.11300 23.26800 39.69600 1.000 81.82693 191 ILE C CA 1
ATOM 5090 C C . ILE C 1 194 ? -25.23300 22.17500 40.75200 1.000 77.92577 191 ILE C C 1
ATOM 5091 O O . ILE C 1 194 ? -24.42400 21.24000 40.79000 1.000 75.43460 191 ILE C O 1
ATOM 5096 N N . SER C 1 195 ? -26.24400 22.27200 41.62000 1.000 75.82943 192 SER C N 1
ATOM 5097 C CA . SER C 1 195 ? -26.44100 21.26400 42.65800 1.000 76.86322 192 SER C CA 1
ATOM 5098 C C . SER C 1 195 ? -26.69800 19.88600 42.05900 1.000 76.85815 192 SER C C 1
ATOM 5099 O O . SER C 1 195 ? -26.12400 18.88500 42.50500 1.000 70.87802 192 SER C O 1
ATOM 5102 N N . LEU C 1 196 ? -27.56600 19.81300 41.04600 1.000 65.92584 193 LEU C N 1
ATOM 5103 C CA . LEU C 1 196 ? -27.85300 18.53200 40.40900 1.000 55.85527 193 LEU C CA 1
ATOM 5104 C C . LEU C 1 196 ? -26.63500 17.98800 39.67100 1.000 64.72299 193 LEU C C 1
ATOM 5105 O O . LEU C 1 196 ? -26.34700 16.78800 39.74100 1.000 65.77356 193 LEU C O 1
ATOM 5110 N N . ALA C 1 197 ? -25.90800 18.85200 38.95900 1.000 68.63110 194 ALA C N 1
ATOM 5111 C CA . ALA C 1 197 ? -24.75400 18.39100 38.19300 1.000 63.31233 194 ALA C CA 1
ATOM 5112 C C . ALA C 1 197 ? -23.63100 17.90700 39.10300 1.000 61.15128 194 ALA C C 1
ATOM 5113 O O . ALA C 1 197 ? -22.96800 16.90900 38.79800 1.000 53.85626 194 ALA C O 1
ATOM 5115 N N . LYS C 1 198 ? -23.39700 18.60100 40.21900 1.000 54.52504 195 LYS C N 1
ATOM 5116 C CA . LYS C 1 198 ? -22.37200 18.16200 41.16300 1.000 60.71766 195 LYS C CA 1
ATOM 5117 C C . LYS C 1 198 ? -22.73200 16.81700 41.78200 1.000 69.55456 195 LYS C C 1
ATOM 5118 O O . LYS C 1 198 ? -21.91600 15.88800 41.79600 1.000 82.41553 195 LYS C O 1
ATOM 5124 N N . THR C 1 199 ? -23.95500 16.70100 42.30900 1.000 67.68636 196 THR C N 1
ATOM 5125 C CA . THR C 1 199 ? -24.37700 15.46200 42.95500 1.000 65.29222 196 THR C CA 1
ATOM 5126 C C . THR C 1 199 ? -24.32100 14.28300 41.99200 1.000 68.04897 196 THR C C 1
ATOM 5127 O O . THR C 1 199 ? -23.86900 13.19300 42.36100 1.000 78.77710 196 THR C O 1
ATOM 5131 N N . THR C 1 200 ? -24.77200 14.48300 40.75200 1.000 68.49056 197 THR C N 1
ATOM 5132 C CA . THR C 1 200 ? -24.73800 13.40400 39.76800 1.000 68.00412 197 THR C CA 1
ATOM 5133 C C . THR C 1 200 ? -23.31000 12.95100 39.48700 1.000 74.68679 197 THR C C 1
ATOM 5134 O O . THR C 1 200 ? -23.04200 11.74800 39.38000 1.000 81.97472 197 THR C O 1
ATOM 5138 N N . PHE C 1 201 ? -22.37800 13.90000 39.36200 1.000 75.83114 198 PHE C N 1
ATOM 5139 C CA . PHE C 1 201 ? -20.98300 13.54200 39.12900 1.000 72.36159 198 PHE C CA 1
ATOM 5140 C C . PHE C 1 201 ? -20.38700 12.82400 40.33500 1.000 75.37204 198 PHE C C 1
ATOM 5141 O O . PHE C 1 201 ? -19.69600 11.81000 40.18200 1.000 76.99498 198 PHE C O 1
ATOM 5149 N N . ASP C 1 202 ? -20.64500 13.33600 41.54100 1.000 68.00244 199 ASP C N 1
ATOM 5150 C CA . ASP C 1 202 ? -20.04700 12.76200 42.74400 1.000 65.68633 199 ASP C CA 1
ATOM 5151 C C . ASP C 1 202 ? -20.53100 11.33700 42.97800 1.000 69.86986 199 ASP C C 1
ATOM 5152 O O . ASP C 1 202 ? -19.73000 10.43000 43.23500 1.000 57.56723 199 ASP C O 1
ATOM 5157 N N . GLU C 1 203 ? -21.84700 11.12300 42.91000 1.000 67.53711 200 GLU C N 1
ATOM 5158 C CA . GLU C 1 203 ? -22.39600 9.79700 43.17200 1.000 63.62050 200 GLU C CA 1
ATOM 5159 C C . GLU C 1 203 ? -21.90800 8.77900 42.14600 1.000 73.17069 200 GLU C C 1
ATOM 5160 O O . GLU C 1 203 ? -21.64400 7.62100 42.48900 1.000 87.31181 200 GLU C O 1
ATOM 5166 N N . ALA C 1 204 ? -21.78200 9.19300 40.88300 1.000 71.53888 201 ALA C N 1
ATOM 5167 C CA . ALA C 1 204 ? -21.25800 8.29900 39.85400 1.000 73.25145 201 ALA C CA 1
ATOM 5168 C C . ALA C 1 204 ? -19.76700 8.02900 40.02400 1.000 71.31530 201 ALA C C 1
ATOM 5169 O O . ALA C 1 204 ? -19.30000 6.93200 39.70000 1.000 77.52141 201 ALA C O 1
ATOM 5171 N N . MET C 1 205 ? -19.00700 9.00900 40.52000 1.000 73.69812 202 MET C N 1
ATOM 5172 C CA . MET C 1 205 ? -17.56300 8.83300 40.65600 1.000 78.83714 202 MET C CA 1
ATOM 5173 C C . MET C 1 205 ? -17.22200 7.74200 41.66500 1.000 88.71308 202 MET C C 1
ATOM 5174 O O . MET C 1 205 ? -16.26700 6.98200 41.46800 1.000 95.98909 202 MET C O 1
ATOM 5179 N N . ALA C 1 206 ? -17.98200 7.65900 42.75900 1.000 86.06252 203 ALA C N 1
ATOM 5180 C CA . ALA C 1 206 ? -17.66500 6.70200 43.81400 1.000 74.80688 203 ALA C CA 1
ATOM 5181 C C . ALA C 1 206 ? -17.79500 5.25600 43.34800 1.000 77.03735 203 ALA C C 1
ATOM 5182 O O . ALA C 1 206 ? -17.02500 4.39600 43.79100 1.000 91.18664 203 ALA C O 1
ATOM 5184 N N . ASP C 1 207 ? -18.74200 4.96600 42.45400 1.000 65.56014 204 ASP C N 1
ATOM 5185 C CA . ASP C 1 207 ? -19.05100 3.59700 42.05500 1.000 81.87807 204 ASP C CA 1
ATOM 5186 C C . ASP C 1 207 ? -18.50500 3.22700 40.67800 1.000 85.20507 204 ASP C C 1
ATOM 5187 O O . ASP C 1 207 ? -19.00000 2.27800 40.06100 1.000 95.28747 204 ASP C O 1
ATOM 5192 N N . LEU C 1 208 ? -17.49700 3.94800 40.18700 1.000 78.18111 205 LEU C N 1
ATOM 5193 C CA . LEU C 1 208 ? -16.97300 3.68800 38.84900 1.000 79.52961 205 LEU C CA 1
ATOM 5194 C C . LEU C 1 208 ? -16.25000 2.34900 38.76500 1.000 73.90427 205 LEU C C 1
ATOM 5195 O O . LEU C 1 208 ? -16.15800 1.76900 37.67700 1.000 61.43713 205 LEU C O 1
ATOM 5200 N N . HIS C 1 209 ? -15.73200 1.85700 39.88800 1.000 77.80075 206 HIS C N 1
ATOM 5201 C CA . HIS C 1 209 ? -14.94800 0.63000 39.91000 1.000 87.61454 206 HIS C CA 1
ATOM 5202 C C . HIS C 1 209 ? -15.76200 -0.60800 39.55500 1.000 89.95516 206 HIS C C 1
ATOM 5203 O O . HIS C 1 209 ? -15.17300 -1.63700 39.20900 1.000 86.91533 206 HIS C O 1
ATOM 5210 N N . THR C 1 210 ? -17.09200 -0.54600 39.63000 1.000 92.37767 207 THR C N 1
ATOM 5211 C CA . THR C 1 210 ? -17.88800 -1.72900 39.33300 1.000 89.08773 207 THR C CA 1
ATOM 5212 C C . THR C 1 210 ? -18.12600 -1.90700 37.84400 1.000 91.24294 207 THR C C 1
ATOM 5213 O O . THR C 1 210 ? -18.59800 -2.97000 37.42300 1.000 89.07748 207 THR C O 1
ATOM 5217 N N . LEU C 1 211 ? -17.80000 -0.89800 37.04800 1.000 87.47660 208 LEU C N 1
ATOM 5218 C CA . LEU C 1 211 ? -18.07300 -0.89400 35.62700 1.000 87.62945 208 LEU C CA 1
ATOM 5219 C C . LEU C 1 211 ? -17.02700 -1.71600 34.87700 1.000 88.72528 208 LEU C C 1
ATOM 5220 O O . LEU C 1 211 ? -15.90100 -1.91300 35.34200 1.000 101.88352 208 LEU C O 1
ATOM 5225 N N . SER C 1 212 ? -17.41000 -2.19200 33.70100 1.000 78.63024 209 SER C N 1
ATOM 5226 C CA . SER C 1 212 ? -16.47300 -2.83000 32.79200 1.000 79.22744 209 SER C CA 1
ATOM 5227 C C . SER C 1 212 ? -15.85600 -1.77000 31.88300 1.000 82.47826 209 SER C C 1
ATOM 5228 O O . SER C 1 212 ? -16.31700 -0.62800 31.82300 1.000 82.93271 209 SER C O 1
ATOM 5231 N N . GLU C 1 213 ? -14.78000 -2.15300 31.18800 1.000 82.21026 210 GLU C N 1
ATOM 5232 C CA . GLU C 1 213 ? -14.06500 -1.19700 30.34600 1.000 72.34210 210 GLU C CA 1
ATOM 5233 C C . GLU C 1 213 ? -15.00800 -0.53600 29.34700 1.000 80.62006 210 GLU C C 1
ATOM 5234 O O . GLU C 1 213 ? -14.90100 0.66700 29.08100 1.000 85.97084 210 GLU C O 1
ATOM 5240 N N . ASP C 1 214 ? -15.93900 -1.30800 28.78200 1.000 92.28060 211 ASP C N 1
ATOM 5241 C CA . ASP C 1 214 ? -16.89500 -0.74300 27.84100 1.000 95.18773 211 ASP C CA 1
ATOM 5242 C C . ASP C 1 214 ? -17.99700 0.04400 28.53700 1.000 89.60824 211 ASP C C 1
ATOM 5243 O O . ASP C 1 214 ? -18.64200 0.87900 27.89500 1.000 92.57601 211 ASP C O 1
ATOM 5248 N N . SER C 1 215 ? -18.21900 -0.18600 29.83200 1.000 91.38978 212 SER C N 1
ATOM 5249 C CA . SER C 1 215 ? -19.16800 0.63400 30.57400 1.000 89.23994 212 SER C CA 1
ATOM 5250 C C . SER C 1 215 ? -18.49600 1.81500 31.25600 1.000 85.72131 212 SER C C 1
ATOM 5251 O O . SER C 1 215 ? -19.14900 2.83800 31.49400 1.000 78.42172 212 SER C O 1
ATOM 5254 N N . TYR C 1 216 ? -17.20400 1.69400 31.57300 1.000 85.18784 213 TYR C N 1
ATOM 5255 C CA . TYR C 1 216 ? -16.46200 2.82800 32.11300 1.000 70.62442 213 TYR C CA 1
ATOM 5256 C C . TYR C 1 216 ? -16.44000 3.97900 31.11600 1.000 66.75589 213 TYR C C 1
ATOM 5257 O O . TYR C 1 216 ? -16.75900 5.12300 31.45900 1.000 65.34857 213 TYR C O 1
ATOM 5266 N N . LYS C 1 217 ? -16.05700 3.68600 29.87100 1.000 67.32080 214 LYS C N 1
ATOM 5267 C CA . LYS C 1 217 ? -15.88800 4.73100 28.86800 1.000 73.35743 214 LYS C CA 1
ATOM 5268 C C . LYS C 1 217 ? -17.20800 5.42500 28.55600 1.000 75.69777 214 LYS C C 1
ATOM 5269 O O . LYS C 1 217 ? -17.22200 6.62600 28.26600 1.000 87.15105 214 LYS C O 1
ATOM 5275 N N . ASP C 1 218 ? -18.32300 4.69300 28.60800 1.000 70.13912 215 ASP C N 1
ATOM 5276 C CA . ASP C 1 218 ? -19.61000 5.30600 28.30000 1.000 77.43276 215 ASP C CA 1
ATOM 5277 C C . ASP C 1 218 ? -20.07400 6.21400 29.43300 1.000 81.85391 215 ASP C C 1
ATOM 5278 O O . ASP C 1 218 ? -20.66000 7.27400 29.18500 1.000 85.10544 215 ASP C O 1
ATOM 5283 N N . SER C 1 219 ? -19.81800 5.81900 30.68200 1.000 77.01020 216 SER C N 1
ATOM 5284 C CA . SER C 1 219 ? -20.25800 6.62400 31.81700 1.000 60.64058 216 SER C CA 1
ATOM 5285 C C . SER C 1 219 ? -19.38500 7.86200 31.98700 1.000 66.20403 216 SER C C 1
ATOM 5286 O O . SER C 1 219 ? -19.89600 8.97500 32.15800 1.000 78.49100 216 SER C O 1
ATOM 5289 N N . THR C 1 220 ? -18.06200 7.68500 31.94800 1.000 61.02857 217 THR C N 1
ATOM 5290 C CA . THR C 1 220 ? -17.15100 8.81100 32.12900 1.000 61.88690 217 THR C CA 1
ATOM 5291 C C . THR C 1 220 ? -17.26100 9.83300 31.00600 1.000 69.61245 217 THR C C 1
ATOM 5292 O O . THR C 1 220 ? -16.91700 11.00300 31.21200 1.000 69.11336 217 THR C O 1
ATOM 5296 N N . LEU C 1 221 ? -17.72900 9.42200 29.82600 1.000 71.41249 218 LEU C N 1
ATOM 5297 C CA . LEU C 1 221 ? -17.93700 10.37600 28.74300 1.000 61.92882 218 LEU C CA 1
ATOM 5298 C C . LEU C 1 221 ? -19.00500 11.39300 29.13000 1.000 67.67014 218 LEU C C 1
ATOM 5299 O O . LEU C 1 221 ? -18.82900 12.60200 28.93700 1.000 78.56669 218 LEU C O 1
ATOM 5304 N N . ILE C 1 222 ? -20.12300 10.91700 29.68400 1.000 46.64033 219 ILE C N 1
ATOM 5305 C CA . ILE C 1 222 ? -21.17700 11.82500 30.12300 1.000 50.28310 219 ILE C CA 1
ATOM 5306 C C . ILE C 1 222 ? -20.73500 12.59200 31.36200 1.000 56.66797 219 ILE C C 1
ATOM 5307 O O . ILE C 1 222 ? -21.10600 13.75800 31.54700 1.000 62.46245 219 ILE C O 1
ATOM 5312 N N . MET C 1 223 ? -19.93600 11.96000 32.22700 1.000 62.16746 220 MET C N 1
ATOM 5313 C CA . MET C 1 223 ? -19.40900 12.65500 33.39700 1.000 59.64690 220 MET C CA 1
ATOM 5314 C C . MET C 1 223 ? -18.54300 13.84000 32.99600 1.000 57.53240 220 MET C C 1
ATOM 5315 O O . MET C 1 223 ? -18.51200 14.85400 33.70300 1.000 61.74951 220 MET C O 1
ATOM 5320 N N . GLN C 1 224 ? -17.83900 13.73600 31.86600 1.000 49.82645 221 GLN C N 1
ATOM 5321 C CA . GLN C 1 224 ? -17.05700 14.86800 31.38100 1.000 58.03731 221 GLN C CA 1
ATOM 5322 C C . GLN C 1 224 ? -17.96000 16.03300 30.99600 1.000 65.45678 221 GLN C C 1
ATOM 5323 O O . GLN C 1 224 ? -17.60400 17.19700 31.20800 1.000 63.43839 221 GLN C O 1
ATOM 5329 N N . LEU C 1 225 ? -19.12700 15.73900 30.41700 1.000 68.23552 222 LEU C N 1
ATOM 5330 C CA . LEU C 1 225 ? -20.07500 16.80000 30.09500 1.000 68.74474 222 LEU C CA 1
ATOM 5331 C C . LEU C 1 225 ? -20.58300 17.47900 31.36000 1.000 67.97082 222 LEU C C 1
ATOM 5332 O O . LEU C 1 225 ? -20.75600 18.70300 31.39000 1.000 77.07550 222 LEU C O 1
ATOM 5337 N N . LEU C 1 226 ? -20.83400 16.69800 32.41300 1.000 63.12095 223 LEU C N 1
ATOM 5338 C CA . LEU C 1 226 ? -21.17500 17.28400 33.70500 1.000 64.30788 223 LEU C CA 1
ATOM 5339 C C . LEU C 1 226 ? -20.05900 18.19400 34.20400 1.000 77.62912 223 LEU C C 1
ATOM 5340 O O . LEU C 1 226 ? -20.31700 19.30600 34.68000 1.000 86.98426 223 LEU C O 1
ATOM 5345 N N . ARG C 1 227 ? -18.80800 17.73900 34.09600 1.000 71.33611 224 ARG C N 1
ATOM 5346 C CA . ARG C 1 227 ? -17.68000 18.55700 34.52700 1.000 63.98749 224 ARG C CA 1
ATOM 5347 C C . ARG C 1 227 ? -17.50000 19.77800 33.63300 1.000 69.63440 224 ARG C C 1
ATOM 5348 O O . ARG C 1 227 ? -17.08400 20.83900 34.11200 1.000 74.43426 224 ARG C O 1
ATOM 5356 N N . ASP C 1 228 ? -17.81000 19.65200 32.34100 1.000 70.10455 225 ASP C N 1
ATOM 5357 C CA . ASP C 1 228 ? -17.69200 20.78900 31.43300 1.000 64.79484 225 ASP C CA 1
ATOM 5358 C C . ASP C 1 228 ? -18.68200 21.89000 31.79200 1.000 76.94890 225 ASP C C 1
ATOM 5359 O O . ASP C 1 228 ? -18.32600 23.07400 31.81800 1.000 87.27213 225 ASP C O 1
ATOM 5364 N N . ASN C 1 229 ? -19.93700 21.52100 32.06000 1.000 76.99389 226 ASN C N 1
ATOM 5365 C CA . ASN C 1 229 ? -20.93700 22.52200 32.42100 1.000 71.85713 226 ASN C CA 1
ATOM 5366 C C . ASN C 1 229 ? -20.63700 23.15000 33.77600 1.000 78.71244 226 ASN C C 1
ATOM 5367 O O . ASN C 1 229 ? -20.81700 24.36100 33.95700 1.000 69.33656 226 ASN C O 1
ATOM 5372 N N . LEU C 1 230 ? -20.18000 22.34800 34.74100 1.000 71.42066 227 LEU C N 1
ATOM 5373 C CA . LEU C 1 230 ? -19.83200 22.89600 36.04900 1.000 74.79516 227 LEU C CA 1
ATOM 5374 C C . LEU C 1 230 ? -18.70800 23.91800 35.93600 1.000 79.22047 227 LEU C C 1
ATOM 5375 O O . LEU C 1 230 ? -18.72900 24.95300 36.61300 1.000 74.59001 227 LEU C O 1
ATOM 5380 N N . THR C 1 231 ? -17.71400 23.64500 35.08600 1.000 79.35967 228 THR C N 1
ATOM 5381 C CA . THR C 1 231 ? -16.67100 24.63100 34.82600 1.000 84.32277 228 THR C CA 1
ATOM 5382 C C . THR C 1 231 ? -17.23900 25.86600 34.13900 1.000 86.45401 228 THR C C 1
ATOM 5383 O O . THR C 1 231 ? -16.78600 26.98800 34.39600 1.000 87.60121 228 THR C O 1
ATOM 5387 N N . LEU C 1 232 ? -18.24000 25.68000 33.27700 1.000 83.75963 229 LEU C N 1
ATOM 5388 C CA . LEU C 1 232 ? -18.82900 26.80300 32.55500 1.000 76.93304 229 LEU C CA 1
ATOM 5389 C C . LEU C 1 232 ? -19.73000 27.64000 33.45600 1.000 83.82599 229 LEU C C 1
ATOM 5390 O O . LEU C 1 232 ? -19.77400 28.86900 33.32800 1.000 77.77873 229 LEU C O 1
ATOM 5395 N N . TRP C 1 233 ? -20.45700 26.99700 34.37100 1.000 87.16482 230 TRP C N 1
ATOM 5396 C CA . TRP C 1 233 ? -21.45100 27.68700 35.18300 1.000 81.70588 230 TRP C CA 1
ATOM 5397 C C . TRP C 1 233 ? -20.88600 28.29500 36.46100 1.000 89.42197 230 TRP C C 1
ATOM 5398 O O . TRP C 1 233 ? -21.53300 29.17000 37.04900 1.000 85.87304 230 TRP C O 1
ATOM 5409 N N . THR C 1 234 ? -19.70900 27.86400 36.90400 1.000 97.40032 231 THR C N 1
ATOM 5410 C CA . THR C 1 234 ? -19.12600 28.38500 38.13800 1.000 104.00976 231 THR C CA 1
ATOM 5411 C C . THR C 1 234 ? -17.81500 29.11400 37.87500 1.000 102.78050 231 THR C C 1
ATOM 5412 O O . THR C 1 234 ? -17.33800 29.87900 38.71400 1.000 109.54001 231 THR C O 1
ATOM 5417 N N . GLY D 1 1 ? -40.64600 46.21200 -9.05300 1.000 112.63229 -2 GLY D N 1
ATOM 5418 C CA . GLY D 1 1 ? -41.59300 45.14000 -9.42100 1.000 130.23288 -2 GLY D CA 1
ATOM 5419 C C . GLY D 1 1 ? -41.20500 43.77900 -8.85700 1.000 136.95454 -2 GLY D C 1
ATOM 5420 O O . GLY D 1 1 ? -41.03700 43.67700 -7.63200 1.000 138.42844 -2 GLY D O 1
ATOM 5421 N N . PRO D 1 2 ? -41.06200 42.71400 -9.68100 1.000 137.23041 -1 PRO D N 1
ATOM 5422 C CA . PRO D 1 2 ? -40.70100 41.39100 -9.18700 1.000 125.59373 -1 PRO D CA 1
ATOM 5423 C C . PRO D 1 2 ? -39.18900 41.31600 -8.96100 1.000 126.27736 -1 PRO D C 1
ATOM 5424 O O . PRO D 1 2 ? -38.75300 40.43900 -8.26600 1.000 125.64727 -1 PRO D O 1
ATOM 5428 N N . HIS D 1 3 ? -38.42400 42.21600 -9.56900 1.000 129.96638 0 HIS D N 1
ATOM 5429 C CA . HIS D 1 3 ? -36.99200 42.17700 -9.30300 1.000 134.87390 0 HIS D CA 1
ATOM 5430 C C . HIS D 1 3 ? -36.67000 42.61000 -7.87100 1.000 135.20814 0 HIS D C 1
ATOM 5431 O O . HIS D 1 3 ? -35.52200 42.95700 -7.56900 1.000 127.88416 0 HIS D O 1
ATOM 5438 N N . MET D 1 4 ? -37.68300 42.58700 -6.99800 1.000 143.59942 1 MET D N 1
ATOM 5439 C CA . MET D 1 4 ? -37.57300 42.71000 -5.55000 1.000 137.86427 1 MET D CA 1
ATOM 5440 C C . MET D 1 4 ? -37.86400 41.37900 -4.88800 1.000 126.90348 1 MET D C 1
ATOM 5441 O O . MET D 1 4 ? -37.35200 41.09800 -3.80100 1.000 120.63989 1 MET D O 1
ATOM 5446 N N . GLU D 1 5 ? -38.65500 40.55100 -5.57600 1.000 117.64650 2 GLU D N 1
ATOM 5447 C CA . GLU D 1 5 ? -38.84700 39.15900 -5.20100 1.000 104.51260 2 GLU D CA 1
ATOM 5448 C C . GLU D 1 5 ? -37.54700 38.39500 -5.37500 1.000 99.60388 2 GLU D C 1
ATOM 5449 O O . GLU D 1 5 ? -37.17400 37.57600 -4.52700 1.000 97.29058 2 GLU D O 1
ATOM 5455 N N . ARG D 1 6 ? -36.84600 38.65400 -6.48100 1.000 99.33655 3 ARG D N 1
ATOM 5456 C CA . ARG D 1 6 ? -35.53300 38.05800 -6.68900 1.000 94.00839 3 ARG D CA 1
ATOM 5457 C C . ARG D 1 6 ? -34.57400 38.45400 -5.57500 1.000 86.92570 3 ARG D C 1
ATOM 5458 O O . ARG D 1 6 ? -33.75600 37.64100 -5.12900 1.000 82.83763 3 ARG D O 1
ATOM 5466 N N . ALA D 1 7 ? -34.66500 39.70400 -5.11000 1.000 83.51291 4 ALA D N 1
ATOM 5467 C CA . ALA D 1 7 ? -33.82100 40.15200 -4.00900 1.000 73.85504 4 ALA D CA 1
ATOM 5468 C C . ALA D 1 7 ? -34.16200 39.42700 -2.71600 1.000 92.98312 4 ALA D C 1
ATOM 5469 O O . ALA D 1 7 ? -33.27100 39.16100 -1.90100 1.000 103.47723 4 ALA D O 1
ATOM 5471 N N . SER D 1 8 ? -35.43800 39.10400 -2.50600 1.000 79.33083 5 SER D N 1
ATOM 5472 C CA . SER D 1 8 ? -35.81300 38.35100 -1.31600 1.000 77.85907 5 SER D CA 1
ATOM 5473 C C . SER D 1 8 ? -35.35100 36.90300 -1.40400 1.000 77.24571 5 SER D C 1
ATOM 5474 O O . SER D 1 8 ? -34.99000 36.30700 -0.38300 1.000 81.12187 5 SER D O 1
ATOM 5477 N N . LEU D 1 9 ? -35.35800 36.32400 -2.60800 1.000 73.51124 6 LEU D N 1
ATOM 5478 C CA . LEU D 1 9 ? -34.90900 34.94500 -2.76800 1.000 73.46629 6 LEU D CA 1
ATOM 5479 C C . LEU D 1 9 ? -33.40900 34.82400 -2.52900 1.000 77.90400 6 LEU D C 1
ATOM 5480 O O . LEU D 1 9 ? -32.95000 33.86100 -1.90400 1.000 83.14020 6 LEU D O 1
ATOM 5485 N N . ILE D 1 10 ? -32.63100 35.79400 -3.01300 1.000 75.35024 7 ILE D N 1
ATOM 5486 C CA . ILE D 1 10 ? -31.19200 35.77400 -2.76800 1.000 62.60370 7 ILE D CA 1
ATOM 5487 C C . ILE D 1 10 ? -30.89100 36.10500 -1.31500 1.000 69.33010 7 ILE D C 1
ATOM 5488 O O . ILE D 1 10 ? -29.95800 35.54700 -0.72300 1.000 66.24760 7 ILE D O 1
ATOM 5493 N N . GLN D 1 11 ? -31.68200 36.99200 -0.70900 1.000 75.79381 8 GLN D N 1
ATOM 5494 C CA . GLN D 1 11 ? -31.48600 37.32100 0.69800 1.000 72.48112 8 GLN D CA 1
ATOM 5495 C C . GLN D 1 11 ? -31.72300 36.10500 1.58200 1.000 77.47901 8 GLN D C 1
ATOM 5496 O O . GLN D 1 11 ? -30.94900 35.83900 2.51000 1.000 74.88500 8 GLN D O 1
ATOM 5502 N N . LYS D 1 12 ? -32.78700 35.34800 1.30500 1.000 75.91381 9 LYS D N 1
ATOM 5503 C CA . LYS D 1 12 ? -33.05100 34.14100 2.07800 1.000 63.67500 9 LYS D CA 1
ATOM 5504 C C . LYS D 1 12 ? -32.07900 33.02500 1.73000 1.000 69.72806 9 LYS D C 1
ATOM 5505 O O . LYS D 1 12 ? -31.85200 32.13700 2.55700 1.000 80.86500 9 LYS D O 1
ATOM 5511 N N . ALA D 1 13 ? -31.50200 33.05100 0.52800 1.000 68.48017 10 ALA D N 1
ATOM 5512 C CA . ALA D 1 13 ? -30.47300 32.07500 0.19100 1.000 65.81583 10 ALA D CA 1
ATOM 5513 C C . ALA D 1 13 ? -29.22100 32.29700 1.02700 1.000 62.85197 10 ALA D C 1
ATOM 5514 O O . ALA D 1 13 ? -28.59000 31.33500 1.48000 1.000 68.78634 10 ALA D O 1
ATOM 5516 N N . LYS D 1 14 ? -28.84700 33.56100 1.24300 1.000 58.94333 11 LYS D N 1
ATOM 5517 C CA . LYS D 1 14 ? -27.72600 33.85600 2.12800 1.000 61.09255 11 LYS D CA 1
ATOM 5518 C C . LYS D 1 14 ? -28.04600 33.45900 3.56300 1.000 67.86660 11 LYS D C 1
ATOM 5519 O O . LYS D 1 14 ? -27.16700 32.99000 4.29400 1.000 70.48071 11 LYS D O 1
ATOM 5525 N N . LEU D 1 15 ? -29.29900 33.65100 3.98600 1.000 70.56185 12 LEU D N 1
ATOM 5526 C CA . LEU D 1 15 ? -29.70700 33.21600 5.31800 1.000 73.52200 12 LEU D CA 1
ATOM 5527 C C . LEU D 1 15 ? -29.67700 31.69800 5.43400 1.000 77.65917 12 LEU D C 1
ATOM 5528 O O . LEU D 1 15 ? -29.23500 31.15600 6.45400 1.000 84.92050 12 LEU D O 1
ATOM 5533 N N . ALA D 1 16 ? -30.14800 30.99400 4.40100 1.000 71.68546 13 ALA D N 1
ATOM 5534 C CA . ALA D 1 16 ? -30.10200 29.53600 4.41700 1.000 60.52584 13 ALA D CA 1
ATOM 5535 C C . ALA D 1 16 ? -28.66900 29.02400 4.45700 1.000 65.00252 13 ALA D C 1
ATOM 5536 O O . ALA D 1 16 ? -28.40400 27.96600 5.03900 1.000 77.91182 13 ALA D O 1
ATOM 5538 N N . GLU D 1 17 ? -27.73400 29.75600 3.84900 1.000 62.75931 14 GLU D N 1
ATOM 5539 C CA . GLU D 1 17 ? -26.33200 29.35900 3.91300 1.000 62.80638 14 GLU D CA 1
ATOM 5540 C C . GLU D 1 17 ? -25.76800 29.56300 5.31300 1.000 66.68162 14 GLU D C 1
ATOM 5541 O O . GLU D 1 17 ? -24.97900 28.74200 5.79600 1.000 74.64475 14 GLU D O 1
ATOM 5547 N N . GLN D 1 18 ? -26.15800 30.65400 5.97700 1.000 65.98555 15 GLN D N 1
ATOM 5548 C CA . GLN D 1 18 ? -25.72500 30.87800 7.35200 1.000 76.27236 15 GLN D CA 1
ATOM 5549 C C . GLN D 1 18 ? -26.23900 29.77800 8.27300 1.000 70.72045 15 GLN D C 1
ATOM 5550 O O . GLN D 1 18 ? -25.54200 29.35900 9.20400 1.000 65.69828 15 GLN D O 1
ATOM 5556 N N . ALA D 1 19 ? -27.45500 29.29800 8.02700 1.000 69.22676 16 ALA D N 1
ATOM 5557 C CA . ALA D 1 19 ? -28.05600 28.23500 8.81800 1.000 64.90223 16 ALA D CA 1
ATOM 5558 C C . ALA D 1 19 ? -27.72100 26.84400 8.29800 1.000 72.10851 16 ALA D C 1
ATOM 5559 O O . ALA D 1 19 ? -28.22000 25.85800 8.85100 1.000 77.93740 16 ALA D O 1
ATOM 5561 N N . GLU D 1 20 ? -26.89300 26.74400 7.25500 1.000 73.58379 17 GLU D N 1
ATOM 5562 C CA . GLU D 1 20 ? -26.50600 25.46100 6.66100 1.000 68.19661 17 GLU D CA 1
ATOM 5563 C C . GLU D 1 20 ? -27.72800 24.65400 6.22800 1.000 63.89107 17 GLU D C 1
ATOM 5564 O O . GLU D 1 20 ? -27.76600 23.42900 6.35700 1.000 77.67212 17 GLU D O 1
ATOM 5570 N N . ARG D 1 21 ? -28.73500 25.35000 5.70000 1.000 58.63987 18 ARG D N 1
ATOM 5571 C CA . ARG D 1 21 ? -29.93000 24.71700 5.14600 1.000 62.74223 18 ARG D CA 1
ATOM 5572 C C . ARG D 1 21 ? -29.79800 24.74600 3.62700 1.000 71.33524 18 ARG D C 1
ATOM 5573 O O . ARG D 1 21 ? -30.37500 25.58500 2.93500 1.000 77.36441 18 ARG D O 1
ATOM 5581 N N . TYR D 1 22 ? -29.01800 23.79800 3.10700 1.000 64.82969 19 TYR D N 1
ATOM 5582 C CA . TYR D 1 22 ? -28.61900 23.84900 1.70600 1.000 56.81465 19 TYR D CA 1
ATOM 5583 C C . TYR D 1 22 ? -29.72800 23.40300 0.76400 1.000 63.09847 19 TYR D C 1
ATOM 5584 O O . TYR D 1 22 ? -29.75600 23.83500 -0.39300 1.000 73.97333 19 TYR D O 1
ATOM 5593 N N . GLU D 1 23 ? -30.64800 22.55100 1.22300 1.000 64.03123 20 GLU D N 1
ATOM 5594 C CA . GLU D 1 23 ? -31.80500 22.23900 0.39200 1.000 67.95309 20 GLU D CA 1
ATOM 5595 C C . GLU D 1 23 ? -32.72100 23.45000 0.26300 1.000 62.80410 20 GLU D C 1
ATOM 5596 O O . GLU D 1 23 ? -33.26200 23.71300 -0.81700 1.000 69.39096 20 GLU D O 1
ATOM 5602 N N . ASP D 1 24 ? -32.89900 24.20300 1.35100 1.000 53.76233 21 ASP D N 1
ATOM 5603 C CA . ASP D 1 24 ? -33.60700 25.47600 1.25800 1.000 59.79423 21 ASP D CA 1
ATOM 5604 C C . ASP D 1 24 ? -32.82100 26.47700 0.42100 1.000 64.40544 21 ASP D C 1
ATOM 5605 O O . ASP D 1 24 ? -33.39800 27.19200 -0.40600 1.000 73.93764 21 ASP D O 1
ATOM 5610 N N . MET D 1 25 ? -31.50300 26.54300 0.62900 1.000 65.52343 22 MET D N 1
ATOM 5611 C CA . MET D 1 25 ? -30.66200 27.45600 -0.13800 1.000 60.13379 22 MET D CA 1
ATOM 5612 C C . MET D 1 25 ? -30.76800 27.18800 -1.63400 1.000 62.38029 22 MET D C 1
ATOM 5613 O O . MET D 1 25 ? -30.86200 28.12500 -2.43500 1.000 67.87629 22 MET D O 1
ATOM 5618 N N . ALA D 1 26 ? -30.74600 25.91300 -2.03000 1.000 67.17170 23 ALA D N 1
ATOM 5619 C CA . ALA D 1 26 ? -30.85800 25.57600 -3.44600 1.000 66.62016 23 ALA D CA 1
ATOM 5620 C C . ALA D 1 26 ? -32.20700 26.00000 -4.01100 1.000 68.08141 23 ALA D C 1
ATOM 5621 O O . ALA D 1 26 ? -32.28500 26.50900 -5.13500 1.000 73.96057 23 ALA D O 1
ATOM 5623 N N . ALA D 1 27 ? -33.28400 25.79000 -3.24900 1.000 65.31067 24 ALA D N 1
ATOM 5624 C CA . ALA D 1 27 ? -34.60700 26.20500 -3.70700 1.000 66.08974 24 ALA D CA 1
ATOM 5625 C C . ALA D 1 27 ? -34.68800 27.71800 -3.87400 1.000 68.48662 24 ALA D C 1
ATOM 5626 O O . ALA D 1 27 ? -35.29100 28.21200 -4.83400 1.000 71.01264 24 ALA D O 1
ATOM 5628 N N . PHE D 1 28 ? -34.08500 28.47100 -2.94800 1.000 58.93319 25 PHE D N 1
ATOM 5629 C CA . PHE D 1 28 ? -34.09600 29.92700 -3.05300 1.000 72.99976 25 PHE D CA 1
ATOM 5630 C C . PHE D 1 28 ? -33.33600 30.40200 -4.28500 1.000 78.39734 25 PHE D C 1
ATOM 5631 O O . PHE D 1 28 ? -33.78800 31.31300 -4.98800 1.000 82.75682 25 PHE D O 1
ATOM 5639 N N . MET D 1 29 ? -32.17700 29.80100 -4.56000 1.000 69.87776 26 MET D N 1
ATOM 5640 C CA . MET D 1 29 ? -31.41400 30.19200 -5.74000 1.000 73.76720 26 MET D CA 1
ATOM 5641 C C . MET D 1 29 ? -32.10100 29.75000 -7.02600 1.000 78.50386 26 MET D C 1
ATOM 5642 O O . MET D 1 29 ? -32.01900 30.45200 -8.04000 1.000 84.47690 26 MET D O 1
ATOM 5647 N N . LYS D 1 30 ? -32.77500 28.59600 -7.00500 1.000 72.60349 27 LYS D N 1
ATOM 5648 C CA . LYS D 1 30 ? -33.52900 28.15700 -8.17500 1.000 69.67216 27 LYS D CA 1
ATOM 5649 C C . LYS D 1 30 ? -34.60100 29.17100 -8.55100 1.000 74.11987 27 LYS D C 1
ATOM 5650 O O . LYS D 1 30 ? -34.77300 29.49500 -9.73200 1.000 81.67316 27 LYS D O 1
ATOM 5656 N N . GLY D 1 31 ? -35.32300 29.69500 -7.55800 1.000 67.65056 28 GLY D N 1
ATOM 5657 C CA . GLY D 1 31 ? -36.30800 30.72300 -7.84200 1.000 86.26383 28 GLY D CA 1
ATOM 5658 C C . GLY D 1 31 ? -35.69000 32.01400 -8.33700 1.000 90.69632 28 GLY D C 1
ATOM 5659 O O . GLY D 1 31 ? -36.30100 32.73300 -9.13200 1.000 108.32206 28 GLY D O 1
ATOM 5660 N N . ALA D 1 32 ? -34.47600 32.32800 -7.87800 1.000 73.55725 29 ALA D N 1
ATOM 5661 C CA . ALA D 1 32 ? -33.79300 33.52500 -8.35600 1.000 75.14202 29 ALA D CA 1
ATOM 5662 C C . ALA D 1 32 ? -33.34700 33.36300 -9.80300 1.000 87.87323 29 ALA D C 1
ATOM 5663 O O . ALA D 1 32 ? -33.44300 34.30600 -10.59800 1.000 92.11159 29 ALA D O 1
ATOM 5665 N N . VAL D 1 33 ? -32.85400 32.17500 -10.16300 1.000 82.98779 30 VAL D N 1
ATOM 5666 C CA . VAL D 1 33 ? -32.45400 31.92500 -11.54500 1.000 87.14176 30 VAL D CA 1
ATOM 5667 C C . VAL D 1 33 ? -33.66600 31.95700 -12.46600 1.000 94.91541 30 VAL D C 1
ATOM 5668 O O . VAL D 1 33 ? -33.62100 32.54300 -13.55500 1.000 101.49771 30 VAL D O 1
ATOM 5672 N N . GLU D 1 34 ? -34.77100 31.33900 -12.04300 1.000 85.14792 31 GLU D N 1
ATOM 5673 C CA . GLU D 1 34 ? -35.98200 31.30100 -12.85400 1.000 82.11300 31 GLU D CA 1
ATOM 5674 C C . GLU D 1 34 ? -36.57900 32.68200 -13.09600 1.000 87.94186 31 GLU D C 1
ATOM 5675 O O . GLU D 1 34 ? -37.46200 32.81300 -13.95100 1.000 88.73133 31 GLU D O 1
ATOM 5681 N N . LYS D 1 35 ? -36.13200 33.70700 -12.36600 1.000 88.00859 32 LYS D N 1
ATOM 5682 C CA . LYS D 1 35 ? -36.60700 35.06200 -12.61800 1.000 92.86198 32 LYS D CA 1
ATOM 5683 C C . LYS D 1 35 ? -36.16100 35.59400 -13.97400 1.000 97.85207 32 LYS D C 1
ATOM 5684 O O . LYS D 1 35 ? -36.78100 36.53000 -14.49100 1.000 100.49532 32 LYS D O 1
ATOM 5690 N N . GLY D 1 36 ? -35.10600 35.02700 -14.55700 1.000 99.84805 33 GLY D N 1
ATOM 5691 C CA . GLY D 1 36 ? -34.66700 35.37200 -15.88900 1.000 101.22831 33 GLY D CA 1
ATOM 5692 C C . GLY D 1 36 ? -33.44400 36.26300 -15.95300 1.000 101.39289 33 GLY D C 1
ATOM 5693 O O . GLY D 1 36 ? -32.82400 36.36000 -17.01800 1.000 107.75987 33 GLY D O 1
ATOM 5694 N N . GLU D 1 37 ? -33.08200 36.91600 -14.85200 1.000 101.71791 34 GLU D N 1
ATOM 5695 C CA . GLU D 1 37 ? -31.92300 37.79400 -14.86000 1.000 102.25921 34 GLU D CA 1
ATOM 5696 C C . GLU D 1 37 ? -30.63800 36.99500 -14.65200 1.000 89.44298 34 GLU D C 1
ATOM 5697 O O . GLU D 1 37 ? -30.63900 35.89400 -14.09400 1.000 74.82319 34 GLU D O 1
ATOM 5703 N N . GLU D 1 38 ? -29.53100 37.57600 -15.10900 1.000 82.00792 35 GLU D N 1
ATOM 5704 C CA . GLU D 1 38 ? -28.22500 36.95600 -14.94700 1.000 86.23944 35 GLU D CA 1
ATOM 5705 C C . GLU D 1 38 ? -27.80300 36.94200 -13.48200 1.000 88.44165 35 GLU D C 1
ATOM 5706 O O . GLU D 1 38 ? -28.26200 37.74200 -12.66100 1.000 97.20563 35 GLU D O 1
ATOM 5712 N N . LEU D 1 39 ? -26.90900 36.01300 -13.16200 1.000 79.30698 36 LEU D N 1
ATOM 5713 C CA . LEU D 1 39 ? -26.33100 35.90300 -11.83300 1.000 77.44158 36 LEU D CA 1
ATOM 5714 C C . LEU D 1 39 ? -24.96600 36.57400 -11.80900 1.000 75.73395 36 LEU D C 1
ATOM 5715 O O . LEU D 1 39 ? -24.19800 36.47900 -12.77200 1.000 78.31819 36 LEU D O 1
ATOM 5720 N N . SER D 1 40 ? -24.66900 37.25600 -10.70700 1.000 73.19838 37 SER D N 1
ATOM 5721 C CA . SER D 1 40 ? -23.34700 37.82700 -10.51500 1.000 81.62616 37 SER D CA 1
ATOM 5722 C C . SER D 1 40 ? -22.38300 36.74100 -10.04400 1.000 89.35000 37 SER D C 1
ATOM 5723 O O . SER D 1 40 ? -22.75000 35.57300 -9.88100 1.000 91.78814 37 SER D O 1
ATOM 5726 N N . CYS D 1 41 ? -21.12500 37.12900 -9.82400 1.000 79.89828 38 CYS D N 1
ATOM 5727 C CA . CYS D 1 41 ? -20.14700 36.18400 -9.29500 1.000 77.08736 38 CYS D CA 1
ATOM 5728 C C . CYS D 1 41 ? -20.56600 35.67900 -7.92000 1.000 75.37310 38 CYS D C 1
ATOM 5729 O O . CYS D 1 41 ? -20.41800 34.49000 -7.61400 1.000 77.35965 38 CYS D O 1
ATOM 5732 N N . GLU D 1 42 ? -21.09200 36.57200 -7.07900 1.000 79.67069 39 GLU D N 1
ATOM 5733 C CA . GLU D 1 42 ? -21.62200 36.16000 -5.78300 1.000 73.99960 39 GLU D CA 1
ATOM 5734 C C . GLU D 1 42 ? -22.78500 35.19300 -5.95400 1.000 73.33830 39 GLU D C 1
ATOM 5735 O O . GLU D 1 42 ? -22.80900 34.11500 -5.34900 1.000 74.47909 39 GLU D O 1
ATOM 5741 N N . GLU D 1 43 ? -23.76400 35.56500 -6.78200 1.000 77.93127 40 GLU D N 1
ATOM 5742 C CA . GLU D 1 43 ? -24.93500 34.71900 -6.97500 1.000 80.07973 40 GLU D CA 1
ATOM 5743 C C . GLU D 1 43 ? -24.58000 33.41800 -7.68200 1.000 81.94989 40 GLU D C 1
ATOM 5744 O O . GLU D 1 43 ? -25.24400 32.39800 -7.46600 1.000 77.78215 40 GLU D O 1
ATOM 5750 N N . ARG D 1 44 ? -23.54300 33.43200 -8.52300 1.000 80.80089 41 ARG D N 1
ATOM 5751 C CA . ARG D 1 44 ? -23.07700 32.19300 -9.13700 1.000 75.82609 41 ARG D CA 1
ATOM 5752 C C . ARG D 1 44 ? -22.57900 31.21700 -8.08100 1.000 72.57352 41 ARG D C 1
ATOM 5753 O O . ARG D 1 44 ? -22.87000 30.01700 -8.14500 1.000 69.30886 41 ARG D O 1
ATOM 5761 N N . ASN D 1 45 ? -21.82400 31.71600 -7.10200 1.000 67.31590 42 ASN D N 1
ATOM 5762 C CA . ASN D 1 45 ? -21.28300 30.83800 -6.07200 1.000 65.59702 42 ASN D CA 1
ATOM 5763 C C . ASN D 1 45 ? -22.37400 30.37100 -5.11800 1.000 64.71374 42 ASN D C 1
ATOM 5764 O O . ASN D 1 45 ? -22.35300 29.22300 -4.66300 1.000 71.92861 42 ASN D O 1
ATOM 5769 N N . LEU D 1 46 ? -23.34000 31.24200 -4.81000 1.000 68.01523 43 LEU D N 1
ATOM 5770 C CA . LEU D 1 46 ? -24.46600 30.83200 -3.97700 1.000 61.33584 43 LEU D CA 1
ATOM 5771 C C . LEU D 1 46 ? -25.22000 29.67100 -4.61200 1.000 58.72602 43 LEU D C 1
ATOM 5772 O O . LEU D 1 46 ? -25.60500 28.71900 -3.92300 1.000 58.42433 43 LEU D O 1
ATOM 5777 N N . LEU D 1 47 ? -25.44400 29.73500 -5.92600 1.000 63.72457 44 LEU D N 1
ATOM 5778 C CA . LEU D 1 47 ? -26.09200 28.63000 -6.62300 1.000 63.96833 44 LEU D CA 1
ATOM 5779 C C . LEU D 1 47 ? -25.22400 27.37800 -6.58800 1.000 63.87116 44 LEU D C 1
ATOM 5780 O O . LEU D 1 47 ? -25.72800 26.26800 -6.37500 1.000 66.66159 44 LEU D O 1
ATOM 5785 N N . SER D 1 48 ? -23.91500 27.53700 -6.79700 1.000 62.40305 45 SER D N 1
ATOM 5786 C CA . SER D 1 48 ? -23.02400 26.38300 -6.83700 1.000 60.47728 45 SER D CA 1
ATOM 5787 C C . SER D 1 48 ? -22.84200 25.77200 -5.45200 1.000 52.45633 45 SER D C 1
ATOM 5788 O O . SER D 1 48 ? -22.88400 24.54600 -5.30100 1.000 49.19845 45 SER D O 1
ATOM 5791 N N . VAL D 1 49 ? -22.63200 26.60900 -4.43200 1.000 55.20319 46 VAL D N 1
ATOM 5792 C CA . VAL D 1 49 ? -22.45800 26.10600 -3.07000 1.000 55.28486 46 VAL D CA 1
ATOM 5793 C C . VAL D 1 49 ? -23.68600 25.32300 -2.62500 1.000 61.53237 46 VAL D C 1
ATOM 5794 O O . VAL D 1 49 ? -23.57200 24.24300 -2.03200 1.000 62.81782 46 VAL D O 1
ATOM 5798 N N . ALA D 1 50 ? -24.87800 25.85000 -2.91000 1.000 60.95314 47 ALA D N 1
ATOM 5799 C CA . ALA D 1 50 ? -26.11400 25.20900 -2.47200 1.000 56.97448 47 ALA D CA 1
ATOM 5800 C C . ALA D 1 50 ? -26.25000 23.80100 -3.04400 1.000 53.85266 47 ALA D C 1
ATOM 5801 O O . ALA D 1 50 ? -26.41300 22.82700 -2.30100 1.000 60.95561 47 ALA D O 1
ATOM 5803 N N . TYR D 1 51 ? -26.18300 23.67500 -4.37200 1.000 55.65679 48 TYR D N 1
ATOM 5804 C CA . TYR D 1 51 ? -26.45000 22.38200 -4.99500 1.000 53.10111 48 TYR D CA 1
ATOM 5805 C C . TYR D 1 51 ? -25.29900 21.40000 -4.81400 1.000 57.76263 48 TYR D C 1
ATOM 5806 O O . TYR D 1 51 ? -25.53000 20.18600 -4.79900 1.000 67.04261 48 TYR D O 1
ATOM 5815 N N . LYS D 1 52 ? -24.06400 21.88800 -4.67000 1.000 55.49721 49 LYS D N 1
ATOM 5816 C CA . LYS D 1 52 ? -22.95600 20.97000 -4.42600 1.000 52.23638 49 LYS D CA 1
ATOM 5817 C C . LYS D 1 52 ? -23.09100 20.30300 -3.06200 1.000 57.08764 49 LYS D C 1
ATOM 5818 O O . LYS D 1 52 ? -22.78600 19.11500 -2.91200 1.000 62.30354 49 LYS D O 1
ATOM 5824 N N . ASN D 1 53 ? -23.55300 21.05300 -2.05700 1.000 47.83371 50 ASN D N 1
ATOM 5825 C CA . ASN D 1 53 ? -23.78800 20.46700 -0.74200 1.000 42.74060 50 ASN D CA 1
ATOM 5826 C C . ASN D 1 53 ? -24.93800 19.46900 -0.78000 1.000 54.91416 50 ASN D C 1
ATOM 5827 O O . ASN D 1 53 ? -24.86500 18.40600 -0.15300 1.000 60.90238 50 ASN D O 1
ATOM 5832 N N . VAL D 1 54 ? -26.01100 19.79700 -1.50400 1.000 52.08161 51 VAL D N 1
ATOM 5833 C CA . VAL D 1 54 ? -27.16800 18.90700 -1.56600 1.000 55.64877 51 VAL D CA 1
ATOM 5834 C C . VAL D 1 54 ? -26.79100 17.59200 -2.23600 1.000 58.09651 51 VAL D C 1
ATOM 5835 O O . VAL D 1 54 ? -26.99500 16.50800 -1.67600 1.000 63.73137 51 VAL D O 1
ATOM 5839 N N . VAL D 1 55 ? -26.23200 17.66700 -3.44600 1.000 58.26404 52 VAL D N 1
ATOM 5840 C CA . VAL D 1 55 ? -25.86100 16.44700 -4.15400 1.000 50.36608 52 VAL D CA 1
ATOM 5841 C C . VAL D 1 55 ? -24.67200 15.77100 -3.48100 1.000 47.83280 52 VAL D C 1
ATOM 5842 O O . VAL D 1 55 ? -24.49600 14.55300 -3.59700 1.000 61.29167 52 VAL D O 1
ATOM 5846 N N . GLY D 1 56 ? -23.84500 16.53400 -2.76200 1.000 48.47126 53 GLY D N 1
ATOM 5847 C CA . GLY D 1 56 ? -22.69800 15.93800 -2.09600 1.000 42.18452 53 GLY D CA 1
ATOM 5848 C C . GLY D 1 56 ? -23.09700 14.95500 -1.01200 1.000 59.98213 53 GLY D C 1
ATOM 5849 O O . GLY D 1 56 ? -22.48300 13.89500 -0.86400 1.000 61.61612 53 GLY D O 1
ATOM 5850 N N . GLY D 1 57 ? -24.13100 15.29100 -0.23900 1.000 64.46553 54 GLY D N 1
ATOM 5851 C CA . GLY D 1 57 ? -24.62200 14.36400 0.76400 1.000 44.46929 54 GLY D CA 1
ATOM 5852 C C . GLY D 1 57 ? -25.33600 13.17200 0.16400 1.000 63.29752 54 GLY D C 1
ATOM 5853 O O . GLY D 1 57 ? -25.29200 12.07200 0.72400 1.000 69.48803 54 GLY D O 1
ATOM 5854 N N . GLN D 1 58 ? -26.00000 13.36700 -0.97700 1.000 58.26307 55 GLN D N 1
ATOM 5855 C CA . GLN D 1 58 ? -26.64900 12.24800 -1.65000 1.000 50.86351 55 GLN D CA 1
ATOM 5856 C C . GLN D 1 58 ? -25.62100 11.31200 -2.27300 1.000 53.97675 55 GLN D C 1
ATOM 5857 O O . GLN D 1 58 ? -25.80200 10.08900 -2.26700 1.000 64.82386 55 GLN D O 1
ATOM 5863 N N . ARG D 1 59 ? -24.53100 11.86900 -2.81100 1.000 45.47422 56 ARG D N 1
ATOM 5864 C CA . ARG D 1 59 ? -23.46500 11.03300 -3.35200 1.000 33.86398 56 ARG D CA 1
ATOM 5865 C C . ARG D 1 59 ? -22.79600 10.21700 -2.25400 1.000 42.35325 56 ARG D C 1
ATOM 5866 O O . ARG D 1 59 ? -22.52700 9.02300 -2.43500 1.000 49.36103 56 ARG D O 1
ATOM 5874 N N . ALA D 1 60 ? -22.51400 10.84500 -1.11000 1.000 45.49313 57 ALA D N 1
ATOM 5875 C CA . ALA D 1 60 ? -21.90000 10.12200 -0.00200 1.000 44.03029 57 ALA D CA 1
ATOM 5876 C C . ALA D 1 60 ? -22.81600 9.01900 0.51100 1.000 54.58697 57 ALA D C 1
ATOM 5877 O O . ALA D 1 60 ? -22.35000 7.93400 0.87600 1.000 56.26106 57 ALA D O 1
ATOM 5879 N N . ALA D 1 61 ? -24.12500 9.28000 0.54900 1.000 55.22643 58 ALA D N 1
ATOM 5880 C CA . ALA D 1 61 ? -25.07000 8.24500 0.95400 1.000 39.47382 58 ALA D CA 1
ATOM 5881 C C . ALA D 1 61 ? -25.14000 7.12700 -0.07800 1.000 51.14866 58 ALA D C 1
ATOM 5882 O O . ALA D 1 61 ? -25.20900 5.94600 0.28200 1.000 61.43671 58 ALA D O 1
ATOM 5884 N N . TRP D 1 62 ? -25.12400 7.48000 -1.36500 1.000 55.70756 59 TRP D N 1
ATOM 5885 C CA . TRP D 1 62 ? -25.17600 6.46600 -2.41200 1.000 49.01129 59 TRP D CA 1
ATOM 5886 C C . TRP D 1 62 ? -23.95500 5.55600 -2.36200 1.000 64.87641 59 TRP D C 1
ATOM 5887 O O . TRP D 1 62 ? -24.06900 4.34100 -2.55800 1.000 78.87923 59 TRP D O 1
ATOM 5898 N N . ARG D 1 63 ? -22.77600 6.12600 -2.10000 1.000 66.64330 60 ARG D N 1
ATOM 5899 C CA . ARG D 1 63 ? -21.56500 5.31400 -2.03100 1.000 63.27713 60 ARG D CA 1
ATOM 5900 C C . ARG D 1 63 ? -21.61800 4.34500 -0.85500 1.000 66.08061 60 ARG D C 1
ATOM 5901 O O . ARG D 1 63 ? -21.14700 3.20700 -0.96000 1.000 76.91850 60 ARG D O 1
ATOM 5909 N N . VAL D 1 64 ? -22.18100 4.78000 0.27300 1.000 55.80798 61 VAL D N 1
ATOM 5910 C CA . VAL D 1 64 ? -22.30600 3.90000 1.43100 1.000 59.43317 61 VAL D CA 1
ATOM 5911 C C . VAL D 1 64 ? -23.25800 2.75000 1.12800 1.000 70.44613 61 VAL D C 1
ATOM 5912 O O . VAL D 1 64 ? -22.95600 1.58300 1.40500 1.000 70.32131 61 VAL D O 1
ATOM 5916 N N . LEU D 1 65 ? -24.42600 3.06100 0.55900 1.000 67.71445 62 LEU D N 1
ATOM 5917 C CA . LEU D 1 65 ? -25.40000 2.01800 0.25500 1.000 66.32403 62 LEU D CA 1
ATOM 5918 C C . LEU D 1 65 ? -24.91300 1.08500 -0.84800 1.000 72.17400 62 LEU D C 1
ATOM 5919 O O . LEU D 1 65 ? -25.23700 -0.10800 -0.83400 1.000 71.62954 62 LEU D O 1
ATOM 5924 N N . SER D 1 66 ? -24.13900 1.60100 -1.80700 1.000 66.14990 63 SER D N 1
ATOM 5925 C CA . SER D 1 66 ? -23.62300 0.74400 -2.87000 1.000 64.77626 63 SER D CA 1
ATOM 5926 C C . SER D 1 66 ? -22.55100 -0.20000 -2.34100 1.000 69.26290 63 SER D C 1
ATOM 5927 O O . SER D 1 66 ? -22.48700 -1.36600 -2.74700 1.000 73.02171 63 SER D O 1
ATOM 5930 N N . SER D 1 67 ? -21.69400 0.29000 -1.44200 1.000 64.32006 64 SER D N 1
ATOM 5931 C CA . SER D 1 67 ? -20.68500 -0.57000 -0.83500 1.000 66.11319 64 SER D CA 1
ATOM 5932 C C . SER D 1 67 ? -21.33400 -1.68100 -0.01700 1.000 72.35741 64 SER D C 1
ATOM 5933 O O . SER D 1 67 ? -20.87100 -2.82700 -0.03500 1.000 83.55481 64 SER D O 1
ATOM 5936 N N . ILE D 1 68 ? -22.41000 -1.35900 0.70400 1.000 70.91737 65 ILE D N 1
ATOM 5937 C CA . ILE D 1 68 ? -23.14000 -2.37700 1.45300 1.000 64.14925 65 ILE D CA 1
ATOM 5938 C C . ILE D 1 68 ? -23.79200 -3.37500 0.50300 1.000 66.57697 65 ILE D C 1
ATOM 5939 O O . ILE D 1 68 ? -23.82700 -4.58200 0.77600 1.000 73.07541 65 ILE D O 1
ATOM 5944 N N . GLU D 1 69 ? -24.31400 -2.89200 -0.62700 1.000 64.33054 66 GLU D N 1
ATOM 5945 C CA . GLU D 1 69 ? -24.96000 -3.78600 -1.58400 1.000 67.24237 66 GLU D CA 1
ATOM 5946 C C . GLU D 1 69 ? -23.95700 -4.74400 -2.21500 1.000 69.42807 66 GLU D C 1
ATOM 5947 O O . GLU D 1 69 ? -24.28600 -5.90600 -2.48300 1.000 67.07628 66 GLU D O 1
ATOM 5953 N N . GLN D 1 70 ? -22.73000 -4.27800 -2.45900 1.000 73.03781 67 GLN D N 1
ATOM 5954 C CA . GLN D 1 70 ? -21.70900 -5.14700 -3.03700 1.000 83.22282 67 GLN D CA 1
ATOM 5955 C C . GLN D 1 70 ? -21.33500 -6.27600 -2.08600 1.000 80.55700 67 GLN D C 1
ATOM 5956 O O . GLN D 1 70 ? -21.13800 -7.41800 -2.51800 1.000 103.59942 67 GLN D O 1
ATOM 5962 N N . LYS D 1 71 ? -21.22800 -5.98000 -0.78900 1.000 69.57066 68 LYS D N 1
ATOM 5963 C CA . LYS D 1 71 ? -20.87700 -7.01900 0.17300 1.000 90.72430 68 LYS D CA 1
ATOM 5964 C C . LYS D 1 71 ? -22.00000 -8.04000 0.32000 1.000 104.71389 68 LYS D C 1
ATOM 5965 O O . LYS D 1 71 ? -21.73900 -9.24000 0.46200 1.000 117.30811 68 LYS D O 1
ATOM 5971 N N . SER D 1 72 ? -23.25400 -7.58500 0.28900 1.000 102.67305 69 SER D N 1
ATOM 5972 C CA . SER D 1 72 ? -24.38500 -8.49700 0.40700 1.000 108.18745 69 SER D CA 1
ATOM 5973 C C . SER D 1 72 ? -24.56400 -9.36900 -0.83000 1.000 100.44780 69 SER D C 1
ATOM 5974 O O . SER D 1 72 ? -25.15000 -10.45200 -0.73200 1.000 112.90191 69 SER D O 1
ATOM 5977 N N . ASN D 1 73 ? -24.07600 -8.92000 -1.98400 1.000 93.49598 70 ASN D N 1
ATOM 5978 C CA . ASN D 1 73 ? -24.17000 -9.63800 -3.24800 1.000 102.78148 70 ASN D CA 1
ATOM 5979 C C . ASN D 1 73 ? -22.97000 -10.54400 -3.52100 1.000 110.37067 70 ASN D C 1
ATOM 5980 O O . ASN D 1 73 ? -22.78600 -10.98000 -4.66400 1.000 104.97489 70 ASN D O 1
ATOM 5985 N N . GLU D 1 74 ? -22.15600 -10.84000 -2.51300 1.000 122.69037 71 GLU D N 1
ATOM 5986 C CA . GLU D 1 74 ? -20.98900 -11.68600 -2.71200 1.000 129.12416 71 GLU D CA 1
ATOM 5987 C C . GLU D 1 74 ? -21.29900 -13.13600 -2.37000 1.000 130.49915 71 GLU D C 1
ATOM 5988 O O . GLU D 1 74 ? -22.17800 -13.43200 -1.55800 1.000 134.35012 71 GLU D O 1
ATOM 5994 N N . GLU D 1 75 ? -20.57900 -14.04200 -3.02900 1.000 128.83630 72 GLU D N 1
ATOM 5995 C CA . GLU D 1 75 ? -20.79800 -15.46800 -2.83600 1.000 125.89856 72 GLU D CA 1
ATOM 5996 C C . GLU D 1 75 ? -20.48400 -15.85300 -1.39600 1.000 127.74154 72 GLU D C 1
ATOM 5997 O O . GLU D 1 75 ? -19.38500 -15.59600 -0.89600 1.000 129.36585 72 GLU D O 1
ATOM 5999 N N . GLY D 1 76 ? -21.45300 -16.46900 -0.72600 1.000 134.25168 73 GLY D N 1
ATOM 6000 C CA . GLY D 1 76 ? -21.27500 -16.83500 0.66200 1.000 146.22987 73 GLY D CA 1
ATOM 6001 C C . GLY D 1 76 ? -21.64100 -15.76000 1.65800 1.000 151.50252 73 GLY D C 1
ATOM 6002 O O . GLY D 1 76 ? -21.43600 -15.95900 2.86000 1.000 154.74690 73 GLY D O 1
ATOM 6003 N N . SER D 1 77 ? -22.17700 -14.63200 1.20200 1.000 153.21491 74 SER D N 1
ATOM 6004 C CA . SER D 1 77 ? -22.56700 -13.55100 2.10000 1.000 149.18384 74 SER D CA 1
ATOM 6005 C C . SER D 1 77 ? -23.81300 -13.93000 2.89100 1.000 155.97296 74 SER D C 1
ATOM 6006 O O . SER D 1 77 ? -24.62300 -14.73900 2.43800 1.000 161.23444 74 SER D O 1
ATOM 6008 N N . GLU D 1 79 ? -26.91400 -12.69400 4.30900 1.000 188.02955 76 GLU D N 1
ATOM 6009 C CA . GLU D 1 79 ? -28.22700 -12.08000 4.16900 1.000 182.14441 76 GLU D CA 1
ATOM 6010 C C . GLU D 1 79 ? -28.76800 -12.31000 2.75600 1.000 173.55345 76 GLU D C 1
ATOM 6011 O O . GLU D 1 79 ? -28.10900 -12.94800 1.93800 1.000 175.72443 76 GLU D O 1
ATOM 6013 N N . LYS D 1 80 ? -29.96900 -11.79900 2.48000 1.000 154.40069 77 LYS D N 1
ATOM 6014 C CA . LYS D 1 80 ? -30.59900 -12.00500 1.18100 1.000 138.66033 77 LYS D CA 1
ATOM 6015 C C . LYS D 1 80 ? -31.35200 -10.74400 0.77700 1.000 129.61294 77 LYS D C 1
ATOM 6016 O O . LYS D 1 80 ? -31.47200 -10.45600 -0.41600 1.000 132.96378 77 LYS D O 1
ATOM 6018 N N . GLY D 1 81 ? -31.83000 -9.97400 1.75100 1.000 117.16010 78 GLY D N 1
ATOM 6019 C CA . GLY D 1 81 ? -32.98900 -9.11500 1.75600 1.000 108.17863 78 GLY D CA 1
ATOM 6020 C C . GLY D 1 81 ? -32.93000 -8.01500 0.71900 1.000 94.79413 78 GLY D C 1
ATOM 6021 O O . GLY D 1 81 ? -31.87600 -7.43900 0.43300 1.000 87.30231 78 GLY D O 1
ATOM 6022 N N . PRO D 1 82 ? -34.09100 -7.69600 0.14300 1.000 90.20528 79 PRO D N 1
ATOM 6023 C CA . PRO D 1 82 ? -34.15400 -6.65700 -0.89400 1.000 87.88214 79 PRO D CA 1
ATOM 6024 C C . PRO D 1 82 ? -33.96900 -5.24200 -0.37000 1.000 90.81567 79 PRO D C 1
ATOM 6025 O O . PRO D 1 82 ? -33.73600 -4.33600 -1.17900 1.000 96.91861 79 PRO D O 1
ATOM 6029 N N . GLU D 1 83 ? -34.08200 -5.02400 0.94100 1.000 78.80965 80 GLU D N 1
ATOM 6030 C CA . GLU D 1 83 ? -34.13200 -3.67300 1.49800 1.000 81.59769 80 GLU D CA 1
ATOM 6031 C C . GLU D 1 83 ? -32.95700 -2.80800 1.04700 1.000 80.45003 80 GLU D C 1
ATOM 6032 O O . GLU D 1 83 ? -33.13100 -1.61100 0.78500 1.000 85.59507 80 GLU D O 1
ATOM 6038 N N . VAL D 1 84 ? -31.75400 -3.38000 0.96800 1.000 71.25341 81 VAL D N 1
ATOM 6039 C CA . VAL D 1 84 ? -30.59400 -2.57500 0.59100 1.000 65.40188 81 VAL D CA 1
ATOM 6040 C C . VAL D 1 84 ? -30.74000 -2.06100 -0.83500 1.000 56.69417 81 VAL D C 1
ATOM 6041 O O . VAL D 1 84 ? -30.46400 -0.89000 -1.11900 1.000 64.06259 81 VAL D O 1
ATOM 6045 N N . ARG D 1 85 ? -31.17600 -2.92500 -1.75500 1.000 66.01135 82 ARG D N 1
ATOM 6046 C CA . ARG D 1 85 ? -31.37600 -2.49300 -3.13400 1.000 70.48502 82 ARG D CA 1
ATOM 6047 C C . ARG D 1 85 ? -32.47400 -1.44000 -3.22600 1.000 71.05467 82 ARG D C 1
ATOM 6048 O O . ARG D 1 85 ? -32.34200 -0.45800 -3.96500 1.000 65.02442 82 ARG D O 1
ATOM 6056 N N . GLU D 1 86 ? -33.57000 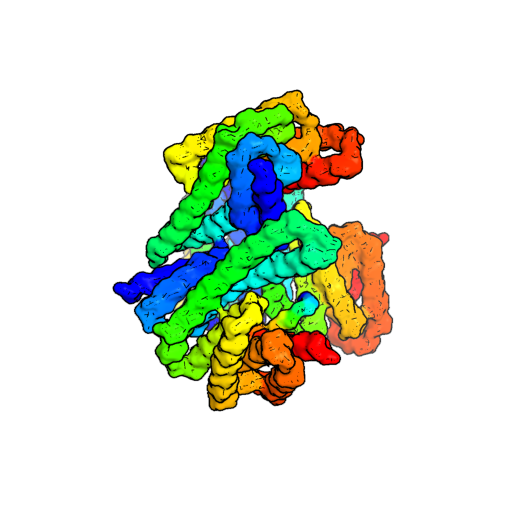-1.63400 -2.48600 1.000 78.02376 83 GLU D N 1
ATOM 6057 C CA . GLU D 1 86 ? -34.67900 -0.68500 -2.53400 1.000 76.01286 83 GLU D CA 1
ATOM 6058 C C . GLU D 1 86 ? -34.25900 0.68600 -2.02100 1.000 76.88798 83 GLU D C 1
ATOM 6059 O O . GLU D 1 86 ? -34.59200 1.71300 -2.62600 1.000 72.40769 83 GLU D O 1
ATOM 6065 N N . TYR D 1 87 ? -33.52500 0.72400 -0.90700 1.000 74.52799 84 TYR D N 1
ATOM 6066 C CA . TYR D 1 87 ? -33.14300 2.00500 -0.32200 1.000 65.68184 84 TYR D CA 1
ATOM 6067 C C . TYR D 1 87 ? -32.05800 2.68500 -1.14700 1.000 70.78119 84 TYR D C 1
ATOM 6068 O O . TYR D 1 87 ? -32.03400 3.91700 -1.25300 1.000 86.78480 84 TYR D O 1
ATOM 6077 N N . ARG D 1 88 ? -31.14500 1.90300 -1.72600 1.000 63.67813 85 ARG D N 1
ATOM 6078 C CA . ARG D 1 88 ? -30.12800 2.48000 -2.60000 1.000 52.28253 85 ARG D CA 1
ATOM 6079 C C . ARG D 1 88 ? -30.75700 3.10500 -3.83800 1.000 55.91381 85 ARG D C 1
ATOM 6080 O O . ARG D 1 88 ? -30.32100 4.16800 -4.29600 1.000 58.40801 85 ARG D O 1
ATOM 6088 N N . GLU D 1 89 ? -31.78500 2.46000 -4.39300 1.000 60.40535 86 GLU D N 1
ATOM 6089 C CA . GLU D 1 89 ? -32.45500 3.01000 -5.56700 1.000 67.90477 86 GLU D CA 1
ATOM 6090 C C . GLU D 1 89 ? -33.24200 4.27200 -5.23500 1.000 66.23571 86 GLU D C 1
ATOM 6091 O O . GLU D 1 89 ? -33.35600 5.16700 -6.08100 1.000 59.07069 86 GLU D O 1
ATOM 6097 N N . LYS D 1 90 ? -33.78600 4.36900 -4.01900 1.000 64.17116 87 LYS D N 1
ATOM 6098 C CA . LYS D 1 90 ? -34.50700 5.58000 -3.63800 1.000 72.99026 87 LYS D CA 1
ATOM 6099 C C . LYS D 1 90 ? -33.56000 6.76900 -3.52600 1.000 77.52527 87 LYS D C 1
ATOM 6100 O O . LYS D 1 90 ? -33.87900 7.87000 -3.99100 1.000 79.81277 87 LYS D O 1
ATOM 6106 N N . VAL D 1 91 ? -32.39300 6.56700 -2.91200 1.000 66.56652 88 VAL D N 1
ATOM 6107 C CA . VAL D 1 91 ? -31.38800 7.62400 -2.86000 1.000 55.07793 88 VAL D CA 1
ATOM 6108 C C . VAL D 1 91 ? -30.86000 7.92600 -4.25700 1.000 56.39829 88 VAL D C 1
ATOM 6109 O O . VAL D 1 91 ? -30.61300 9.08700 -4.60500 1.000 62.23044 88 VAL D O 1
ATOM 6113 N N . GLU D 1 92 ? -30.70000 6.89100 -5.08500 1.000 64.10002 89 GLU D N 1
ATOM 6114 C CA . GLU D 1 92 ? -30.24600 7.09900 -6.45600 1.000 64.26702 89 GLU D CA 1
ATOM 6115 C C . GLU D 1 92 ? -31.22800 7.95000 -7.25100 1.000 68.71765 89 GLU D C 1
ATOM 6116 O O . GLU D 1 92 ? -30.81300 8.74500 -8.10100 1.000 68.68843 89 GLU D O 1
ATOM 6122 N N . THR D 1 93 ? -32.52900 7.80800 -6.98400 1.000 71.97678 90 THR D N 1
ATOM 6123 C CA . THR D 1 93 ? -33.52100 8.60400 -7.70100 1.000 73.12106 90 THR D CA 1
ATOM 6124 C C . THR D 1 93 ? -33.47800 10.06500 -7.26600 1.000 68.80356 90 THR D C 1
ATOM 6125 O O . THR D 1 93 ? -33.56700 10.97000 -8.10400 1.000 70.73329 90 THR D O 1
ATOM 6129 N N . GLU D 1 94 ? -33.34600 10.31500 -5.96000 1.000 62.33092 91 GLU D N 1
ATOM 6130 C CA . GLU D 1 94 ? -33.24500 11.69000 -5.47900 1.000 62.18415 91 GLU D CA 1
ATOM 6131 C C . GLU D 1 94 ? -32.00700 12.37700 -6.03800 1.000 69.34368 91 GLU D C 1
ATOM 6132 O O . GLU D 1 94 ? -32.05300 13.55900 -6.40000 1.000 75.29713 91 GLU D O 1
ATOM 6138 N N . LEU D 1 95 ? -30.88800 11.65300 -6.11300 1.000 64.36564 92 LEU D N 1
ATOM 6139 C CA . LEU D 1 95 ? -29.66900 12.22500 -6.67300 1.000 67.92116 92 LEU D CA 1
ATOM 6140 C C . LEU D 1 95 ? -29.86700 12.59900 -8.13600 1.000 75.37866 92 LEU D C 1
ATOM 6141 O O . LEU D 1 95 ? -29.45500 13.68200 -8.57000 1.000 77.78592 92 LEU D O 1
ATOM 6146 N N . GLN D 1 96 ? -30.49300 11.71300 -8.91400 1.000 71.80486 93 GLN D N 1
ATOM 6147 C CA . GLN D 1 96 ? -30.75900 12.01600 -10.31500 1.000 69.03988 93 GLN D CA 1
ATOM 6148 C C . GLN D 1 96 ? -31.72700 13.18400 -10.45300 1.000 64.08595 93 GLN D C 1
ATOM 6149 O O . GLN D 1 96 ? -31.60400 13.99700 -11.37600 1.000 62.31095 93 GLN D O 1
ATOM 6155 N N . GLY D 1 97 ? -32.69900 13.28400 -9.54300 1.000 59.84332 94 GLY D N 1
ATOM 6156 C CA . GLY D 1 97 ? -33.62100 14.40700 -9.58500 1.000 64.86135 94 GLY D CA 1
ATOM 6157 C C . GLY D 1 97 ? -32.93000 15.73500 -9.34200 1.000 72.46872 94 GLY D C 1
ATOM 6158 O O . GLY D 1 97 ? -33.27900 16.74900 -9.95300 1.000 74.90754 94 GLY D O 1
ATOM 6159 N N . VAL D 1 98 ? -31.94200 15.74900 -8.44400 1.000 65.88962 95 VAL D N 1
ATOM 6160 C CA . VAL D 1 98 ? -31.18900 16.97100 -8.18600 1.000 59.70704 95 VAL D CA 1
ATOM 6161 C C . VAL D 1 98 ? -30.33200 17.33500 -9.39300 1.000 64.41221 95 VAL D C 1
ATOM 6162 O O . VAL D 1 98 ? -30.26300 18.50400 -9.79300 1.000 70.98592 95 VAL D O 1
ATOM 6166 N N . CYS D 1 99 ? -29.66600 16.34400 -9.99000 1.000 69.91104 96 CYS D N 1
ATOM 6167 C CA . CYS D 1 99 ? -28.83500 16.60800 -11.16100 1.000 75.63307 96 CYS D CA 1
ATOM 6168 C C . CYS D 1 99 ? -29.67100 17.09400 -12.33900 1.000 76.81080 96 CYS D C 1
ATOM 6169 O O . CYS D 1 99 ? -29.24900 17.98800 -13.08100 1.000 77.82151 96 CYS D O 1
ATOM 6172 N N . ASP D 1 100 ? -30.86100 16.51500 -12.52900 1.000 76.77652 97 ASP D N 1
ATOM 6173 C CA . ASP D 1 100 ? -31.73600 16.96300 -13.60800 1.000 74.64263 97 ASP D CA 1
ATOM 6174 C C . ASP D 1 100 ? -32.20400 18.39500 -13.39700 1.000 70.72572 97 ASP D C 1
ATOM 6175 O O . ASP D 1 100 ? -32.39500 19.13600 -14.36900 1.000 78.55686 97 ASP D O 1
ATOM 6180 N N . THR D 1 101 ? -32.39400 18.80400 -12.14100 1.000 56.41042 98 THR D N 1
ATOM 6181 C CA . THR D 1 101 ? -32.79600 20.17800 -11.86700 1.000 55.73482 98 THR D CA 1
ATOM 6182 C C . THR D 1 101 ? -31.67800 21.15700 -12.20100 1.000 66.96336 98 THR D C 1
ATOM 6183 O O . THR D 1 101 ? -31.92200 22.20000 -12.82100 1.000 74.79157 98 THR D O 1
ATOM 6187 N N . VAL D 1 102 ? -30.44500 20.83400 -11.80500 1.000 63.75381 99 VAL D N 1
ATOM 6188 C CA . VAL D 1 102 ? -29.31000 21.70600 -12.09700 1.000 58.59946 99 VAL D CA 1
ATOM 6189 C C . VAL D 1 102 ? -29.09400 21.81200 -13.60100 1.000 70.16818 99 VAL D C 1
ATOM 6190 O O . VAL D 1 102 ? -28.99100 22.91300 -14.15500 1.000 80.29644 99 VAL D O 1
ATOM 6194 N N . LEU D 1 103 ? -29.01000 20.66600 -14.28300 1.000 64.50424 100 LEU D N 1
ATOM 6195 C CA . LEU D 1 103 ? -28.82900 20.67900 -15.73100 1.000 66.45057 100 LEU D CA 1
ATOM 6196 C C . LEU D 1 103 ? -29.99700 21.35700 -16.43700 1.000 74.49543 100 LEU D C 1
ATOM 6197 O O . LEU D 1 103 ? -29.81900 21.93000 -17.51800 1.000 74.63359 100 LEU D O 1
ATOM 6202 N N . GLY D 1 104 ? -31.19300 21.30800 -15.84500 1.000 72.90456 101 GLY D N 1
ATOM 6203 C CA . GLY D 1 104 ? -32.32000 22.02000 -16.42400 1.000 75.41121 101 GLY D CA 1
ATOM 6204 C C . GLY D 1 104 ? -32.16400 23.52700 -16.34100 1.000 80.12163 101 GLY D C 1
ATOM 6205 O O . GLY D 1 104 ? -32.45600 24.24300 -17.30200 1.000 88.46975 101 GLY D O 1
ATOM 6206 N N . LEU D 1 105 ? -31.70800 24.02900 -15.19100 1.000 77.93805 102 LEU D N 1
ATOM 6207 C CA . LEU D 1 105 ? -31.48000 25.46400 -15.05100 1.000 71.19613 102 LEU D CA 1
ATOM 6208 C C . LEU D 1 105 ? -30.35000 25.93600 -15.95600 1.000 78.97991 102 LEU D C 1
ATOM 6209 O O . LEU D 1 105 ? -30.40700 27.04200 -16.50500 1.000 93.98955 102 LEU D O 1
ATOM 6214 N N . LEU D 1 106 ? -29.31400 25.11200 -16.12500 1.000 68.79464 103 LEU D N 1
ATOM 6215 C CA . LEU D 1 106 ? -28.17500 25.51100 -16.94300 1.000 79.84389 103 LEU D CA 1
ATOM 6216 C C . LEU D 1 106 ? -28.56200 25.61700 -18.41300 1.000 88.39503 103 LEU D C 1
ATOM 6217 O O . LEU D 1 106 ? -28.25600 26.61500 -19.07600 1.000 95.29427 103 LEU D O 1
ATOM 6222 N N . ASP D 1 107 ? -29.24300 24.59700 -18.94100 1.000 86.28906 104 ASP D N 1
ATOM 6223 C CA . ASP D 1 107 ? -29.54000 24.57000 -20.36900 1.000 97.85809 104 ASP D CA 1
ATOM 6224 C C . ASP D 1 107 ? -30.64900 25.54600 -20.74200 1.000 92.01795 104 ASP D C 1
ATOM 6225 O O . ASP D 1 107 ? -30.70800 26.00100 -21.89000 1.000 100.02799 104 ASP D O 1
ATOM 6230 N N . SER D 1 108 ? -31.52900 25.88400 -19.80000 1.000 76.80281 105 SER D N 1
ATOM 6231 C CA . SER D 1 108 ? -32.69400 26.70500 -20.10200 1.000 84.24686 105 SER D CA 1
ATOM 6232 C C . SER D 1 108 ? -32.55500 28.15600 -19.65400 1.000 92.76125 105 SER D C 1
ATOM 6233 O O . SER D 1 108 ? -33.41000 28.97600 -20.00900 1.000 100.94653 105 SER D O 1
ATOM 6236 N N . HIS D 1 109 ? -31.51400 28.50000 -18.89600 1.000 98.94747 106 HIS D N 1
ATOM 6237 C CA . HIS D 1 109 ? -31.37800 29.86200 -18.39100 1.000 87.88987 106 HIS D CA 1
ATOM 6238 C C . HIS D 1 109 ? -29.93500 30.35200 -18.39700 1.000 92.90470 106 HIS D C 1
ATOM 6239 O O . HIS D 1 109 ? -29.63300 31.41100 -18.95700 1.000 104.12255 106 HIS D O 1
ATOM 6246 N N . LEU D 1 110 ? -29.03700 29.58700 -17.77600 1.000 86.48050 107 LEU D N 1
ATOM 6247 C CA . LEU D 1 110 ? -27.72700 30.11800 -17.41600 1.000 82.88558 107 LEU D CA 1
ATOM 6248 C C . LEU D 1 110 ? -26.75300 30.12000 -18.59000 1.000 83.25135 107 LEU D C 1
ATOM 6249 O O . LEU D 1 110 ? -26.15500 31.15700 -18.89900 1.000 91.26897 107 LEU D O 1
ATOM 6254 N N . ILE D 1 111 ? -26.56700 28.96900 -19.24400 1.000 76.60497 108 ILE D N 1
ATOM 6255 C CA . ILE D 1 111 ? -25.54000 28.85700 -20.28300 1.000 86.34271 108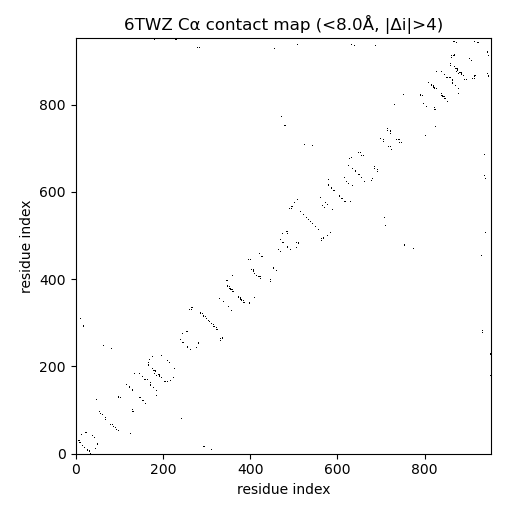 ILE D CA 1
ATOM 6256 C C . ILE D 1 111 ? -25.85600 29.76000 -21.46800 1.000 98.31727 108 ILE D C 1
ATOM 6257 O O . ILE D 1 111 ? -24.96000 30.38500 -22.04800 1.000 103.83163 108 ILE D O 1
ATOM 6262 N N . LYS D 1 112 ? -27.13000 29.85100 -21.84000 1.000 106.26164 109 LYS D N 1
ATOM 6263 C CA . LYS D 1 112 ? -27.51300 30.70100 -22.95800 1.000 120.09771 109 LYS D CA 1
ATOM 6264 C C . LYS D 1 112 ? -27.20000 32.16500 -22.65900 1.000 120.45034 109 LYS D C 1
ATOM 6265 O O . LYS D 1 112 ? -26.46800 32.82800 -23.40100 1.000 121.99578 109 LYS D O 1
ATOM 6271 N N . GLU D 1 113 ? -27.76400 32.70800 -21.58800 1.000 128.75007 110 GLU D N 1
ATOM 6272 C CA . GLU D 1 113 ? -27.53100 34.12000 -21.27500 1.000 144.92254 110 GLU D CA 1
ATOM 6273 C C . GLU D 1 113 ? -26.30000 34.25200 -20.38000 1.000 157.87487 110 GLU D C 1
ATOM 6274 O O . GLU D 1 113 ? -26.37500 34.56000 -19.19800 1.000 161.07127 110 GLU D O 1
ATOM 6280 N N . ALA D 1 114 ? -25.15400 33.91200 -20.97200 1.000 173.17807 111 ALA D N 1
ATOM 6281 C CA . ALA D 1 114 ? -23.86000 34.06700 -20.32600 1.000 168.40290 111 ALA D CA 1
ATOM 6282 C C . ALA D 1 114 ? -23.15000 35.21900 -21.02100 1.000 171.73974 111 ALA D C 1
ATOM 6283 O O . ALA D 1 114 ? -22.82900 35.12400 -22.20800 1.000 178.70446 111 ALA D O 1
ATOM 6285 N N . GLY D 1 115 ? -22.90300 36.29500 -20.28000 1.000 154.29718 112 GLY D N 1
ATOM 6286 C CA . GLY D 1 115 ? -22.34000 37.50000 -20.85700 1.000 142.24317 112 GLY D CA 1
ATOM 6287 C C . GLY D 1 115 ? -20.87900 37.35500 -21.22300 1.000 132.72466 112 GLY D C 1
ATOM 6288 O O . GLY D 1 115 ? -20.49300 37.54700 -22.38000 1.000 141.44300 112 GLY D O 1
ATOM 6289 N N . ASP D 1 116 ? -20.06000 36.99600 -20.24300 1.000 114.29482 113 ASP D N 1
ATOM 6290 C CA . ASP D 1 116 ? -18.62100 36.89600 -20.41300 1.000 111.88342 113 ASP D CA 1
ATOM 6291 C C . ASP D 1 116 ? -18.19400 35.43500 -20.48500 1.000 107.24482 113 ASP D C 1
ATOM 6292 O O . ASP D 1 116 ? -18.98900 34.51200 -20.28900 1.000 106.39339 113 ASP D O 1
ATOM 6297 N N . ALA D 1 117 ? -16.90700 35.24000 -20.77700 1.000 81.13711 114 ALA D N 1
ATOM 6298 C CA . ALA D 1 117 ? -16.35900 33.89100 -20.85600 1.000 88.52433 114 ALA D CA 1
ATOM 6299 C C . ALA D 1 117 ? -16.27900 33.22500 -19.48700 1.000 88.68085 114 ALA D C 1
ATOM 6300 O O . ALA D 1 117 ? -16.44100 32.00400 -19.38700 1.000 93.66154 114 ALA D O 1
ATOM 6302 N N . GLU D 1 118 ? -16.02300 34.00200 -18.43100 1.000 92.12923 115 GLU D N 1
ATOM 6303 C CA . GLU D 1 118 ? -15.84600 33.42200 -17.10200 1.000 89.06218 115 GLU D CA 1
ATOM 6304 C C . GLU D 1 118 ? -17.10800 32.70500 -16.63900 1.000 79.61683 115 GLU D C 1
ATOM 6305 O O . GLU D 1 118 ? -17.05200 31.56800 -16.15700 1.000 74.55407 115 GLU D O 1
ATOM 6311 N N . SER D 1 119 ? -18.26300 33.35900 -16.78400 1.000 76.52746 116 SER D N 1
ATOM 6312 C CA . SER D 1 119 ? -19.51900 32.72300 -16.40500 1.000 78.32260 116 SER D CA 1
ATOM 6313 C C . SER D 1 119 ? -19.84300 31.56100 -17.33200 1.000 79.12017 116 SER D C 1
ATOM 6314 O O . SER D 1 119 ? -20.40000 30.54700 -16.89600 1.000 89.74926 116 SER D O 1
ATOM 6317 N N . ARG D 1 120 ? -19.51300 31.69400 -18.61900 1.000 75.87180 117 ARG D N 1
ATOM 6318 C CA . ARG D 1 120 ? -19.79000 30.61700 -19.56100 1.000 82.29395 117 ARG D CA 1
ATOM 6319 C C . ARG D 1 120 ? -18.94400 29.38900 -19.24700 1.000 72.07217 117 ARG D C 1
ATOM 6320 O O . ARG D 1 120 ? -19.41800 28.25400 -19.36900 1.000 76.31317 117 ARG D O 1
ATOM 6328 N N . VAL D 1 121 ? -17.69000 29.59600 -18.83600 1.000 71.48529 118 VAL D N 1
ATOM 6329 C CA . VAL D 1 121 ? -16.86300 28.48100 -18.38500 1.000 70.75744 118 VAL D CA 1
ATOM 6330 C C . VAL D 1 121 ? -17.38600 27.93800 -17.06100 1.000 73.24596 118 VAL D C 1
ATOM 6331 O O . VAL D 1 121 ? -17.39400 26.72200 -16.83100 1.000 85.45066 118 VAL D O 1
ATOM 6335 N N . PHE D 1 122 ? -17.82900 28.83000 -16.17300 1.000 67.38069 119 PHE D N 1
ATOM 6336 C CA . PHE D 1 122 ? -18.37900 28.40600 -14.88900 1.000 66.95723 119 PHE D CA 1
ATOM 6337 C C . PHE D 1 122 ? -19.59700 27.50900 -15.08100 1.000 70.39938 119 PHE D C 1
ATOM 6338 O O . PHE D 1 122 ? -19.69500 26.43600 -14.47400 1.000 79.73655 119 PHE D O 1
ATOM 6346 N N . TYR D 1 123 ? -20.53600 27.93100 -15.93100 1.000 71.51296 120 TYR D N 1
ATOM 6347 C CA . TYR D 1 123 ? -21.76000 27.16000 -16.12500 1.000 70.02202 120 TYR D CA 1
ATOM 6348 C C . TYR D 1 123 ? -21.48800 25.85900 -16.87100 1.000 74.83020 120 TYR D C 1
ATOM 6349 O O . TYR D 1 123 ? -22.07400 24.81900 -16.54500 1.000 80.24754 120 TYR D O 1
ATOM 6358 N N . LEU D 1 124 ? -20.60900 25.89400 -17.87700 1.000 74.67792 121 LEU D N 1
ATOM 6359 C CA . LEU D 1 124 ? -20.26100 24.66600 -18.58500 1.000 65.40618 121 LEU D CA 1
ATOM 636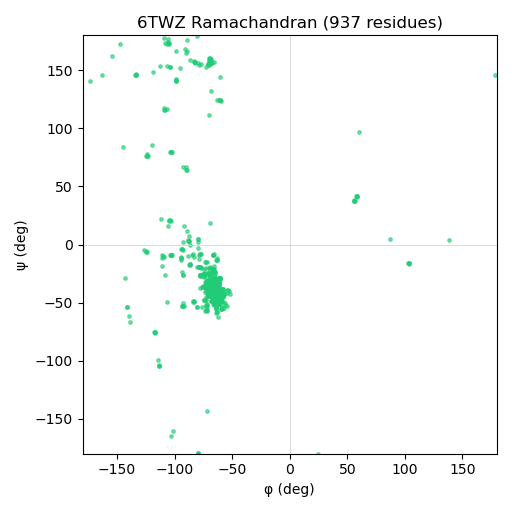0 C C . LEU D 1 124 ? -19.52900 23.68700 -17.67600 1.000 66.68866 121 LEU D C 1
ATOM 6361 O O . LEU D 1 124 ? -19.66900 22.47000 -17.84000 1.000 75.95658 121 LEU D O 1
ATOM 6366 N N . LYS D 1 125 ? -18.74600 24.19400 -16.72000 1.000 61.39592 122 LYS D N 1
ATOM 6367 C CA . LYS D 1 125 ? -18.13200 23.31200 -15.73300 1.000 58.34622 122 LYS D CA 1
ATOM 6368 C C . LYS D 1 125 ? -19.19100 22.65600 -14.85700 1.000 59.68662 122 LYS D C 1
ATOM 6369 O O . LYS D 1 125 ? -19.08000 21.47200 -14.52000 1.000 59.80126 122 LYS D O 1
ATOM 6375 N N . MET D 1 126 ? -20.22500 23.41300 -14.47900 1.000 53.75617 123 MET D N 1
ATOM 6376 C CA . MET D 1 126 ? -21.32900 22.83100 -13.72400 1.000 59.67968 123 MET D CA 1
ATOM 6377 C C . MET D 1 126 ? -22.02400 21.74000 -14.52500 1.000 61.71708 123 MET D C 1
ATOM 6378 O O . MET D 1 126 ? -22.35800 20.67900 -13.98500 1.000 70.04888 123 MET D O 1
ATOM 6383 N N . LYS D 1 127 ? -22.25700 21.98600 -15.81700 1.000 55.91029 124 LYS D N 1
ATOM 6384 C CA . LYS D 1 127 ? -22.89700 20.98200 -16.65800 1.000 61.20398 124 LYS D CA 1
ATOM 6385 C C . LYS D 1 127 ? -22.06700 19.70500 -16.71500 1.000 63.59476 124 LYS D C 1
ATOM 6386 O O . LYS D 1 127 ? -22.60400 18.59900 -16.58400 1.000 64.03644 124 LYS D O 1
ATOM 6392 N N . GLY D 1 128 ? -20.75000 19.83900 -16.88200 1.000 63.79418 125 GLY D N 1
ATOM 6393 C CA . GLY D 1 128 ? -19.89400 18.66500 -16.87300 1.000 63.67736 125 GLY D CA 1
ATOM 6394 C C . GLY D 1 128 ? -19.85200 17.98300 -15.52000 1.000 61.93194 125 GLY D C 1
ATOM 6395 O O . GLY D 1 128 ? -19.77900 16.75400 -15.43700 1.000 71.01296 125 GLY D O 1
ATOM 6396 N N . ASP D 1 129 ? -19.89500 18.76900 -14.44200 1.000 50.18167 126 ASP D N 1
ATOM 6397 C CA . ASP D 1 129 ? -19.85000 18.19300 -13.10100 1.000 57.05740 126 ASP D CA 1
ATOM 6398 C C . ASP D 1 129 ? -21.09200 17.35800 -12.81700 1.000 65.79497 126 ASP D C 1
ATOM 6399 O O . ASP D 1 129 ? -20.99400 16.21500 -12.35300 1.000 64.79637 126 ASP D O 1
ATOM 6404 N N . TYR D 1 130 ? -22.27400 17.91100 -13.09100 1.000 64.54488 127 TYR D N 1
ATOM 6405 C CA . TYR D 1 130 ? -23.51000 17.21800 -12.75400 1.000 61.11503 127 TYR D CA 1
ATOM 6406 C C . TYR D 1 130 ? -23.86100 16.12100 -13.74800 1.000 70.37091 127 TYR D C 1
ATOM 6407 O O . TYR D 1 130 ? -24.65100 15.23200 -13.41200 1.000 81.01591 127 TYR D O 1
ATOM 6416 N N . TYR D 1 131 ? -23.29500 16.15200 -14.95700 1.000 61.89418 128 TYR D N 1
ATOM 6417 C CA . TYR D 1 131 ? -23.34400 14.96300 -15.79800 1.000 62.88282 128 TYR D CA 1
ATOM 6418 C C . TYR D 1 131 ? -22.40800 13.88800 -15.26200 1.000 65.29658 128 TYR D C 1
ATOM 6419 O O . TYR D 1 131 ? -22.73800 12.69800 -15.28900 1.000 70.15370 128 TYR D O 1
ATOM 6428 N N . ARG D 1 132 ? -21.24600 14.29300 -14.74000 1.000 60.97001 129 ARG D N 1
ATOM 6429 C CA . ARG D 1 132 ? -20.32600 13.32800 -14.14700 1.000 62.26027 129 ARG D CA 1
ATOM 6430 C C . ARG D 1 132 ? -20.94600 12.65700 -12.92700 1.000 74.46751 129 ARG D C 1
ATOM 6431 O O . ARG D 1 132 ? -20.74100 11.46000 -12.69500 1.000 80.01726 129 ARG D O 1
ATOM 6439 N N . TYR D 1 133 ? -21.71500 13.41300 -12.14100 1.000 63.98019 130 TYR D N 1
ATOM 6440 C CA . TYR D 1 133 ? -22.40200 12.82300 -10.99700 1.000 60.33674 130 TYR D CA 1
ATOM 6441 C C . TYR D 1 133 ? -23.45600 11.81800 -11.44200 1.000 63.74649 130 TYR D C 1
ATOM 6442 O O . TYR D 1 133 ? -23.68600 10.81600 -10.75400 1.000 76.40664 130 TYR D O 1
ATOM 6451 N N . LEU D 1 134 ? -24.10400 12.06800 -12.58200 1.000 61.31497 131 LEU D N 1
ATOM 6452 C CA . LEU D 1 134 ? -25.04600 11.10100 -13.13500 1.000 66.13761 131 LEU D CA 1
ATOM 6453 C C . LEU D 1 134 ? -24.33200 9.83800 -13.60000 1.000 65.74712 131 LEU D C 1
ATOM 6454 O O . LEU D 1 134 ? -24.84800 8.72700 -13.43000 1.000 69.91635 131 LEU D O 1
ATOM 6459 N N . ALA D 1 135 ? -23.14600 9.98800 -14.19500 1.000 58.75938 132 ALA D N 1
ATOM 6460 C CA . ALA D 1 135 ? -22.38300 8.83100 -14.64600 1.000 59.32282 132 ALA D CA 1
ATOM 6461 C C . ALA D 1 135 ? -21.90300 7.96900 -13.48700 1.000 68.35554 132 ALA D C 1
ATOM 6462 O O . ALA D 1 135 ? -21.63800 6.77800 -13.68600 1.000 77.34011 132 ALA D O 1
ATOM 6464 N N . GLU D 1 136 ? -21.78400 8.54100 -12.28700 1.000 63.52383 133 GLU D N 1
ATOM 6465 C CA . GLU D 1 136 ? -21.38300 7.75400 -11.12600 1.000 59.53759 133 GLU D CA 1
ATOM 6466 C C . GLU D 1 136 ? -22.42100 6.69400 -10.78400 1.000 63.84362 133 GLU D C 1
ATOM 6467 O O . GLU D 1 136 ? -22.07500 5.63600 -10.24600 1.000 73.79749 133 GLU D O 1
ATOM 6473 N N . VAL D 1 137 ? -23.69100 6.95700 -11.08800 1.000 59.99029 134 VAL D N 1
ATOM 6474 C CA . VAL D 1 137 ? -24.77500 6.02900 -10.78300 1.000 65.54721 134 VAL D CA 1
ATOM 6475 C C . VAL D 1 137 ? -25.38700 5.40000 -12.02600 1.000 67.79576 134 VAL D C 1
ATOM 6476 O O . VAL D 1 137 ? -26.20000 4.46900 -11.89100 1.000 63.81345 134 VAL D O 1
ATOM 6480 N N . ALA D 1 138 ? -25.03800 5.87100 -13.22200 1.000 72.04301 135 ALA D N 1
ATOM 6481 C CA . ALA D 1 138 ? -25.62300 5.33600 -14.44200 1.000 79.70590 135 ALA D CA 1
ATOM 6482 C C . ALA D 1 138 ? -25.15200 3.90600 -14.68700 1.000 96.81292 135 ALA D C 1
ATOM 6483 O O . ALA D 1 138 ? -24.12800 3.45800 -14.16200 1.000 97.68891 135 ALA D O 1
ATOM 6485 N N . THR D 1 139 ? -25.91900 3.18700 -15.50800 1.000 114.21523 136 THR D N 1
ATOM 6486 C CA . THR D 1 139 ? -25.70200 1.75600 -15.68700 1.000 121.85154 136 THR D CA 1
ATOM 6487 C C . THR D 1 139 ? -25.31800 1.39300 -17.11700 1.000 128.98006 136 THR D C 1
ATOM 6488 O O . THR D 1 139 ? -24.15200 1.08900 -17.37900 1.000 137.58338 136 THR D O 1
ATOM 6492 N N . GLY D 1 140 ? -26.27600 1.40600 -18.04300 1.000 124.24255 137 GLY D N 1
ATOM 6493 C CA . GLY D 1 140 ? -26.02200 0.84800 -19.35900 1.000 125.65198 137 GLY D CA 1
ATOM 6494 C C . GLY D 1 140 ? -26.01200 1.83000 -20.51200 1.000 131.33335 137 GLY D C 1
ATOM 6495 O O . GLY D 1 140 ? -25.03800 2.56500 -20.69600 1.000 122.43446 137 GLY D O 1
ATOM 6496 N N . ASP D 1 141 ? -27.08800 1.83200 -21.30700 1.000 143.38986 138 ASP D N 1
ATOM 6497 C CA . ASP D 1 141 ? -27.14900 2.69100 -22.48800 1.000 145.88263 138 ASP D CA 1
ATOM 6498 C C . ASP D 1 141 ? -26.97400 4.15600 -22.11800 1.000 132.25125 138 ASP D C 1
ATOM 6499 O O . ASP D 1 141 ? -26.30800 4.91300 -22.83400 1.000 125.01215 138 ASP D O 1
ATOM 6504 N N . ASP D 1 142 ? -27.58400 4.57200 -21.00700 1.000 126.38351 139 ASP D N 1
ATOM 6505 C CA . ASP D 1 142 ? -27.48200 5.95800 -20.56600 1.000 127.29216 139 ASP D CA 1
ATOM 6506 C C . ASP D 1 142 ? -26.04200 6.33300 -20.24300 1.000 114.56210 139 ASP D C 1
ATOM 6507 O O . ASP D 1 142 ? -25.62100 7.47000 -20.48900 1.000 111.85670 139 ASP D O 1
ATOM 6512 N N . LYS D 1 143 ? -25.27900 5.39600 -19.67200 1.000 103.29857 140 LYS D N 1
ATOM 6513 C CA . LYS D 1 143 ? -23.93700 5.70700 -19.18500 1.000 94.68600 140 LYS D CA 1
ATOM 6514 C C . LYS D 1 143 ? -23.06600 6.29700 -20.29200 1.000 99.61326 140 LYS D C 1
ATOM 6515 O O . LYS D 1 143 ? -22.44500 7.35000 -20.11000 1.000 96.65154 140 LYS D O 1
ATOM 6521 N N . LYS D 1 144 ? -23.01400 5.63700 -21.45300 1.000 101.54218 141 LYS D N 1
ATOM 6522 C CA . LYS D 1 144 ? -22.20400 6.15000 -22.55800 1.000 101.44841 141 LYS D CA 1
ATOM 6523 C C . LYS D 1 144 ? -22.71600 7.49400 -23.06200 1.000 98.91872 141 LYS D C 1
ATOM 6524 O O . LYS D 1 144 ? -21.92200 8.35900 -23.44900 1.000 101.25974 141 LYS D O 1
ATOM 6530 N N . ARG D 1 145 ? -24.03500 7.70000 -23.05800 1.000 99.01591 142 ARG D N 1
ATOM 6531 C CA . ARG D 1 145 ? -24.55600 8.98900 -23.50200 1.000 100.57302 142 ARG D CA 1
ATOM 6532 C C . ARG D 1 145 ? -24.26200 10.09100 -22.49500 1.000 90.42328 142 ARG D C 1
ATOM 6533 O O . ARG D 1 145 ? -24.05700 11.24700 -22.88300 1.000 85.55195 142 ARG D O 1
ATOM 6541 N N . ILE D 1 146 ? -24.23300 9.75700 -21.20600 1.000 87.01744 143 ILE D N 1
ATOM 6542 C CA . ILE D 1 146 ? -23.94700 10.76400 -20.19100 1.000 75.48075 143 ILE D CA 1
ATOM 6543 C C . ILE D 1 146 ? -22.47600 11.16200 -20.22200 1.000 77.58731 143 ILE D C 1
ATOM 6544 O O . ILE D 1 146 ? -22.13800 12.34700 -20.10600 1.000 83.66794 143 ILE D O 1
ATOM 6549 N N . ILE D 1 147 ? -21.58200 10.18700 -20.39700 1.000 74.59223 144 ILE D N 1
ATOM 6550 C CA . ILE D 1 147 ? -20.15100 10.47800 -20.41100 1.000 72.99011 144 ILE D CA 1
ATOM 6551 C C . ILE D 1 147 ? -19.80100 11.41300 -21.56300 1.000 86.79552 144 ILE D C 1
ATOM 6552 O O . ILE D 1 147 ? -18.95800 12.30700 -21.42100 1.000 92.36202 144 ILE D O 1
ATOM 6557 N N . ASP D 1 148 ? -20.45400 11.23600 -22.71400 1.000 88.64119 145 ASP D N 1
ATOM 6558 C CA . ASP D 1 148 ? -20.20400 12.13500 -23.83600 1.000 90.72090 145 ASP D CA 1
ATOM 6559 C C . ASP D 1 148 ? -20.71400 13.53900 -23.54100 1.000 86.47184 145 ASP D C 1
ATOM 6560 O O . ASP D 1 148 ? -20.09300 14.52900 -23.94400 1.000 93.78648 145 ASP D O 1
ATOM 6565 N N . SER D 1 149 ? -21.84000 13.64600 -22.83100 1.000 77.79155 146 SER D N 1
ATOM 6566 C CA . SER D 1 149 ? -22.36400 14.96400 -22.48900 1.000 80.91388 146 SER D CA 1
ATOM 6567 C C . SER D 1 149 ? -21.45900 15.67000 -21.48800 1.000 83.04299 146 SER D C 1
ATOM 6568 O O . SER D 1 149 ? -21.28400 16.89200 -21.55600 1.000 88.90332 146 SER D O 1
ATOM 6571 N N . ALA D 1 150 ? -20.87200 14.91600 -20.55500 1.000 74.47839 147 ALA D N 1
ATOM 6572 C CA . ALA D 1 150 ? -19.92500 15.51100 -19.61900 1.000 61.29807 147 ALA D CA 1
ATOM 6573 C C . ALA D 1 150 ? -18.64000 15.91700 -20.32800 1.000 63.70532 147 ALA D C 1
ATOM 6574 O O . ALA D 1 150 ? -18.09700 16.99800 -20.07300 1.000 73.51948 147 ALA D O 1
ATOM 6576 N N . ARG D 1 151 ? -18.13800 15.05800 -21.21700 1.000 62.45065 148 ARG D N 1
ATOM 6577 C CA . ARG D 1 151 ? -16.93300 15.39000 -21.96800 1.000 58.28938 148 ARG D CA 1
ATOM 6578 C C . ARG D 1 151 ? -17.15800 16.60400 -22.85900 1.000 67.40236 148 ARG D C 1
ATOM 6579 O O . ARG D 1 151 ? -16.28100 17.46700 -22.97400 1.000 83.08791 148 ARG D O 1
ATOM 6587 N N . SER D 1 152 ? -18.33200 16.69300 -23.49100 1.000 71.91162 149 SER D N 1
ATOM 6588 C CA . SER D 1 152 ? -18.62200 17.83500 -24.35400 1.000 79.73971 149 SER D CA 1
ATOM 6589 C C . SER D 1 152 ? -18.68000 19.13100 -23.55400 1.000 75.20322 149 SER D C 1
ATOM 6590 O O . SER D 1 152 ? -18.13700 20.15700 -23.98100 1.000 78.94716 149 SER D O 1
ATOM 6593 N N . ALA D 1 153 ? -19.33900 19.10500 -22.39400 1.000 66.47772 150 ALA D N 1
ATOM 6594 C CA . ALA D 1 153 ? -19.40900 20.30000 -21.56100 1.000 63.56963 150 ALA D CA 1
ATOM 6595 C C . ALA D 1 153 ? -18.03500 20.67400 -21.01900 1.000 69.27923 150 ALA D C 1
ATOM 6596 O O . ALA D 1 153 ? -17.66500 21.85400 -21.01100 1.000 75.35233 150 ALA D O 1
ATOM 6598 N N . TYR D 1 154 ? -17.26700 19.68300 -20.56200 1.000 67.36284 151 TYR D N 1
ATOM 6599 C CA . TYR D 1 154 ? -15.92400 19.95100 -20.05900 1.000 68.30998 151 TYR D CA 1
ATOM 6600 C C . TYR D 1 154 ? -15.02100 20.49500 -21.16000 1.000 79.93814 151 TYR D C 1
ATOM 6601 O O . TYR D 1 154 ? -14.29600 21.47600 -20.95700 1.000 87.44788 151 TYR D O 1
ATOM 6610 N N . GLN D 1 155 ? -15.05500 19.86900 -22.33900 1.000 81.20935 152 GLN D N 1
ATOM 6611 C CA . GLN D 1 155 ? -14.15400 20.26400 -23.41800 1.000 70.41687 152 GLN D CA 1
ATOM 6612 C C . GLN D 1 155 ? -14.44800 21.67800 -23.90300 1.000 86.78364 152 GLN D C 1
ATOM 6613 O O . GLN D 1 155 ? -13.52100 22.44300 -24.19700 1.000 78.02466 152 GLN D O 1
ATOM 6619 N N . GLU D 1 156 ? -15.73000 22.04100 -24.00900 1.000 90.77849 153 GLU D N 1
ATOM 6620 C CA . GLU D 1 156 ? -16.07600 23.39200 -24.43900 1.000 92.38889 153 GLU D CA 1
ATOM 6621 C C . GLU D 1 156 ? -15.57500 24.43100 -23.44500 1.000 84.23278 153 GLU D C 1
ATOM 6622 O O . GLU D 1 156 ? -15.13500 25.51700 -23.84000 1.000 81.84717 153 GLU D O 1
ATOM 6628 N N . ALA D 1 157 ? -15.62000 24.11000 -22.15000 1.000 81.15253 154 ALA D N 1
ATOM 6629 C CA . ALA D 1 157 ? -15.10700 25.03300 -21.14300 1.000 81.18578 154 ALA D CA 1
ATOM 6630 C C . ALA D 1 157 ? -13.58600 25.09900 -21.17500 1.000 82.50833 154 ALA D C 1
ATOM 6631 O O . ALA D 1 157 ? -13.00100 26.16200 -20.93400 1.000 76.57412 154 ALA D O 1
ATOM 6633 N N . MET D 1 158 ? -12.92900 23.97200 -21.46200 1.000 81.52822 155 MET D N 1
ATOM 6634 C CA . MET D 1 158 ? -11.47400 23.97500 -21.58600 1.000 79.43068 155 MET D CA 1
ATOM 6635 C C . MET D 1 158 ? -11.02000 24.86300 -22.73800 1.000 79.10756 155 MET D C 1
ATOM 6636 O O . MET D 1 158 ? -10.02500 25.58800 -22.61800 1.000 85.85178 155 MET D O 1
ATOM 6641 N N . ASP D 1 159 ? -11.73400 24.81600 -23.86500 1.000 72.43949 156 ASP D N 1
ATOM 6642 C CA . ASP D 1 159 ? -11.34700 25.62000 -25.02100 1.000 82.04238 156 ASP D CA 1
ATOM 6643 C C . ASP D 1 159 ? -11.52000 27.10800 -24.74700 1.000 88.17482 156 ASP D C 1
ATOM 6644 O O . ASP D 1 159 ? -10.66200 27.91700 -25.12100 1.000 92.34851 156 ASP D O 1
ATOM 6649 N N . ILE D 1 160 ? -12.62500 27.49100 -24.10300 1.000 88.68902 157 ILE D N 1
ATOM 6650 C CA . ILE D 1 160 ? -12.85800 28.90200 -23.80900 1.000 87.01851 157 ILE D CA 1
ATOM 6651 C C . ILE D 1 160 ? -11.83800 29.41100 -22.79700 1.000 91.95512 157 ILE D C 1
ATOM 6652 O O . ILE D 1 160 ? -11.25500 30.48700 -22.96800 1.000 106.26600 157 ILE D O 1
ATOM 6657 N N . SER D 1 161 ? -11.60000 28.64000 -21.73300 1.000 86.09457 158 SER D N 1
ATOM 6658 C CA . SER D 1 161 ? -10.65600 29.07000 -20.70600 1.000 87.30483 158 SER D CA 1
ATOM 6659 C C . SER D 1 161 ? -9.23500 29.16600 -21.24700 1.000 88.25024 158 SER D C 1
ATOM 6660 O O . SER D 1 161 ? -8.45900 30.02000 -20.80300 1.000 87.39650 158 SER D O 1
ATOM 6663 N N . ALA D 1 162 ? -8.87600 28.30600 -22.20400 1.000 81.36452 159 ALA D N 1
ATOM 6664 C CA . ALA D 1 162 ? -7.52300 28.33100 -22.74900 1.000 74.97832 159 ALA D CA 1
ATOM 6665 C C . ALA D 1 162 ? -7.24800 29.62500 -23.50400 1.000 90.12155 159 ALA D C 1
ATOM 6666 O O . ALA D 1 162 ? -6.12500 30.14100 -23.47500 1.000 98.95061 159 ALA D O 1
ATOM 6668 N N . ALA D 1 163 ? -8.25600 30.16300 -24.18700 1.000 90.82850 160 ALA D N 1
ATOM 6669 C CA . ALA D 1 163 ? -8.09500 31.38100 -24.96900 1.000 96.46112 160 ALA D CA 1
ATOM 6670 C C . ALA D 1 163 ? -8.48400 32.64100 -24.20700 1.000 87.67705 160 ALA D C 1
ATOM 6671 O O . ALA D 1 163 ? -8.18600 33.74400 -24.67800 1.000 92.47677 160 ALA D O 1
ATOM 6673 N N . ALA D 1 164 ? -9.13400 32.51000 -23.04900 1.000 83.68622 161 ALA D N 1
ATOM 6674 C CA . ALA D 1 164 ? -9.70000 33.65500 -22.35200 1.000 90.35314 161 ALA D CA 1
ATOM 6675 C C . ALA D 1 164 ? -9.24100 33.82100 -20.91200 1.000 98.91949 161 ALA D C 1
ATOM 6676 O O . ALA D 1 164 ? -9.58300 34.83700 -20.29600 1.000 100.31550 161 ALA D O 1
ATOM 6678 N N . MET D 1 165 ? -8.48200 32.88300 -20.35900 1.000 109.10752 162 MET D N 1
ATOM 6679 C CA . MET D 1 165 ? -8.15400 32.91600 -18.94500 1.000 99.75853 162 MET D CA 1
ATOM 6680 C C . MET D 1 165 ? -6.67300 32.65600 -18.72500 1.000 92.99740 162 MET D C 1
ATOM 6681 O O . MET D 1 165 ? -6.05000 31.89600 -19.47300 1.000 91.83568 162 MET D O 1
ATOM 6686 N N . PRO D 1 166 ? -6.08200 33.28300 -17.70600 1.000 89.36827 163 PRO D N 1
ATOM 6687 C CA . PRO D 1 166 ? -4.70700 32.95100 -17.34900 1.000 90.00103 163 PRO D CA 1
ATOM 6688 C C . PRO D 1 166 ? -4.64000 31.57100 -16.72400 1.000 89.55042 163 PRO D C 1
ATOM 6689 O O . PRO D 1 166 ? -5.63400 31.08000 -16.16100 1.000 92.23972 163 PRO D O 1
ATOM 6693 N N . PRO D 1 167 ? -3.48600 30.89900 -16.80000 1.000 87.51225 164 PRO D N 1
ATOM 6694 C CA . PRO D 1 167 ? -3.38200 29.54600 -16.22900 1.000 73.76384 164 PRO D CA 1
ATOM 6695 C C . PRO D 1 167 ? -3.50800 29.50500 -14.71500 1.000 72.04397 164 PRO D C 1
ATOM 6696 O O . PRO D 1 167 ? -3.60500 28.40600 -14.15200 1.000 80.13174 164 PRO D O 1
ATOM 6700 N N . THR D 1 168 ? -3.50700 30.65200 -14.04100 1.000 78.95750 165 THR D N 1
ATOM 6701 C CA . THR D 1 168 ? -3.70100 30.71800 -12.59900 1.000 85.32279 165 THR D CA 1
ATOM 6702 C C . THR D 1 168 ? -5.15500 30.94700 -12.21000 1.000 87.80248 165 THR D C 1
ATOM 6703 O O . THR D 1 168 ? -5.46600 30.95300 -11.01400 1.000 79.68921 165 THR D O 1
ATOM 6707 N N . ASN D 1 169 ? -6.04100 31.13100 -13.18200 1.000 88.84614 166 ASN D N 1
ATOM 6708 C CA . ASN D 1 169 ? -7.44200 31.42200 -12.91400 1.000 83.18596 166 ASN D CA 1
ATOM 6709 C C . ASN D 1 169 ? -8.08400 30.29700 -12.11100 1.000 76.89397 166 ASN D C 1
ATOM 6710 O O . ASN D 1 169 ? -8.04000 29.13500 -12.54300 1.000 83.64980 166 ASN D O 1
ATOM 6715 N N . PRO D 1 170 ? -8.67400 30.58700 -10.94700 1.000 76.57699 167 PRO D N 1
ATOM 6716 C CA . PRO D 1 170 ? -9.25000 29.50700 -10.12800 1.000 67.47967 167 PRO D CA 1
ATOM 6717 C C . PRO D 1 170 ? -10.35800 28.74000 -10.82600 1.000 67.13051 167 PRO D C 1
ATOM 6718 O O . PRO D 1 170 ? -10.54700 27.55000 -10.54400 1.000 74.65264 167 PRO D O 1
ATOM 6722 N N . ILE D 1 171 ? -11.10200 29.38400 -11.72700 1.000 66.44851 168 ILE D N 1
ATOM 6723 C CA . ILE D 1 171 ? -12.13400 28.67100 -12.47100 1.000 61.86134 168 ILE D CA 1
ATOM 6724 C C . ILE D 1 171 ? -11.50000 27.70800 -13.46700 1.000 72.57665 168 ILE D C 1
ATOM 6725 O O . ILE D 1 171 ? -11.95600 26.57000 -13.62700 1.000 78.71227 168 ILE D O 1
ATOM 6730 N N . ARG D 1 172 ? -10.43800 28.14600 -14.14900 1.000 75.19190 169 ARG D N 1
ATOM 6731 C CA . ARG D 1 172 ? -9.72400 27.25700 -15.06000 1.000 70.95467 169 ARG D CA 1
ATOM 6732 C C . ARG D 1 172 ? -9.04300 26.12100 -14.30800 1.000 64.26514 169 ARG D C 1
ATOM 6733 O O . ARG D 1 172 ? -9.00500 24.98400 -14.79300 1.000 65.19958 169 ARG D O 1
ATOM 6741 N N . LEU D 1 173 ? -8.49800 26.40900 -13.12300 1.000 61.49951 170 LEU D N 1
ATOM 6742 C CA . LEU D 1 173 ? -7.83900 25.37200 -12.33700 1.000 57.84416 170 LEU D CA 1
ATOM 6743 C C . LEU D 1 173 ? -8.83600 24.31800 -11.87200 1.000 57.19515 170 LEU D C 1
ATOM 6744 O O . LEU D 1 173 ? -8.61700 23.11600 -12.06100 1.000 58.82020 170 LEU D O 1
ATOM 6749 N N . GLY D 1 174 ? -9.94000 24.75200 -11.25800 1.000 54.67747 171 GLY D N 1
ATOM 6750 C CA . GLY D 1 174 ? -10.95300 23.80700 -10.82100 1.000 54.63282 171 GLY D CA 1
ATOM 6751 C C . GLY D 1 174 ? -11.58100 23.03600 -11.96400 1.000 66.28859 171 GLY D C 1
ATOM 6752 O O . GLY D 1 174 ? -11.95700 21.87200 -11.79900 1.000 73.35860 171 GLY D O 1
ATOM 6753 N N . LEU D 1 175 ? -11.70800 23.66800 -13.13300 1.000 66.52375 172 LEU D N 1
ATOM 6754 C CA . LEU D 1 175 ? -12.21000 22.96300 -14.30900 1.000 60.81911 172 LEU D CA 1
ATOM 6755 C C . LEU D 1 175 ? -11.28100 21.82100 -14.69800 1.000 59.68240 172 LEU D C 1
ATOM 6756 O O . LEU D 1 175 ? -11.72300 20.68400 -14.89700 1.000 72.20823 172 LEU D O 1
ATOM 6761 N N . ALA D 1 176 ? -9.98200 22.10800 -14.81400 1.000 54.78676 173 ALA D N 1
ATOM 6762 C CA . ALA D 1 176 ? -9.02600 21.06500 -15.16800 1.000 65.20443 173 ALA D CA 1
ATOM 6763 C C . ALA D 1 176 ? -8.92500 20.00400 -14.08000 1.000 63.63437 173 ALA D C 1
ATOM 6764 O O . ALA D 1 176 ? -8.71300 18.82500 -14.38500 1.000 57.66242 173 ALA D O 1
ATOM 6766 N N . LEU D 1 177 ? -9.06800 20.39900 -12.81400 1.000 63.24749 174 LEU D N 1
ATOM 6767 C CA . LEU D 1 177 ? -9.05900 19.42700 -11.72700 1.000 57.25565 174 LEU D CA 1
ATOM 6768 C C . LEU D 1 177 ? -10.20300 18.43300 -11.87200 1.000 57.69329 174 LEU D C 1
ATOM 6769 O O . LEU D 1 177 ? -9.99800 17.21600 -11.80100 1.000 65.52474 174 LEU D O 1
ATOM 6774 N N . ASN D 1 178 ? -11.42100 18.93800 -12.08400 1.000 56.45193 175 ASN D N 1
ATOM 6775 C CA . ASN D 1 178 ? -12.57100 18.05400 -12.24300 1.000 56.24340 175 ASN D CA 1
ATOM 6776 C C . ASN D 1 178 ? -12.50300 17.26700 -13.54300 1.000 66.18292 175 ASN D C 1
ATOM 6777 O O . ASN D 1 178 ? -12.96400 16.12100 -13.59600 1.000 71.94183 175 ASN D O 1
ATOM 6782 N N . PHE D 1 179 ? -11.93900 17.86000 -14.59700 1.000 67.01702 176 PHE D N 1
ATOM 6783 C CA . PHE D 1 179 ? -11.81900 17.14500 -15.86200 1.000 66.61291 176 PHE D CA 1
ATOM 6784 C C . PHE D 1 179 ? -10.82600 15.99300 -15.75000 1.000 70.92246 176 PHE D C 1
ATOM 6785 O O . PHE D 1 179 ? -11.04700 14.92000 -16.32300 1.000 80.92982 176 PHE D O 1
ATOM 6793 N N . SER D 1 180 ? -9.72200 16.19700 -15.02500 1.000 66.12241 177 SER D N 1
ATOM 6794 C CA . SER D 1 180 ? -8.75900 15.11600 -14.83800 1.000 72.98265 177 SER D CA 1
ATOM 6795 C C . SER D 1 180 ? -9.36100 13.97800 -14.02400 1.000 79.66519 177 SER D C 1
ATOM 6796 O O . SER D 1 180 ? -9.11200 12.80200 -14.31300 1.000 77.19299 177 SER D O 1
ATOM 6799 N N . VAL D 1 181 ? -10.16600 14.30300 -13.01200 1.000 73.35452 178 VAL D N 1
ATOM 6800 C CA . VAL D 1 181 ? -10.85800 13.25900 -12.26100 1.000 65.02218 178 VAL D CA 1
ATOM 6801 C C . VAL D 1 181 ? -11.84700 12.53400 -13.16400 1.000 73.50017 178 VAL D C 1
ATOM 6802 O O . VAL D 1 181 ? -12.01500 11.31100 -13.07200 1.000 79.02425 178 VAL D O 1
ATOM 6806 N N . PHE D 1 182 ? -12.50800 13.27400 -14.05700 1.000 69.12111 179 PHE D N 1
ATOM 6807 C CA . PHE D 1 182 ? -13.38900 12.65300 -15.04300 1.000 64.03399 179 PHE D CA 1
ATOM 6808 C C . PHE D 1 182 ? -12.63200 11.63900 -15.89200 1.000 71.05292 179 PHE D C 1
ATOM 6809 O O . PHE D 1 182 ? -13.12000 10.52900 -16.13700 1.000 81.89117 179 PHE D O 1
ATOM 6817 N N . HIS D 1 183 ? -11.43500 12.00600 -16.35500 1.000 65.68472 180 HIS D N 1
ATOM 6818 C CA . HIS D 1 183 ? -10.62000 11.07100 -17.12400 1.000 68.82081 180 HIS D CA 1
ATOM 6819 C C . HIS D 1 183 ? -10.24200 9.85300 -16.29100 1.000 70.88248 180 HIS D C 1
ATOM 6820 O O . HIS D 1 183 ? -10.27800 8.71900 -16.78200 1.000 76.86513 180 HIS D O 1
ATOM 6827 N N . TYR D 1 184 ? -9.87300 10.07000 -15.02700 1.000 70.58048 181 TYR D N 1
ATOM 6828 C CA . TYR D 1 184 ? -9.39200 8.97500 -14.19000 1.000 73.23000 181 TYR D CA 1
ATOM 6829 C C . TYR D 1 184 ? -10.52900 8.03800 -13.79300 1.000 72.41465 181 TYR D C 1
ATOM 6830 O O . TYR D 1 184 ? -10.43100 6.81800 -13.96800 1.000 57.73053 181 TYR D O 1
ATOM 6839 N N . GLU D 1 185 ? -11.61700 8.59200 -13.25000 1.000 74.52869 182 GLU D N 1
ATOM 6840 C CA . GLU D 1 185 ? -12.69200 7.76800 -12.70300 1.000 75.47833 182 GLU D CA 1
ATOM 6841 C C . GLU D 1 185 ? -13.67700 7.31700 -13.77600 1.000 79.36426 182 GLU D C 1
ATOM 6842 O O . GLU D 1 185 ? -14.00800 6.13000 -13.86600 1.000 85.20668 182 GLU D O 1
ATOM 6848 N N . ILE D 1 186 ? -14.15800 8.25000 -14.59100 1.000 74.00013 183 ILE D N 1
ATOM 6849 C CA . ILE D 1 186 ? -15.29700 7.98500 -15.46500 1.000 74.67121 183 ILE D CA 1
ATOM 6850 C C . ILE D 1 186 ? -14.85100 7.52400 -16.84500 1.000 72.34561 183 ILE D C 1
ATOM 6851 O O . ILE D 1 186 ? -15.29300 6.48100 -17.33500 1.000 70.74915 183 ILE D O 1
ATOM 6856 N N . ALA D 1 187 ? -13.97400 8.28900 -17.49400 1.000 69.82963 184 ALA D N 1
ATOM 6857 C CA . ALA D 1 187 ? -13.53900 7.97000 -18.84800 1.000 74.06283 184 ALA D CA 1
ATOM 6858 C C . ALA D 1 187 ? -12.50400 6.85500 -18.89700 1.000 88.36031 184 ALA D C 1
ATOM 6859 O O . ALA D 1 187 ? -12.16700 6.39900 -19.99600 1.000 89.13416 184 ALA D O 1
ATOM 6861 N N . ASN D 1 188 ? -11.99600 6.41200 -17.74400 1.000 100.85309 185 ASN D N 1
ATOM 6862 C CA . ASN D 1 188 ? -11.01400 5.32900 -17.67100 1.000 111.57597 185 ASN D CA 1
ATOM 6863 C C . ASN D 1 188 ? -9.75500 5.66400 -18.46900 1.000 106.22778 185 ASN D C 1
ATOM 6864 O O . ASN D 1 188 ? -9.19900 4.81900 -19.17300 1.000 116.16390 185 ASN D O 1
ATOM 6869 N N . SER D 1 189 ? -9.30100 6.91600 -18.36100 1.000 91.67727 186 SER D N 1
ATOM 6870 C CA . SER D 1 189 ? -8.09400 7.39500 -19.03300 1.000 76.71058 186 SER D CA 1
ATOM 6871 C C . SER D 1 189 ? -7.14900 7.96400 -17.98000 1.000 76.83437 186 SER D C 1
ATOM 6872 O O . SER D 1 189 ? -7.01800 9.19000 -17.84600 1.000 80.37396 186 SER D O 1
ATOM 6875 N N . PRO D 1 190 ? -6.47300 7.10300 -17.21300 1.000 77.00152 187 PRO D N 1
ATOM 6876 C CA . PRO D 1 190 ? -5.57100 7.61700 -16.17100 1.000 67.92453 187 PRO D CA 1
ATOM 6877 C C . PRO D 1 190 ? -4.36300 8.34600 -16.73000 1.000 70.56843 187 PRO D C 1
ATOM 6878 O O . PRO D 1 190 ? -3.84900 9.26000 -16.07400 1.000 81.82789 187 PRO D O 1
ATOM 6882 N N . GLU D 1 191 ? -3.89100 7.96900 -17.92100 1.000 66.48503 188 GLU D N 1
ATOM 6883 C CA . GLU D 1 191 ? -2.74700 8.65700 -18.51100 1.000 80.31171 188 GLU D CA 1
ATOM 6884 C C . GLU D 1 191 ? -3.10800 10.08600 -18.89900 1.000 90.30014 188 GLU D C 1
ATOM 6885 O O . GLU D 1 191 ? -2.29800 11.00500 -18.72700 1.000 92.88505 188 GLU D O 1
ATOM 6891 N N . GLU D 1 192 ? -4.31900 10.29400 -19.42200 1.000 86.23833 189 GLU D N 1
ATOM 6892 C CA . GLU D 1 192 ? -4.78300 11.64600 -19.71100 1.000 82.64355 189 GLU D CA 1
ATOM 6893 C C . GLU D 1 192 ? -5.06400 12.42400 -18.43300 1.000 78.57871 189 GLU D C 1
ATOM 6894 O O . GLU D 1 192 ? -4.85300 13.64200 -18.38900 1.000 72.27584 189 GLU D O 1
ATOM 6900 N N . ALA D 1 193 ? -5.53000 11.73900 -17.38500 1.000 82.77224 190 ALA D N 1
ATOM 6901 C CA . ALA D 1 193 ? -5.82900 12.40700 -16.12200 1.000 78.63436 190 ALA D CA 1
ATOM 6902 C C . ALA D 1 193 ? -4.57400 12.99300 -15.49000 1.000 76.58315 190 ALA D C 1
ATOM 6903 O O . ALA D 1 193 ? -4.56600 14.14900 -15.05100 1.000 85.46394 190 ALA D O 1
ATOM 6905 N N . ILE D 1 194 ? -3.50000 12.20500 -15.43200 1.000 81.31952 191 ILE D N 1
ATOM 6906 C CA . ILE D 1 194 ? -2.26000 12.69000 -14.83500 1.000 76.13124 191 ILE D CA 1
ATOM 6907 C C . ILE D 1 194 ? -1.61400 13.74500 -15.72500 1.000 82.20096 191 ILE D C 1
ATOM 6908 O O . ILE D 1 194 ? -1.08300 14.74800 -15.23400 1.000 90.27635 191 ILE D O 1
ATOM 6913 N N . SER D 1 195 ? -1.65300 13.54000 -17.04500 1.000 75.02532 192 SER D N 1
ATOM 6914 C CA . SER D 1 195 ? -1.09800 14.52700 -17.96500 1.000 73.26520 192 SER D CA 1
ATOM 6915 C C . SER D 1 195 ? -1.81200 15.86600 -17.82900 1.000 70.14319 192 SER D C 1
ATOM 6916 O O . SER D 1 195 ? -1.16900 16.92300 -17.81000 1.000 75.23798 192 SER D O 1
ATOM 6919 N N . LEU D 1 196 ? -3.14400 15.84200 -17.73800 1.000 62.33978 193 LEU D N 1
ATOM 6920 C CA . LEU D 1 196 ? -3.89400 17.08000 -17.56000 1.000 56.62013 193 LEU D CA 1
ATOM 6921 C C . LEU D 1 196 ? -3.58500 17.72600 -16.21500 1.000 61.51776 193 LEU D C 1
ATOM 6922 O O . LEU D 1 196 ? -3.41300 18.94700 -16.13200 1.000 81.10371 193 LEU D O 1
ATOM 6927 N N . ALA D 1 197 ? -3.51100 16.92400 -15.15100 1.000 59.73533 194 ALA D N 1
ATOM 6928 C CA . ALA D 1 197 ? -3.23500 17.47600 -13.82900 1.000 61.81066 194 ALA D CA 1
ATOM 6929 C C . ALA D 1 197 ? -1.81300 18.01900 -13.73800 1.000 70.99975 194 ALA D C 1
ATOM 6930 O O . ALA D 1 197 ? -1.58200 19.06300 -13.11800 1.000 81.51907 194 ALA D O 1
ATOM 6932 N N . LYS D 1 198 ? -0.84700 17.32200 -14.34200 1.000 74.87446 195 LYS D N 1
ATOM 6933 C CA . LYS D 1 198 ? 0.52800 17.81200 -14.34600 1.000 82.60672 195 LYS D CA 1
ATOM 6934 C C . LYS D 1 198 ? 0.64200 19.11800 -15.12100 1.000 86.75781 195 LYS D C 1
ATOM 6935 O O . LYS D 1 198 ? 1.21200 20.09800 -14.62900 1.000 92.42509 195 LYS D O 1
ATOM 6941 N N . THR D 1 199 ? 0.11500 19.14200 -16.34900 1.000 83.56513 196 THR D N 1
ATOM 6942 C CA . THR D 1 199 ? 0.19400 20.34700 -17.16800 1.000 83.36846 196 THR D CA 1
ATOM 6943 C C . THR D 1 199 ? -0.49700 21.52300 -16.48700 1.000 78.17865 196 THR D C 1
ATOM 6944 O O . THR D 1 199 ? 0.03000 22.64100 -16.47700 1.000 64.89153 196 THR D O 1
ATOM 6948 N N . THR D 1 200 ? -1.67400 21.28500 -15.90100 1.000 74.19951 197 THR D N 1
ATOM 6949 C CA . THR D 1 200 ? -2.38600 22.35400 -15.20700 1.000 70.45376 197 THR D CA 1
ATOM 6950 C C . THR D 1 200 ? -1.58100 22.88100 -14.02500 1.000 75.03317 197 THR D C 1
ATOM 6951 O O . THR D 1 200 ? -1.50300 24.09700 -13.80900 1.000 80.47505 197 THR D O 1
ATOM 6955 N N . PHE D 1 201 ? -0.97000 21.98100 -13.25200 1.000 70.40866 198 PHE D N 1
ATOM 6956 C CA . PHE D 1 201 ? -0.15700 22.40400 -12.11600 1.000 64.40111 198 PHE D CA 1
ATOM 6957 C C . PHE D 1 201 ? 1.08300 23.16200 -12.57500 1.000 76.52429 198 PHE D C 1
ATOM 6958 O O . PHE D 1 201 ? 1.42800 24.20700 -12.01000 1.000 88.85420 198 PHE D O 1
ATOM 6966 N N . ASP D 1 202 ? 1.76900 22.64800 -13.59800 1.000 79.05408 199 ASP D N 1
ATOM 6967 C CA . ASP D 1 202 ? 3.00800 23.27100 -14.05700 1.000 88.72529 199 ASP D CA 1
ATOM 6968 C C . ASP D 1 202 ? 2.75300 24.66100 -14.63300 1.000 91.34543 199 ASP D C 1
ATOM 6969 O O . ASP D 1 202 ? 3.45700 25.62100 -14.29500 1.000 92.43721 199 ASP D O 1
ATOM 6974 N N . GLU D 1 203 ? 1.76000 24.78400 -15.51800 1.000 91.94337 200 GLU D N 1
ATOM 6975 C CA . GLU D 1 203 ? 1.48400 26.07300 -16.14800 1.000 79.86278 200 GLU D CA 1
ATOM 6976 C C . GLU D 1 203 ? 1.06600 27.11800 -15.12100 1.000 72.95204 200 GLU D C 1
ATOM 6977 O O . GLU D 1 203 ? 1.43600 28.29200 -15.23300 1.000 81.47080 200 GLU D O 1
ATOM 6983 N N . ALA D 1 204 ? 0.29300 26.71000 -14.11100 1.000 72.33969 201 ALA D N 1
ATOM 6984 C CA . ALA D 1 204 ? -0.08400 27.63500 -13.04900 1.000 78.61801 201 ALA D CA 1
ATOM 6985 C C . ALA D 1 204 ? 1.10700 28.00600 -12.17500 1.000 85.75696 201 ALA D C 1
ATOM 6986 O O . ALA D 1 204 ? 1.17400 29.13100 -11.66600 1.000 93.57222 201 ALA D O 1
ATOM 6988 N N . MET D 1 205 ? 2.04900 27.07900 -11.99000 1.000 83.90528 202 MET D N 1
ATOM 6989 C CA . MET D 1 205 ? 3.21200 27.35500 -11.15100 1.000 86.01238 202 MET D CA 1
ATOM 6990 C C . MET D 1 205 ? 4.08700 28.45000 -11.75100 1.000 86.78934 202 MET D C 1
ATOM 6991 O O . MET D 1 205 ? 4.64200 29.28000 -11.02100 1.000 79.66928 202 MET D O 1
ATOM 6996 N N . ALA D 1 206 ? 4.22400 28.46600 -13.08000 1.000 96.02025 203 ALA D N 1
ATOM 6997 C CA . ALA D 1 206 ? 5.12300 29.41500 -13.73200 1.000 98.77739 203 ALA D CA 1
ATOM 6998 C C . ALA D 1 206 ? 4.69300 30.86200 -13.52500 1.000 104.86757 203 ALA D C 1
ATOM 6999 O O . ALA D 1 206 ? 5.54600 31.75100 -13.42800 1.000 107.12145 203 ALA D O 1
ATOM 7001 N N . ASP D 1 207 ? 3.38800 31.12400 -13.44600 1.000 116.89841 204 ASP D N 1
ATOM 7002 C CA . ASP D 1 207 ? 2.87100 32.48400 -13.36800 1.000 127.48142 204 ASP D CA 1
ATOM 7003 C C . ASP D 1 207 ? 2.43900 32.86400 -11.95700 1.000 124.31511 204 ASP D C 1
ATOM 7004 O O . ASP D 1 207 ? 1.65400 33.80200 -11.78500 1.000 132.17688 204 ASP D O 1
ATOM 7009 N N . LEU D 1 208 ? 2.93800 32.15100 -10.94600 1.000 111.18959 205 LEU D N 1
ATOM 7010 C CA . LEU D 1 208 ? 2.52500 32.41300 -9.57300 1.000 100.82470 205 LEU D CA 1
ATOM 7011 C C . LEU D 1 208 ? 3.06500 33.74200 -9.05800 1.000 108.41826 205 LEU D C 1
ATOM 7012 O O . LEU D 1 208 ? 2.43700 34.37000 -8.19700 1.000 108.80163 205 LEU D O 1
ATOM 7017 N N . HIS D 1 209 ? 4.21800 34.18600 -9.56900 1.000 110.54568 206 HIS D N 1
ATOM 7018 C CA . HIS D 1 209 ? 4.85900 35.39100 -9.05100 1.000 113.54979 206 HIS D CA 1
ATOM 7019 C C . HIS D 1 209 ? 4.07600 36.66000 -9.36300 1.000 121.73900 206 HIS D C 1
ATOM 7020 O O . HIS D 1 209 ? 4.28300 37.67800 -8.69200 1.000 126.95054 206 HIS D O 1
ATOM 7027 N N . THR D 1 210 ? 3.19000 36.62900 -10.35500 1.000 121.28578 207 THR D N 1
ATOM 7028 C CA . THR D 1 210 ? 2.42400 37.81000 -10.72200 1.000 125.12841 207 THR D CA 1
ATOM 7029 C C . THR D 1 210 ? 1.17200 37.98600 -9.87700 1.000 125.92390 207 THR D C 1
ATOM 7030 O O . THR D 1 210 ? 0.51800 39.03000 -9.97500 1.000 145.44815 207 THR D O 1
ATOM 7034 N N . LEU D 1 211 ? 0.82500 36.99800 -9.06000 1.000 111.76415 208 LEU D N 1
ATOM 7035 C CA . LEU D 1 211 ? -0.41400 37.03200 -8.30300 1.000 109.85345 208 LEU D CA 1
ATOM 7036 C C . LEU D 1 211 ? -0.29200 37.92100 -7.06900 1.000 112.47394 208 LEU D C 1
ATOM 7037 O O . LEU D 1 211 ? 0.79700 38.13400 -6.53000 1.000 114.90809 208 LEU D O 1
ATOM 7042 N N . SER D 1 212 ? -1.43200 38.43700 -6.62500 1.000 112.82876 209 SER D N 1
ATOM 7043 C CA . SER D 1 212 ? -1.54500 39.16300 -5.36900 1.000 117.46954 209 SER D CA 1
ATOM 7044 C C . SER D 1 212 ? -1.89300 38.20500 -4.23200 1.000 120.67035 209 SER D C 1
ATOM 7045 O O . SER D 1 212 ? -2.23000 37.04100 -4.45300 1.000 110.70558 209 SER D O 1
ATOM 7048 N N . GLU D 1 213 ? -1.78500 38.71000 -2.99700 1.000 144.62122 210 GLU D N 1
ATOM 7049 C CA . GLU D 1 213 ? -2.00500 37.86600 -1.82400 1.000 152.02332 210 GLU D CA 1
ATOM 7050 C C . GLU D 1 213 ? -3.35700 37.17200 -1.88300 1.000 149.49753 210 GLU D C 1
ATOM 7051 O O . GLU D 1 213 ? -3.46800 35.98600 -1.55100 1.000 148.54999 210 GLU D O 1
ATOM 7057 N N . ASP D 1 214 ? -4.39700 37.89100 -2.30600 1.000 147.36517 211 ASP D N 1
ATOM 7058 C CA . ASP D 1 214 ? -5.72300 37.29500 -2.38600 1.000 135.65503 211 ASP D CA 1
ATOM 7059 C C . ASP D 1 214 ? -5.91000 36.42000 -3.61500 1.000 120.69909 211 ASP D C 1
ATOM 7060 O O . ASP D 1 214 ? -6.82900 35.59600 -3.63200 1.000 129.48157 211 ASP D O 1
ATOM 7065 N N . SER D 1 215 ? -5.07300 36.57800 -4.64100 1.000 106.06918 212 SER D N 1
ATOM 7066 C CA . SER D 1 215 ? -5.13500 35.67900 -5.78600 1.000 103.65308 212 SER D CA 1
ATOM 7067 C C . SER D 1 215 ? -4.18200 34.50300 -5.64200 1.000 102.64174 212 SER D C 1
ATOM 7068 O O . SER D 1 215 ? -4.43000 33.43800 -6.21800 1.000 95.92179 212 SER D O 1
ATOM 7071 N N . TYR D 1 216 ? -3.09500 34.67800 -4.88500 1.000 100.54930 213 TYR D N 1
ATOM 7072 C CA . TYR D 1 216 ? -2.19200 33.56700 -4.60200 1.000 92.02832 213 TYR D CA 1
ATOM 7073 C C . TYR D 1 216 ? -2.91300 32.46600 -3.83500 1.000 97.87736 213 TYR D C 1
ATOM 7074 O O . TYR D 1 216 ? -2.86400 31.29100 -4.21400 1.000 100.07694 213 TYR D O 1
ATOM 7083 N N . LYS D 1 217 ? -3.58900 32.83700 -2.74400 1.000 99.53270 214 LYS D N 1
ATOM 7084 C CA . LYS D 1 217 ? -4.20400 31.84500 -1.86800 1.000 91.67031 214 LYS D CA 1
ATOM 7085 C C . LYS D 1 217 ? -5.30600 31.07700 -2.58500 1.000 100.19920 214 LYS D C 1
ATOM 7086 O O . LYS D 1 217 ? -5.49200 29.87800 -2.34800 1.000 105.55443 214 LYS D O 1
ATOM 7092 N N . ASP D 1 218 ? -6.04500 31.74600 -3.47400 1.000 99.76906 215 ASP D N 1
ATOM 7093 C CA . ASP D 1 218 ? -7.14000 31.07400 -4.16500 1.000 90.67930 215 ASP D CA 1
ATOM 7094 C C . ASP D 1 218 ? -6.61900 30.12500 -5.23500 1.000 82.40079 215 ASP D C 1
ATOM 7095 O O . ASP D 1 218 ? -7.18900 29.04800 -5.44700 1.000 84.78912 215 ASP D O 1
ATOM 7100 N N . SER D 1 219 ? -5.54300 30.50600 -5.92300 1.000 79.97674 216 SER D N 1
ATOM 7101 C CA . SER D 1 219 ? -5.00100 29.64700 -6.97000 1.000 76.68909 216 SER D CA 1
ATOM 7102 C C . SER D 1 219 ? -4.25600 28.46000 -6.37100 1.000 80.48205 216 SER D C 1
ATOM 7103 O O . SER D 1 219 ? -4.47000 27.31100 -6.77700 1.000 77.10947 216 SER D O 1
ATOM 7106 N N . THR D 1 220 ? -3.37900 28.71900 -5.39700 1.000 85.11021 217 THR D N 1
ATOM 7107 C CA . THR D 1 220 ? -2.60100 27.64900 -4.77900 1.000 83.65826 217 THR D CA 1
ATOM 7108 C C . THR D 1 220 ? -3.46700 26.66600 -4.00200 1.000 76.51766 217 THR D C 1
ATOM 7109 O O . THR D 1 220 ? -3.05100 25.51900 -3.80600 1.000 76.64104 217 THR D O 1
ATOM 7113 N N . LEU D 1 221 ? -4.65200 27.08400 -3.55000 1.000 70.09560 218 LEU D N 1
ATOM 7114 C CA . LEU D 1 221 ? -5.55100 26.15500 -2.87400 1.000 63.53019 218 LEU D CA 1
ATOM 7115 C C . LEU D 1 221 ? -6.00000 25.05000 -3.82100 1.000 75.70648 218 LEU D C 1
ATOM 7116 O O . LEU D 1 221 ? -5.98600 23.86500 -3.46600 1.000 87.75683 218 LEU D O 1
ATOM 7121 N N . ILE D 1 222 ? -6.41100 25.42200 -5.03500 1.000 68.91559 219 ILE D N 1
ATOM 7122 C CA . ILE D 1 222 ? -6.81700 24.42300 -6.01600 1.000 67.48509 219 ILE D CA 1
ATOM 7123 C C . ILE D 1 222 ? -5.60500 23.65500 -6.52400 1.000 69.55207 219 ILE D C 1
ATOM 7124 O O . ILE D 1 222 ? -5.70100 22.46000 -6.83300 1.000 74.71307 219 ILE D O 1
ATOM 7129 N N . MET D 1 223 ? -4.44800 24.31800 -6.61700 1.000 64.17306 220 MET D N 1
ATOM 7130 C CA . MET D 1 223 ? -3.22700 23.62800 -7.01500 1.000 63.95603 220 MET D CA 1
ATOM 7131 C C . MET D 1 223 ? -2.86500 22.52600 -6.03000 1.000 67.26372 220 MET D C 1
ATOM 7132 O O . MET D 1 223 ? -2.30200 21.49900 -6.42800 1.000 81.70416 220 MET D O 1
ATOM 7137 N N . GLN D 1 224 ? -3.17700 22.71800 -4.74700 1.000 63.44939 221 GLN D N 1
ATOM 7138 C CA . GLN D 1 224 ? -2.93100 21.66500 -3.76700 1.000 64.08894 221 GLN D CA 1
ATOM 7139 C C . GLN D 1 224 ? -3.79900 20.44500 -4.04300 1.000 66.13843 221 GLN D C 1
ATOM 7140 O O . GLN D 1 224 ? -3.34300 19.30600 -3.89200 1.000 74.62159 221 GLN D O 1
ATOM 7146 N N . LEU D 1 225 ? -5.05000 20.66200 -4.45400 1.000 64.87139 222 LEU D N 1
ATOM 7147 C CA . LEU D 1 225 ? -5.91100 19.53700 -4.80100 1.000 65.80057 222 LEU D CA 1
ATOM 7148 C C . LEU D 1 225 ? -5.37100 18.79800 -6.01800 1.000 66.85527 222 LEU D C 1
ATOM 7149 O O . LEU D 1 225 ? -5.42000 17.56300 -6.07800 1.000 57.75559 222 LEU D O 1
ATOM 7154 N N . LEU D 1 226 ? -4.85900 19.54100 -7.00200 1.000 65.02110 223 LEU D N 1
ATOM 7155 C CA . LEU D 1 226 ? -4.16600 18.91300 -8.12100 1.000 65.94831 223 LEU D CA 1
ATOM 7156 C C . LEU D 1 226 ? -2.97800 18.09700 -7.62800 1.000 68.47427 223 LEU D C 1
ATOM 7157 O O . LEU D 1 226 ? -2.76200 16.96300 -8.07300 1.000 71.04367 223 LEU D O 1
ATOM 7162 N N . ARG D 1 227 ? -2.20400 18.66000 -6.69800 1.000 63.49323 224 ARG D N 1
ATOM 7163 C CA . ARG D 1 227 ? -1.04900 17.96200 -6.14500 1.000 57.08657 224 ARG D CA 1
ATOM 7164 C C . ARG D 1 227 ? -1.46100 16.75400 -5.31100 1.000 58.52084 224 ARG D C 1
ATOM 7165 O O . ARG D 1 227 ? -0.75200 15.74000 -5.30000 1.000 53.32845 224 ARG D O 1
ATOM 7173 N N . ASP D 1 228 ? -2.59700 16.83700 -4.61500 1.000 53.73622 225 ASP D N 1
ATOM 7174 C CA . ASP D 1 228 ? -3.06200 15.70300 -3.82400 1.000 61.13380 225 ASP D CA 1
ATOM 7175 C C . ASP D 1 228 ? -3.44100 14.52300 -4.71100 1.000 67.75266 225 ASP D C 1
ATOM 7176 O O . ASP D 1 228 ? -3.08100 13.37700 -4.41600 1.000 64.48886 225 ASP D O 1
ATOM 7181 N N . ASN D 1 229 ? -4.17000 14.78200 -5.79900 1.000 64.32023 226 ASN D N 1
ATOM 7182 C CA . ASN D 1 229 ? -4.54900 13.70400 -6.70600 1.000 61.69708 226 ASN D CA 1
ATOM 7183 C C . ASN D 1 229 ? -3.33100 13.12300 -7.41400 1.000 60.91022 226 ASN D C 1
ATOM 7184 O O . ASN D 1 229 ? -3.24200 11.90400 -7.60500 1.000 56.55727 226 ASN D O 1
ATOM 7189 N N . LEU D 1 230 ? -2.38400 13.97700 -7.81100 1.000 58.80525 227 LEU D N 1
ATOM 7190 C CA . LEU D 1 230 ? -1.16300 13.48200 -8.44100 1.000 57.23236 227 LEU D CA 1
ATOM 7191 C C . LEU D 1 230 ? -0.38200 12.58000 -7.49400 1.000 60.72306 227 LEU D C 1
ATOM 7192 O O . LEU D 1 230 ? 0.18400 11.56600 -7.91800 1.000 78.01253 227 LEU D O 1
ATOM 7197 N N . THR D 1 231 ? -0.33500 12.93600 -6.20900 1.000 57.75741 228 THR D N 1
ATOM 7198 C CA . THR D 1 231 ? 0.30200 12.06700 -5.22400 1.000 73.83400 228 THR D CA 1
ATOM 7199 C C . THR D 1 231 ? -0.45100 10.74800 -5.08800 1.000 72.06952 228 THR D C 1
ATOM 7200 O O . THR D 1 231 ? 0.16000 9.69000 -4.89200 1.000 69.44245 228 THR D O 1
ATOM 7204 N N . LEU D 1 232 ? -1.78000 10.79000 -5.20200 1.000 70.14229 229 LEU D N 1
ATOM 7205 C CA . LEU D 1 232 ? -2.59000 9.58500 -5.06800 1.000 72.67229 229 LEU D CA 1
ATOM 7206 C C . LEU D 1 232 ? -2.51200 8.70200 -6.30900 1.000 73.53836 229 LEU D C 1
ATOM 7207 O O . LEU D 1 232 ? -2.51400 7.47100 -6.19800 1.000 81.32647 229 LEU D O 1
ATOM 7212 N N . TRP D 1 233 ? -2.44000 9.30700 -7.49500 1.000 71.02913 230 TRP D N 1
ATOM 7213 C CA . TRP D 1 233 ? -2.49300 8.55400 -8.74200 1.000 74.52587 230 TRP D CA 1
ATOM 7214 C C . TRP D 1 233 ? -1.13600 8.04000 -9.20000 1.000 79.02032 230 TRP D C 1
ATOM 7215 O O . TRP D 1 233 ? -1.08800 7.14100 -10.04800 1.000 74.90565 230 TRP D O 1
ATOM 7226 N N . THR D 1 234 ? -0.04200 8.58100 -8.67500 1.000 84.94841 231 THR D N 1
ATOM 7227 C CA . THR D 1 234 ? 1.28900 8.14500 -9.08500 1.000 95.36241 231 THR D CA 1
ATOM 7228 C C . THR D 1 234 ? 2.05200 7.52400 -7.92100 1.000 107.10450 231 THR D C 1
ATOM 7229 O O . THR D 1 234 ? 3.04100 6.82000 -8.12000 1.000 114.16348 231 THR D O 1
ATOM 7234 N N . ARG E 2 3 ? -61.16900 26.90400 26.67100 1.000 164.39896 151 ARG E N 1
ATOM 7235 C CA . ARG E 2 3 ? -59.98900 27.75900 26.61900 1.000 162.45977 151 ARG E CA 1
ATOM 7236 C C . ARG E 2 3 ? -59.67600 28.17900 25.18700 1.000 161.31930 151 ARG E C 1
ATOM 7237 O O . ARG E 2 3 ? -59.19800 29.28900 24.95000 1.000 155.29940 151 ARG E O 1
ATOM 7239 N N . THR E 2 4 ? -59.94500 27.29200 24.23000 1.000 157.79919 152 THR E N 1
ATOM 7240 C CA . THR E 2 4 ? -59.69500 27.61400 22.83200 1.000 146.50151 152 THR E CA 1
ATOM 7241 C C . THR E 2 4 ? -60.78900 28.47400 22.21600 1.000 121.91371 152 THR E C 1
ATOM 7242 O O . THR E 2 4 ? -60.66800 28.85900 21.04700 1.000 110.11119 152 THR E O 1
ATOM 7246 N N . ARG E 2 5 ? -61.84500 28.78200 22.96200 1.000 109.13739 153 ARG E N 1
ATOM 7247 C CA . ARG E 2 5 ? -62.94100 29.60000 22.47500 1.000 95.89569 153 ARG E CA 1
ATOM 7248 C C . ARG E 2 5 ? -62.95400 30.93000 23.21900 1.000 89.91969 153 ARG E C 1
ATOM 7249 O O . ARG E 2 5 ? -62.48200 31.02600 24.35600 1.000 86.57713 153 ARG E O 1
ATOM 7257 N N . ARG E 2 6 ? -63.49300 31.95600 22.56700 1.000 89.39838 154 ARG E N 1
ATOM 7258 C CA . ARG E 2 6 ? -63.63100 33.24800 23.21800 1.000 78.10368 154 ARG E CA 1
ATOM 7259 C C . ARG E 2 6 ? -64.68800 33.16900 24.31700 1.000 79.93016 154 ARG E C 1
ATOM 7260 O O . ARG E 2 6 ? -65.54800 32.28300 24.33500 1.000 92.94873 154 ARG E O 1
ATOM 7268 N N . GLU E 2 7 ? -64.61100 34.11700 25.24100 1.000 76.96256 155 GLU E N 1
ATOM 7269 C CA . GLU E 2 7 ? -65.40000 34.08300 26.46500 1.000 79.93369 155 GLU E CA 1
ATOM 7270 C C . GLU E 2 7 ? -66.54600 35.09800 26.42500 1.000 75.72153 155 GLU E C 1
ATOM 7271 O O . GLU E 2 7 ? -66.34300 36.25200 26.04700 1.000 85.45083 155 GLU E O 1
ATOM 7288 N N . GLN E 2 9 ? -70.06800 36.44900 28.88600 1.000 80.27609 157 GLN E N 1
ATOM 7289 C CA . GLN E 2 9 ? -70.61100 36.43500 30.23900 1.000 80.24548 157 GLN E CA 1
ATOM 7290 C C . GLN E 2 9 ? -72.14500 36.37900 30.20500 1.000 80.25017 157 GLN E C 1
ATOM 7291 O O . GLN E 2 9 ? -72.75600 36.46100 29.14000 1.000 75.16041 157 GLN E O 1
ATOM 7297 N N . LEU E 2 10 ? -72.75500 36.21200 31.37500 1.000 85.67653 158 LEU E N 1
ATOM 7298 C CA . LEU E 2 10 ? -74.20400 36.22100 31.52000 1.000 88.96807 158 LEU E CA 1
ATOM 7299 C C . LEU E 2 10 ? -74.69000 37.54200 32.11800 1.000 108.33995 158 LEU E C 1
ATOM 7300 O O . LEU E 2 10 ? -73.92900 38.26800 32.75700 1.000 115.10651 158 LEU E O 1
ATOM 7306 N N . ARG F 2 3 ? -17.86300 23.92900 21.85800 1.000 153.38893 151 ARG F N 1
ATOM 7307 C CA . ARG F 2 3 ? -17.19500 25.22400 21.91400 1.000 162.81287 151 ARG F CA 1
ATOM 7308 C C . ARG F 2 3 ? -17.59700 25.99700 23.16800 1.000 162.82257 151 ARG F C 1
ATOM 7309 O O . ARG F 2 3 ? -17.45400 25.50500 24.28700 1.000 163.20607 151 ARG F O 1
ATOM 7311 N N . THR F 2 4 ? -18.10100 27.21200 22.96700 1.000 162.02115 152 THR F N 1
ATOM 7312 C CA . THR F 2 4 ? -18.54600 28.08700 24.04500 1.000 154.32373 152 THR F CA 1
ATOM 7313 C C . THR F 2 4 ? -19.93600 27.74100 24.57100 1.000 139.70297 152 THR F C 1
ATOM 7314 O O . THR F 2 4 ? -20.45400 28.47000 25.42400 1.000 142.19202 152 THR F O 1
ATOM 7318 N N . ARG F 2 5 ? -20.55000 26.66000 24.09800 1.000 116.01058 153 ARG F N 1
ATOM 7319 C CA . ARG F 2 5 ? -21.91100 26.31200 24.47700 1.000 94.63761 153 ARG F CA 1
ATOM 7320 C C . ARG F 2 5 ? -21.94100 25.15900 25.47200 1.000 96.56981 153 ARG F C 1
ATOM 7321 O O . ARG F 2 5 ? -21.04200 24.31400 25.50500 1.000 105.36508 153 ARG F O 1
ATOM 7329 N N . ARG F 2 6 ? -22.99500 25.13800 26.28700 1.000 84.88567 154 ARG F N 1
ATOM 7330 C CA . ARG F 2 6 ? -23.19000 24.05900 27.24000 1.000 78.95559 154 ARG F CA 1
ATOM 7331 C C . ARG F 2 6 ? -23.55000 22.77300 26.50300 1.000 84.19804 154 ARG F C 1
ATOM 7332 O O . ARG F 2 6 ? -24.03100 22.78700 25.36600 1.000 83.14269 154 ARG F O 1
ATOM 7340 N N . GLU F 2 7 ? -23.31300 21.65000 27.16700 1.000 82.60001 155 GLU F N 1
ATOM 7341 C CA . GLU F 2 7 ? -23.42700 20.36400 26.50200 1.000 84.25571 155 GLU F CA 1
ATOM 7342 C C . GLU F 2 7 ? -24.65700 19.59000 26.99600 1.000 78.41513 155 GLU F C 1
ATOM 7343 O O . GLU F 2 7 ? -25.00200 19.65700 28.17400 1.000 80.35460 155 GLU F O 1
ATOM 7360 N N . GLN F 2 9 ? -26.82000 15.56500 26.14800 1.000 93.94567 157 GLN F N 1
ATOM 7361 C CA . GLN F 2 9 ? -26.53200 14.24000 25.60200 1.000 104.29429 157 GLN F CA 1
ATOM 7362 C C . GLN F 2 9 ? -27.75800 13.33900 25.44900 1.000 116.72364 157 GLN F C 1
ATOM 7363 O O . GLN F 2 9 ? -28.64800 13.32600 26.29900 1.000 115.55686 157 GLN F O 1
ATOM 7369 N N . LEU F 2 10 ? -27.77900 12.59200 24.34800 1.000 128.80689 158 LEU F N 1
ATOM 7370 C CA . LEU F 2 10 ? -28.80400 11.59100 24.06700 1.000 135.86624 158 LEU F CA 1
ATOM 7371 C C . LEU F 2 10 ? -28.94400 10.58100 25.20600 1.000 146.16779 158 LEU F C 1
ATOM 7372 O O . LEU F 2 10 ? -29.95900 9.89300 25.33200 1.000 146.93492 158 LEU F O 1
ATOM 7378 N N . ARG G 2 3 ? -7.98600 13.55700 2.50200 1.000 105.65154 151 ARG G N 1
ATOM 7379 C CA . ARG G 2 3 ? -8.48300 12.24300 2.89300 1.000 112.44290 151 ARG G CA 1
ATOM 7380 C C . ARG G 2 3 ? -7.97500 11.16400 1.94000 1.000 123.52753 151 ARG G C 1
ATOM 7381 O O . ARG G 2 3 ? -7.12500 11.42700 1.09000 1.000 132.87104 151 ARG G O 1
ATOM 7389 N N . THR G 2 4 ? -8.50000 9.94800 2.08600 1.000 127.01768 152 THR G N 1
ATOM 7390 C CA . THR G 2 4 ? -8.11200 8.83600 1.22700 1.000 112.70758 152 THR G CA 1
ATOM 7391 C C . THR G 2 4 ? -8.80600 8.85700 -0.12900 1.000 100.79105 152 THR G C 1
ATOM 7392 O O . THR G 2 4 ? -8.58700 7.94500 -0.93300 1.000 95.93771 152 THR G O 1
ATOM 7396 N N . ARG G 2 5 ? -9.62500 9.86800 -0.40300 1.000 92.30043 153 ARG G N 1
ATOM 7397 C CA . ARG G 2 5 ? -10.37600 9.96700 -1.64400 1.000 73.59489 153 ARG G CA 1
ATOM 7398 C C . ARG G 2 5 ? -9.76800 11.04100 -2.53800 1.000 79.38917 153 ARG G C 1
ATOM 7399 O O . ARG G 2 5 ? -9.13500 11.98700 -2.06000 1.000 75.82844 153 ARG G O 1
ATOM 7407 N N . ARG G 2 6 ? -9.97200 10.88800 -3.84400 1.000 73.27208 154 ARG G N 1
ATOM 7408 C CA . ARG G 2 6 ? -9.48000 11.87400 -4.79400 1.000 57.54796 154 ARG G CA 1
ATOM 7409 C C . ARG G 2 6 ? -10.24900 13.18300 -4.63600 1.000 63.27798 154 ARG G C 1
ATOM 7410 O O . ARG G 2 6 ? -11.37200 13.21600 -4.12300 1.000 57.07667 154 ARG G O 1
ATOM 7418 N N . GLU G 2 7 ? -9.63600 14.27400 -5.08100 1.000 60.35923 155 GLU G N 1
ATOM 7419 C CA . GLU G 2 7 ? -10.22300 15.58200 -4.82700 1.000 67.92136 155 GLU G CA 1
ATOM 7420 C C . GLU G 2 7 ? -10.82400 16.24600 -6.06000 1.000 66.88291 155 GLU G C 1
ATOM 7421 O O . GLU G 2 7 ? -10.22000 16.26500 -7.13400 1.000 70.60542 155 GLU G O 1
ATOM 7438 N N . GLN G 2 9 ? -13.29700 19.96900 -7.07800 1.000 79.39883 157 GLN G N 1
ATOM 7439 C CA . GLN G 2 9 ? -13.52000 21.32400 -6.58200 1.000 87.03163 157 GLN G CA 1
ATOM 7440 C C . GLN G 2 9 ? -14.78800 21.97900 -7.11600 1.000 105.93094 157 GLN G C 1
ATOM 7441 O O . GLN G 2 9 ? -15.19500 21.74700 -8.25400 1.000 111.11884 157 GLN G O 1
ATOM 7447 N N . LEU G 2 10 ? -15.40500 22.79400 -6.26500 1.000 123.32823 158 LEU G N 1
ATOM 7448 C CA . LEU G 2 10 ? -16.56000 23.60100 -6.63000 1.000 131.16179 158 LEU G CA 1
ATOM 7449 C C . LEU G 2 10 ? -16.19600 24.53800 -7.77900 1.000 132.54935 158 LEU G C 1
ATOM 7450 O O . LEU G 2 10 ? -17.05900 25.07300 -8.47600 1.000 134.43909 158 LEU G O 1
ATOM 7456 N N . ARG H 2 3 ? -68.71900 7.19600 43.24900 1.000 188.61644 151 ARG D000 N 1
ATOM 7457 C CA . ARG H 2 3 ? -69.45800 7.87700 44.30500 1.000 187.44368 151 ARG D000 CA 1
ATOM 7458 C C . ARG H 2 3 ? -69.93900 6.89100 45.36400 1.000 180.09656 151 ARG D000 C 1
ATOM 7459 O O . ARG H 2 3 ? -69.53000 5.73000 45.38000 1.000 176.95658 151 ARG D000 O 1
ATOM 7461 N N . THR H 2 4 ? -70.81300 7.36600 46.24800 1.000 170.75294 152 THR D000 N 1
ATOM 7462 C CA . THR H 2 4 ? -71.38500 6.54700 47.30900 1.000 153.80859 152 THR D000 CA 1
ATOM 7463 C C . THR H 2 4 ? -72.52800 5.66200 46.82800 1.000 131.05744 152 THR D000 C 1
ATOM 7464 O O . THR H 2 4 ? -73.14700 4.97900 47.65200 1.000 125.86628 152 THR D000 O 1
ATOM 7468 N N . ARG H 2 5 ? -72.81700 5.64800 45.53100 1.000 113.32695 153 ARG D000 N 1
ATOM 7469 C CA . ARG H 2 5 ? -73.94400 4.90500 44.99100 1.000 96.63858 153 ARG D000 CA 1
ATOM 7470 C C . ARG H 2 5 ? -73.46700 3.63400 44.29900 1.000 99.29103 153 ARG D000 C 1
ATOM 7471 O O . ARG H 2 5 ? -72.33600 3.55300 43.81300 1.000 106.60332 153 ARG D000 O 1
ATOM 7479 N N . ARG H 2 6 ? -74.34700 2.63600 44.26500 1.000 91.54760 154 ARG D000 N 1
ATOM 7480 C CA . ARG H 2 6 ? -74.04800 1.36600 43.62000 1.000 87.58508 154 ARG D000 CA 1
ATOM 7481 C C . ARG H 2 6 ? -73.96700 1.53400 42.10400 1.000 93.49875 154 ARG D000 C 1
ATOM 7482 O O . ARG H 2 6 ? -74.49200 2.49100 41.52800 1.000 101.95032 154 ARG D000 O 1
ATOM 7490 N N . GLU H 2 7 ? -73.30100 0.58300 41.45600 1.000 86.79530 155 GLU D000 N 1
ATOM 7491 C CA . GLU H 2 7 ? -73.02100 0.71100 40.03000 1.000 94.47071 155 GLU D000 CA 1
ATOM 7492 C C . GLU H 2 7 ? -73.86500 -0.20300 39.14900 1.000 89.90971 155 GLU D000 C 1
ATOM 7493 O O . GLU H 2 7 ? -74.08600 -1.37100 39.47100 1.000 91.33796 155 GLU D000 O 1
ATOM 7510 N N . GLN H 2 9 ? -74.63000 -0.83200 34.56500 1.000 94.12956 157 GLN D000 N 1
ATOM 7511 C CA . GLN H 2 9 ? -74.12400 -0.36200 33.25300 1.000 112.20615 157 GLN D000 CA 1
ATOM 7512 C C . GLN H 2 9 ? -74.84100 -1.05800 32.09700 1.000 114.36357 157 GLN D000 C 1
ATOM 7513 O O . GLN H 2 9 ? -75.11300 -2.24200 32.22100 1.000 104.64164 157 GLN D000 O 1
ATOM 7519 N N . LEU H 2 10 ? -75.04000 -0.31900 30.99800 1.000 124.37240 158 LEU D000 N 1
ATOM 7520 C CA . LEU H 2 10 ? -75.70800 -0.69200 29.71700 1.000 121.28397 158 LEU D000 CA 1
ATOM 7521 C C . LEU H 2 10 ? -75.41600 -2.13300 29.28600 1.000 126.26918 158 LEU D000 C 1
ATOM 7522 O O . LEU H 2 10 ? -74.26600 -2.56100 29.32600 1.000 130.44025 158 LEU D000 O 1
#

B-factor: mean 87.22, std 27.83, range [33.86, 224.15]

Secondary structure (P-SEA, 3-state):
caaaaaaaaaaaaaaaaacaaaaaaaaaaaaaaccccccaaaaaaaaaaaaaaaaaaaaaaaaaaaaaaaaaccccccaaaaaaaaaaaaaaaaaaaaaaaaaaaacccccccccaaaaaaaaaaaaaaaaaaaaccccaaaaaaaaaaaaaaaaaaaaaaaccccccaaaaaaaaaaaaaaccccccaaaaaaaaaaaaaaaaaacccccccaaaaaaaaaaaaaaaaaaac/caaaaaaaaaaaaaaaacaaaaaaaaaaaaaaccccccaaaaaaaaaaaaaaaaaaaaaaaaaaaaaaaaaccccaaaaaaaaaaaaaaaaaaaaaaaaaacccccccccaaaaaaaaaaaaaaaaaaaaccccaaaaaaaaaaaaaaaaaaaaaaaccccccaaaaaaaaaaaaaaacccccaaaaaaaaaaaaaaaaaacccccaaaaaaaaaaaaaaaaaaaaac/ccccaaaaaaaaaaaaaacaaaaaaaaaaaaaaccccccaaaaaaaaaaaaaaaaaaaaaaaaaaaaaaaaaccccccaaaaaaaaaaaaaaaaaaaaaaaaaacccccccccaaaaaaaaaaaaaaaaaaaaccccaaaaaaaaaaaaaaaaaaaaaaaccccccaaaaaaaaaaaaaaccccccaaaaaaaaaaaaaaaaaacccccaaaaaaaaaaaaaaaaaaaaac/caaaaaaaaaaaaaaaaaacaaaaaaaaaaaaaaccccccaaaaaaaaaaaaaaaaaaaaaaaaaaaaaaaaacccccccaaaaaaaaaaaaaaaaaaaaaaaaaacccccccccaaaaaaaaaaaaaaaaaaaaccccaaaaaaaaaaaaaaaaaaaaaaaccccccaaaaaaaaaaaaaaccccccaaaaaaaaaaaaaaaaaacccccaaaaaaaaaaaaaaaaaaaaac/ccccccc/ccccccc/ccccccc/ccccccc

Solvent-accessible surface area: 45650 Å² total

Radius of gyration: 39.0 Å; Cα contacts (8 Å, |Δi|>4): 1101; chains: 8; bounding box: 107×79×84 Å

Sequence (953 aa):
PHMERASLIQKAKLAEQAERYEDMAAFMKGAVEKGEELSCEERNLLSVAYKNVVGGQRAAWRVLSSIEQKSNEEGSEEKGPEVREYREKVETELQGVCDTVLGLLDSHLIKEAGDAESRVFYLKMKGDYYRYLAEVATGDDKKRIIDSARSAYQEAMDISAAAMPPTNPIRLGLALNFSVFHYEIANSPEEAISLAKTTFDEAMADLHTLSEDSYKDSTLIMQLLRDNLTLWTHMERASLIQKAKLAEQAERYEDMAAFMKGAVEKGEELSCEERNLLSVAYKNVVGGQRAAWRVLSSIEQKSNEEKGPEVREYREKVETELQGVCDTVLGLLDSHLIKEAGDAESRVFYLKMKGDYYRYLAEVATGDDKKRIIDSARSAYQEAMDISAAAMPPTNPIRLGLALNFSVFHYEIANSPEEAISLAKTTFDEAMADLHTLSEDSYKDSTLIMQLLRDNLTLWTPHMERASLIQKAKLAEQAERYEDMAAFMKGAVEKGEELSCEERNLLSVAYKNVVGGQRAAWRVLSSIEQKSNEEGEKGPEVREYREKVETELQGVCDTVLGLLDSHLIKEAGDAESRVFYLKMKGDYYRYLAEVATGDDKKRIIDSARSAYQEAMDISAAAMPPTNPIRLGLALNFSVFHYEIANSPEEAISLAKTTFDEAMADLHTLSEDSYKDSTLIMQLLRDNLTLWTGPHMERASLIQKAKLAEQAERYEDMAAFMKGAVEKGEELSCEERNLLSVAYKNVVGGQRAAWRVLSSIEQKSNEEGSEKGPEVREYREKVETELQGVCDTVLGLLDSHLIKEAGDAESRVFYLKMKGDYYRYLAEVATGDDKKRIIDSARSAYQEAMDISAAAMPPTNPIRLGLALNFSVFHYEIANSPEEAISLAKTTFDEAMADLHTLSEDSYKDSTLIMQLLRDNLTLWTRTRREQLRTRREQLRTRREQLRTRREQL

Nearest PDB structures (foldseek):
  6twz-assembly2_D  TM=1.004E+00  e=1.411E-29  Homo sapiens
  6twz-assembly1_B  TM=9.960E-01  e=5.599E-28  Homo sapiens
  6yr6-assembly1_A  TM=9.904E-01  e=4.828E-27  Homo sapiens
  5mhc-assembly1_A  TM=9.882E-01  e=4.355E-26  Homo sapiens
  7obt-assembly1_A-2  TM=9.904E-01  e=9.341E-26  Homo sapiens

GO terms:
  GO:0001836 release of cytochrome c from mitochondria (P, IDA)
  GO:0008630 intrinsic apoptotic signaling pathway in response to DNA damage (P, IDA)
  GO:0005515 protein binding (F, IPI)
  GO:0050815 phosphoserine residue binding (F, IDA)
  GO:0005634 nucleus (C, IDA)
  GO:0005737 cytoplasm (C, IDA)
  GO:0005829 cytosol (C, IDA)
  GO:0045824 negative regulation of innate immune response (P, IDA)
  GO:0140311 protein sequestering activity (F, IDA)
  GO:0005737 cytoplasm (C, EXP)
  GO:0005576 extracellular region (C, TAS)
  GO:0008426 protein kinase C inhibitor activity (F, TAS)
  GO:0006469 negative regulation of protein kinase activity (P, TAS)
  GO:0007165 signal transduction (P, TAS)
  GO:0005829 cytosol (C, TAS)
  GO:0042802 identical protein binding (F, IPI)
  GO:0045296 cadherin binding (F, HDA)
  GO:0070062 extracellular exosome (C, HDA)
  GO:0045785 positive regulation of cell adhesion (P, IMP)
  GO:1903829 positive regulation of protein localization (P, IMP)

InterPro domains:
  IPR000308 14-3-3 protein [PIRSF000868] (2-239)
  IPR000308 14-3-3 protein [PR00305] (35-64)
  IPR000308 14-3-3 protein [PR00305] (84-108)
  IPR000308 14-3-3 protein [PR00305] (115-137)
  IPR000308 14-3-3 protein [PR00305] (150-176)
  IPR000308 14-3-3 protein [PR00305] (177-203)
  IPR000308 14-3-3 protein [PR00305] (204-233)
  IPR000308 14-3-3 protein [PTHR18860] (4-234)
  IPR023409 14-3-3 protein, conserved site [PS00796] (41-51)
  IPR023409 14-3-3 protein, conserved site [PS00797] (213-232)
  IPR023410 14-3-3 domain [PF00244] (9-231)
  IPR023410 14-3-3 domain [SM00101] (3-244)
  IPR036815 14-3-3 domain superfamily [G3DSA:1.20.190.20] (1-242)
  IPR036815 14-3-3 domain superfamily [SSF48445] (1-232)
  IPR037435 14-3-3 protein sigma [cd10019] (1-242)

Foldseek 3Di:
DVVVLVVLCVVLVVCVVVVVLVSNLVSLLVNQVVQDAADPVSLVSNVVSLCVVLVVLLVVLVVLVVVLVVCVVVPPDVVNVVSVVVSVVSLVVNLVSLCSLLVSLVPHQCVPPDDLLSNLSSLLSQLVSLLSNLVPDDPPVNVVSLVRSCVSLVVSQVSCVVPHQLQPLSNLVSLLVVLVSCVPRVVNPVVSLVSLVVSLVRNVVCVVVDDDVSVVRRVVSSVSSVVVNVVSD/DCVLVVLCVVLVVCVVVVVLQSNLVSLLVNQVVQDAADPVSLVSNVVSLCVVLVVLLVVLVVLVVVVVVCVVPDDCVSVVVSVVSLVVSVVSLCSLLVSLVPHQCVPDDDLLSNLSSLLSQLVSLLSNLVPDDPPVNVVSLVRSVVSLVVSQVSCVVPHQLLPLSNLVSLLVVLVCCVPRVVNPVVSLVSLVVSLVSNVVCLVVDDPVSNVSSVVSSVSSVVVNVVSD/DDDDLVVLVVVLVVCVVVVVLVSNLVSLLVNQVVQDAADPVSLVSNVVSLCVVLVVLLVVLVVLVVVVVCCVDPVDDDCVSVVVSVVSLVVNLVSLVSLLVSLVPHQCVPDDDLVSNLSSLLSQLQSLVSNLVPDDPPVNVVSLVRSCVSLVVSQVSCVVPHQLLPLSNLVSLLVVLVCVVPRVVNNVVSLVSLVVSLVRNVVPLVVDDPVSNVSSVVSNVSSVVVNVVSD/DCVVVLVVLCVVLVVCVVVVVLVSNLVSLLVNQVVQDAADPVSLVSNVVSLCVVLVVLLVVLVVLVVVVVQCPDPPHDDDCVSVVVSVVSLVVSVVSLCSLLVSLVPHQCVPDDDLLSNLSSLLSQLVSLLSNLVPDDPPVNVVSLVRSVVSLVVSQVSCVVPHQLLDLSNLVSLLVVLVCCVPRVVNPVVSLVSLVVSLVSNVVCLVVDDPVSNVSSVVSNVSSVVVNVVSD/DPDDDPD/DPDDDPD/DPDDDPD/DPDDDPD